Protein AF-A0A0G2B984-F1 (afdb_monomer_lite)

Sequence (777 aa):
MPTKTLLSVFLVFLSLTPSALLAASFNPNFIISDEELQDWQSLGRAEINQFLRAKGSFLSDYITEDTEGNRRRAGEIIYRAARQYAISPKYLLVKLQKEQSLVSDPDPTQRQIDWATGYGVCDSCDTNDPALQKYKGFAHQVDSAAGIMRWYYDNVKKENWIKRPNTEYKIDNTPVVPANFATAFLYTYTPHLHGNQNFWKLWSSWFNQSYPNGTLIKGLETPMVYLVEDGKKRPIASMSVLASRYNPNLIVAVPADHLARYPEGRAINFPNYSVLRAGDTYYLLDDDTLRPFAAAGLVKDFGYHPDEIVIIGTEEVAAYPLGKPVTTDSQYPAGRLIKLAQTGAMYFIKDGIYYPLTDPAIAEVRFPKQKPEPGTAQDLSGLTHGGLMTFPDGTLMGVKLTGKIFAIEAGKRRHITSEEVFTALGYKWNNVVWVSELTADIHLPGEPVYLNKNPEASATPPAAPQSQLPVPDIAKPAAATETPAGSNLLYYTAPASGPAVFPETGKMIATAPSAATSEGPGFQTPIDAFLVASYQNGATAILAGKNIDVPRPLASFTKVMTAERLFAEGINLHEASTFVPEKHTAPYQHLFRITAGEQVKNSDLLYSLLVSSLNTPARMLAQAVSPDESAFVKRMNETARGWGLSKTYFTDTSGYDLGNQSTAREYLTVFVKAFANPEIRRFLATKQYEYEEVTDLDGKPRHSDDNSNRLVLQNNLPYTILASKTGYLYESGYGLAMVIERRTDGRQFIIITLGNPDYASRYSEPEKLANWAAATF

Radius of gyration: 32.24 Å; chains: 1; bounding box: 96×83×93 Å

pLDDT: mean 81.7, std 18.42, range [21.52, 98.75]

Secondary structure (DSSP, 8-state):
----------------------PPPP-TT-SS-HHHHH-TTSS-HHHHHHHHHHTT-GGGT-EEE-TTS-EEEHHHHHHHHHHHHT--HHHHHHHHHHHH-TTT-SS--HHHHHTTT-TT--TT--TT-HHHHTT-SHHHHHHHHHHHHHHHHHHTTT-TTS--TT--EEETTEEE--SSHHHHHHHHH---HHHHHHHHHHHHHHH---PPTT-EEEETT---EEEEETTEEEEB--HHHHHHHS-GGGPEEE-HHHHHTSPB---B-S-TT-EEEETTEEEEEETTEEEEBSSTHHHHHTT--GGGEEE--HHHHHTS-B-PPB-TT-SSTT-EEEEETTT--EEEEETTEEEEESSHHHHHHH-TTPPPEEE-GGGGTTPEE---B-PPTT-EEEETTT--EEEEETTEEEEE--HHHHHHTT--GGG-EEE-HHHHHTSEEEEEE---S-TT--SPPPP------------------------SEEEE---SSS-------SSEEEE-GGG--EESS----S-SEEEEEEEETTEEEEEEEESTTS-EE-GGGHHHHHHHHHHHTT--TTSEEEP-HHHHPPSSSS-----TT-EEEHHHHHHHHHTS--SHHHHHHHHHHSSSHHHHHHHHHHHHHHTT-TT-B-SSSSS-STT-EE-HHHHHHHHHHHHHSHHHHHHHH-SEEEEE-SB-SSS--EEEEE-S-GGGG-S-SSEEEEEEEEEEETTTEEEEEEEEEETTT--EEEEEEEEES-STTTTHHHHHHHHHHHHH-

InterPro domains:
  IPR001967 Peptidase S11, D-alanyl-D-alanine carboxypeptidase A, N-terminal [PF00768] (540-755)
  IPR012338 Beta-lactamase/transpeptidase-like [G3DSA:3.40.710.10] (501-777)
  IPR012338 Beta-lactamase/transpeptidase-like [SSF56601] (525-776)
  IPR018044 Peptidase S11, D-alanyl-D-alanine carboxypeptidase A [PR00725] (555-566)
  IPR018044 Peptidase S11, D-alanyl-D-alanine carboxypeptidase A [PR00725] (605-622)
  IPR018044 Peptidase S11, D-alanyl-D-alanine carboxypeptidase A [PR00725] (632-645)

Structure (mmCIF, N/CA/C/O backbone):
data_AF-A0A0G2B984-F1
#
_entry.id   AF-A0A0G2B984-F1
#
loop_
_atom_site.group_PDB
_atom_site.id
_atom_site.type_symbol
_atom_site.label_atom_id
_atom_site.label_alt_id
_atom_site.label_comp_id
_atom_site.label_asym_id
_atom_site.label_entity_id
_atom_site.label_seq_id
_atom_site.pdbx_PDB_ins_code
_atom_site.Cartn_x
_atom_site.Cartn_y
_atom_site.Cartn_z
_atom_site.occupancy
_atom_site.B_iso_or_equiv
_atom_site.auth_seq_id
_atom_site.auth_comp_id
_atom_site.auth_asym_id
_atom_site.auth_atom_id
_atom_site.pdbx_PDB_model_num
ATOM 1 N N . MET A 1 1 ? 52.129 -58.326 -22.808 1.00 42.00 1 MET A N 1
ATOM 2 C CA . MET A 1 1 ? 51.004 -57.708 -23.541 1.00 42.00 1 MET A CA 1
ATOM 3 C C . MET A 1 1 ? 50.048 -57.137 -22.508 1.00 42.00 1 MET A C 1
ATOM 5 O O . MET A 1 1 ? 49.509 -57.935 -21.750 1.00 42.00 1 MET A O 1
ATOM 9 N N . PRO A 1 2 ? 49.910 -55.810 -22.367 1.00 42.28 2 PRO A N 1
ATOM 10 C CA . PRO A 1 2 ? 49.033 -55.253 -21.354 1.00 42.28 2 PRO A CA 1
ATOM 11 C C . PRO A 1 2 ? 47.577 -55.263 -21.834 1.00 42.28 2 PRO A C 1
ATOM 13 O O . PRO A 1 2 ? 47.256 -54.968 -22.985 1.00 42.28 2 PRO A O 1
ATOM 16 N N . THR A 1 3 ? 46.727 -55.649 -20.897 1.00 33.66 3 THR A N 1
ATOM 17 C CA . THR A 1 3 ? 45.267 -55.676 -20.886 1.00 33.66 3 THR A CA 1
ATOM 18 C C . THR A 1 3 ? 44.658 -54.300 -21.167 1.00 33.66 3 THR A C 1
ATOM 20 O O . THR A 1 3 ? 45.009 -53.318 -20.517 1.00 33.66 3 THR A O 1
ATOM 23 N N . LYS A 1 4 ? 43.716 -54.234 -22.117 1.00 34.47 4 LYS A N 1
ATOM 24 C CA . LYS A 1 4 ? 42.866 -53.061 -22.364 1.00 34.47 4 LYS A CA 1
ATOM 25 C C . LYS A 1 4 ? 41.726 -53.032 -21.343 1.00 34.47 4 LYS A C 1
ATOM 27 O O . LYS A 1 4 ? 40.842 -53.881 -21.381 1.00 34.47 4 LYS A O 1
ATOM 32 N N . THR A 1 5 ? 41.751 -52.048 -20.456 1.00 33.94 5 THR A N 1
ATOM 33 C CA . THR A 1 5 ? 40.670 -51.725 -19.519 1.00 33.94 5 THR A CA 1
ATOM 34 C C . THR A 1 5 ? 39.582 -50.942 -20.262 1.00 33.94 5 THR A C 1
ATOM 36 O O . THR A 1 5 ? 39.851 -49.854 -20.770 1.00 33.94 5 THR A O 1
ATOM 39 N N . LEU A 1 6 ? 38.361 -51.482 -20.352 1.00 32.53 6 LEU A N 1
ATOM 40 C CA . LEU A 1 6 ? 37.171 -50.722 -20.755 1.00 32.53 6 LEU A CA 1
ATOM 41 C C . LEU A 1 6 ? 36.707 -49.878 -19.560 1.00 32.53 6 LEU A C 1
ATOM 43 O O . LEU A 1 6 ? 36.262 -50.425 -18.553 1.00 32.53 6 LEU A O 1
ATOM 47 N N . LEU A 1 7 ? 36.793 -48.553 -19.678 1.00 29.53 7 LEU A N 1
ATOM 48 C CA . LEU A 1 7 ? 36.170 -47.614 -18.748 1.00 29.53 7 LEU A CA 1
ATOM 49 C C . LEU A 1 7 ? 34.787 -47.249 -19.306 1.00 29.53 7 LEU A C 1
ATOM 51 O O . LEU A 1 7 ? 34.683 -46.592 -20.341 1.00 29.53 7 LEU A O 1
ATOM 55 N N . SER A 1 8 ? 33.727 -47.716 -18.649 1.00 30.08 8 SER A N 1
ATOM 56 C CA . SER A 1 8 ? 32.350 -47.322 -18.963 1.00 30.08 8 SER A CA 1
ATOM 57 C C . SER A 1 8 ? 32.076 -45.962 -18.321 1.00 30.08 8 SER A C 1
ATOM 59 O O . SER A 1 8 ? 32.157 -45.821 -17.103 1.00 30.08 8 SER A O 1
ATOM 61 N N . VAL A 1 9 ? 31.803 -44.954 -19.149 1.00 31.14 9 VAL A N 1
ATOM 62 C CA . VAL A 1 9 ? 31.505 -43.579 -18.730 1.00 31.14 9 VAL A CA 1
ATOM 63 C C . VAL A 1 9 ? 30.084 -43.522 -18.167 1.00 31.14 9 VAL A C 1
ATOM 65 O O . VAL A 1 9 ? 29.115 -43.760 -18.883 1.00 31.14 9 VAL A O 1
ATOM 68 N N . PHE A 1 10 ? 29.966 -43.206 -16.877 1.00 28.66 10 PHE A N 1
ATOM 69 C CA . PHE A 1 10 ? 28.702 -42.877 -16.222 1.00 28.66 10 PHE A CA 1
ATOM 70 C C . PHE A 1 10 ? 28.318 -41.440 -16.611 1.00 28.66 10 PHE A C 1
ATOM 72 O O . PHE A 1 10 ? 29.023 -40.492 -16.266 1.00 28.66 10 PHE A O 1
ATOM 79 N N . LEU A 1 11 ? 27.221 -41.272 -17.354 1.00 29.19 11 LEU A N 1
ATOM 80 C CA . LEU A 1 11 ? 26.640 -39.962 -17.649 1.00 29.19 11 LEU A CA 1
ATOM 81 C C . LEU A 1 11 ? 25.931 -39.451 -16.384 1.00 29.19 11 LEU A C 1
ATOM 83 O O . LEU A 1 11 ? 24.860 -39.937 -16.023 1.00 29.19 11 LEU A O 1
ATOM 87 N N . VAL A 1 12 ? 26.531 -38.482 -15.695 1.00 29.97 12 VAL A N 1
ATOM 88 C CA . VAL A 1 12 ? 25.861 -37.732 -14.626 1.00 29.97 12 VAL A CA 1
ATOM 89 C C . VAL A 1 12 ? 25.016 -36.643 -15.284 1.00 29.97 12 VAL A C 1
ATOM 91 O O . VAL A 1 12 ? 25.547 -35.707 -15.878 1.00 29.97 12 VAL A O 1
ATOM 94 N N . PHE A 1 13 ? 23.693 -36.770 -15.183 1.00 29.77 13 PHE A N 1
ATOM 95 C CA . PHE A 1 13 ? 22.764 -35.678 -15.457 1.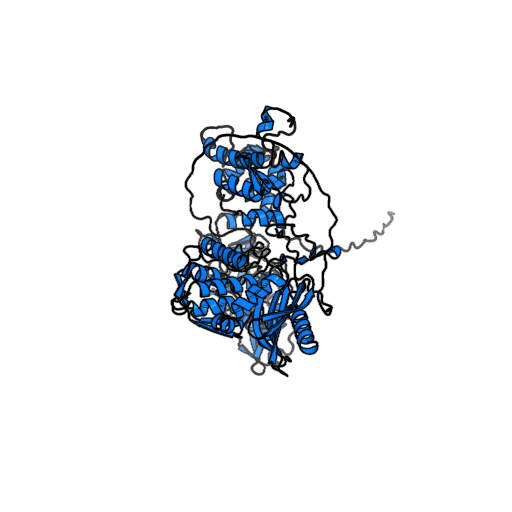00 29.77 13 PHE A CA 1
ATOM 96 C C . PHE A 1 13 ? 22.995 -34.572 -14.418 1.00 29.77 13 PHE A C 1
ATOM 98 O O . PHE A 1 13 ? 22.623 -34.722 -13.255 1.00 29.77 13 PHE A O 1
ATOM 105 N N . LEU A 1 14 ? 23.614 -33.462 -14.830 1.00 29.73 14 LEU A N 1
ATOM 106 C CA . LEU A 1 14 ? 23.603 -32.229 -14.048 1.00 29.73 14 LEU A CA 1
ATOM 107 C C . LEU A 1 14 ? 22.186 -31.647 -14.117 1.00 29.73 14 LEU A C 1
ATOM 109 O O . LEU A 1 14 ? 21.777 -31.073 -15.126 1.00 29.73 14 LEU A O 1
ATOM 113 N N . SER A 1 15 ? 21.422 -31.812 -13.043 1.00 29.84 15 SER A N 1
ATOM 114 C CA . SER A 1 15 ? 20.224 -31.019 -12.798 1.00 29.84 15 SER A CA 1
ATOM 115 C C . SER A 1 15 ? 20.634 -29.550 -12.681 1.00 29.84 15 SER A C 1
ATOM 117 O O . SER A 1 15 ? 21.318 -29.174 -11.728 1.00 29.84 15 SER A O 1
ATOM 119 N N . LEU A 1 16 ? 20.233 -28.729 -13.652 1.00 30.31 16 LEU A N 1
ATOM 120 C CA . LEU A 1 16 ? 20.301 -27.272 -13.566 1.00 30.31 16 LEU A CA 1
ATOM 121 C C . LEU A 1 16 ? 19.455 -26.824 -12.369 1.00 30.31 16 LEU A C 1
ATOM 123 O O . LEU A 1 16 ? 18.226 -26.831 -12.419 1.00 30.31 16 LEU A O 1
ATOM 127 N N . THR A 1 17 ? 20.118 -26.473 -11.272 1.00 30.08 17 THR A N 1
ATOM 128 C CA . THR A 1 17 ? 19.490 -25.748 -10.169 1.00 30.08 17 THR A CA 1
ATOM 129 C C . THR A 1 17 ? 19.088 -24.357 -10.662 1.00 30.08 17 THR A C 1
ATOM 131 O O . THR A 1 17 ? 19.874 -23.741 -11.388 1.00 30.08 17 THR A O 1
ATOM 134 N N . PRO A 1 18 ? 17.920 -23.823 -10.268 1.00 33.41 18 PRO A N 1
ATOM 135 C CA . PRO A 1 18 ? 17.571 -22.445 -10.575 1.00 33.41 18 PRO A CA 1
ATOM 136 C C . PRO A 1 18 ? 18.634 -21.524 -9.973 1.00 33.41 18 PRO A C 1
ATOM 138 O O . PRO A 1 18 ? 18.948 -21.636 -8.787 1.00 33.41 18 PRO A O 1
ATOM 141 N N . SER A 1 19 ? 19.201 -20.640 -10.794 1.00 31.55 19 SER A N 1
ATOM 142 C CA . SER A 1 19 ? 20.124 -19.599 -10.354 1.00 31.55 19 SER A CA 1
ATOM 143 C C . SER A 1 19 ? 19.466 -18.786 -9.241 1.00 31.55 19 SER A C 1
ATOM 145 O O . SER A 1 19 ? 18.490 -18.072 -9.471 1.00 31.55 19 SER A O 1
ATOM 147 N N . ALA A 1 20 ? 19.979 -18.927 -8.021 1.00 32.28 20 ALA A N 1
ATOM 148 C CA . ALA A 1 20 ? 19.634 -18.048 -6.921 1.00 32.28 20 ALA A CA 1
ATOM 149 C C . ALA A 1 20 ? 20.081 -16.624 -7.283 1.00 32.28 20 ALA A C 1
ATOM 151 O O . ALA A 1 20 ? 21.213 -16.433 -7.732 1.00 32.28 20 ALA A O 1
ATOM 152 N N . LEU A 1 21 ? 19.204 -15.635 -7.080 1.00 34.97 21 LEU A N 1
ATOM 153 C CA . LEU A 1 21 ? 19.593 -14.225 -7.041 1.00 34.97 21 LEU A CA 1
ATOM 154 C C . LEU A 1 21 ? 20.820 -14.090 -6.126 1.00 34.97 21 LEU A C 1
ATOM 156 O O . LEU A 1 21 ? 20.745 -14.419 -4.939 1.00 34.97 21 LEU A O 1
ATOM 160 N N . LEU A 1 22 ? 21.954 -13.632 -6.661 1.00 34.59 22 LEU A N 1
ATOM 161 C CA . LEU A 1 22 ? 23.117 -13.307 -5.841 1.00 34.59 22 LEU A CA 1
ATOM 162 C C . LEU A 1 22 ? 22.772 -12.073 -5.002 1.00 34.59 22 LEU A C 1
ATOM 164 O O . LEU A 1 22 ? 22.762 -10.949 -5.497 1.00 34.59 22 LEU A O 1
ATOM 168 N N . ALA A 1 23 ? 22.465 -12.296 -3.725 1.00 40.19 23 ALA A N 1
ATOM 169 C CA . ALA A 1 23 ? 22.398 -11.235 -2.731 1.00 40.19 23 ALA A CA 1
ATOM 170 C C . ALA A 1 23 ? 23.734 -10.468 -2.694 1.00 40.19 23 ALA A C 1
ATOM 172 O O . ALA A 1 23 ? 24.795 -11.061 -2.910 1.00 40.19 23 ALA A O 1
ATOM 173 N N . ALA A 1 24 ? 23.687 -9.163 -2.399 1.00 51.09 24 ALA A N 1
ATOM 174 C CA . ALA A 1 24 ? 24.880 -8.353 -2.136 1.00 51.09 24 ALA A CA 1
ATOM 175 C C . ALA A 1 24 ? 25.836 -9.087 -1.171 1.00 51.09 24 ALA A C 1
ATOM 177 O O . ALA A 1 24 ? 25.380 -9.821 -0.298 1.00 51.09 24 ALA A O 1
ATOM 178 N N . SER A 1 25 ? 27.152 -8.933 -1.320 1.00 63.28 25 SER A N 1
ATOM 179 C CA . SER A 1 25 ? 28.140 -9.554 -0.426 1.00 63.28 25 SER A CA 1
ATOM 180 C C . SER A 1 25 ? 28.455 -8.651 0.776 1.00 63.28 25 SER A C 1
ATOM 182 O O . SER A 1 25 ? 28.405 -7.426 0.681 1.00 63.28 25 SER A O 1
ATOM 184 N N . PHE A 1 26 ? 28.773 -9.249 1.932 1.00 76.81 26 PHE A N 1
ATOM 185 C CA . PHE A 1 26 ? 29.119 -8.508 3.153 1.00 76.81 26 PHE A CA 1
ATOM 186 C C . PHE A 1 26 ? 30.420 -7.715 2.969 1.00 76.81 26 PHE A C 1
ATOM 188 O O . PHE A 1 26 ? 31.465 -8.309 2.701 1.00 76.81 26 PHE A O 1
ATOM 195 N N . ASN A 1 27 ? 30.367 -6.394 3.170 1.00 79.31 27 ASN A N 1
ATOM 196 C CA . ASN A 1 27 ? 31.541 -5.525 3.187 1.00 79.31 27 ASN A CA 1
ATOM 197 C C . ASN A 1 27 ? 31.934 -5.191 4.640 1.00 79.31 27 ASN A C 1
ATOM 199 O O . ASN A 1 27 ? 31.221 -4.439 5.304 1.00 79.31 27 ASN A O 1
ATOM 203 N N . PRO A 1 28 ? 33.076 -5.683 5.153 1.00 82.06 28 PRO A N 1
ATOM 204 C CA . PRO A 1 28 ? 33.468 -5.436 6.538 1.00 82.06 28 PRO A CA 1
ATOM 205 C C . PRO A 1 28 ? 33.886 -3.985 6.813 1.00 82.06 28 PRO A C 1
ATOM 207 O O . PRO A 1 28 ? 33.878 -3.576 7.972 1.00 82.06 28 PRO A O 1
ATOM 210 N N . ASN A 1 29 ? 34.216 -3.209 5.776 1.00 81.50 29 ASN A N 1
ATOM 211 C CA . ASN A 1 29 ? 34.606 -1.801 5.883 1.00 81.50 29 ASN A CA 1
ATOM 212 C C . ASN A 1 29 ? 33.400 -0.844 5.851 1.00 81.50 29 ASN A C 1
ATOM 214 O O . ASN A 1 29 ? 33.547 0.331 6.180 1.00 81.50 29 ASN A O 1
ATOM 218 N N . PHE A 1 30 ? 32.211 -1.325 5.473 1.00 77.94 30 PHE A N 1
ATOM 219 C CA . PHE A 1 30 ? 30.982 -0.531 5.412 1.00 77.94 30 PHE A CA 1
ATOM 220 C C . PHE A 1 30 ? 29.779 -1.400 5.799 1.00 77.94 30 PHE A C 1
ATOM 222 O O . PHE A 1 30 ? 29.270 -2.166 4.982 1.00 77.94 30 PHE A O 1
ATOM 229 N N . ILE A 1 31 ? 29.336 -1.287 7.055 1.00 78.75 31 ILE A N 1
ATOM 230 C CA . ILE A 1 31 ? 28.224 -2.092 7.590 1.00 78.75 31 ILE A CA 1
ATOM 231 C C . ILE A 1 31 ? 26.892 -1.339 7.482 1.00 78.75 31 ILE A C 1
ATOM 233 O O . ILE A 1 31 ? 25.891 -1.914 7.061 1.00 78.75 31 ILE A O 1
ATOM 237 N N . ILE A 1 32 ? 26.892 -0.071 7.889 1.00 75.81 32 ILE A N 1
ATOM 238 C CA . ILE A 1 32 ? 25.744 0.844 7.931 1.00 75.81 32 ILE A CA 1
ATOM 239 C C . ILE A 1 32 ? 26.281 2.281 7.851 1.00 75.81 32 ILE A C 1
ATOM 241 O O . ILE A 1 32 ? 27.431 2.523 8.238 1.00 75.81 32 ILE A O 1
ATOM 245 N N . SER A 1 33 ? 25.491 3.225 7.337 1.00 74.88 33 SER A N 1
ATOM 246 C CA . SER A 1 33 ? 25.873 4.643 7.309 1.00 74.88 33 SER A CA 1
ATOM 247 C C . SER A 1 33 ? 25.618 5.371 8.641 1.00 74.88 33 SER A C 1
ATOM 249 O O . SER A 1 33 ? 24.864 4.902 9.497 1.00 74.88 33 SER A O 1
ATOM 251 N N . ASP A 1 34 ? 26.256 6.533 8.819 1.00 64.62 34 ASP A N 1
ATOM 252 C CA . ASP A 1 34 ? 26.024 7.414 9.973 1.00 64.62 34 ASP A CA 1
ATOM 253 C C . ASP A 1 34 ? 24.600 7.976 9.989 1.00 64.62 34 ASP A C 1
ATOM 255 O O . ASP A 1 34 ? 23.987 8.103 11.050 1.00 64.62 34 ASP A O 1
ATOM 259 N N . GLU A 1 35 ? 24.065 8.269 8.810 1.00 67.12 35 GLU A N 1
ATOM 260 C CA . GLU A 1 35 ? 22.702 8.740 8.596 1.00 67.12 35 GLU A CA 1
ATOM 261 C C . GLU A 1 35 ? 21.707 7.639 8.963 1.00 67.12 35 GLU A C 1
ATOM 263 O O . GLU A 1 35 ? 20.787 7.870 9.737 1.00 67.12 35 GLU A O 1
ATOM 268 N N . GLU A 1 36 ? 21.920 6.409 8.490 1.00 72.25 36 GLU A N 1
ATOM 269 C CA . GLU A 1 36 ? 21.045 5.279 8.797 1.00 72.25 36 GLU A CA 1
ATOM 270 C C . GLU A 1 36 ? 21.021 4.917 10.285 1.00 72.25 36 GLU A C 1
ATOM 272 O O . GLU A 1 36 ? 19.960 4.540 10.795 1.00 72.25 36 GLU A O 1
ATOM 277 N N . LEU A 1 37 ? 22.164 5.020 10.976 1.00 81.44 37 LEU A N 1
ATOM 278 C CA . LEU A 1 37 ? 22.261 4.738 12.408 1.00 81.44 37 LEU A CA 1
ATOM 279 C C . LEU A 1 37 ? 21.642 5.854 13.264 1.00 81.44 37 LEU A C 1
ATOM 281 O O . LEU A 1 37 ? 21.061 5.553 14.306 1.00 81.44 37 LEU A O 1
ATOM 285 N N . GLN A 1 38 ? 21.737 7.117 12.839 1.00 84.75 38 GLN A N 1
ATOM 286 C CA . GLN A 1 38 ? 21.192 8.274 13.566 1.00 84.75 38 GLN A CA 1
ATOM 287 C C . GLN A 1 38 ? 19.769 8.665 13.147 1.00 84.75 38 GLN A C 1
ATOM 289 O O . GLN A 1 38 ? 19.168 9.540 13.771 1.00 84.75 38 GLN A O 1
ATOM 294 N N . ASP A 1 39 ? 19.207 8.018 12.126 1.00 70.69 39 ASP A N 1
ATOM 295 C CA . ASP A 1 39 ? 17.841 8.255 11.662 1.00 70.69 39 ASP A CA 1
ATOM 296 C C . ASP A 1 39 ? 16.807 7.688 12.649 1.00 70.69 39 ASP A C 1
ATOM 298 O O . ASP A 1 39 ? 16.197 6.632 12.448 1.00 70.69 39 ASP A O 1
ATOM 302 N N . TRP A 1 40 ? 16.613 8.411 13.749 1.00 74.50 40 TRP A N 1
ATOM 303 C CA . TRP A 1 40 ? 15.625 8.125 14.786 1.00 74.50 40 TRP A CA 1
ATOM 304 C C . TRP A 1 40 ? 14.178 8.270 14.305 1.00 74.50 40 TRP A C 1
ATOM 306 O O . TRP A 1 40 ? 13.263 7.793 14.977 1.00 74.50 40 TRP A O 1
ATOM 316 N N . GLN A 1 41 ? 13.965 8.899 13.145 1.00 65.88 41 GLN A N 1
ATOM 317 C CA . GLN A 1 41 ? 12.665 9.017 12.484 1.00 65.88 41 GLN A CA 1
ATOM 318 C C . GLN A 1 41 ? 12.378 7.834 11.550 1.00 65.88 41 GLN A C 1
ATOM 320 O O . GLN A 1 41 ? 11.254 7.710 11.076 1.00 65.88 41 GLN A O 1
ATOM 325 N N . SER A 1 42 ? 13.349 6.935 11.338 1.00 60.62 42 SER A N 1
ATOM 326 C CA . SER A 1 42 ? 13.258 5.838 10.365 1.00 60.62 42 SER A CA 1
ATOM 327 C C . SER A 1 42 ? 12.082 4.882 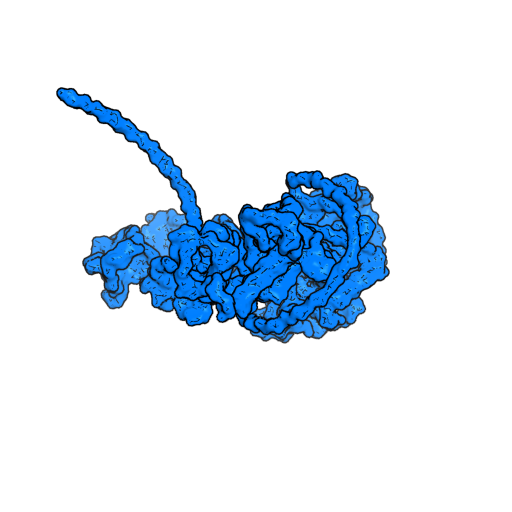10.538 1.00 60.62 42 SER A C 1
ATOM 329 O O . SER A 1 42 ? 11.766 4.172 9.581 1.00 60.62 42 SER A O 1
ATOM 331 N N . LEU A 1 43 ? 11.503 4.809 11.742 1.00 56.56 43 LEU A N 1
ATOM 332 C CA . LEU A 1 43 ? 10.230 4.154 12.028 1.00 56.56 43 LEU A CA 1
ATOM 333 C C . LEU A 1 43 ? 9.485 4.920 13.132 1.00 56.56 43 LEU A C 1
ATOM 335 O O . LEU A 1 43 ? 9.997 5.142 14.233 1.00 56.56 43 LEU A O 1
ATOM 339 N N . GLY A 1 44 ? 8.236 5.265 12.866 1.00 56.38 44 GLY A N 1
ATOM 340 C CA . GLY A 1 44 ? 7.251 5.673 13.846 1.00 56.38 44 GLY A CA 1
ATOM 341 C C . GLY A 1 44 ? 6.777 4.504 14.708 1.00 56.38 44 GLY A C 1
ATOM 342 O O . GLY A 1 44 ? 7.000 3.325 14.431 1.00 56.38 44 GLY A O 1
ATOM 343 N N . ARG A 1 45 ? 6.066 4.835 15.785 1.00 65.56 45 ARG A N 1
ATOM 344 C CA . ARG A 1 45 ? 5.537 3.854 16.743 1.00 65.56 45 ARG A CA 1
ATOM 345 C C . ARG A 1 45 ? 4.697 2.749 16.100 1.00 65.56 45 ARG A C 1
ATOM 347 O O . ARG A 1 45 ? 4.819 1.588 16.487 1.00 65.56 45 ARG A O 1
ATOM 354 N N . ALA A 1 46 ? 3.815 3.124 15.175 1.00 48.41 46 ALA A N 1
ATOM 355 C CA . ALA A 1 46 ? 2.949 2.175 14.483 1.00 48.41 46 ALA A CA 1
ATOM 356 C C . ALA A 1 46 ? 3.779 1.214 13.621 1.00 48.41 46 ALA A C 1
ATOM 358 O O . ALA A 1 46 ? 3.599 0.006 13.713 1.00 48.41 46 ALA A O 1
ATOM 359 N N . GLU A 1 47 ? 4.760 1.742 12.889 1.00 50.75 47 GLU A N 1
ATOM 360 C CA . GLU A 1 47 ? 5.642 0.967 12.011 1.00 50.75 47 GLU A CA 1
ATOM 361 C C . GLU A 1 47 ? 6.539 -0.002 12.800 1.00 50.75 47 GLU A C 1
ATOM 363 O O . GLU A 1 47 ? 6.728 -1.139 12.378 1.00 50.75 47 GLU A O 1
ATOM 368 N N . ILE A 1 48 ? 7.038 0.385 13.983 1.00 62.34 48 ILE A N 1
ATOM 369 C CA . ILE A 1 48 ? 7.793 -0.525 14.867 1.00 62.34 48 ILE A CA 1
ATOM 370 C C . ILE A 1 48 ? 6.912 -1.693 15.319 1.00 62.34 48 ILE A C 1
ATOM 372 O O . ILE A 1 48 ? 7.326 -2.850 15.239 1.00 62.34 48 ILE A O 1
ATOM 376 N N . ASN A 1 49 ? 5.693 -1.408 15.783 1.00 62.03 49 ASN A N 1
ATOM 377 C CA . ASN A 1 49 ? 4.767 -2.459 16.199 1.00 62.03 49 ASN A CA 1
ATOM 378 C C . ASN A 1 49 ? 4.369 -3.352 15.019 1.00 62.03 49 ASN A C 1
ATOM 380 O O . ASN A 1 49 ? 4.358 -4.570 15.169 1.00 62.03 49 ASN A O 1
ATOM 384 N N . GLN A 1 50 ? 4.096 -2.779 13.846 1.00 50.88 50 GLN A N 1
ATOM 385 C CA . GLN A 1 50 ? 3.786 -3.535 12.635 1.00 50.88 50 GLN A CA 1
ATOM 386 C C . GLN A 1 50 ? 4.953 -4.435 12.223 1.00 50.88 50 GLN A C 1
ATOM 388 O O . GLN A 1 50 ? 4.743 -5.596 11.881 1.00 50.88 50 GLN A O 1
ATOM 393 N N . PHE A 1 51 ? 6.187 -3.938 12.311 1.00 65.56 51 PHE A N 1
ATOM 394 C CA . PHE A 1 51 ? 7.381 -4.718 12.019 1.00 65.56 51 PHE A CA 1
ATOM 395 C C . PHE A 1 51 ? 7.522 -5.920 12.964 1.00 65.56 51 PHE A C 1
ATOM 397 O O . PHE A 1 51 ? 7.741 -7.038 12.506 1.00 65.56 51 PHE A O 1
ATOM 404 N N . LEU A 1 52 ? 7.333 -5.718 14.273 1.00 66.44 52 LEU A N 1
ATOM 405 C CA . LEU A 1 52 ? 7.354 -6.798 15.267 1.00 66.44 52 LEU A CA 1
ATOM 406 C C . LEU A 1 52 ? 6.230 -7.820 15.020 1.00 66.44 52 LEU A C 1
ATOM 408 O O . LEU A 1 52 ? 6.484 -9.024 15.037 1.00 66.44 52 LEU A O 1
ATOM 412 N N . ARG A 1 53 ? 5.012 -7.353 14.709 1.00 59.56 53 ARG A N 1
ATOM 413 C CA . ARG A 1 53 ? 3.863 -8.211 14.357 1.00 59.56 53 ARG A CA 1
ATOM 414 C C . ARG A 1 53 ? 4.155 -9.059 13.123 1.00 59.56 53 ARG A C 1
ATOM 416 O O . ARG A 1 53 ? 3.957 -10.269 13.147 1.00 59.56 53 ARG A O 1
ATOM 423 N N . ALA A 1 54 ? 4.677 -8.444 12.063 1.00 53.38 54 ALA A N 1
ATOM 424 C CA . ALA A 1 54 ? 5.002 -9.120 10.808 1.00 53.38 54 ALA A CA 1
ATOM 425 C C . ALA A 1 54 ? 6.081 -10.203 10.973 1.00 53.38 54 ALA A C 1
ATOM 427 O O . ALA A 1 54 ? 6.155 -11.133 10.172 1.00 53.38 54 ALA A O 1
ATOM 428 N N . LYS A 1 55 ? 6.919 -10.094 12.008 1.00 68.62 55 LYS A N 1
ATOM 429 C CA . LYS A 1 55 ? 7.942 -11.087 12.347 1.00 68.62 55 LYS A CA 1
ATOM 430 C C . LYS A 1 55 ? 7.457 -12.160 13.328 1.00 68.62 55 LYS A C 1
ATOM 432 O O . LYS A 1 55 ? 8.237 -13.048 13.650 1.00 68.62 55 LYS A O 1
ATOM 437 N N . GLY A 1 56 ? 6.197 -12.105 13.769 1.00 67.75 56 GLY A N 1
ATOM 438 C CA . GLY A 1 56 ? 5.653 -13.024 14.772 1.00 67.75 56 GLY A CA 1
ATOM 439 C C . GLY A 1 56 ? 6.268 -12.831 16.160 1.00 67.75 56 GLY A C 1
ATOM 440 O O . GLY A 1 56 ? 6.314 -13.774 16.940 1.00 67.75 56 GLY A O 1
ATOM 441 N N . SER A 1 57 ? 6.780 -11.633 16.450 1.00 82.38 57 SER A N 1
ATOM 442 C CA . SER A 1 57 ? 7.462 -11.324 17.705 1.00 82.38 57 SER A CA 1
ATOM 443 C C . SER A 1 57 ? 6.500 -11.289 18.886 1.00 82.38 57 SER A C 1
ATOM 445 O O . SER A 1 57 ? 5.506 -10.567 18.838 1.00 82.38 57 SER A O 1
ATOM 447 N N . PHE A 1 58 ? 6.886 -11.887 20.011 1.00 89.25 58 PHE A N 1
ATOM 448 C CA . PHE A 1 58 ? 6.271 -11.622 21.316 1.00 89.25 58 PHE A CA 1
ATOM 449 C C . PHE A 1 58 ? 6.228 -10.122 21.664 1.00 89.25 58 PHE A C 1
ATOM 451 O O . PHE A 1 58 ? 5.292 -9.632 22.303 1.00 89.25 58 PHE A O 1
ATOM 458 N N . LEU A 1 59 ? 7.224 -9.351 21.210 1.00 87.31 59 LEU A N 1
ATOM 459 C CA . LEU A 1 59 ? 7.324 -7.926 21.510 1.00 87.31 59 LEU A CA 1
ATOM 460 C C . LEU A 1 59 ? 6.206 -7.083 20.875 1.00 87.31 59 LEU A C 1
ATOM 462 O O . LEU A 1 59 ? 6.001 -5.954 21.316 1.00 87.31 59 LEU A O 1
ATOM 466 N N . SER A 1 60 ? 5.461 -7.580 19.878 1.00 70.75 60 SER A N 1
ATOM 467 C CA . SER A 1 60 ? 4.357 -6.811 19.275 1.00 70.75 60 SER A CA 1
ATOM 468 C C . SER A 1 60 ? 3.274 -6.420 20.279 1.00 70.75 60 SER A C 1
ATOM 470 O O . SER A 1 60 ? 2.648 -5.357 20.175 1.00 70.75 60 SER A O 1
ATOM 472 N N . ASP A 1 61 ? 3.050 -7.296 21.255 1.00 77.00 61 ASP A N 1
ATOM 473 C CA . ASP A 1 61 ? 2.006 -7.164 22.264 1.00 77.00 61 ASP A CA 1
ATOM 474 C C . ASP A 1 61 ? 2.552 -7.112 23.690 1.00 77.00 61 ASP A C 1
ATOM 476 O O . ASP A 1 61 ? 1.805 -6.819 24.625 1.00 77.00 61 ASP A O 1
ATOM 480 N N . TYR A 1 62 ? 3.865 -7.289 23.854 1.00 89.50 62 TYR A N 1
ATOM 481 C CA . TYR A 1 62 ? 4.533 -7.160 25.137 1.00 89.50 62 TYR A CA 1
ATOM 482 C C . TYR A 1 62 ? 4.390 -5.746 25.715 1.00 89.50 62 TYR A C 1
ATOM 484 O O . TYR A 1 62 ? 4.752 -4.747 25.084 1.00 89.50 62 TYR A O 1
ATOM 492 N N . ILE A 1 63 ? 3.875 -5.669 26.944 1.00 86.69 63 ILE A N 1
ATOM 493 C CA . ILE A 1 63 ? 3.740 -4.435 27.721 1.00 86.69 63 ILE A CA 1
ATOM 494 C C . ILE A 1 63 ? 4.562 -4.577 28.994 1.00 86.69 63 ILE A C 1
ATOM 496 O O . ILE A 1 63 ? 4.249 -5.408 29.848 1.00 86.69 63 ILE A O 1
ATOM 500 N N . THR A 1 64 ? 5.537 -3.694 29.157 1.00 88.38 64 THR A N 1
ATOM 501 C CA . THR A 1 64 ? 6.428 -3.629 30.318 1.00 88.38 64 THR A CA 1
ATOM 502 C C . THR A 1 64 ? 6.553 -2.190 30.794 1.00 88.38 64 THR A C 1
ATOM 504 O O . THR A 1 64 ? 6.138 -1.260 30.102 1.00 88.38 64 THR A O 1
ATOM 507 N N . GLU A 1 65 ? 7.096 -2.003 31.986 1.00 84.94 65 GLU A N 1
ATOM 508 C CA . GLU A 1 65 ? 7.522 -0.685 32.447 1.00 84.94 65 GLU A CA 1
ATOM 509 C C . GLU A 1 65 ? 8.686 -0.178 31.588 1.00 84.94 65 GLU A C 1
ATOM 511 O O . GLU A 1 65 ? 9.574 -0.953 31.215 1.00 84.94 65 GLU A O 1
ATOM 516 N N . ASP A 1 66 ? 8.636 1.103 31.230 1.00 84.12 66 ASP A N 1
ATOM 517 C CA . ASP A 1 66 ? 9.746 1.827 30.621 1.00 84.12 66 ASP A CA 1
ATOM 518 C C . ASP A 1 66 ? 10.756 2.308 31.685 1.00 84.12 66 ASP A C 1
ATOM 520 O O . ASP A 1 66 ? 10.604 2.041 32.876 1.00 84.12 66 ASP A O 1
ATOM 524 N N . THR A 1 67 ? 11.801 3.029 31.270 1.00 79.56 67 THR A N 1
ATOM 525 C CA . THR A 1 67 ? 12.816 3.583 32.188 1.00 79.56 67 THR A CA 1
ATOM 526 C C . THR A 1 67 ? 12.277 4.678 33.119 1.00 79.56 67 THR A C 1
ATOM 528 O O . THR A 1 67 ? 12.944 5.034 34.089 1.00 79.56 67 THR A O 1
ATOM 531 N N . GLU A 1 68 ? 11.066 5.174 32.856 1.00 77.12 68 GLU A N 1
ATOM 532 C CA . GLU A 1 68 ? 10.317 6.131 33.675 1.00 77.12 68 GLU A CA 1
ATOM 533 C C . GLU A 1 68 ? 9.262 5.427 34.562 1.00 77.12 68 GLU A C 1
ATOM 535 O O . GLU A 1 68 ? 8.515 6.097 35.273 1.00 77.12 68 GLU A O 1
ATOM 540 N N . GLY A 1 69 ? 9.167 4.090 34.523 1.00 75.88 69 GLY A N 1
ATOM 541 C CA . GLY A 1 69 ? 8.182 3.299 35.271 1.00 75.88 69 GLY A CA 1
ATOM 542 C C . GLY A 1 69 ? 6.773 3.265 34.660 1.00 75.88 69 GLY A C 1
ATOM 543 O O . GLY A 1 69 ? 5.849 2.708 35.249 1.00 75.88 69 GLY A O 1
ATOM 544 N N . ASN A 1 70 ? 6.562 3.832 33.470 1.00 72.31 70 ASN A N 1
ATOM 545 C CA . ASN A 1 70 ? 5.271 3.807 32.788 1.00 72.31 70 ASN A CA 1
ATOM 546 C C . ASN A 1 70 ? 5.078 2.485 32.039 1.00 72.31 70 ASN A C 1
ATOM 548 O O . ASN A 1 70 ? 5.925 2.088 31.238 1.00 72.31 70 ASN A O 1
ATOM 552 N N . ARG A 1 71 ? 3.914 1.838 32.190 1.00 80.06 71 ARG A N 1
ATOM 553 C CA . ARG A 1 71 ? 3.570 0.669 31.365 1.00 80.06 71 ARG A CA 1
ATOM 554 C C . ARG A 1 71 ? 3.362 1.079 29.912 1.00 80.06 71 ARG A C 1
ATOM 556 O O . ARG A 1 71 ? 2.400 1.768 29.574 1.00 80.06 71 ARG A O 1
ATOM 563 N N . ARG A 1 72 ? 4.243 0.605 29.038 1.00 81.56 72 ARG A N 1
ATOM 564 C CA . ARG A 1 72 ? 4.227 0.884 27.602 1.00 81.56 72 ARG A CA 1
ATOM 565 C C . ARG A 1 72 ? 4.407 -0.403 26.813 1.00 81.56 72 ARG A C 1
ATOM 567 O O . ARG A 1 72 ? 4.996 -1.373 27.285 1.00 81.56 72 ARG A O 1
ATOM 574 N N . ARG A 1 73 ? 3.895 -0.409 25.583 1.00 82.62 73 ARG A N 1
ATOM 575 C CA . ARG A 1 73 ? 4.209 -1.474 24.623 1.00 82.62 73 ARG A CA 1
ATOM 576 C C . ARG A 1 73 ? 5.693 -1.430 24.277 1.00 82.62 73 ARG A C 1
ATOM 578 O O . ARG A 1 73 ? 6.261 -0.343 24.172 1.00 82.62 73 ARG A O 1
ATOM 585 N N . ALA A 1 74 ? 6.293 -2.585 24.017 1.00 89.44 74 ALA A N 1
ATOM 586 C CA . ALA A 1 74 ? 7.695 -2.684 23.628 1.00 89.44 74 ALA A CA 1
ATOM 587 C C . ALA A 1 74 ? 8.037 -1.786 22.425 1.00 89.44 74 ALA A C 1
ATOM 589 O O . ALA A 1 74 ? 9.060 -1.107 22.445 1.00 89.44 74 ALA A O 1
ATOM 590 N N . GLY A 1 75 ? 7.155 -1.688 21.422 1.00 77.88 75 GLY A N 1
ATOM 591 C CA . GLY A 1 75 ? 7.372 -0.785 20.287 1.00 77.88 75 GLY A CA 1
ATOM 592 C C . GLY A 1 75 ? 7.332 0.707 20.636 1.00 77.88 75 GLY A C 1
ATOM 593 O O . GLY A 1 75 ? 8.066 1.486 20.037 1.00 77.88 75 GLY A O 1
ATOM 594 N N . GLU A 1 76 ? 6.554 1.120 21.643 1.00 82.06 76 GLU A N 1
ATOM 595 C CA . GLU A 1 76 ? 6.603 2.494 22.174 1.00 82.06 76 GLU A CA 1
ATOM 596 C C . GLU A 1 76 ? 7.914 2.734 22.940 1.00 82.06 76 GLU A C 1
ATOM 598 O O . GLU A 1 76 ? 8.490 3.811 22.830 1.00 82.06 76 GLU A O 1
ATOM 603 N N . ILE A 1 77 ? 8.418 1.741 23.676 1.00 89.31 77 ILE A N 1
ATOM 604 C CA . ILE A 1 77 ? 9.707 1.829 24.384 1.00 89.31 77 ILE A CA 1
ATOM 605 C C . ILE A 1 77 ? 10.862 1.980 23.384 1.00 89.31 77 ILE A C 1
ATOM 607 O O . ILE A 1 77 ? 11.686 2.880 23.534 1.00 89.31 77 ILE A O 1
ATOM 611 N N . ILE A 1 78 ? 10.880 1.165 22.322 1.00 93.81 78 ILE A N 1
ATOM 612 C CA . ILE A 1 78 ? 11.847 1.275 21.215 1.00 93.81 78 ILE A CA 1
ATOM 613 C C . ILE A 1 78 ? 11.770 2.661 20.568 1.00 93.81 78 ILE A C 1
ATOM 615 O O . ILE A 1 78 ? 12.795 3.313 20.380 1.00 93.81 78 ILE A O 1
ATOM 619 N N . TYR A 1 79 ? 10.558 3.129 20.264 1.00 85.00 79 TYR A N 1
ATOM 620 C CA . TYR A 1 79 ? 10.319 4.444 19.674 1.00 85.00 79 TYR A CA 1
ATOM 621 C C . TYR A 1 79 ? 10.831 5.594 20.554 1.00 85.00 79 TYR A C 1
ATOM 623 O O . TYR A 1 79 ? 11.495 6.506 20.058 1.00 85.00 79 TYR A O 1
ATOM 631 N N . ARG A 1 80 ? 10.546 5.564 21.861 1.00 86.81 80 ARG A N 1
ATOM 632 C CA . ARG A 1 80 ? 10.983 6.606 22.800 1.00 86.81 80 ARG A CA 1
ATOM 633 C C . ARG A 1 80 ? 12.498 6.622 22.956 1.00 86.81 80 ARG A C 1
ATOM 635 O O . ARG A 1 80 ? 13.085 7.691 22.825 1.00 86.81 80 ARG A O 1
ATOM 642 N N . ALA A 1 81 ? 13.127 5.461 23.148 1.00 87.44 81 ALA A N 1
ATOM 643 C CA . ALA A 1 81 ? 14.582 5.355 23.252 1.00 87.44 81 ALA A CA 1
ATOM 644 C C . ALA A 1 81 ? 15.277 5.867 21.979 1.00 87.44 81 ALA A C 1
ATOM 646 O O . ALA A 1 81 ? 16.213 6.662 22.052 1.00 87.44 81 ALA A O 1
ATOM 647 N N . ALA A 1 82 ? 14.773 5.479 20.803 1.00 90.88 82 ALA A N 1
ATOM 648 C CA . ALA A 1 82 ? 15.263 5.980 19.524 1.00 90.88 82 ALA A CA 1
ATOM 649 C C . ALA A 1 82 ? 15.249 7.516 19.456 1.00 90.88 82 ALA A C 1
ATOM 651 O O . ALA A 1 82 ? 16.262 8.133 19.128 1.00 90.88 82 ALA A O 1
ATOM 652 N N . ARG A 1 83 ? 14.126 8.143 19.828 1.00 87.25 83 ARG A N 1
ATOM 653 C CA . ARG A 1 83 ? 13.980 9.608 19.847 1.00 87.25 83 ARG A CA 1
ATOM 654 C C . ARG A 1 83 ? 14.883 10.283 20.866 1.00 87.25 83 ARG A C 1
ATOM 656 O O . ARG A 1 83 ? 15.567 11.243 20.529 1.00 87.25 83 ARG A O 1
ATOM 663 N N . GLN A 1 84 ? 14.893 9.772 22.092 1.00 83.56 84 GLN A N 1
ATOM 664 C CA . GLN A 1 84 ? 15.656 10.327 23.208 1.00 83.56 84 GLN A CA 1
ATOM 665 C C . GLN A 1 84 ? 17.150 10.400 22.898 1.00 83.56 84 GLN A C 1
ATOM 667 O O . GLN A 1 84 ? 17.803 11.389 23.219 1.00 83.56 84 GLN A O 1
ATOM 672 N N . TYR A 1 85 ? 17.684 9.369 22.246 1.00 88.69 85 TYR A N 1
ATOM 673 C CA . TYR A 1 85 ? 19.103 9.287 21.922 1.00 88.69 85 TYR A CA 1
ATOM 674 C C . TYR A 1 85 ? 19.414 9.638 20.471 1.00 88.69 85 TYR A C 1
ATOM 676 O O . TYR A 1 85 ? 20.566 9.536 20.064 1.00 88.69 85 TYR A O 1
ATOM 684 N N . ALA A 1 86 ? 18.425 10.056 19.680 1.00 87.50 86 ALA A N 1
ATOM 685 C CA . ALA A 1 86 ? 18.578 10.282 18.247 1.00 87.50 86 ALA A CA 1
ATOM 686 C C . ALA A 1 86 ? 19.291 9.101 17.542 1.00 87.50 86 ALA A C 1
ATOM 688 O O . ALA A 1 86 ? 20.248 9.298 16.795 1.00 87.50 86 ALA A O 1
ATOM 689 N N . ILE A 1 87 ? 18.865 7.870 17.840 1.00 92.56 87 ILE A N 1
ATOM 690 C CA . ILE A 1 87 ? 19.351 6.624 17.230 1.00 92.56 87 ILE A CA 1
ATOM 691 C C . ILE A 1 87 ? 18.200 5.915 16.523 1.00 92.56 87 ILE A C 1
ATOM 693 O O . ILE A 1 87 ? 17.054 5.958 16.957 1.00 92.56 87 ILE A O 1
ATOM 697 N N . SER A 1 88 ? 18.515 5.223 15.437 1.00 90.88 88 SER A N 1
ATOM 698 C CA . SER A 1 88 ? 17.558 4.522 14.597 1.00 90.88 88 SER A CA 1
ATOM 699 C C . SER A 1 88 ? 16.798 3.402 15.327 1.00 90.88 88 SER A C 1
ATOM 701 O O . SER A 1 88 ? 17.422 2.469 15.845 1.00 90.88 88 SER A O 1
ATOM 703 N N . PRO A 1 89 ? 15.448 3.399 15.318 1.00 87.62 89 PRO A N 1
ATOM 704 C CA . PRO A 1 89 ? 14.664 2.264 15.806 1.00 87.62 89 PRO A CA 1
ATOM 705 C C . PRO A 1 89 ? 14.935 0.977 15.012 1.00 87.62 89 PRO A C 1
ATOM 707 O O . PRO A 1 89 ? 14.878 -0.112 15.583 1.00 87.62 89 PRO A O 1
ATOM 710 N N . LYS A 1 90 ? 15.312 1.071 13.726 1.00 89.31 90 LYS A N 1
ATOM 711 C CA . LYS A 1 90 ? 15.734 -0.092 12.923 1.00 89.31 90 LYS A CA 1
ATOM 712 C C . LYS A 1 90 ? 16.977 -0.758 13.510 1.00 89.31 90 LYS A C 1
ATOM 714 O O . LYS A 1 90 ? 17.041 -1.984 13.573 1.00 89.31 90 LYS A O 1
ATOM 719 N N . TYR A 1 91 ? 17.936 0.033 13.997 1.00 94.75 91 TYR A N 1
ATOM 720 C CA . TYR A 1 91 ? 19.135 -0.491 14.656 1.00 94.75 91 TYR A CA 1
ATOM 721 C C . TYR A 1 91 ? 18.770 -1.258 15.933 1.00 94.75 91 TYR A C 1
ATOM 723 O O . TYR A 1 91 ? 19.253 -2.373 16.137 1.00 94.75 91 TYR A O 1
ATOM 731 N N . LEU A 1 92 ? 17.862 -0.708 16.749 1.00 96.50 92 LEU A N 1
ATOM 732 C CA . LEU A 1 92 ? 17.380 -1.366 17.967 1.00 96.50 92 LEU A CA 1
ATOM 733 C C . LEU A 1 92 ? 16.681 -2.695 17.657 1.00 96.50 92 LEU A C 1
ATOM 735 O O . LEU A 1 92 ? 16.937 -3.687 18.333 1.00 96.50 92 LEU A O 1
ATOM 739 N N . LEU A 1 93 ? 15.877 -2.754 16.594 1.00 93.69 93 LEU A N 1
ATOM 740 C CA . LEU A 1 93 ? 15.243 -3.994 16.137 1.00 93.69 93 LEU A CA 1
ATOM 741 C C . LEU A 1 93 ? 16.275 -5.042 15.692 1.00 93.69 93 LEU A C 1
ATOM 743 O O . LEU A 1 93 ? 16.197 -6.197 16.114 1.00 93.69 93 LEU A O 1
ATOM 747 N N . VAL A 1 94 ? 17.289 -4.661 14.904 1.00 93.31 94 VAL A N 1
ATOM 748 C CA . VAL A 1 94 ? 18.374 -5.595 14.541 1.00 93.31 94 VAL A CA 1
ATOM 749 C C . VAL A 1 94 ? 19.115 -6.084 15.782 1.00 93.31 94 VAL A C 1
ATOM 751 O O . VAL A 1 94 ? 19.433 -7.268 15.871 1.00 93.31 94 VAL A O 1
ATOM 754 N N . LYS A 1 95 ? 19.370 -5.207 16.757 1.00 91.94 95 LYS A N 1
ATOM 755 C CA . LYS A 1 95 ? 20.016 -5.576 18.021 1.00 91.94 95 LYS A CA 1
ATOM 756 C C . LYS A 1 95 ? 19.189 -6.584 18.813 1.00 91.94 95 LYS A C 1
ATOM 758 O O . LYS A 1 95 ? 19.716 -7.632 19.160 1.00 91.94 95 LYS A O 1
ATOM 763 N N . LEU A 1 96 ? 17.905 -6.320 19.033 1.00 95.62 96 LEU A N 1
ATOM 764 C CA . LEU A 1 96 ? 17.002 -7.231 19.745 1.00 95.62 96 LEU A CA 1
ATOM 765 C C . LEU A 1 96 ? 16.987 -8.638 19.125 1.00 95.62 96 LEU A C 1
ATOM 767 O O . LEU A 1 96 ? 16.981 -9.645 19.834 1.00 95.62 96 LEU A O 1
ATOM 771 N N . GLN A 1 97 ? 17.044 -8.719 17.796 1.00 92.88 97 GLN A N 1
ATOM 772 C CA . GLN A 1 97 ? 17.148 -9.994 17.095 1.00 92.88 97 GLN A CA 1
ATOM 773 C C . GLN A 1 97 ? 18.515 -10.644 17.209 1.00 92.88 97 GLN A C 1
ATOM 775 O O . GLN A 1 97 ? 18.607 -11.833 17.489 1.00 92.88 97 GLN A O 1
ATOM 780 N N . LYS A 1 98 ? 19.574 -9.895 16.915 1.00 87.94 98 LYS A N 1
ATOM 781 C CA . LYS A 1 98 ? 20.930 -10.433 16.875 1.00 87.94 98 LYS A CA 1
ATOM 782 C C . LYS A 1 98 ? 21.325 -11.001 18.238 1.00 87.94 98 LYS A C 1
ATOM 784 O O . LYS A 1 98 ? 22.013 -12.011 18.285 1.00 87.94 98 LYS A O 1
ATOM 789 N N . GLU A 1 99 ? 20.908 -10.336 19.312 1.00 85.75 99 GLU A N 1
ATOM 790 C CA . GLU A 1 99 ? 21.379 -10.629 20.664 1.00 85.75 99 GLU A CA 1
ATOM 791 C C . GLU A 1 99 ? 20.508 -11.673 21.368 1.00 85.75 99 GLU A C 1
ATOM 793 O O . GLU A 1 99 ? 21.042 -12.550 22.036 1.00 85.75 99 GLU A O 1
ATOM 798 N N . GLN A 1 100 ? 19.180 -11.613 21.217 1.00 90.69 100 GLN A N 1
ATOM 799 C CA . GLN A 1 100 ? 18.260 -12.497 21.950 1.00 90.69 100 GLN A CA 1
ATOM 800 C C . GLN A 1 100 ? 17.139 -13.089 21.080 1.00 90.69 100 GLN A C 1
ATOM 802 O O . GLN A 1 100 ? 16.199 -13.679 21.604 1.00 90.69 100 GLN A O 1
ATOM 807 N N . SER A 1 101 ? 17.214 -12.939 19.753 1.00 90.62 101 SER A N 1
ATOM 808 C CA . SER A 1 101 ? 16.197 -13.380 18.780 1.00 90.62 101 SER A CA 1
ATOM 809 C C . SER A 1 101 ? 14.788 -12.811 18.977 1.00 90.62 101 SER A C 1
ATOM 811 O O . SER A 1 101 ? 13.851 -13.230 18.304 1.00 90.62 101 SER A O 1
ATOM 813 N N . LEU A 1 102 ? 14.639 -11.782 19.813 1.00 90.69 102 LEU A N 1
ATOM 814 C CA . LEU A 1 102 ? 13.342 -11.311 20.304 1.00 90.69 102 LEU A CA 1
ATOM 815 C C . LEU A 1 102 ? 12.394 -10.792 19.218 1.00 90.69 102 LEU A C 1
ATOM 817 O O . LEU A 1 102 ? 11.185 -10.783 19.414 1.00 90.69 102 LEU A O 1
ATOM 821 N N . VAL A 1 103 ? 12.912 -10.346 18.073 1.00 87.56 103 VAL A N 1
ATOM 822 C CA . VAL A 1 103 ? 12.076 -9.835 16.975 1.00 87.56 103 VAL A CA 1
ATOM 823 C C . VAL A 1 103 ? 11.360 -10.955 16.220 1.00 87.56 103 VAL A C 1
ATOM 825 O O . VAL A 1 103 ? 10.354 -10.681 15.589 1.00 87.56 103 VAL A O 1
ATOM 828 N N . SER A 1 104 ? 11.824 -12.201 16.276 1.00 81.75 104 SER A N 1
ATOM 829 C CA . SER A 1 104 ? 11.165 -13.341 15.610 1.00 81.75 104 SER A CA 1
ATOM 830 C C . SER A 1 104 ? 10.765 -14.458 16.568 1.00 81.75 104 SER A C 1
ATOM 832 O O . SER A 1 104 ? 10.221 -15.466 16.129 1.00 81.75 104 SER A O 1
ATOM 834 N N . ASP A 1 105 ? 11.032 -14.279 17.860 1.00 85.38 105 ASP A N 1
ATOM 835 C CA . ASP A 1 105 ? 10.678 -15.230 18.902 1.00 85.38 105 ASP A CA 1
ATOM 836 C C . ASP A 1 105 ? 9.253 -14.949 19.421 1.00 85.38 105 ASP A C 1
ATOM 838 O O . ASP A 1 105 ? 9.014 -13.863 19.970 1.00 85.38 105 ASP A O 1
ATOM 842 N N . PRO A 1 106 ? 8.294 -15.874 19.230 1.00 83.06 106 PRO A N 1
ATOM 843 C CA . PRO A 1 106 ? 6.940 -15.734 19.755 1.00 83.06 106 PRO A CA 1
ATOM 844 C C . PRO A 1 106 ? 6.832 -16.056 21.255 1.00 83.06 106 PRO A C 1
ATOM 846 O O . PRO A 1 106 ? 5.841 -15.658 21.862 1.00 83.06 106 PRO A O 1
ATOM 849 N N . ASP A 1 107 ? 7.818 -16.739 21.852 1.00 90.31 107 ASP A N 1
ATOM 850 C CA . ASP A 1 107 ? 7.795 -17.177 23.258 1.00 90.31 107 ASP A CA 1
ATOM 851 C C . ASP A 1 107 ? 9.184 -17.047 23.923 1.00 90.31 107 ASP A C 1
ATOM 853 O O . ASP A 1 107 ? 9.838 -18.039 24.267 1.00 90.31 107 ASP A O 1
ATOM 857 N N . PRO A 1 108 ? 9.690 -15.812 24.089 1.00 90.94 108 PRO A N 1
ATOM 858 C CA . PRO A 1 108 ? 11.008 -15.593 24.646 1.00 90.94 108 PRO A CA 1
ATOM 859 C C . PRO A 1 108 ? 11.033 -15.842 26.152 1.00 90.94 108 PRO A C 1
ATOM 861 O O . PRO A 1 108 ? 10.168 -15.409 26.916 1.00 90.94 108 PRO A O 1
ATOM 864 N N . THR A 1 109 ? 12.118 -16.450 26.618 1.00 92.06 109 THR A N 1
ATOM 865 C CA . THR A 1 109 ? 12.371 -16.611 28.049 1.00 92.06 109 THR A CA 1
ATOM 866 C C . THR A 1 109 ? 12.511 -15.254 28.745 1.00 92.06 109 THR A C 1
ATOM 868 O O . THR A 1 109 ? 13.009 -14.279 28.177 1.00 92.06 109 THR A O 1
ATOM 871 N N . GLN A 1 110 ? 12.189 -15.197 30.041 1.00 90.38 110 GLN A N 1
ATOM 872 C CA . GLN A 1 110 ? 12.396 -13.978 30.833 1.00 90.38 110 GLN A CA 1
ATOM 873 C C . GLN A 1 110 ? 13.854 -13.498 30.789 1.00 90.38 110 GLN A C 1
ATOM 875 O O . GLN A 1 110 ? 14.108 -12.300 30.793 1.00 90.38 110 GLN A O 1
ATOM 880 N N . ARG A 1 111 ? 14.822 -14.419 30.678 1.00 88.88 111 ARG A N 1
ATOM 881 C CA . ARG A 1 111 ? 16.239 -14.070 30.525 1.00 88.88 111 ARG A CA 1
ATOM 882 C C . ARG A 1 111 ? 16.506 -13.308 29.224 1.00 88.88 111 ARG A C 1
ATOM 884 O O . ARG A 1 111 ? 17.263 -12.342 29.261 1.00 88.88 111 ARG A O 1
ATOM 891 N N . GLN A 1 112 ? 15.899 -13.721 28.109 1.00 90.69 112 GLN A N 1
ATOM 892 C CA . GLN A 1 112 ? 16.008 -12.999 26.837 1.00 90.69 112 GLN A CA 1
ATOM 893 C C . GLN A 1 112 ? 15.445 -11.583 26.974 1.00 90.69 112 GLN A C 1
ATOM 895 O O . GLN A 1 112 ? 16.071 -10.635 26.523 1.00 90.69 112 GLN A O 1
ATOM 900 N N . ILE A 1 113 ? 14.309 -11.416 27.653 1.00 92.50 113 ILE A N 1
ATOM 901 C CA . ILE A 1 113 ? 13.688 -10.103 27.895 1.00 92.50 113 ILE A CA 1
ATOM 902 C C . ILE A 1 113 ? 14.556 -9.233 28.821 1.00 92.50 113 ILE A C 1
ATOM 904 O O . ILE A 1 113 ? 14.755 -8.045 28.564 1.00 92.50 113 ILE A O 1
ATOM 908 N N . ASP A 1 114 ? 15.094 -9.823 29.887 1.00 91.88 114 ASP A N 1
ATOM 909 C CA . ASP A 1 114 ? 15.921 -9.145 30.886 1.00 91.88 114 ASP A CA 1
ATOM 910 C C . ASP A 1 114 ? 17.248 -8.635 30.302 1.00 91.88 114 ASP A C 1
ATOM 912 O O . ASP A 1 114 ? 17.774 -7.625 30.766 1.00 91.88 114 ASP A O 1
ATOM 916 N N . TRP A 1 115 ? 17.761 -9.294 29.262 1.00 88.94 115 TRP A N 1
ATOM 917 C CA . TRP A 1 115 ? 19.033 -8.975 28.606 1.00 88.94 115 TRP A CA 1
ATOM 918 C C . TRP A 1 115 ? 18.869 -8.773 27.095 1.00 88.94 115 TRP A C 1
ATOM 920 O O . TRP A 1 115 ? 19.724 -9.163 26.301 1.00 88.94 115 TRP A O 1
ATOM 930 N N . ALA A 1 116 ? 17.755 -8.146 26.710 1.00 91.25 116 ALA A N 1
ATOM 931 C CA . ALA A 1 116 ? 17.238 -8.031 25.348 1.00 91.25 116 ALA A CA 1
ATOM 932 C C . ALA A 1 116 ? 18.238 -7.567 24.277 1.00 91.25 116 ALA A C 1
ATOM 934 O O . ALA A 1 116 ? 18.126 -7.971 23.121 1.00 91.25 116 ALA A O 1
ATOM 935 N N . THR A 1 117 ? 19.213 -6.730 24.634 1.00 87.50 117 THR A N 1
ATOM 936 C CA . THR A 1 117 ? 20.230 -6.209 23.703 1.00 87.50 117 THR A CA 1
ATOM 937 C C . THR A 1 117 ? 21.652 -6.650 24.063 1.00 87.50 117 THR A C 1
ATOM 939 O O . THR A 1 117 ? 22.611 -6.196 23.429 1.00 87.50 117 THR A O 1
ATOM 942 N N . GLY A 1 118 ? 21.789 -7.514 25.077 1.00 80.62 118 GLY A N 1
ATOM 943 C CA . GLY A 1 118 ? 23.063 -7.958 25.643 1.00 80.62 118 GLY A CA 1
ATOM 944 C C . GLY A 1 118 ? 23.856 -6.846 26.337 1.00 80.62 118 GLY A C 1
ATOM 945 O O . GLY A 1 118 ? 25.031 -7.027 26.650 1.00 80.62 118 GLY A O 1
ATOM 946 N N . TYR A 1 119 ? 23.261 -5.671 26.564 1.00 80.19 119 TYR A N 1
ATOM 947 C CA . TYR A 1 119 ? 23.991 -4.525 27.086 1.00 80.19 119 TYR A CA 1
ATOM 948 C C . TYR A 1 119 ? 24.484 -4.781 28.514 1.00 80.19 119 TYR A C 1
ATOM 950 O O . TYR A 1 119 ? 23.701 -5.108 29.408 1.00 80.19 119 TYR A O 1
ATOM 958 N N . GLY A 1 120 ? 25.790 -4.593 28.719 1.00 68.06 120 GLY A N 1
ATOM 959 C CA . GLY A 1 120 ? 26.462 -4.798 30.002 1.00 68.06 120 GLY A CA 1
ATOM 960 C C . GLY A 1 120 ? 26.836 -6.253 30.302 1.00 68.06 120 GLY A C 1
ATOM 961 O O . GLY A 1 120 ? 27.517 -6.487 31.294 1.00 68.06 120 GLY A O 1
ATOM 962 N N . VAL A 1 121 ? 26.454 -7.219 29.461 1.00 70.12 121 VAL A N 1
ATOM 963 C CA . VAL A 1 121 ? 26.752 -8.643 29.672 1.00 70.12 121 VAL A CA 1
ATOM 964 C C . VAL A 1 121 ? 27.870 -9.077 28.728 1.00 70.12 121 VAL A C 1
ATOM 966 O O . VAL A 1 121 ? 27.709 -9.066 27.513 1.00 70.12 121 VAL A O 1
ATOM 969 N N . CYS A 1 122 ? 29.013 -9.455 29.291 1.00 65.00 122 CYS A N 1
ATOM 970 C CA . CYS A 1 122 ? 30.094 -10.124 28.572 1.00 65.00 122 CYS A CA 1
ATOM 971 C C . CYS A 1 122 ? 29.909 -11.651 28.583 1.00 65.00 122 CYS A C 1
ATOM 973 O O . CYS A 1 122 ? 29.194 -12.176 29.436 1.00 65.00 122 CYS A O 1
ATOM 975 N N . ASP A 1 123 ? 30.603 -12.376 27.700 1.00 56.94 123 ASP A N 1
ATOM 976 C CA . ASP A 1 123 ? 30.476 -13.841 27.566 1.00 56.94 123 ASP A CA 1
ATOM 977 C C . ASP A 1 123 ? 30.753 -14.621 28.868 1.00 56.94 123 ASP A C 1
ATOM 979 O O . ASP A 1 123 ? 30.247 -15.726 29.054 1.00 56.94 123 ASP A O 1
ATOM 983 N N . SER A 1 124 ? 31.539 -14.048 29.786 1.00 62.22 124 SER A N 1
ATOM 984 C CA . SER A 1 124 ? 31.885 -14.627 31.092 1.00 62.22 124 SER A CA 1
ATOM 985 C C . SER A 1 124 ? 31.213 -13.937 32.288 1.00 62.22 124 SER A C 1
ATOM 987 O O . SER A 1 124 ? 31.533 -14.254 33.433 1.00 62.22 124 SER A O 1
ATOM 989 N N . CYS A 1 125 ? 30.309 -12.984 32.049 1.00 70.94 125 CYS A N 1
ATOM 990 C CA . CYS A 1 125 ? 29.697 -12.175 33.099 1.00 70.94 125 CYS A CA 1
ATOM 991 C C . CYS A 1 125 ? 28.581 -12.943 33.832 1.00 70.94 125 CYS A C 1
ATOM 993 O O . CYS A 1 125 ? 27.720 -13.562 33.204 1.00 70.94 125 CYS A O 1
ATOM 995 N N . ASP A 1 126 ? 28.552 -12.852 35.168 1.00 74.50 126 ASP A N 1
ATOM 996 C CA . ASP A 1 126 ? 27.431 -13.348 35.973 1.00 74.50 126 ASP A CA 1
ATOM 997 C C . ASP A 1 126 ? 26.287 -12.329 35.947 1.00 74.50 126 ASP A C 1
ATOM 999 O O . ASP A 1 126 ? 26.396 -11.218 36.462 1.00 74.50 126 ASP A O 1
ATOM 1003 N N . THR A 1 127 ? 25.150 -12.720 35.375 1.00 72.56 127 THR A N 1
ATOM 1004 C CA . THR A 1 127 ? 23.947 -11.881 35.298 1.00 72.56 127 THR A CA 1
ATOM 1005 C C . THR A 1 127 ? 23.307 -11.586 36.658 1.00 72.56 127 THR A C 1
ATOM 1007 O O . THR A 1 127 ? 22.314 -10.863 36.694 1.00 72.56 127 THR A O 1
ATOM 1010 N N . ASN A 1 128 ? 23.827 -12.133 37.762 1.00 77.38 128 ASN A N 1
ATOM 1011 C CA . ASN A 1 128 ? 23.436 -11.793 39.133 1.00 77.38 128 ASN A CA 1
ATOM 1012 C C . ASN A 1 128 ? 24.336 -10.728 39.781 1.00 77.38 128 ASN A C 1
ATOM 1014 O O . ASN A 1 128 ? 24.063 -10.321 40.910 1.00 77.38 128 ASN A O 1
ATOM 1018 N N . ASP A 1 129 ? 25.375 -10.249 39.088 1.00 76.62 129 ASP A N 1
ATOM 1019 C CA . ASP A 1 129 ? 26.236 -9.178 39.592 1.00 76.62 129 ASP A CA 1
ATOM 1020 C C . ASP A 1 129 ? 25.390 -7.921 39.907 1.00 76.62 129 ASP A C 1
ATOM 1022 O O . ASP A 1 129 ? 24.666 -7.431 39.022 1.00 76.62 129 ASP A O 1
ATOM 1026 N N . PRO A 1 130 ? 25.458 -7.378 41.142 1.00 77.81 130 PRO A N 1
ATOM 1027 C CA . PRO A 1 130 ? 24.780 -6.140 41.524 1.00 77.81 130 PRO A CA 1
ATOM 1028 C C . PRO A 1 130 ? 25.057 -4.963 40.579 1.00 77.81 130 PRO A C 1
ATOM 1030 O O . PRO A 1 130 ? 24.166 -4.149 40.335 1.00 77.81 130 PRO A O 1
ATOM 1033 N N . ALA A 1 131 ? 26.262 -4.881 40.005 1.00 72.50 131 ALA A N 1
ATOM 1034 C CA . ALA A 1 131 ? 26.658 -3.822 39.080 1.00 72.50 131 ALA A CA 1
ATOM 1035 C C . ALA A 1 131 ? 25.915 -3.887 37.736 1.00 72.50 131 ALA A C 1
ATOM 1037 O O . ALA A 1 131 ? 25.763 -2.857 37.068 1.00 72.50 131 ALA A O 1
ATOM 1038 N N . LEU A 1 132 ? 25.436 -5.074 37.351 1.00 74.44 132 LEU A N 1
ATOM 1039 C CA . LEU A 1 132 ? 24.703 -5.305 36.108 1.00 74.44 132 LEU A CA 1
ATOM 1040 C C . LEU A 1 132 ? 23.188 -5.181 36.286 1.00 74.44 132 LEU A C 1
ATOM 1042 O O . LEU A 1 132 ? 22.499 -4.869 35.317 1.00 74.44 132 LEU A O 1
ATOM 1046 N N . GLN A 1 133 ? 22.661 -5.341 37.508 1.00 83.50 133 GLN A N 1
ATOM 1047 C CA . GLN A 1 133 ? 21.209 -5.339 37.754 1.00 83.50 133 GLN A CA 1
ATOM 1048 C C . GLN A 1 133 ? 20.506 -4.058 37.291 1.00 83.50 133 GLN A C 1
ATOM 1050 O O . GLN A 1 133 ? 19.353 -4.116 36.882 1.00 83.50 133 GLN A O 1
ATOM 1055 N N . LYS A 1 134 ? 21.202 -2.914 37.274 1.00 80.50 134 LYS A N 1
ATOM 1056 C CA . LYS A 1 134 ? 20.663 -1.642 36.754 1.00 80.50 134 LYS A CA 1
ATOM 1057 C C . LYS A 1 134 ? 20.322 -1.657 35.258 1.00 80.50 134 LYS A C 1
ATOM 1059 O O . LYS A 1 134 ? 19.604 -0.778 34.800 1.00 80.50 134 LYS A O 1
ATOM 1064 N N . TYR A 1 135 ? 20.869 -2.605 34.497 1.00 83.12 135 TYR A N 1
ATOM 1065 C CA . TYR A 1 135 ? 20.594 -2.760 33.068 1.00 83.12 135 TYR A CA 1
ATOM 1066 C C . TYR A 1 135 ? 19.582 -3.868 32.785 1.00 83.12 135 TYR A C 1
ATOM 1068 O O . TYR A 1 135 ? 19.213 -4.058 31.629 1.00 83.12 135 TYR A O 1
ATOM 1076 N N . LYS A 1 136 ? 19.156 -4.613 33.806 1.00 87.94 136 LYS A N 1
ATOM 1077 C CA . LYS A 1 136 ? 18.235 -5.732 33.658 1.00 87.94 136 LYS A CA 1
ATOM 1078 C C . LYS A 1 136 ? 16.837 -5.226 33.291 1.00 87.94 136 LYS A C 1
ATOM 1080 O O . LYS A 1 136 ? 16.324 -4.305 33.917 1.00 87.94 136 LYS A O 1
ATOM 1085 N N . GLY A 1 137 ? 16.205 -5.872 32.319 1.00 90.25 137 GLY A N 1
ATOM 1086 C CA . GLY A 1 137 ? 14.848 -5.577 31.864 1.00 90.25 137 GLY A CA 1
ATOM 1087 C C . GLY A 1 137 ? 14.819 -4.939 30.479 1.00 90.25 137 GLY A C 1
ATOM 1088 O O . GLY A 1 137 ? 15.704 -4.170 30.100 1.00 90.25 137 GLY A O 1
ATOM 1089 N N . PHE A 1 138 ? 13.762 -5.241 29.723 1.00 96.12 138 PHE A N 1
ATOM 1090 C CA . PHE A 1 138 ? 13.640 -4.856 28.315 1.00 96.12 138 PHE A CA 1
ATOM 1091 C C . PHE A 1 138 ? 13.852 -3.356 28.078 1.00 96.12 138 PHE A C 1
ATOM 1093 O O . PHE A 1 138 ? 14.627 -2.975 27.203 1.00 96.12 138 PHE A O 1
ATOM 1100 N N . ALA A 1 139 ? 13.208 -2.498 28.874 1.00 92.31 139 ALA A N 1
ATOM 1101 C CA . ALA A 1 139 ? 13.327 -1.054 28.709 1.00 92.31 139 ALA A CA 1
ATOM 1102 C C . ALA A 1 139 ? 14.748 -0.545 28.954 1.00 92.31 139 ALA A C 1
ATOM 1104 O O . ALA A 1 139 ? 15.270 0.193 28.126 1.00 92.31 139 ALA A O 1
ATOM 1105 N N . HIS A 1 140 ? 15.401 -0.996 30.027 1.00 88.81 140 HIS A N 1
ATOM 1106 C CA . HIS A 1 140 ? 16.779 -0.615 30.337 1.00 88.81 140 HIS A CA 1
ATOM 1107 C C . HIS A 1 140 ? 17.768 -1.098 29.272 1.00 88.81 140 HIS A C 1
ATOM 1109 O O . HIS A 1 140 ? 18.706 -0.378 28.931 1.00 88.81 140 HIS A O 1
ATOM 1115 N N . GLN A 1 141 ? 17.544 -2.283 28.703 1.00 94.38 141 GLN A N 1
ATOM 1116 C CA . GLN A 1 141 ? 18.355 -2.829 27.615 1.00 94.38 141 GLN A CA 1
ATOM 1117 C C . GLN A 1 141 ? 18.199 -2.036 26.312 1.00 94.38 141 GLN A C 1
ATOM 1119 O O . GLN A 1 141 ? 19.194 -1.759 25.637 1.00 94.38 141 GLN A O 1
ATOM 1124 N N . VAL A 1 142 ? 16.970 -1.663 25.948 1.00 95.12 142 VAL A N 1
ATOM 1125 C CA . VAL A 1 142 ? 16.682 -0.858 24.751 1.00 95.12 142 VAL A CA 1
ATOM 1126 C C . VAL A 1 142 ? 17.218 0.569 24.907 1.00 95.12 142 VAL A C 1
ATOM 1128 O O . VAL A 1 142 ? 17.903 1.062 24.011 1.00 95.12 142 VAL A O 1
ATOM 1131 N N . ASP A 1 143 ? 16.973 1.194 26.058 1.00 90.00 143 ASP A N 1
ATOM 1132 C CA . ASP A 1 143 ? 17.462 2.528 26.421 1.00 90.00 143 ASP A CA 1
ATOM 1133 C C . ASP A 1 143 ? 18.996 2.585 26.398 1.00 90.00 143 ASP A C 1
ATOM 1135 O O . ASP A 1 143 ? 19.581 3.400 25.685 1.00 90.00 143 ASP A O 1
ATOM 1139 N N . SER A 1 144 ? 19.664 1.627 27.048 1.00 85.69 144 SER A N 1
ATOM 1140 C CA . SER A 1 144 ? 21.130 1.570 27.088 1.00 85.69 144 SER A CA 1
ATOM 1141 C C . SER A 1 144 ? 21.755 1.298 25.716 1.00 85.69 144 SER A C 1
ATOM 1143 O O . SER A 1 144 ? 22.803 1.859 25.393 1.00 85.69 144 SER A O 1
ATOM 1145 N N . ALA A 1 145 ? 21.122 0.463 24.883 1.00 86.69 145 ALA A N 1
ATOM 1146 C CA . ALA A 1 145 ? 21.604 0.174 23.531 1.00 86.69 145 ALA A CA 1
ATOM 1147 C C . ALA A 1 145 ? 21.519 1.387 22.593 1.00 86.69 145 ALA A C 1
ATOM 1149 O O . ALA A 1 145 ? 22.389 1.551 21.735 1.00 86.69 145 ALA A O 1
ATOM 1150 N N . ALA A 1 146 ? 20.501 2.235 22.755 1.00 88.31 146 ALA A N 1
ATOM 1151 C CA . ALA A 1 146 ? 20.417 3.517 22.063 1.00 88.31 146 ALA A CA 1
ATOM 1152 C C . ALA A 1 146 ? 21.422 4.523 22.657 1.00 88.31 146 ALA A C 1
ATOM 1154 O O . ALA A 1 146 ? 22.208 5.140 21.934 1.00 88.31 146 ALA A O 1
ATOM 1155 N N . GLY A 1 147 ? 21.458 4.630 23.986 1.00 83.62 147 GLY A N 1
ATOM 1156 C CA . GLY A 1 147 ? 22.285 5.587 24.711 1.00 83.62 147 GLY A CA 1
ATOM 1157 C C . GLY A 1 147 ? 23.779 5.433 24.466 1.00 83.62 147 GLY A C 1
ATOM 1158 O O . GLY A 1 147 ? 24.462 6.436 24.274 1.00 83.62 147 GLY A O 1
ATOM 1159 N N . ILE A 1 148 ? 24.299 4.206 24.393 1.00 85.06 148 ILE A N 1
ATOM 1160 C CA . ILE A 1 148 ? 25.730 3.982 24.147 1.00 85.06 148 ILE A CA 1
ATOM 1161 C C . ILE A 1 148 ? 26.176 4.450 22.759 1.00 85.06 148 ILE A C 1
ATOM 1163 O O . ILE A 1 148 ? 27.258 5.018 22.627 1.00 85.06 148 ILE A O 1
ATOM 1167 N N . MET A 1 149 ? 25.336 4.274 21.733 1.00 89.25 149 MET A N 1
ATOM 1168 C CA . MET A 1 149 ? 25.656 4.732 20.379 1.00 89.25 149 MET A CA 1
ATOM 1169 C C . MET A 1 149 ? 25.690 6.258 20.319 1.00 89.25 149 MET A C 1
ATOM 1171 O O . MET A 1 149 ? 26.649 6.825 19.795 1.00 89.25 149 MET A O 1
ATOM 1175 N N . ARG A 1 150 ? 24.709 6.933 20.933 1.00 93.69 150 ARG A N 1
ATOM 1176 C CA . ARG A 1 150 ? 24.733 8.397 21.075 1.00 93.69 150 ARG A CA 1
ATOM 1177 C C . ARG A 1 150 ? 25.952 8.863 21.867 1.00 93.69 150 ARG A C 1
ATOM 1179 O O . ARG A 1 150 ? 26.655 9.771 21.434 1.00 93.69 150 ARG A O 1
ATOM 1186 N N . TRP A 1 151 ? 26.267 8.184 22.967 1.00 88.62 151 TRP A N 1
ATOM 1187 C CA . TRP A 1 151 ? 27.435 8.497 23.781 1.00 88.62 151 TRP A CA 1
ATOM 1188 C C . TRP A 1 151 ? 28.744 8.381 22.986 1.00 88.62 151 TRP A C 1
ATOM 1190 O O . TRP A 1 151 ? 29.613 9.236 23.153 1.00 88.62 151 TRP A O 1
ATOM 1200 N N . TYR A 1 152 ? 28.884 7.401 22.082 1.00 87.69 152 TYR A N 1
ATOM 1201 C CA . TYR A 1 152 ? 30.041 7.330 21.183 1.00 87.69 152 TYR A CA 1
ATOM 1202 C C . TYR A 1 152 ? 30.134 8.539 20.254 1.00 87.69 152 TYR A C 1
ATOM 1204 O O . TYR A 1 152 ? 31.207 9.137 20.179 1.00 87.69 152 TYR A O 1
ATOM 1212 N N . TYR A 1 153 ? 29.040 8.952 19.603 1.00 88.06 153 TYR A N 1
ATOM 1213 C CA . TYR A 1 153 ? 29.041 10.172 18.782 1.00 88.06 153 TYR A CA 1
ATOM 1214 C C . TYR A 1 153 ? 29.499 11.397 19.583 1.00 88.06 153 TYR A C 1
ATOM 1216 O O . TYR A 1 153 ? 30.335 12.173 19.114 1.00 88.06 153 TYR A O 1
ATOM 1224 N N . ASP A 1 154 ? 29.015 11.532 20.816 1.00 85.50 154 ASP A N 1
ATOM 1225 C CA . ASP A 1 154 ? 29.276 12.703 21.652 1.00 85.50 154 ASP A CA 1
ATOM 1226 C C . ASP A 1 154 ? 30.690 12.699 22.270 1.00 85.50 154 ASP A C 1
ATOM 1228 O O . ASP A 1 154 ? 31.246 13.760 22.579 1.00 85.50 154 ASP A O 1
ATOM 1232 N N . ASN A 1 155 ? 31.304 11.519 22.436 1.00 81.81 155 ASN A N 1
ATOM 1233 C CA . ASN A 1 155 ? 32.570 11.351 23.162 1.00 81.81 155 ASN A CA 1
ATOM 1234 C C . ASN A 1 155 ? 33.734 10.823 22.317 1.00 81.81 155 ASN A C 1
ATOM 1236 O O . ASN A 1 155 ? 34.866 10.843 22.798 1.00 81.81 155 ASN A O 1
ATOM 1240 N N . VAL A 1 156 ? 33.534 10.464 21.043 1.00 87.25 156 VAL A N 1
ATOM 1241 C CA . VAL A 1 156 ? 34.617 9.994 20.154 1.00 87.25 156 VAL A CA 1
ATOM 1242 C C . VAL A 1 156 ? 35.772 10.989 20.059 1.00 87.25 156 VAL A C 1
ATOM 1244 O O . VAL A 1 156 ? 36.912 10.598 19.860 1.00 87.25 156 VAL A O 1
ATOM 1247 N N . LYS A 1 157 ? 35.546 12.293 20.244 1.00 86.19 157 LYS A N 1
ATOM 1248 C CA . LYS A 1 157 ? 36.637 13.286 20.260 1.00 86.19 157 LYS A CA 1
ATOM 1249 C C . LYS A 1 157 ? 37.459 13.287 21.556 1.00 86.19 157 LYS A C 1
ATOM 1251 O O . LYS A 1 157 ? 38.593 13.746 21.526 1.00 86.19 157 LYS A O 1
ATOM 1256 N N . LYS A 1 158 ? 36.893 12.805 22.663 1.00 85.50 158 LYS A N 1
ATOM 1257 C CA . LYS A 1 158 ? 37.492 12.834 24.008 1.00 85.50 158 LYS A CA 1
ATOM 1258 C C . LYS A 1 158 ? 38.116 11.493 24.396 1.00 85.50 158 LYS A C 1
ATOM 1260 O O . LYS A 1 158 ? 39.103 11.466 25.119 1.00 85.50 158 LYS A O 1
ATOM 1265 N N . GLU A 1 159 ? 37.557 10.399 23.890 1.00 81.12 159 GLU A N 1
ATOM 1266 C CA . GLU A 1 159 ? 37.900 9.037 24.286 1.00 81.12 159 GLU A CA 1
ATOM 1267 C C . GLU A 1 159 ? 38.680 8.324 23.176 1.00 81.12 159 GLU A C 1
ATOM 1269 O O . GLU A 1 159 ? 38.171 8.070 22.084 1.00 81.12 159 GLU A O 1
ATOM 1274 N N . ASN A 1 160 ? 39.940 7.985 23.448 1.00 82.56 160 ASN A N 1
ATOM 1275 C CA . ASN A 1 160 ? 40.855 7.453 22.429 1.00 82.56 160 ASN A CA 1
ATOM 1276 C C . ASN A 1 160 ? 40.625 5.976 22.080 1.00 82.56 160 ASN A C 1
ATOM 1278 O O . ASN A 1 160 ? 41.115 5.510 21.055 1.00 82.56 160 ASN A O 1
ATOM 1282 N N . TRP A 1 161 ? 39.900 5.239 22.920 1.00 81.81 161 TRP A N 1
ATOM 1283 C CA . TRP A 1 161 ? 39.617 3.817 22.717 1.00 81.81 161 TRP A CA 1
ATOM 1284 C C . TRP A 1 161 ? 38.434 3.565 21.765 1.00 81.81 161 TRP A C 1
ATOM 1286 O O . TRP A 1 161 ? 38.276 2.449 21.267 1.00 81.81 161 TRP A O 1
ATOM 1296 N N . ILE A 1 162 ? 37.618 4.590 21.487 1.00 85.56 162 ILE A N 1
ATOM 1297 C CA . ILE A 1 162 ? 36.523 4.517 20.513 1.00 85.56 162 ILE A CA 1
ATOM 1298 C C . ILE A 1 162 ? 37.128 4.477 19.105 1.00 85.56 162 ILE A C 1
ATOM 1300 O O . ILE A 1 162 ? 37.943 5.330 18.741 1.00 85.56 162 ILE A O 1
ATOM 1304 N N . LYS A 1 163 ? 36.734 3.483 18.301 1.00 88.69 163 LYS A N 1
ATOM 1305 C CA . LYS A 1 163 ? 37.244 3.324 16.931 1.00 88.69 163 LYS A CA 1
ATOM 1306 C C . LYS A 1 163 ? 36.733 4.442 16.014 1.00 88.69 163 LYS A C 1
ATOM 1308 O O . LYS A 1 163 ? 35.679 5.028 16.254 1.00 88.69 163 LYS A O 1
ATOM 1313 N N . ARG A 1 164 ? 37.476 4.729 14.943 1.00 93.75 164 ARG A N 1
ATOM 1314 C CA . ARG A 1 164 ? 37.265 5.861 14.027 1.00 93.75 164 ARG A CA 1
ATOM 1315 C C . ARG A 1 164 ? 37.298 5.414 12.564 1.00 93.75 164 ARG A C 1
ATOM 1317 O O . ARG A 1 164 ? 37.927 4.403 12.256 1.00 93.75 164 ARG A O 1
ATOM 1324 N N . PRO A 1 165 ? 36.669 6.163 11.648 1.00 89.06 165 PRO A N 1
ATOM 1325 C CA . PRO A 1 165 ? 36.828 5.906 10.227 1.00 89.06 165 PRO A CA 1
ATOM 1326 C C . PRO A 1 165 ? 38.272 6.127 9.761 1.00 89.06 165 PRO A C 1
ATOM 1328 O O . PRO A 1 165 ? 39.045 6.842 10.404 1.00 89.06 165 PRO A O 1
ATOM 1331 N N . ASN A 1 166 ? 38.626 5.530 8.623 1.00 86.12 166 ASN A N 1
ATOM 1332 C CA . ASN A 1 166 ? 39.930 5.674 7.958 1.00 86.12 166 ASN A CA 1
ATOM 1333 C C . ASN A 1 166 ? 41.139 5.244 8.811 1.00 86.12 166 ASN A C 1
ATOM 1335 O O . ASN A 1 166 ? 42.273 5.613 8.519 1.00 86.12 166 ASN A O 1
ATOM 1339 N N . THR A 1 167 ? 40.904 4.474 9.874 1.00 91.81 167 THR A N 1
ATOM 1340 C CA . THR A 1 167 ? 41.944 3.871 10.716 1.00 91.81 167 THR A CA 1
ATOM 1341 C C . THR A 1 167 ? 41.855 2.359 10.604 1.00 91.81 167 THR A C 1
ATOM 1343 O O . THR A 1 167 ? 40.762 1.802 10.688 1.00 91.81 167 THR A O 1
ATOM 1346 N N . GLU A 1 168 ? 42.989 1.690 10.410 1.00 95.94 168 GLU A N 1
ATOM 1347 C CA . GLU A 1 168 ? 43.022 0.231 10.363 1.00 95.94 168 GLU A CA 1
ATOM 1348 C C . GLU A 1 168 ? 42.923 -0.362 11.774 1.00 95.94 168 GLU A C 1
ATOM 1350 O O . GLU A 1 168 ? 43.660 0.018 12.686 1.00 95.94 168 GLU A O 1
ATOM 1355 N N . TYR A 1 169 ? 42.023 -1.328 11.940 1.00 91.75 169 TYR A N 1
ATOM 1356 C CA . TYR A 1 169 ? 41.885 -2.138 13.143 1.00 91.75 169 TYR A CA 1
ATOM 1357 C C . TYR A 1 169 ? 41.993 -3.617 12.794 1.00 91.75 169 TYR A C 1
ATOM 1359 O O . TYR A 1 169 ? 41.460 -4.078 11.786 1.00 91.75 169 TYR A O 1
ATOM 1367 N N . LYS A 1 170 ? 42.625 -4.388 13.679 1.00 91.94 170 LYS A N 1
ATOM 1368 C CA . LYS A 1 170 ? 42.671 -5.846 13.575 1.00 91.94 170 LYS A CA 1
ATOM 1369 C C . LYS A 1 170 ? 41.448 -6.449 14.274 1.00 91.94 170 LYS A C 1
ATOM 1371 O O . LYS A 1 170 ? 41.390 -6.445 15.501 1.00 91.94 170 LYS A O 1
ATOM 1376 N N . ILE A 1 171 ? 40.490 -6.962 13.502 1.00 88.12 171 ILE A N 1
ATOM 1377 C CA . ILE A 1 171 ? 39.253 -7.600 13.990 1.00 88.12 171 ILE A CA 1
ATOM 1378 C C . ILE A 1 171 ? 39.273 -9.073 13.579 1.00 88.12 171 ILE A C 1
ATOM 1380 O O . ILE A 1 171 ? 39.353 -9.368 12.392 1.00 88.12 171 ILE A O 1
ATOM 1384 N N . ASP A 1 172 ? 39.253 -10.005 14.537 1.00 84.00 172 ASP A N 1
ATOM 1385 C CA . ASP A 1 172 ? 39.381 -11.454 14.281 1.00 84.00 172 ASP A CA 1
ATOM 1386 C C . ASP A 1 172 ? 40.539 -11.799 13.312 1.00 84.00 172 ASP A C 1
ATOM 1388 O O . ASP A 1 172 ? 40.397 -12.571 12.367 1.00 84.00 172 ASP A O 1
ATOM 1392 N N . ASN A 1 173 ? 41.705 -11.174 13.519 1.00 84.94 173 ASN A N 1
ATOM 1393 C CA . ASN A 1 173 ? 42.896 -11.266 12.657 1.00 84.94 173 ASN A CA 1
ATOM 1394 C C . ASN A 1 173 ? 42.755 -10.741 11.215 1.00 84.94 173 ASN A C 1
ATOM 1396 O O . ASN A 1 173 ? 43.703 -10.872 10.443 1.00 84.94 173 ASN A O 1
ATOM 1400 N N . THR A 1 174 ? 41.647 -10.084 10.876 1.00 84.25 174 THR A N 1
ATOM 1401 C CA . THR A 1 174 ? 41.419 -9.440 9.576 1.00 84.25 174 THR A CA 1
ATOM 1402 C C . THR A 1 174 ? 41.613 -7.922 9.699 1.00 84.25 174 THR A C 1
ATOM 1404 O O . THR A 1 174 ? 41.072 -7.327 10.637 1.00 84.25 174 THR A O 1
ATOM 1407 N N . PRO A 1 175 ? 42.383 -7.271 8.804 1.00 91.88 175 PRO A N 1
ATOM 1408 C CA . PRO A 1 175 ? 42.471 -5.814 8.771 1.00 91.88 175 PRO A CA 1
ATOM 1409 C C . PRO A 1 175 ? 41.144 -5.225 8.276 1.00 91.88 175 PRO A C 1
ATOM 1411 O O . PRO A 1 175 ? 40.642 -5.598 7.216 1.00 91.88 175 PRO A O 1
ATOM 1414 N N . VAL A 1 176 ? 40.569 -4.314 9.059 1.00 89.88 176 VAL A N 1
ATOM 1415 C CA . VAL A 1 176 ? 39.329 -3.599 8.740 1.00 89.88 176 VAL A CA 1
ATOM 1416 C C . VAL A 1 176 ? 39.583 -2.104 8.854 1.00 89.88 176 VAL A C 1
ATOM 1418 O O . VAL A 1 176 ? 40.094 -1.636 9.870 1.00 89.88 176 VAL A O 1
ATOM 1421 N N . VAL A 1 177 ? 39.185 -1.352 7.830 1.00 89.94 177 VAL A N 1
ATOM 1422 C CA . VAL A 1 177 ? 39.249 0.112 7.795 1.00 89.94 177 VAL A CA 1
ATOM 1423 C C . VAL A 1 177 ? 37.814 0.634 7.706 1.00 89.94 177 VAL A C 1
ATOM 1425 O O . VAL A 1 177 ? 37.249 0.659 6.612 1.00 89.94 177 VAL A O 1
ATOM 1428 N N . PRO A 1 178 ? 37.176 1.014 8.831 1.00 87.06 178 PRO A N 1
ATOM 1429 C CA . PRO A 1 178 ? 35.810 1.520 8.807 1.00 87.06 178 PRO A CA 1
ATOM 1430 C C . PRO A 1 178 ? 35.696 2.761 7.918 1.00 87.06 178 PRO A C 1
ATOM 1432 O O . PRO A 1 178 ? 36.490 3.693 8.035 1.00 87.06 178 PRO A O 1
ATOM 1435 N N . ALA A 1 179 ? 34.694 2.792 7.045 1.00 73.62 179 ALA A N 1
ATOM 1436 C CA . ALA A 1 179 ? 34.469 3.905 6.126 1.00 73.62 179 ALA A CA 1
ATOM 1437 C C . ALA A 1 179 ? 33.772 5.111 6.786 1.00 73.62 179 ALA A C 1
ATOM 1439 O O . ALA A 1 179 ? 33.876 6.229 6.291 1.00 73.62 179 ALA A O 1
ATOM 1440 N N . ASN A 1 180 ? 33.053 4.896 7.892 1.00 75.06 180 ASN A N 1
ATOM 1441 C CA . ASN A 1 180 ? 32.260 5.912 8.591 1.00 75.06 180 ASN A CA 1
ATOM 1442 C C . ASN A 1 180 ? 32.226 5.653 10.115 1.00 75.06 180 ASN A C 1
ATOM 1444 O O . ASN A 1 180 ? 32.745 4.628 10.582 1.00 75.06 180 ASN A O 1
ATOM 1448 N N . PHE A 1 181 ? 31.664 6.579 10.906 1.00 86.69 181 PHE A N 1
ATOM 1449 C CA . PHE A 1 181 ? 31.653 6.446 12.369 1.00 86.69 181 PHE A CA 1
ATOM 1450 C C . PHE A 1 181 ? 30.732 5.318 12.836 1.00 86.69 181 PHE A C 1
ATOM 1452 O O . PHE A 1 181 ? 31.138 4.542 13.693 1.00 86.69 181 PHE A O 1
ATOM 1459 N N . ALA A 1 182 ? 29.557 5.148 12.236 1.00 83.50 182 ALA A N 1
ATOM 1460 C CA . ALA A 1 182 ? 28.614 4.088 12.579 1.00 83.50 182 ALA A CA 1
ATOM 1461 C C . ALA A 1 182 ? 29.241 2.692 12.466 1.00 83.50 182 ALA A C 1
ATOM 1463 O O . ALA A 1 182 ? 29.182 1.896 13.404 1.00 83.50 182 ALA A O 1
ATOM 1464 N N . THR A 1 183 ? 29.930 2.414 11.358 1.00 84.00 183 THR A N 1
ATOM 1465 C CA . THR A 1 183 ? 30.682 1.169 11.158 1.00 84.00 183 THR A CA 1
ATOM 1466 C C . THR A 1 183 ? 31.783 1.025 12.214 1.00 84.00 183 THR A C 1
ATOM 1468 O O . THR A 1 183 ? 31.946 -0.048 12.795 1.00 84.00 183 THR A O 1
ATOM 1471 N N . ALA A 1 184 ? 32.511 2.100 12.533 1.00 88.25 184 ALA A N 1
ATOM 1472 C CA . ALA A 1 184 ? 33.536 2.071 13.575 1.00 88.25 184 ALA A CA 1
ATOM 1473 C C . ALA A 1 184 ? 32.949 1.813 14.980 1.00 88.25 184 ALA A C 1
ATOM 1475 O O . ALA A 1 184 ? 33.528 1.074 15.780 1.00 88.25 184 ALA A O 1
ATOM 1476 N N . PHE A 1 185 ? 31.777 2.367 15.285 1.00 92.31 185 PHE A N 1
ATOM 1477 C CA . PHE A 1 185 ? 31.082 2.200 16.560 1.00 92.31 185 PHE A CA 1
ATOM 1478 C C . PHE A 1 185 ? 30.525 0.794 16.733 1.00 92.31 185 PHE A C 1
ATOM 1480 O O . PHE A 1 185 ? 30.645 0.229 17.819 1.00 92.31 185 PHE A O 1
ATOM 1487 N N . LEU A 1 186 ? 30.036 0.166 15.661 1.00 87.81 186 LEU A N 1
ATOM 1488 C CA . LEU A 1 186 ? 29.662 -1.246 15.692 1.00 87.81 186 LEU A CA 1
ATOM 1489 C C . LEU A 1 186 ? 30.855 -2.152 16.041 1.00 87.81 186 LEU A C 1
ATOM 1491 O O . LEU A 1 186 ? 30.700 -3.055 16.858 1.00 87.81 186 LEU A O 1
ATOM 1495 N N . TYR A 1 187 ? 32.061 -1.868 15.534 1.00 87.56 187 TYR A N 1
ATOM 1496 C CA . TYR A 1 187 ? 33.288 -2.571 15.950 1.00 87.56 187 TYR A CA 1
ATOM 1497 C C . TYR A 1 187 ? 33.841 -2.129 17.311 1.00 87.56 187 TYR A C 1
ATOM 1499 O O . TYR A 1 187 ? 34.676 -2.819 17.905 1.00 87.56 187 TYR A O 1
ATOM 1507 N N . THR A 1 188 ? 33.439 -0.962 17.810 1.00 83.00 188 THR A N 1
ATOM 1508 C CA . THR A 1 188 ? 33.734 -0.538 19.187 1.00 83.00 188 THR A CA 1
ATOM 1509 C C . THR A 1 188 ? 32.890 -1.345 20.164 1.00 83.00 188 THR A C 1
ATOM 1511 O O . THR A 1 188 ? 33.419 -1.845 21.150 1.00 83.00 188 THR A O 1
ATOM 1514 N N . TYR A 1 189 ? 31.613 -1.538 19.837 1.00 79.12 189 TYR A N 1
ATOM 1515 C CA . TYR A 1 189 ? 30.651 -2.264 20.653 1.00 79.12 189 TYR A CA 1
ATOM 1516 C C . TYR A 1 189 ? 30.798 -3.793 20.539 1.00 79.12 189 TYR A C 1
ATOM 1518 O O . TYR A 1 189 ? 30.805 -4.498 21.541 1.00 79.12 189 TYR A O 1
ATOM 1526 N N . THR A 1 190 ? 30.922 -4.328 19.321 1.00 79.50 190 THR A N 1
ATOM 1527 C CA . THR A 1 190 ? 31.123 -5.756 19.032 1.00 79.50 190 THR A CA 1
ATOM 1528 C C . THR A 1 190 ? 32.424 -5.926 18.238 1.00 79.50 190 THR A C 1
ATOM 1530 O O . THR A 1 190 ? 32.405 -5.809 17.010 1.00 79.50 190 THR A O 1
ATOM 1533 N N . PRO A 1 191 ? 33.565 -6.225 18.882 1.00 82.38 191 PRO A N 1
ATOM 1534 C CA . PRO A 1 191 ? 34.862 -6.336 18.211 1.00 82.38 191 PRO A CA 1
ATOM 1535 C C . PRO A 1 191 ? 35.054 -7.679 17.471 1.00 82.38 191 PRO A C 1
ATOM 1537 O O . PRO A 1 191 ? 36.136 -8.253 17.513 1.00 82.38 191 PRO A O 1
ATOM 1540 N N . HIS A 1 192 ? 34.019 -8.163 16.771 1.00 81.62 192 HIS A N 1
ATOM 1541 C CA . HIS A 1 192 ? 34.021 -9.429 16.027 1.00 81.62 192 HIS A CA 1
ATOM 1542 C C . HIS A 1 192 ? 33.420 -9.266 14.630 1.00 81.62 192 HIS A C 1
ATOM 1544 O O . HIS A 1 192 ? 32.363 -8.653 14.457 1.00 81.62 192 HIS A O 1
ATOM 1550 N N . LEU A 1 193 ? 34.057 -9.869 13.630 1.00 79.31 193 LEU A N 1
ATOM 1551 C CA . LEU A 1 193 ? 33.631 -9.852 12.235 1.00 79.31 193 LEU A CA 1
ATOM 1552 C C . LEU A 1 193 ? 32.313 -10.607 12.062 1.00 79.31 193 LEU A C 1
ATOM 1554 O O . LEU A 1 193 ? 31.385 -10.102 11.436 1.00 79.31 193 LEU A O 1
ATOM 1558 N N . HIS A 1 194 ? 32.198 -11.786 12.682 1.00 78.94 194 HIS A N 1
ATOM 1559 C CA . HIS A 1 194 ? 30.999 -12.619 12.583 1.00 78.94 194 HIS A CA 1
ATOM 1560 C C . HIS A 1 194 ? 29.754 -11.918 13.152 1.00 78.94 194 HIS A C 1
ATOM 1562 O O . HIS A 1 194 ? 28.699 -11.895 12.516 1.00 78.94 194 HIS A O 1
ATOM 1568 N N . GLY A 1 195 ? 29.879 -11.274 14.318 1.00 77.62 195 GLY A N 1
ATOM 1569 C CA . GLY A 1 195 ? 28.775 -10.530 14.930 1.00 77.62 195 GLY A CA 1
ATOM 1570 C C . GLY A 1 195 ? 28.298 -9.359 14.062 1.00 77.62 195 GLY A C 1
ATOM 1571 O O . GLY A 1 195 ? 27.095 -9.112 13.957 1.00 77.62 195 GLY A O 1
ATOM 1572 N N . ASN A 1 196 ? 29.225 -8.672 13.398 1.00 86.19 196 ASN A N 1
ATOM 1573 C CA . ASN A 1 196 ? 28.915 -7.581 12.475 1.00 86.19 196 ASN A CA 1
ATOM 1574 C C . ASN A 1 196 ? 28.355 -8.071 11.134 1.00 86.19 196 ASN A C 1
ATOM 1576 O O . ASN A 1 196 ? 27.449 -7.450 10.582 1.00 86.19 196 ASN A O 1
ATOM 1580 N N . GLN A 1 197 ? 28.802 -9.229 10.651 1.00 82.75 197 GLN A N 1
ATOM 1581 C CA . GLN A 1 197 ? 28.209 -9.891 9.494 1.00 82.75 197 GLN A CA 1
ATOM 1582 C C . GLN A 1 197 ? 26.754 -10.298 9.763 1.00 82.75 197 GLN A C 1
ATOM 1584 O O . GLN A 1 197 ? 25.902 -10.129 8.892 1.00 82.75 197 GLN A O 1
ATOM 1589 N N . ASN A 1 198 ? 26.446 -10.798 10.964 1.00 78.94 198 ASN A N 1
ATOM 1590 C CA . ASN A 1 198 ? 25.074 -11.128 11.357 1.00 78.94 198 ASN A CA 1
ATOM 1591 C C . ASN A 1 198 ? 24.199 -9.874 11.460 1.00 78.94 198 ASN A C 1
ATOM 1593 O O . ASN A 1 198 ? 23.079 -9.882 10.951 1.00 78.94 198 ASN A O 1
ATOM 1597 N N . PHE A 1 199 ? 24.723 -8.780 12.031 1.00 87.88 199 PHE A N 1
ATOM 1598 C CA . PHE A 1 199 ? 24.042 -7.482 12.011 1.00 87.88 199 PHE A CA 1
ATOM 1599 C C . PHE A 1 199 ? 23.722 -7.051 10.574 1.00 87.88 199 PHE A C 1
ATOM 1601 O O . PHE A 1 199 ? 22.568 -6.778 10.257 1.00 87.88 199 PHE A O 1
ATOM 1608 N N . TRP A 1 200 ? 24.724 -7.048 9.691 1.00 83.88 200 TRP A N 1
ATOM 1609 C CA . TRP A 1 200 ? 24.562 -6.635 8.299 1.00 83.88 200 TRP A CA 1
ATOM 1610 C C . TRP A 1 200 ? 23.567 -7.517 7.538 1.00 83.88 200 TRP A C 1
ATOM 1612 O O . TRP A 1 200 ? 22.762 -6.991 6.775 1.00 83.88 200 TRP A O 1
ATOM 1622 N N . LYS A 1 201 ? 23.571 -8.840 7.756 1.00 75.88 201 LYS A N 1
ATOM 1623 C CA . LYS A 1 201 ? 22.599 -9.760 7.141 1.00 75.88 201 LYS A CA 1
ATOM 1624 C C . LYS A 1 201 ? 21.175 -9.435 7.578 1.00 75.88 201 LYS A C 1
ATOM 1626 O O . LYS A 1 201 ? 20.295 -9.338 6.728 1.00 75.88 201 LYS A O 1
ATOM 1631 N N . LEU A 1 202 ? 20.957 -9.246 8.880 1.00 79.31 202 LEU A N 1
ATOM 1632 C CA . LEU A 1 202 ? 19.648 -8.894 9.431 1.00 79.31 202 LEU A CA 1
ATOM 1633 C C . LEU A 1 202 ? 19.182 -7.539 8.896 1.00 79.31 202 LEU A C 1
ATOM 1635 O O . LEU A 1 202 ? 18.110 -7.467 8.298 1.00 79.31 202 LEU A O 1
ATOM 1639 N N . TRP A 1 203 ? 20.025 -6.508 9.011 1.00 80.69 203 TRP A N 1
ATOM 1640 C CA . TRP A 1 203 ? 19.767 -5.172 8.473 1.00 80.69 203 TRP A CA 1
ATOM 1641 C C . TRP A 1 203 ? 19.426 -5.221 6.983 1.00 80.69 203 TRP A C 1
ATOM 1643 O O . TRP A 1 203 ? 18.386 -4.719 6.565 1.00 80.69 203 TRP A O 1
ATOM 1653 N N . SER A 1 204 ? 20.253 -5.902 6.190 1.00 69.69 204 SER A N 1
ATOM 1654 C CA . SER A 1 204 ? 20.061 -6.025 4.747 1.00 69.69 204 SER A CA 1
ATOM 1655 C C . SER A 1 204 ? 18.786 -6.779 4.396 1.00 69.69 204 SER A C 1
ATOM 1657 O O . SER A 1 204 ? 18.071 -6.377 3.486 1.00 69.69 204 SER A O 1
ATOM 1659 N N . SER A 1 205 ? 18.465 -7.848 5.127 1.00 66.38 205 SER A N 1
ATOM 1660 C CA . SER A 1 205 ? 17.252 -8.631 4.882 1.00 66.38 205 SER A CA 1
ATOM 1661 C C . SER A 1 205 ? 15.968 -7.887 5.250 1.00 66.38 205 SER A C 1
ATOM 1663 O O . SER A 1 205 ? 14.906 -8.207 4.726 1.00 66.38 205 SER A O 1
ATOM 1665 N N . TRP A 1 206 ? 16.042 -6.932 6.179 1.00 69.56 206 TRP A N 1
ATOM 1666 C CA . TRP A 1 206 ? 14.864 -6.265 6.732 1.00 69.56 206 TRP A CA 1
ATOM 1667 C C . TRP A 1 206 ? 14.646 -4.864 6.186 1.00 69.56 206 TRP A C 1
ATOM 1669 O O . TRP A 1 206 ? 13.506 -4.419 6.116 1.00 69.56 206 TRP A O 1
ATOM 1679 N N . PHE A 1 207 ? 15.719 -4.161 5.834 1.00 69.25 207 PHE A N 1
ATOM 1680 C CA . PHE A 1 207 ? 15.678 -2.717 5.636 1.00 69.25 207 PHE A CA 1
ATOM 1681 C C . PHE A 1 207 ? 16.384 -2.233 4.365 1.00 69.25 207 PHE A C 1
ATOM 1683 O O . PHE A 1 207 ? 16.349 -1.032 4.103 1.00 69.25 207 PHE A O 1
ATOM 1690 N N . ASN A 1 208 ? 16.988 -3.107 3.547 1.00 66.00 208 ASN A N 1
ATOM 1691 C CA . ASN A 1 208 ? 17.500 -2.673 2.242 1.00 66.00 208 ASN A CA 1
ATOM 1692 C C . ASN A 1 208 ? 16.361 -2.502 1.231 1.00 66.00 208 ASN A C 1
ATOM 1694 O O . ASN A 1 208 ? 15.573 -3.422 1.002 1.00 66.00 208 ASN A O 1
ATOM 1698 N N . GLN A 1 209 ? 16.326 -1.343 0.572 1.00 59.97 209 GLN A N 1
ATOM 1699 C CA . GLN A 1 209 ? 15.510 -1.112 -0.617 1.00 59.97 209 GLN A CA 1
ATOM 1700 C C . GLN A 1 209 ? 16.247 -1.653 -1.848 1.00 59.97 209 GLN A C 1
ATOM 1702 O O . GLN A 1 209 ? 17.337 -1.184 -2.179 1.00 59.97 209 GLN A O 1
ATOM 1707 N N . SER A 1 210 ? 15.652 -2.631 -2.532 1.00 64.88 210 SER A N 1
ATOM 1708 C CA . SER A 1 210 ? 16.132 -3.121 -3.827 1.00 64.88 210 SER A CA 1
ATOM 1709 C C . SER A 1 210 ? 15.180 -2.648 -4.921 1.00 64.88 210 SER A C 1
ATOM 1711 O O . SER A 1 210 ? 13.960 -2.726 -4.759 1.00 64.88 210 SER A O 1
ATOM 1713 N N . TYR A 1 211 ? 15.739 -2.107 -5.998 1.00 79.38 211 TYR A N 1
ATOM 1714 C CA . TYR A 1 211 ? 14.988 -1.772 -7.200 1.00 79.38 211 TYR A CA 1
ATOM 1715 C C . TYR A 1 211 ? 14.890 -3.015 -8.099 1.00 79.38 211 TYR A C 1
ATOM 1717 O O . TYR A 1 211 ? 15.903 -3.700 -8.251 1.00 79.38 211 TYR A O 1
ATOM 1725 N N . PRO A 1 212 ? 13.719 -3.307 -8.698 1.00 82.19 212 PRO A N 1
ATOM 1726 C CA . PRO A 1 212 ? 13.585 -4.345 -9.720 1.00 82.19 212 PRO A CA 1
ATOM 1727 C C . PRO A 1 212 ? 14.578 -4.152 -10.871 1.00 82.19 212 PRO A C 1
ATOM 1729 O O . PRO A 1 212 ? 14.878 -3.005 -11.239 1.00 82.19 212 PRO A O 1
ATOM 1732 N N . ASN A 1 213 ? 15.034 -5.254 -11.477 1.00 87.44 213 ASN A N 1
ATOM 1733 C CA . ASN A 1 213 ? 15.821 -5.202 -12.710 1.00 87.44 213 ASN A CA 1
ATOM 1734 C C . ASN A 1 213 ? 15.123 -4.339 -13.776 1.00 87.44 213 ASN A C 1
ATOM 1736 O O . ASN A 1 213 ? 13.896 -4.321 -13.893 1.00 87.44 213 ASN A O 1
ATOM 1740 N N . GLY A 1 214 ? 15.921 -3.601 -14.545 1.00 89.06 214 GLY A N 1
ATOM 1741 C CA . GLY A 1 214 ? 15.431 -2.651 -15.542 1.00 89.06 214 GLY A CA 1
ATOM 1742 C C . GLY A 1 214 ? 15.167 -1.244 -14.994 1.00 89.06 214 GLY A C 1
ATOM 1743 O O . GLY A 1 214 ? 14.926 -0.323 -15.773 1.00 89.06 214 GLY A O 1
ATOM 1744 N N . THR A 1 215 ? 15.243 -1.030 -13.674 1.00 92.44 215 THR A N 1
ATOM 1745 C CA . THR A 1 215 ? 15.076 0.314 -13.102 1.00 92.44 215 THR A CA 1
ATOM 1746 C C . THR A 1 215 ? 16.277 1.202 -13.434 1.00 92.44 215 THR A C 1
ATOM 1748 O O . THR A 1 215 ? 17.426 0.839 -13.183 1.00 92.44 215 THR A O 1
ATOM 1751 N N . LEU A 1 216 ? 16.011 2.406 -13.943 1.00 94.69 216 LEU A N 1
ATOM 1752 C CA . LEU A 1 216 ? 17.020 3.445 -14.138 1.00 94.69 216 LEU A CA 1
ATOM 1753 C C . LEU A 1 216 ? 17.141 4.300 -12.877 1.00 94.69 216 LEU A C 1
ATOM 1755 O O . LEU A 1 216 ? 16.163 4.920 -12.466 1.00 94.69 216 LEU A O 1
ATOM 1759 N N . ILE A 1 217 ? 18.336 4.387 -12.297 1.00 93.56 217 ILE A N 1
ATOM 1760 C CA . ILE A 1 217 ? 18.602 5.189 -11.097 1.00 93.56 217 ILE A CA 1
ATOM 1761 C C . ILE A 1 217 ? 19.714 6.214 -11.333 1.00 93.56 217 ILE A C 1
ATOM 1763 O O . ILE A 1 217 ? 20.657 5.966 -12.084 1.00 93.56 217 ILE A O 1
ATOM 1767 N N . LYS A 1 218 ? 19.633 7.368 -10.672 1.00 93.81 218 LYS A N 1
ATOM 1768 C CA . LYS A 1 218 ? 20.695 8.387 -10.626 1.00 93.81 218 LYS A CA 1
ATOM 1769 C C . LYS A 1 218 ? 20.869 8.921 -9.210 1.00 93.81 218 LYS A C 1
ATOM 1771 O O . LYS A 1 218 ? 19.922 8.892 -8.430 1.00 93.81 218 LYS A O 1
ATOM 1776 N N . GLY A 1 219 ? 22.046 9.448 -8.891 1.00 86.19 219 GLY A N 1
ATOM 1777 C CA . GLY A 1 219 ? 22.274 10.093 -7.598 1.00 86.19 219 GLY A CA 1
ATOM 1778 C C . GLY A 1 219 ? 21.563 11.442 -7.537 1.00 86.19 219 GLY A C 1
ATOM 1779 O O . GLY A 1 219 ? 21.404 12.092 -8.568 1.00 86.19 219 GLY A O 1
ATOM 1780 N N . LEU A 1 220 ? 21.167 11.888 -6.343 1.00 80.50 220 LEU A N 1
ATOM 1781 C CA . LEU A 1 220 ? 20.620 13.243 -6.155 1.00 80.50 220 LEU A CA 1
ATOM 1782 C C . LEU A 1 220 ? 21.602 14.331 -6.627 1.00 80.50 220 LEU A C 1
ATOM 1784 O O . LEU A 1 220 ? 21.197 15.274 -7.297 1.00 80.50 220 LEU A O 1
ATOM 1788 N N . GLU A 1 221 ? 22.896 14.124 -6.370 1.00 80.19 221 GLU A N 1
ATOM 1789 C CA . GLU A 1 221 ? 23.972 15.081 -6.667 1.00 80.19 221 GLU A CA 1
ATOM 1790 C C . GLU A 1 221 ? 24.818 14.700 -7.895 1.00 80.19 221 GLU A C 1
ATOM 1792 O O . GLU A 1 221 ? 25.826 15.344 -8.183 1.00 80.19 221 GLU A O 1
ATOM 1797 N N . THR A 1 222 ? 24.470 13.622 -8.613 1.00 82.00 222 THR A N 1
ATOM 1798 C CA . THR A 1 222 ? 25.283 13.130 -9.737 1.00 82.00 222 THR A CA 1
ATOM 1799 C C . THR A 1 222 ? 24.475 13.033 -11.032 1.00 82.00 222 THR A C 1
ATOM 1801 O O . THR A 1 222 ? 23.349 12.535 -11.038 1.00 82.00 222 THR A O 1
ATOM 1804 N N . PRO A 1 223 ? 25.038 13.473 -12.175 1.00 84.69 223 PRO A N 1
ATOM 1805 C CA . PRO A 1 223 ? 24.351 13.385 -13.464 1.00 84.69 223 PRO A CA 1
ATOM 1806 C C . PRO A 1 223 ? 24.404 11.975 -14.070 1.00 84.69 223 PRO A C 1
ATOM 1808 O O . PRO A 1 223 ? 23.763 11.717 -15.088 1.00 84.69 223 PRO A O 1
ATOM 1811 N N . MET A 1 224 ? 25.190 11.070 -13.481 1.00 91.81 224 MET A N 1
ATOM 1812 C CA . MET A 1 224 ? 25.417 9.730 -14.003 1.00 91.81 224 MET A CA 1
ATOM 1813 C C . MET A 1 224 ? 24.198 8.837 -13.755 1.00 91.81 224 MET A C 1
ATOM 1815 O O . MET A 1 224 ? 23.736 8.702 -12.621 1.00 91.81 224 MET A O 1
ATOM 1819 N N . VAL A 1 225 ? 23.694 8.226 -14.827 1.00 96.38 225 VAL A N 1
ATOM 1820 C CA . VAL A 1 225 ? 22.550 7.307 -14.792 1.00 96.38 225 VAL A CA 1
ATOM 1821 C C . VAL A 1 225 ? 23.062 5.873 -14.822 1.00 96.38 225 VAL A C 1
ATOM 1823 O O . VAL A 1 225 ? 23.993 5.549 -15.560 1.00 96.38 225 VAL A O 1
ATOM 1826 N N . TYR A 1 226 ? 22.426 5.012 -14.039 1.00 96.00 226 TYR A N 1
ATOM 1827 C CA . TYR A 1 226 ? 22.732 3.596 -13.951 1.00 96.00 226 TYR A CA 1
ATOM 1828 C C . TYR A 1 226 ? 21.486 2.765 -14.247 1.00 96.00 226 TYR A C 1
ATOM 1830 O O . TYR A 1 226 ? 20.383 3.129 -13.844 1.00 96.00 226 TYR A O 1
ATOM 1838 N N . LEU A 1 227 ? 21.674 1.626 -14.904 1.00 95.25 227 LEU A N 1
ATOM 1839 C CA . LEU A 1 227 ? 20.677 0.562 -14.976 1.00 95.25 227 LEU A CA 1
ATOM 1840 C C . LEU A 1 227 ? 20.881 -0.395 -13.799 1.00 95.25 227 LEU A C 1
ATOM 1842 O O . LEU A 1 227 ? 22.001 -0.863 -13.584 1.00 95.25 227 LEU A O 1
ATOM 1846 N N . VAL A 1 228 ? 19.820 -0.698 -13.057 1.00 92.12 228 VAL A N 1
ATOM 1847 C CA . VAL A 1 228 ? 19.819 -1.784 -12.072 1.00 92.12 228 VAL A CA 1
ATOM 1848 C C . VAL A 1 228 ? 19.556 -3.094 -12.795 1.00 92.12 228 VAL A C 1
ATOM 1850 O O . VAL A 1 228 ? 18.520 -3.253 -13.438 1.00 92.12 228 VAL A O 1
ATOM 1853 N N . GLU A 1 229 ? 20.496 -4.024 -12.695 1.00 88.25 229 GLU A N 1
ATOM 1854 C CA . GLU A 1 229 ? 20.390 -5.337 -13.320 1.00 88.25 229 GLU A CA 1
ATOM 1855 C C . GLU A 1 229 ? 21.226 -6.357 -12.545 1.00 88.25 229 GLU A C 1
ATOM 1857 O O . GLU A 1 229 ? 22.400 -6.120 -12.247 1.00 88.25 229 GLU A O 1
ATOM 1862 N N . ASP A 1 230 ? 20.604 -7.477 -12.182 1.00 81.38 230 ASP A N 1
ATOM 1863 C CA . ASP A 1 230 ? 21.212 -8.603 -11.468 1.00 81.38 230 ASP A CA 1
ATOM 1864 C C . ASP A 1 230 ? 21.963 -8.178 -10.197 1.00 81.38 230 ASP A C 1
ATOM 1866 O O . ASP A 1 230 ? 23.079 -8.620 -9.907 1.00 81.38 230 ASP A O 1
ATOM 1870 N N . GLY A 1 231 ? 21.350 -7.262 -9.438 1.00 75.50 231 GLY A N 1
ATOM 1871 C CA . GLY A 1 231 ? 21.902 -6.729 -8.191 1.00 75.50 231 GLY A CA 1
ATOM 1872 C C . GLY A 1 231 ? 23.108 -5.800 -8.372 1.00 75.50 231 GLY A C 1
ATOM 1873 O O . GLY A 1 231 ? 23.726 -5.411 -7.381 1.00 75.50 231 GLY A O 1
ATOM 1874 N N . LYS A 1 232 ? 23.444 -5.418 -9.607 1.00 86.38 232 LYS A N 1
ATOM 1875 C CA . LYS A 1 232 ? 24.516 -4.471 -9.938 1.00 86.38 232 LYS A CA 1
ATOM 1876 C C . LYS A 1 232 ? 23.940 -3.178 -10.500 1.00 86.38 232 LYS A C 1
ATOM 1878 O O . LYS A 1 232 ? 22.840 -3.155 -11.046 1.00 86.38 232 LYS A O 1
ATOM 1883 N N . LYS A 1 233 ? 24.722 -2.101 -10.413 1.00 92.44 233 LYS A N 1
ATOM 1884 C CA . LYS A 1 233 ? 24.458 -0.854 -11.139 1.00 92.44 233 LYS A CA 1
ATOM 1885 C C . LYS A 1 233 ? 25.370 -0.799 -12.357 1.00 92.44 233 LYS A C 1
ATOM 1887 O O . LYS A 1 233 ? 26.591 -0.851 -12.232 1.00 92.44 233 LYS A O 1
ATOM 1892 N N . ARG A 1 234 ? 24.797 -0.720 -13.550 1.00 95.06 234 ARG A N 1
ATOM 1893 C CA . ARG A 1 234 ? 25.542 -0.616 -14.807 1.00 95.06 234 ARG A CA 1
ATOM 1894 C C . ARG A 1 234 ? 25.567 0.845 -15.249 1.00 95.06 234 ARG A C 1
ATOM 1896 O O . ARG A 1 234 ? 24.500 1.381 -15.549 1.00 95.06 234 ARG A O 1
ATOM 1903 N N . PRO A 1 235 ? 26.731 1.513 -15.268 1.00 96.56 235 PRO A N 1
ATOM 1904 C CA . PRO A 1 235 ? 26.808 2.913 -15.667 1.00 96.56 235 PRO A CA 1
ATOM 1905 C C . PRO A 1 235 ? 26.445 3.090 -17.144 1.00 96.56 235 PRO A C 1
ATOM 1907 O O . PRO A 1 235 ? 26.918 2.336 -17.993 1.00 96.56 235 PRO A O 1
ATOM 1910 N N . ILE A 1 236 ? 25.627 4.094 -17.457 1.00 96.56 236 ILE A N 1
ATOM 1911 C CA . ILE A 1 236 ? 25.255 4.446 -18.832 1.00 96.56 236 ILE A CA 1
ATOM 1912 C C . ILE A 1 236 ? 26.121 5.621 -19.283 1.00 96.56 236 ILE A C 1
ATOM 1914 O O . ILE A 1 236 ? 26.089 6.690 -18.675 1.00 96.56 236 ILE A O 1
ATOM 1918 N N . ALA A 1 237 ? 26.898 5.421 -20.351 1.00 94.00 237 ALA A N 1
ATOM 1919 C CA . ALA A 1 237 ? 27.970 6.339 -20.736 1.00 94.00 237 ALA A CA 1
ATOM 1920 C C . ALA A 1 237 ? 27.484 7.735 -21.159 1.00 94.00 237 ALA A C 1
ATOM 1922 O O . ALA A 1 237 ? 28.207 8.717 -20.993 1.00 94.00 237 ALA A O 1
ATOM 1923 N N . SER A 1 238 ? 26.275 7.846 -21.720 1.00 92.62 238 SER A N 1
ATOM 1924 C CA . SER A 1 238 ? 25.728 9.128 -22.167 1.00 92.62 238 SER A CA 1
ATOM 1925 C C . SER A 1 238 ? 24.204 9.115 -22.318 1.00 92.62 238 SER A C 1
ATOM 1927 O O . SER A 1 238 ? 23.558 8.065 -22.376 1.00 92.62 238 SER A O 1
ATOM 1929 N N . MET A 1 239 ? 23.619 10.307 -22.465 1.00 89.38 239 MET A N 1
ATOM 1930 C CA . MET A 1 239 ? 22.190 10.472 -22.747 1.00 89.38 239 MET A CA 1
ATOM 1931 C C . MET A 1 239 ? 21.784 9.901 -24.118 1.00 89.38 239 MET A C 1
ATOM 1933 O O . MET A 1 239 ? 20.662 9.423 -24.266 1.00 89.38 239 MET A O 1
ATOM 1937 N N . SER A 1 240 ? 22.677 9.908 -25.118 1.00 88.69 240 SER A N 1
ATOM 1938 C CA . SER A 1 240 ? 22.388 9.309 -26.430 1.00 88.69 240 SER A CA 1
ATOM 1939 C C . SER A 1 240 ? 22.306 7.785 -26.346 1.00 88.69 240 SER A C 1
ATOM 1941 O O . SER A 1 240 ? 21.404 7.190 -26.938 1.00 88.69 240 SER A O 1
ATOM 1943 N N . VAL A 1 241 ? 23.185 7.165 -25.551 1.00 92.62 241 VAL A N 1
ATOM 1944 C CA . VAL A 1 241 ? 23.119 5.732 -25.243 1.00 92.62 241 VAL A CA 1
ATOM 1945 C C . VAL A 1 241 ? 21.826 5.422 -24.496 1.00 92.62 241 VAL A C 1
ATOM 1947 O O . VAL A 1 241 ? 21.081 4.543 -24.932 1.00 92.62 241 VAL A O 1
ATOM 1950 N N . LEU A 1 242 ? 21.506 6.190 -23.447 1.00 91.81 242 LEU A N 1
ATOM 1951 C CA . LEU A 1 242 ? 20.265 6.030 -22.688 1.00 91.81 242 LEU A CA 1
ATOM 1952 C C . LEU A 1 242 ? 19.038 6.083 -23.605 1.00 91.81 242 LEU A C 1
ATOM 1954 O O . LEU A 1 242 ? 18.289 5.117 -23.672 1.00 91.81 242 LEU A O 1
ATOM 1958 N N . ALA A 1 243 ? 18.867 7.171 -24.359 1.00 88.88 243 ALA A N 1
ATOM 1959 C CA . ALA A 1 243 ? 17.695 7.404 -25.203 1.00 88.88 243 ALA A CA 1
ATOM 1960 C C . ALA A 1 243 ? 17.599 6.463 -26.418 1.00 88.88 243 ALA A C 1
ATOM 1962 O O . ALA A 1 243 ? 16.608 6.492 -27.148 1.00 88.88 243 ALA A O 1
ATOM 1963 N N . SER A 1 244 ? 18.639 5.680 -26.714 1.00 86.69 244 SER A N 1
ATOM 1964 C CA . SER A 1 244 ? 18.582 4.629 -27.739 1.00 86.69 244 SER A CA 1
ATOM 1965 C C . SER A 1 244 ? 18.031 3.301 -27.217 1.00 86.69 244 SER A C 1
ATOM 1967 O O . SER A 1 244 ? 17.542 2.512 -28.018 1.00 86.69 244 SER A O 1
ATOM 1969 N N . ARG A 1 245 ? 18.111 3.068 -25.902 1.00 87.00 245 ARG A N 1
ATOM 1970 C CA . ARG A 1 245 ? 17.809 1.783 -25.250 1.00 87.00 245 ARG A CA 1
ATOM 1971 C C . ARG A 1 245 ? 16.620 1.861 -24.297 1.00 87.00 245 ARG A C 1
ATOM 1973 O O . ARG A 1 245 ? 15.879 0.898 -24.164 1.00 87.00 245 ARG A O 1
ATOM 1980 N N . TYR A 1 246 ? 16.435 3.004 -23.645 1.00 89.00 246 TYR A N 1
ATOM 1981 C CA . TYR A 1 246 ? 15.475 3.190 -22.565 1.00 89.00 246 TYR A CA 1
ATOM 1982 C C . TYR A 1 246 ? 14.770 4.543 -22.671 1.00 89.00 246 TYR A C 1
ATOM 1984 O O . TYR A 1 246 ? 15.237 5.462 -23.346 1.00 89.00 246 TYR A O 1
ATOM 1992 N N . ASN A 1 247 ? 13.656 4.686 -21.953 1.00 87.56 247 ASN A N 1
ATOM 1993 C CA . ASN A 1 247 ? 12.949 5.955 -21.820 1.00 87.56 247 ASN A CA 1
ATOM 1994 C C . ASN A 1 247 ? 13.553 6.788 -20.665 1.00 87.56 247 ASN A C 1
ATOM 1996 O O . ASN A 1 247 ? 13.408 6.392 -19.505 1.00 87.56 247 ASN A O 1
ATOM 2000 N N . PRO A 1 248 ? 14.174 7.957 -20.930 1.00 90.50 248 PRO A N 1
ATOM 2001 C CA . PRO A 1 248 ? 14.779 8.787 -19.883 1.00 90.50 248 PRO A CA 1
ATOM 2002 C C . PRO A 1 248 ? 13.792 9.286 -18.818 1.00 90.50 248 PRO A C 1
ATOM 2004 O O . PRO A 1 248 ? 14.199 9.592 -17.699 1.00 90.50 248 PRO A O 1
ATOM 2007 N N . ASN A 1 249 ? 12.490 9.337 -19.114 1.00 89.44 249 ASN A N 1
ATOM 2008 C CA . ASN A 1 249 ? 11.480 9.757 -18.139 1.00 89.44 249 ASN A CA 1
ATOM 2009 C C . ASN A 1 249 ? 11.322 8.764 -16.977 1.00 89.44 249 ASN A C 1
ATOM 2011 O O . ASN A 1 249 ? 10.793 9.143 -15.929 1.00 89.44 249 ASN A O 1
ATOM 2015 N N . LEU A 1 250 ? 11.804 7.524 -17.142 1.00 90.25 250 LEU A N 1
ATOM 2016 C CA . LEU A 1 250 ? 11.788 6.469 -16.125 1.00 90.25 250 LEU A CA 1
ATOM 2017 C C . LEU A 1 250 ? 12.906 6.602 -15.081 1.00 90.25 250 LEU A C 1
ATOM 2019 O O . LEU A 1 250 ? 12.934 5.812 -14.142 1.00 90.25 250 LEU A O 1
ATOM 2023 N N . ILE A 1 251 ? 13.824 7.567 -15.220 1.00 93.56 251 ILE A N 1
ATOM 2024 C CA . ILE A 1 251 ? 14.911 7.744 -14.251 1.00 93.56 251 ILE A CA 1
ATOM 2025 C C . ILE A 1 251 ? 14.350 8.104 -12.869 1.00 93.56 251 ILE A C 1
ATOM 2027 O O . ILE A 1 251 ? 13.683 9.129 -12.693 1.00 93.56 251 ILE A O 1
ATOM 2031 N N . VAL A 1 252 ? 14.735 7.299 -11.884 1.00 91.25 252 VAL A N 1
ATOM 2032 C CA . VAL A 1 252 ? 14.512 7.509 -10.456 1.00 91.25 252 VAL A CA 1
ATOM 2033 C C . VAL A 1 252 ? 15.735 8.193 -9.844 1.00 91.25 252 VAL A C 1
ATOM 2035 O O . VAL A 1 252 ? 16.871 7.766 -10.048 1.00 91.25 252 VAL A O 1
ATOM 2038 N N . ALA A 1 253 ? 15.524 9.263 -9.080 1.00 88.44 253 ALA A N 1
ATOM 2039 C CA . ALA A 1 253 ? 16.592 9.891 -8.307 1.00 88.44 253 ALA A CA 1
ATOM 2040 C C . ALA A 1 253 ? 16.683 9.232 -6.925 1.00 88.44 253 ALA A C 1
ATOM 2042 O O . ALA A 1 253 ? 15.668 9.089 -6.249 1.00 88.44 253 ALA A O 1
ATOM 2043 N N . VAL A 1 254 ? 17.883 8.821 -6.516 1.00 81.12 254 VAL A N 1
ATOM 2044 C CA . VAL A 1 254 ? 18.114 8.095 -5.263 1.00 81.12 254 VAL A CA 1
ATOM 2045 C C . VAL A 1 254 ? 19.272 8.709 -4.467 1.00 81.12 254 VAL A C 1
ATOM 2047 O O . VAL A 1 254 ? 20.209 9.254 -5.064 1.00 81.12 254 VAL A O 1
ATOM 2050 N N . PRO A 1 255 ? 19.252 8.613 -3.127 1.00 75.50 255 PRO A N 1
ATOM 2051 C CA . PRO A 1 255 ? 20.379 8.999 -2.281 1.00 75.50 255 PRO A CA 1
ATOM 2052 C C . PRO A 1 255 ? 21.698 8.299 -2.657 1.00 75.50 255 PRO A C 1
ATOM 2054 O O . PRO A 1 255 ? 21.714 7.193 -3.207 1.00 75.50 255 PRO A O 1
ATOM 2057 N N . ALA A 1 256 ? 22.832 8.937 -2.355 1.00 71.50 256 ALA A N 1
ATOM 2058 C CA . ALA A 1 256 ? 24.153 8.420 -2.724 1.00 71.50 256 ALA A CA 1
ATOM 2059 C C . ALA A 1 256 ? 24.478 7.066 -2.063 1.00 71.50 256 ALA A C 1
ATOM 2061 O O . ALA A 1 256 ? 25.117 6.211 -2.679 1.00 71.50 256 ALA A O 1
ATOM 2062 N N . ASP A 1 257 ? 23.997 6.833 -0.843 1.00 63.94 257 ASP A N 1
ATOM 2063 C CA . ASP A 1 257 ? 24.169 5.570 -0.127 1.00 63.94 257 ASP A CA 1
ATOM 2064 C C . ASP A 1 257 ? 23.348 4.434 -0.763 1.00 63.94 257 ASP A C 1
ATOM 2066 O O . ASP A 1 257 ? 23.817 3.299 -0.810 1.00 63.94 257 ASP A O 1
ATOM 2070 N N . HIS A 1 258 ? 22.175 4.722 -1.344 1.00 71.44 258 HIS A N 1
ATOM 2071 C CA . HIS A 1 258 ? 21.413 3.737 -2.120 1.00 71.44 258 HIS A CA 1
ATOM 2072 C C . HIS A 1 258 ? 22.205 3.278 -3.352 1.00 71.44 258 HIS A C 1
ATOM 2074 O O . HIS A 1 258 ? 22.256 2.082 -3.634 1.00 71.44 258 HIS A O 1
ATOM 2080 N N . LEU A 1 259 ? 22.882 4.197 -4.055 1.00 75.38 259 LEU A N 1
ATOM 2081 C CA . LEU A 1 259 ? 23.773 3.836 -5.164 1.00 75.38 259 LEU A CA 1
ATOM 2082 C C . LEU A 1 259 ? 24.989 3.029 -4.706 1.00 75.38 259 LEU A C 1
ATOM 2084 O O . LEU A 1 259 ? 25.465 2.174 -5.452 1.00 75.38 259 LEU A O 1
ATOM 2088 N N . ALA A 1 260 ? 25.538 3.316 -3.526 1.00 75.56 260 ALA A N 1
ATOM 2089 C CA . ALA A 1 260 ? 26.734 2.646 -3.018 1.00 75.56 260 ALA A CA 1
ATOM 2090 C C . ALA A 1 260 ? 26.499 1.158 -2.690 1.00 75.56 260 ALA A C 1
ATOM 2092 O O . ALA A 1 260 ? 27.450 0.380 -2.685 1.00 75.56 260 ALA A O 1
ATOM 2093 N N . ARG A 1 261 ? 25.240 0.748 -2.471 1.00 70.75 261 ARG A N 1
ATOM 2094 C CA . ARG A 1 261 ? 24.851 -0.646 -2.180 1.00 70.75 261 ARG A CA 1
ATOM 2095 C C . ARG A 1 261 ? 24.977 -1.584 -3.378 1.00 70.75 261 ARG A C 1
ATOM 2097 O O . ARG A 1 261 ? 25.116 -2.788 -3.180 1.00 70.75 261 ARG A O 1
ATOM 2104 N N . TYR A 1 262 ? 24.913 -1.052 -4.597 1.00 76.00 262 TYR A N 1
ATOM 2105 C CA . TYR A 1 262 ? 25.045 -1.842 -5.816 1.00 76.00 262 TYR A CA 1
ATOM 2106 C C . TYR A 1 262 ? 26.515 -1.883 -6.244 1.00 76.00 262 TYR A C 1
ATOM 2108 O O . TYR A 1 262 ? 27.081 -0.827 -6.557 1.00 76.00 262 TYR A O 1
ATOM 2116 N N . PRO A 1 263 ? 27.138 -3.075 -6.315 1.00 83.12 263 PRO A N 1
ATOM 2117 C CA . PRO A 1 263 ? 28.412 -3.231 -6.997 1.00 83.12 263 PRO A CA 1
ATOM 2118 C C . PRO A 1 263 ? 28.306 -2.727 -8.437 1.00 83.12 263 PRO A C 1
ATOM 2120 O O . PRO A 1 263 ? 27.256 -2.854 -9.078 1.00 83.12 263 PRO A O 1
ATOM 2123 N N . GLU A 1 264 ? 29.393 -2.169 -8.959 1.00 86.00 264 GLU A N 1
ATOM 2124 C CA . GLU A 1 264 ? 29.420 -1.757 -10.358 1.00 86.00 264 GLU A CA 1
ATOM 2125 C C . GLU A 1 264 ? 29.395 -2.976 -11.286 1.00 86.00 264 GLU A C 1
ATOM 2127 O O . GLU A 1 264 ? 30.138 -3.948 -11.124 1.00 86.00 264 GLU A O 1
ATOM 2132 N N . GLY A 1 265 ? 28.482 -2.931 -12.251 1.00 88.69 265 GLY A N 1
ATOM 2133 C CA . GLY A 1 265 ? 28.408 -3.848 -13.376 1.00 88.69 265 GLY A CA 1
ATOM 2134 C C . GLY A 1 265 ? 29.064 -3.260 -14.623 1.00 88.69 265 GLY A C 1
ATOM 2135 O O . GLY A 1 265 ? 29.539 -2.126 -14.635 1.00 88.69 265 GLY A O 1
ATOM 2136 N N . ARG A 1 266 ? 29.061 -4.036 -15.710 1.00 89.75 266 ARG A N 1
ATOM 2137 C CA . ARG A 1 266 ? 29.609 -3.609 -17.002 1.00 89.75 266 ARG A CA 1
ATOM 2138 C C . ARG A 1 266 ? 28.874 -2.370 -17.525 1.00 89.75 266 ARG A C 1
ATOM 2140 O O . ARG A 1 266 ? 27.645 -2.382 -17.619 1.00 89.75 266 ARG A O 1
ATOM 2147 N N . ALA A 1 267 ? 29.633 -1.350 -17.916 1.00 93.12 267 ALA A N 1
ATOM 2148 C CA . ALA A 1 267 ? 29.105 -0.122 -18.499 1.00 93.12 267 ALA A CA 1
ATOM 2149 C C . ALA A 1 267 ? 28.323 -0.368 -19.802 1.00 93.12 267 ALA A C 1
ATOM 2151 O O . ALA A 1 267 ? 28.620 -1.288 -20.567 1.00 93.12 267 ALA A O 1
ATOM 2152 N N . ILE A 1 268 ? 27.324 0.474 -20.056 1.00 94.25 268 ILE A N 1
ATOM 2153 C CA . ILE A 1 268 ? 26.562 0.528 -21.305 1.00 94.25 268 ILE A CA 1
ATOM 2154 C C . ILE A 1 268 ? 27.124 1.697 -22.117 1.00 94.25 268 ILE A C 1
ATOM 2156 O O . ILE A 1 268 ? 26.795 2.857 -21.858 1.00 94.25 268 ILE A O 1
ATOM 2160 N N . ASN A 1 269 ? 28.000 1.380 -23.074 1.00 92.44 269 ASN A N 1
ATOM 2161 C CA . ASN A 1 269 ? 28.830 2.377 -23.762 1.00 92.44 269 ASN A CA 1
ATOM 2162 C C . ASN A 1 269 ? 28.286 2.829 -25.119 1.00 92.44 269 ASN A C 1
ATOM 2164 O O . ASN A 1 269 ? 28.590 3.936 -25.556 1.00 92.44 269 ASN A O 1
ATOM 2168 N N . PHE A 1 270 ? 27.482 1.999 -25.784 1.00 92.88 270 PHE A N 1
ATOM 2169 C CA . PHE A 1 270 ? 27.102 2.220 -27.179 1.00 92.88 270 PHE A CA 1
ATOM 2170 C C . PHE A 1 270 ? 25.581 2.223 -27.364 1.00 92.88 270 PHE A C 1
ATOM 2172 O O . PHE A 1 270 ? 24.883 1.435 -26.708 1.00 92.88 270 PHE A O 1
ATOM 2179 N N . PRO A 1 271 ? 25.044 3.075 -28.255 1.00 91.75 271 PRO A N 1
ATOM 2180 C CA . PRO A 1 271 ? 23.636 3.032 -28.620 1.00 91.75 271 PRO A CA 1
ATOM 2181 C C . PRO A 1 271 ? 23.205 1.657 -29.150 1.00 91.75 271 PRO A C 1
ATOM 2183 O O . PRO A 1 271 ? 24.010 0.942 -29.740 1.00 91.75 271 PRO A O 1
ATOM 2186 N N . ASN A 1 272 ? 21.947 1.262 -28.941 1.00 89.94 272 ASN A N 1
ATOM 2187 C CA . ASN A 1 272 ? 21.449 0.027 -29.559 1.00 89.94 272 ASN A CA 1
ATOM 2188 C C . ASN A 1 272 ? 21.471 0.150 -31.098 1.00 89.94 272 ASN A C 1
ATOM 2190 O O . ASN A 1 272 ? 21.248 1.240 -31.626 1.00 89.94 272 ASN A O 1
ATOM 2194 N N . TYR A 1 273 ? 21.742 -0.951 -31.803 1.00 88.88 273 TYR A N 1
ATOM 2195 C CA . TYR A 1 273 ? 21.890 -1.029 -33.264 1.00 88.88 273 TYR A CA 1
ATOM 2196 C C . TYR A 1 273 ? 23.070 -0.262 -33.874 1.00 88.88 273 TYR A C 1
ATOM 2198 O O . TYR A 1 273 ? 23.124 -0.091 -35.091 1.00 88.88 273 TYR A O 1
ATOM 2206 N N . SER A 1 274 ? 24.055 0.150 -33.071 1.00 91.69 274 SER A N 1
ATOM 2207 C CA . SER A 1 274 ? 25.327 0.654 -33.600 1.00 91.69 274 SER A CA 1
ATOM 2208 C C . SER A 1 274 ? 26.096 -0.430 -34.359 1.00 91.69 274 SER A C 1
ATOM 2210 O O . SER A 1 274 ? 26.164 -1.582 -33.922 1.00 91.69 274 SER A O 1
ATOM 2212 N N . VAL A 1 275 ? 26.734 -0.044 -35.466 1.00 94.44 275 VAL A N 1
ATOM 2213 C CA . VAL A 1 275 ? 27.708 -0.894 -36.157 1.00 94.44 275 VAL A CA 1
ATOM 2214 C C . VAL A 1 275 ? 29.081 -0.641 -35.554 1.00 94.44 275 VAL A C 1
ATOM 2216 O O . VAL A 1 275 ? 29.604 0.470 -35.613 1.00 94.44 275 VAL A O 1
ATOM 2219 N N . LEU A 1 276 ? 29.661 -1.676 -34.958 1.00 95.38 276 LEU A N 1
ATOM 2220 C CA . LEU A 1 276 ? 30.973 -1.626 -34.327 1.00 95.38 276 LEU A CA 1
ATOM 2221 C C . LEU A 1 276 ? 32.000 -2.346 -35.203 1.00 95.38 276 LEU A C 1
ATOM 2223 O O . LEU A 1 276 ? 31.678 -3.342 -35.849 1.00 95.38 276 LEU A O 1
ATOM 2227 N N . ARG A 1 277 ? 33.250 -1.888 -35.210 1.00 96.00 277 ARG A N 1
ATOM 2228 C CA . ARG A 1 277 ? 34.346 -2.531 -35.946 1.00 96.00 277 ARG A CA 1
ATOM 2229 C C . ARG A 1 277 ? 35.512 -2.836 -35.015 1.00 96.00 277 ARG A C 1
ATOM 2231 O O . ARG A 1 277 ? 36.042 -1.923 -34.391 1.00 96.00 277 ARG A O 1
ATOM 2238 N N . ALA A 1 278 ? 35.952 -4.094 -34.998 1.00 95.00 278 ALA A N 1
ATOM 2239 C CA . ALA A 1 278 ? 37.182 -4.524 -34.332 1.00 95.00 278 ALA A CA 1
ATOM 2240 C C . ALA A 1 278 ? 38.070 -5.270 -35.337 1.00 95.00 278 ALA A C 1
ATOM 2242 O O . ALA A 1 278 ? 37.698 -6.334 -35.841 1.00 95.00 278 ALA A O 1
ATOM 2243 N N . GLY A 1 279 ? 39.232 -4.696 -35.659 1.00 90.88 279 GLY A N 1
ATOM 2244 C CA . GLY A 1 279 ? 40.075 -5.182 -36.755 1.00 90.88 279 GLY A CA 1
ATOM 2245 C C . GLY A 1 279 ? 39.318 -5.171 -38.091 1.00 90.88 279 GLY A C 1
ATOM 2246 O O . GLY A 1 279 ? 38.797 -4.134 -38.512 1.00 90.88 279 GLY A O 1
ATOM 2247 N N . ASP A 1 280 ? 39.221 -6.334 -38.734 1.00 89.88 280 ASP A N 1
ATOM 2248 C CA . ASP A 1 280 ? 38.527 -6.506 -40.020 1.00 89.88 280 ASP A CA 1
ATOM 2249 C C . ASP A 1 280 ? 37.076 -6.990 -39.884 1.00 89.88 280 ASP A C 1
ATOM 2251 O O . ASP A 1 280 ? 36.365 -7.113 -40.880 1.00 89.88 280 ASP A O 1
ATOM 2255 N N . THR A 1 281 ? 36.616 -7.259 -38.658 1.00 93.06 281 THR A N 1
ATOM 2256 C CA . THR A 1 281 ? 35.254 -7.746 -38.414 1.00 93.06 281 THR A CA 1
ATOM 2257 C C . THR A 1 281 ? 34.338 -6.604 -37.995 1.00 93.06 281 THR A C 1
ATOM 2259 O O . THR A 1 281 ? 34.675 -5.796 -37.125 1.00 93.06 281 THR A O 1
ATOM 2262 N N . TYR A 1 282 ? 33.156 -6.571 -38.603 1.00 95.56 282 TYR A N 1
ATOM 2263 C CA . TYR A 1 282 ? 32.073 -5.662 -38.251 1.00 95.56 282 TYR A CA 1
ATOM 2264 C C . TYR A 1 282 ? 31.031 -6.406 -37.422 1.00 95.56 282 TYR A C 1
ATOM 2266 O O . TYR A 1 282 ? 30.769 -7.585 -37.663 1.00 95.56 282 TYR A O 1
ATOM 2274 N N . TYR A 1 283 ? 30.405 -5.710 -36.483 1.00 95.38 283 TYR A N 1
ATOM 2275 C CA . TYR A 1 283 ? 29.385 -6.242 -35.592 1.00 95.38 283 TYR A CA 1
ATOM 2276 C C . TYR A 1 283 ? 28.182 -5.308 -35.573 1.00 95.38 283 TYR A C 1
ATOM 2278 O O . TYR A 1 283 ? 28.345 -4.097 -35.468 1.00 95.38 283 TYR A O 1
ATOM 2286 N N . LEU A 1 284 ? 26.976 -5.861 -35.632 1.00 93.75 284 LEU A N 1
ATOM 2287 C CA . LEU A 1 284 ? 25.759 -5.147 -35.266 1.00 93.75 284 LEU A CA 1
ATOM 2288 C C . LEU A 1 284 ? 25.528 -5.349 -33.768 1.00 93.75 284 LEU A C 1
ATOM 2290 O O . LEU A 1 284 ? 25.404 -6.489 -33.313 1.00 93.75 284 LEU A O 1
ATOM 2294 N N . LEU A 1 285 ? 25.482 -4.260 -33.004 1.00 92.62 285 LEU A N 1
ATOM 2295 C CA . LEU A 1 285 ? 25.113 -4.313 -31.596 1.00 92.62 285 LEU A CA 1
ATOM 2296 C C . LEU A 1 285 ? 23.597 -4.466 -31.463 1.00 92.62 285 LEU A C 1
ATOM 2298 O O . LEU A 1 285 ? 22.844 -3.631 -31.944 1.00 92.62 285 LEU A O 1
ATOM 2302 N N . ASP A 1 286 ? 23.158 -5.524 -30.799 1.00 89.75 286 ASP A N 1
ATOM 2303 C CA . ASP A 1 286 ? 21.755 -5.836 -30.539 1.00 89.75 286 ASP A CA 1
ATOM 2304 C C . ASP A 1 286 ? 21.587 -6.001 -29.027 1.00 89.75 286 ASP A C 1
ATOM 2306 O O . ASP A 1 286 ? 21.911 -7.035 -28.439 1.00 89.75 286 ASP A O 1
ATOM 2310 N N . ASP A 1 287 ? 21.203 -4.899 -28.393 1.00 88.19 287 ASP A N 1
ATOM 2311 C CA . ASP A 1 287 ? 21.272 -4.639 -26.961 1.00 88.19 287 ASP A CA 1
ATOM 2312 C C . ASP A 1 287 ? 22.644 -4.965 -26.362 1.00 88.19 287 ASP A C 1
ATOM 2314 O O . ASP A 1 287 ? 23.581 -4.176 -26.502 1.00 88.19 287 ASP A O 1
ATOM 2318 N N . ASP A 1 288 ? 22.763 -6.075 -25.641 1.00 89.69 288 ASP A N 1
ATOM 2319 C CA . ASP A 1 288 ? 24.004 -6.518 -25.008 1.00 89.69 288 ASP A CA 1
ATOM 2320 C C . ASP A 1 288 ? 24.717 -7.620 -25.800 1.00 89.69 288 ASP A C 1
ATOM 2322 O O . ASP A 1 288 ? 25.681 -8.191 -25.299 1.00 89.69 288 ASP A O 1
ATOM 2326 N N . THR A 1 289 ? 24.293 -7.890 -27.037 1.00 92.50 289 THR A N 1
ATOM 2327 C CA . THR A 1 289 ? 24.843 -8.941 -27.902 1.00 92.50 289 THR A CA 1
ATOM 2328 C C . THR A 1 289 ? 25.522 -8.350 -29.134 1.00 92.50 289 THR A C 1
ATOM 2330 O O . THR A 1 289 ? 24.954 -7.500 -29.815 1.00 92.50 289 THR A O 1
ATOM 2333 N N . LEU A 1 290 ? 26.720 -8.830 -29.477 1.00 94.88 290 LEU A N 1
ATOM 2334 C CA . LEU A 1 290 ? 27.383 -8.483 -30.737 1.00 94.88 290 LEU A CA 1
ATOM 2335 C C . LEU A 1 290 ? 27.094 -9.533 -31.805 1.00 94.88 290 LEU A C 1
ATOM 2337 O O . LEU A 1 290 ? 27.448 -10.701 -31.659 1.00 94.88 290 LEU A O 1
ATOM 2341 N N . ARG A 1 291 ? 26.477 -9.118 -32.910 1.00 94.44 291 ARG A N 1
ATOM 2342 C CA . ARG A 1 291 ? 26.207 -9.980 -34.064 1.00 94.44 291 ARG A CA 1
ATOM 2343 C C . ARG A 1 291 ? 27.251 -9.728 -35.152 1.00 94.44 291 ARG A C 1
ATOM 2345 O O . ARG A 1 291 ? 27.202 -8.668 -35.771 1.00 94.44 291 ARG A O 1
ATOM 2352 N N . PRO A 1 292 ? 28.192 -10.650 -35.411 1.00 95.06 292 PRO A N 1
ATOM 2353 C CA . PRO A 1 292 ? 29.202 -10.434 -36.442 1.00 95.06 292 PRO A CA 1
ATOM 2354 C C . PRO A 1 292 ? 28.558 -10.416 -37.833 1.00 95.06 292 PRO A C 1
ATOM 2356 O O . PRO A 1 292 ? 27.720 -11.260 -38.144 1.00 95.06 292 PRO A O 1
ATOM 2359 N N . PHE A 1 293 ? 28.956 -9.490 -38.696 1.00 94.56 293 PHE A N 1
ATOM 2360 C CA . PHE A 1 293 ? 28.611 -9.560 -40.113 1.00 94.56 293 PHE A CA 1
ATOM 2361 C C . PHE A 1 293 ? 29.445 -10.659 -40.777 1.00 94.56 293 PHE A C 1
ATOM 2363 O O . PHE A 1 293 ? 30.667 -10.682 -40.642 1.00 94.56 293 PHE A O 1
ATOM 2370 N N . ALA A 1 294 ? 28.795 -11.558 -41.521 1.00 93.38 294 ALA A N 1
ATOM 2371 C CA . ALA A 1 294 ? 29.473 -12.665 -42.200 1.00 93.38 294 ALA A CA 1
ATOM 2372 C C . ALA A 1 294 ? 30.462 -12.193 -43.283 1.00 93.38 294 ALA A C 1
ATOM 2374 O O . ALA A 1 294 ? 31.422 -12.893 -43.595 1.00 93.38 294 ALA A O 1
ATOM 2375 N N . ALA A 1 295 ? 30.238 -11.000 -43.843 1.00 91.62 295 ALA A N 1
ATOM 2376 C CA . ALA A 1 295 ? 31.153 -10.328 -44.755 1.00 91.62 295 ALA A CA 1
ATOM 2377 C C . ALA A 1 295 ? 31.064 -8.806 -44.573 1.00 91.62 295 ALA A C 1
ATOM 2379 O O . ALA A 1 295 ? 29.974 -8.267 -44.388 1.00 91.62 295 ALA A O 1
ATOM 2380 N N . ALA A 1 296 ? 32.193 -8.100 -44.689 1.00 88.19 296 ALA A N 1
ATOM 2381 C CA . ALA A 1 296 ? 32.251 -6.641 -44.539 1.00 88.19 296 ALA A CA 1
ATOM 2382 C C . ALA A 1 296 ? 31.348 -5.888 -45.536 1.00 88.19 296 ALA A C 1
ATOM 2384 O O . ALA A 1 296 ? 30.783 -4.852 -45.192 1.00 88.19 296 ALA A O 1
ATOM 2385 N N . GLY A 1 297 ? 31.167 -6.428 -46.750 1.00 88.12 297 GLY A N 1
ATOM 2386 C CA . GLY A 1 297 ? 30.277 -5.852 -47.767 1.00 88.12 297 GLY A CA 1
ATOM 2387 C C . GLY A 1 297 ? 28.825 -5.719 -47.300 1.00 88.12 297 GLY A C 1
ATOM 2388 O O . GLY A 1 297 ? 28.173 -4.732 -47.630 1.00 88.12 297 GLY A O 1
ATOM 2389 N N . LEU A 1 298 ? 28.371 -6.622 -46.421 1.00 90.00 298 LEU A N 1
ATOM 2390 C CA . LEU A 1 298 ? 27.002 -6.614 -45.906 1.00 90.00 298 LEU A CA 1
ATOM 2391 C C . LEU A 1 298 ? 26.675 -5.345 -45.116 1.00 90.00 298 LEU A C 1
ATOM 2393 O O . LEU A 1 298 ? 25.531 -4.914 -45.120 1.00 90.00 298 LEU A O 1
ATOM 2397 N N . VAL A 1 299 ? 27.659 -4.709 -44.475 1.00 89.38 299 VAL A N 1
ATOM 2398 C CA . VAL A 1 299 ? 27.438 -3.437 -43.767 1.00 89.38 299 VAL A CA 1
ATOM 2399 C C . VAL A 1 299 ? 26.895 -2.381 -44.732 1.00 89.38 299 VAL A C 1
ATOM 2401 O O . VAL A 1 299 ? 25.924 -1.693 -44.430 1.00 89.38 299 VAL A O 1
ATOM 2404 N N . LYS A 1 300 ? 27.470 -2.308 -45.936 1.00 87.75 300 LYS A N 1
ATOM 2405 C CA . LYS A 1 300 ? 26.996 -1.407 -46.984 1.00 87.75 300 LYS A CA 1
ATOM 2406 C C . LYS A 1 300 ? 25.676 -1.887 -47.587 1.00 87.75 300 LYS A C 1
ATOM 2408 O O . LYS A 1 300 ? 24.802 -1.062 -47.834 1.00 87.75 300 LYS A O 1
ATOM 2413 N N . ASP A 1 301 ? 25.522 -3.192 -47.809 1.00 86.69 301 ASP A N 1
ATOM 2414 C CA . ASP A 1 301 ? 24.309 -3.757 -48.417 1.00 86.69 301 ASP A CA 1
ATOM 2415 C C . ASP A 1 301 ? 23.064 -3.545 -47.537 1.00 86.69 301 ASP A C 1
ATOM 2417 O O . ASP A 1 301 ? 21.974 -3.308 -48.054 1.00 86.69 301 ASP A O 1
ATOM 2421 N N . PHE A 1 302 ? 23.230 -3.545 -46.209 1.00 83.56 302 PHE A N 1
ATOM 2422 C CA . PHE A 1 302 ? 22.183 -3.198 -45.240 1.00 83.56 302 PHE A CA 1
ATOM 2423 C C . PHE A 1 302 ? 22.009 -1.683 -45.021 1.00 83.56 302 PHE A C 1
ATOM 2425 O O . PHE A 1 302 ? 21.180 -1.276 -44.210 1.00 83.56 302 PHE A O 1
ATOM 2432 N N . GLY A 1 303 ? 22.737 -0.845 -45.766 1.00 85.19 303 GLY A N 1
ATOM 2433 C CA . GLY A 1 303 ? 22.524 0.602 -45.826 1.00 85.19 303 GLY A CA 1
ATOM 2434 C C . GLY A 1 303 ? 23.228 1.426 -44.748 1.00 85.19 303 GLY A C 1
ATOM 2435 O O . GLY A 1 303 ? 22.930 2.613 -44.634 1.00 85.19 303 GLY A O 1
ATOM 2436 N N . TYR A 1 304 ? 24.155 0.847 -43.980 1.00 86.44 304 TYR A N 1
ATOM 2437 C CA . TYR A 1 304 ? 24.906 1.591 -42.967 1.00 86.44 304 TYR A CA 1
ATOM 2438 C C . TYR A 1 304 ? 25.956 2.504 -43.606 1.00 86.44 304 TYR A C 1
ATOM 2440 O O . TYR A 1 304 ? 26.704 2.092 -44.503 1.00 86.44 304 TYR A O 1
ATOM 2448 N N . HIS A 1 305 ? 26.038 3.745 -43.128 1.00 87.25 305 HIS A N 1
ATOM 2449 C CA . HIS A 1 305 ? 27.006 4.711 -43.637 1.00 87.25 305 HIS A CA 1
ATOM 2450 C C . HIS A 1 305 ? 28.382 4.512 -42.968 1.00 87.25 305 HIS A C 1
ATOM 2452 O O . HIS A 1 305 ? 28.438 4.255 -41.766 1.00 87.25 305 HIS A O 1
ATOM 2458 N N . PRO A 1 306 ? 29.516 4.664 -43.684 1.00 84.69 306 PRO A N 1
ATOM 2459 C CA . PRO A 1 306 ? 30.850 4.515 -43.091 1.00 84.69 306 PRO A CA 1
ATOM 2460 C C . PRO A 1 306 ? 31.104 5.382 -41.849 1.00 84.69 306 PRO A C 1
ATOM 2462 O O . PRO A 1 306 ? 31.788 4.935 -40.932 1.00 84.69 306 PRO A O 1
ATOM 2465 N N . ASP A 1 307 ? 30.518 6.581 -41.798 1.00 86.50 307 ASP A N 1
ATOM 2466 C CA . ASP A 1 307 ? 30.654 7.509 -40.663 1.00 86.50 307 ASP A CA 1
ATOM 2467 C C . ASP A 1 307 ? 29.869 7.071 -39.410 1.00 86.50 307 ASP A C 1
ATOM 2469 O O . ASP A 1 307 ? 30.090 7.602 -38.324 1.00 86.50 307 ASP A O 1
ATOM 2473 N N . GLU A 1 308 ? 28.957 6.102 -39.535 1.00 85.06 308 GLU A N 1
ATOM 2474 C CA . GLU A 1 308 ? 28.188 5.540 -38.413 1.00 85.06 308 GLU A CA 1
ATOM 2475 C C . GLU A 1 308 ? 28.945 4.408 -37.697 1.00 85.06 308 GLU A C 1
ATOM 2477 O O . GLU A 1 308 ? 28.490 3.900 -36.669 1.00 85.06 308 GLU A O 1
ATOM 2482 N N . ILE A 1 309 ? 30.095 3.996 -38.242 1.00 92.94 309 ILE A N 1
ATOM 2483 C CA . ILE A 1 309 ? 30.865 2.851 -37.764 1.00 92.94 309 ILE A CA 1
ATOM 2484 C C . ILE A 1 309 ? 31.748 3.276 -36.594 1.00 92.94 309 ILE A C 1
ATOM 2486 O O . ILE A 1 309 ? 32.671 4.078 -36.734 1.00 92.94 309 ILE A O 1
ATOM 2490 N N . VAL A 1 310 ? 31.511 2.668 -35.435 1.00 93.81 310 VAL A N 1
ATOM 2491 C CA . VAL A 1 310 ? 32.283 2.926 -34.219 1.00 93.81 310 VAL A CA 1
ATOM 2492 C C . VAL A 1 310 ? 33.423 1.915 -34.113 1.00 93.81 310 VAL A C 1
ATOM 2494 O O . VAL A 1 310 ? 33.201 0.706 -34.087 1.00 93.81 310 VAL A O 1
ATOM 2497 N N . ILE A 1 311 ? 34.662 2.395 -34.051 1.00 94.12 311 ILE A N 1
ATOM 2498 C CA . ILE A 1 311 ? 35.842 1.535 -33.897 1.00 94.12 311 ILE A CA 1
ATOM 2499 C C . ILE A 1 311 ? 36.006 1.174 -32.418 1.00 94.12 311 ILE A C 1
ATOM 2501 O O . ILE A 1 311 ? 36.041 2.067 -31.574 1.00 94.12 311 ILE A O 1
ATOM 2505 N N . ILE A 1 312 ? 36.127 -0.120 -32.122 1.00 93.19 312 ILE A N 1
ATOM 2506 C CA . ILE A 1 312 ? 36.278 -0.664 -30.765 1.00 93.19 312 ILE A CA 1
ATOM 2507 C C . ILE A 1 312 ? 37.474 -1.623 -30.678 1.00 93.19 312 ILE A C 1
ATOM 2509 O O . ILE A 1 312 ? 37.914 -2.194 -31.683 1.00 93.19 312 ILE A O 1
ATOM 2513 N N . GLY A 1 313 ? 38.004 -1.817 -29.471 1.00 91.31 313 GLY A N 1
ATOM 2514 C CA . GLY A 1 313 ? 39.101 -2.755 -29.216 1.00 91.31 313 GLY A CA 1
ATOM 2515 C C . GLY A 1 313 ? 38.652 -4.223 -29.200 1.00 91.31 313 GLY A C 1
ATOM 2516 O O . GLY A 1 313 ? 37.502 -4.539 -28.902 1.00 91.31 313 GLY A O 1
ATOM 2517 N N . THR A 1 314 ? 39.570 -5.163 -29.452 1.00 84.69 314 THR A N 1
ATOM 2518 C CA . THR A 1 314 ? 39.279 -6.611 -29.358 1.00 84.69 314 THR A CA 1
ATOM 2519 C C . THR A 1 314 ? 38.931 -7.059 -27.936 1.00 84.69 314 THR A C 1
ATOM 2521 O O . THR A 1 314 ? 38.156 -7.995 -27.757 1.00 84.69 314 THR A O 1
ATOM 2524 N N . GLU A 1 315 ? 39.464 -6.377 -26.922 1.00 84.75 315 GLU A N 1
ATOM 2525 C CA . GLU A 1 315 ? 39.120 -6.606 -25.512 1.00 84.75 315 GLU A CA 1
ATOM 2526 C C . GLU A 1 315 ? 37.684 -6.168 -25.194 1.00 84.75 315 GLU A C 1
ATOM 2528 O O . GLU A 1 315 ? 36.987 -6.836 -24.432 1.00 84.75 315 GLU A O 1
ATOM 2533 N N . GLU A 1 316 ? 37.200 -5.097 -25.835 1.00 85.44 316 GLU A N 1
ATOM 2534 C CA . GLU A 1 316 ? 35.807 -4.667 -25.699 1.00 85.44 316 GLU A CA 1
ATOM 2535 C C . GLU A 1 316 ? 34.859 -5.678 -26.337 1.00 85.44 316 GLU A C 1
ATOM 2537 O O . GLU A 1 316 ? 33.830 -5.973 -25.743 1.00 85.44 316 GLU A O 1
ATOM 2542 N N . VAL A 1 317 ? 35.218 -6.280 -27.481 1.00 87.75 317 VAL A N 1
ATOM 2543 C CA . VAL A 1 317 ? 34.430 -7.367 -28.094 1.00 87.75 317 VAL A CA 1
ATOM 2544 C C . VAL A 1 317 ? 34.292 -8.552 -27.142 1.00 87.75 317 VAL A C 1
ATOM 2546 O O . VAL A 1 317 ? 33.187 -9.060 -26.965 1.00 87.75 317 VAL A O 1
ATOM 2549 N N . ALA A 1 318 ? 35.386 -8.966 -26.492 1.00 86.62 318 ALA A N 1
ATOM 2550 C CA . ALA A 1 318 ? 35.389 -10.090 -25.551 1.00 86.62 318 ALA A CA 1
ATOM 2551 C C . ALA A 1 318 ? 34.480 -9.861 -24.332 1.00 86.62 318 ALA A C 1
ATOM 2553 O O . ALA A 1 318 ? 34.052 -10.821 -23.690 1.00 86.62 318 ALA A O 1
ATOM 2554 N N . ALA A 1 319 ? 34.158 -8.603 -24.020 1.00 85.12 319 ALA A N 1
ATOM 2555 C CA . ALA A 1 319 ? 33.232 -8.278 -22.952 1.00 85.12 319 ALA A CA 1
ATOM 2556 C C . ALA A 1 319 ? 31.768 -8.570 -23.317 1.00 85.12 319 ALA A C 1
ATOM 2558 O O . ALA A 1 319 ? 30.958 -8.626 -22.392 1.00 85.12 319 ALA A O 1
ATOM 2559 N N . TYR A 1 320 ? 31.403 -8.722 -24.603 1.00 90.75 320 TYR A N 1
ATOM 2560 C CA . TYR A 1 320 ? 30.029 -8.973 -25.065 1.00 90.75 320 TYR A CA 1
ATOM 2561 C C . TYR A 1 320 ? 29.797 -10.432 -25.488 1.00 90.75 320 TYR A C 1
ATOM 2563 O O . TYR A 1 320 ? 30.645 -11.026 -26.155 1.00 90.75 320 TYR A O 1
ATOM 2571 N N . PRO A 1 321 ? 28.622 -11.014 -25.180 1.00 92.69 321 PRO A N 1
ATOM 2572 C CA . PRO A 1 321 ? 28.195 -12.259 -25.803 1.00 92.69 321 PRO A CA 1
ATOM 2573 C C . PRO A 1 321 ? 28.039 -12.093 -27.322 1.00 92.69 321 PRO A C 1
ATOM 2575 O O . PRO A 1 321 ? 27.547 -11.070 -27.809 1.00 92.69 321 PRO A O 1
ATOM 2578 N N . LEU A 1 322 ? 28.433 -13.126 -28.073 1.00 93.31 322 LEU A N 1
ATOM 2579 C CA . LEU A 1 322 ? 28.258 -13.178 -29.524 1.00 93.31 322 LEU A CA 1
ATOM 2580 C C . LEU A 1 322 ? 26.893 -13.768 -29.892 1.00 93.31 322 LEU A C 1
ATOM 2582 O O . LEU A 1 322 ? 26.507 -14.835 -29.415 1.00 93.31 322 LEU A O 1
ATOM 2586 N N . GLY A 1 323 ? 26.179 -13.069 -30.769 1.00 90.06 323 GLY A N 1
ATOM 2587 C CA . GLY A 1 323 ? 24.889 -13.476 -31.317 1.00 90.06 323 GLY A CA 1
ATOM 2588 C C . GLY A 1 323 ? 25.006 -14.146 -32.682 1.00 90.06 323 GLY A C 1
ATOM 2589 O O . GLY A 1 323 ? 26.095 -14.350 -33.219 1.00 90.06 323 GLY A O 1
ATOM 2590 N N . LYS A 1 324 ? 23.851 -14.461 -33.282 1.00 90.31 324 LYS A N 1
ATOM 2591 C CA . LYS A 1 324 ? 23.798 -15.026 -34.637 1.00 90.31 324 LYS A CA 1
ATOM 2592 C C . LYS A 1 324 ? 24.393 -14.042 -35.656 1.00 90.31 324 LYS A C 1
ATOM 2594 O O . LYS A 1 324 ? 24.000 -12.868 -35.629 1.00 90.31 324 LYS A O 1
ATOM 2599 N N . PRO A 1 325 ? 25.273 -14.505 -36.566 1.00 92.12 325 PRO A N 1
ATOM 2600 C CA . PRO A 1 325 ? 25.832 -13.647 -37.598 1.00 92.12 325 PRO A CA 1
ATOM 2601 C C . PRO A 1 325 ? 24.756 -12.974 -38.453 1.00 92.12 325 PRO A C 1
ATOM 2603 O O . PRO A 1 325 ? 23.695 -13.551 -38.701 1.00 92.12 325 PRO A O 1
ATOM 2606 N N . VAL A 1 326 ? 25.039 -11.760 -38.917 1.00 91.25 326 VAL A N 1
ATOM 2607 C CA . VAL A 1 326 ? 24.244 -11.085 -39.947 1.00 91.25 326 VAL A CA 1
ATOM 2608 C C . VAL A 1 326 ? 24.718 -11.592 -41.306 1.00 91.25 326 VAL A C 1
ATOM 2610 O O . VAL A 1 326 ? 25.901 -11.487 -41.638 1.00 91.25 326 VAL A O 1
ATOM 2613 N N . THR A 1 327 ? 23.803 -12.177 -42.074 1.00 90.12 327 THR A N 1
ATOM 2614 C CA . THR A 1 327 ? 24.067 -12.817 -43.374 1.00 90.12 327 THR A CA 1
ATOM 2615 C C . THR A 1 327 ? 23.219 -12.172 -44.471 1.00 90.12 327 THR A C 1
ATOM 2617 O O . THR A 1 327 ? 22.360 -11.345 -44.173 1.00 90.12 327 THR A O 1
ATOM 2620 N N . THR A 1 328 ? 23.415 -12.565 -45.732 1.00 84.25 328 THR A N 1
ATOM 2621 C CA . THR A 1 328 ? 22.551 -12.144 -46.853 1.00 84.25 328 THR A CA 1
ATOM 2622 C C . THR A 1 328 ? 21.079 -12.514 -46.652 1.00 84.25 328 THR A C 1
ATOM 2624 O O . THR A 1 328 ? 20.208 -11.819 -47.162 1.00 84.25 328 THR A O 1
ATOM 2627 N N . ASP A 1 329 ? 20.799 -13.570 -45.882 1.00 82.69 329 ASP A N 1
ATOM 2628 C CA . ASP A 1 329 ? 19.441 -14.072 -45.639 1.00 82.69 329 ASP A CA 1
ATOM 2629 C C . ASP A 1 329 ? 18.791 -13.448 -44.391 1.00 82.69 329 ASP A C 1
ATOM 2631 O O . ASP A 1 329 ? 17.624 -13.709 -44.091 1.00 82.69 329 ASP A O 1
ATOM 2635 N N . SER A 1 330 ? 19.531 -12.625 -43.639 1.00 82.44 330 SER A N 1
ATOM 2636 C CA . SER A 1 330 ? 19.021 -11.946 -42.447 1.00 82.44 330 SER A CA 1
ATOM 2637 C C . SER A 1 330 ? 17.978 -10.897 -42.838 1.00 82.44 330 SER A C 1
ATOM 2639 O O . SER A 1 330 ? 18.304 -9.763 -43.181 1.00 82.44 330 SER A O 1
ATOM 2641 N N . GLN A 1 331 ? 16.700 -11.273 -42.778 1.00 77.75 331 GLN A N 1
ATOM 2642 C CA . GLN A 1 331 ? 15.587 -10.362 -43.040 1.00 77.75 331 GLN A CA 1
ATOM 2643 C C . GLN A 1 331 ? 15.369 -9.420 -41.855 1.00 77.75 331 GLN A C 1
ATOM 2645 O O . GLN A 1 331 ? 15.059 -9.872 -40.754 1.00 77.75 331 GLN A O 1
ATOM 2650 N N . TYR A 1 332 ? 15.488 -8.111 -42.094 1.00 81.31 332 TYR A N 1
ATOM 2651 C CA . TYR A 1 332 ? 15.319 -7.063 -41.078 1.00 81.31 332 TYR A CA 1
ATOM 2652 C C . TYR A 1 332 ? 16.185 -7.324 -39.828 1.00 81.31 332 TYR A C 1
ATOM 2654 O O . TYR A 1 332 ? 15.650 -7.612 -38.757 1.00 81.31 332 TYR A O 1
ATOM 2662 N N . PRO A 1 333 ? 17.524 -7.234 -39.920 1.00 80.06 333 PRO A N 1
ATOM 2663 C CA . PRO A 1 333 ? 18.415 -7.570 -38.803 1.00 80.06 333 PRO A CA 1
ATOM 2664 C C . PRO A 1 333 ? 18.219 -6.669 -37.565 1.00 80.06 333 PRO A C 1
ATOM 2666 O O . PRO A 1 333 ? 18.448 -7.113 -36.441 1.00 80.06 333 PRO A O 1
ATOM 2669 N N . ALA A 1 334 ? 17.727 -5.437 -37.752 1.00 79.88 334 ALA A N 1
ATOM 2670 C CA . ALA A 1 334 ? 17.300 -4.523 -36.680 1.00 79.88 334 ALA A CA 1
ATOM 2671 C C . ALA A 1 334 ? 15.800 -4.647 -36.311 1.00 79.88 334 ALA A C 1
ATOM 2673 O O . ALA A 1 334 ? 15.306 -3.961 -35.418 1.00 79.88 334 ALA A O 1
ATOM 2674 N N . GLY A 1 335 ? 15.077 -5.539 -36.989 1.00 88.75 335 GLY A N 1
ATOM 2675 C CA . GLY A 1 335 ? 13.644 -5.756 -36.853 1.00 88.75 335 GLY A CA 1
ATOM 2676 C C . GLY A 1 335 ? 12.770 -4.748 -37.603 1.00 88.75 335 GLY A C 1
ATOM 2677 O O . GLY A 1 335 ? 13.208 -3.662 -37.977 1.00 88.75 335 GLY A O 1
ATOM 2678 N N . ARG A 1 336 ? 11.515 -5.136 -37.831 1.00 90.50 336 ARG A N 1
ATOM 2679 C CA . ARG A 1 336 ? 10.477 -4.355 -38.510 1.00 90.50 336 ARG A CA 1
ATOM 2680 C C . ARG A 1 336 ? 9.155 -4.510 -37.766 1.00 90.50 336 ARG A C 1
ATOM 2682 O O . ARG A 1 336 ? 8.708 -5.631 -37.528 1.00 90.50 336 ARG A O 1
ATOM 2689 N N . LEU A 1 337 ? 8.510 -3.400 -37.423 1.00 94.56 337 LEU A N 1
ATOM 2690 C CA . LEU A 1 337 ? 7.200 -3.390 -36.775 1.00 94.56 337 LEU A CA 1
ATOM 2691 C C . LEU A 1 337 ? 6.098 -3.161 -37.815 1.00 94.56 337 LEU A C 1
ATOM 2693 O O . LEU A 1 337 ? 6.088 -2.127 -38.480 1.00 94.56 337 LEU A O 1
ATOM 2697 N N . ILE A 1 338 ? 5.147 -4.089 -37.928 1.00 95.44 338 ILE A N 1
ATOM 2698 C CA . ILE A 1 338 ? 4.013 -3.973 -38.853 1.00 95.44 338 ILE A CA 1
ATOM 2699 C C . ILE A 1 338 ? 2.672 -3.955 -38.115 1.00 95.44 338 ILE A C 1
ATOM 2701 O O . ILE A 1 338 ? 2.513 -4.561 -37.052 1.00 95.44 338 ILE A O 1
ATOM 2705 N N . LYS A 1 339 ? 1.681 -3.291 -38.710 1.00 95.88 339 LYS A N 1
ATOM 2706 C CA . LYS A 1 339 ? 0.277 -3.297 -38.297 1.00 95.88 339 LYS A CA 1
ATOM 2707 C C . LYS A 1 339 ? -0.590 -3.745 -39.466 1.00 95.88 339 LYS A C 1
ATOM 2709 O O . LYS A 1 339 ? -0.612 -3.099 -40.513 1.00 95.88 339 LYS A O 1
ATOM 2714 N N . LEU A 1 340 ? -1.322 -4.840 -39.289 1.00 92.38 340 LEU A N 1
ATOM 2715 C CA . LEU A 1 340 ? -2.194 -5.365 -40.333 1.00 92.38 340 LEU A CA 1
ATOM 2716 C C . LEU A 1 340 ? -3.368 -4.417 -40.565 1.00 92.38 340 LEU A C 1
ATOM 2718 O O . LEU A 1 340 ? -4.153 -4.163 -39.654 1.00 92.38 340 LEU A O 1
ATOM 2722 N N . ALA A 1 341 ? -3.517 -3.923 -41.794 1.00 86.19 341 ALA A N 1
ATOM 2723 C CA . ALA A 1 341 ? -4.535 -2.919 -42.115 1.00 86.19 341 ALA A CA 1
ATOM 2724 C C . ALA A 1 341 ? -5.977 -3.410 -41.869 1.00 86.19 341 ALA A C 1
ATOM 2726 O O . ALA A 1 341 ? -6.850 -2.620 -41.529 1.00 86.19 341 ALA A O 1
ATOM 2727 N N . GLN A 1 342 ? -6.217 -4.715 -42.024 1.00 81.00 342 GLN A N 1
ATOM 2728 C CA . GLN A 1 342 ? -7.551 -5.320 -41.943 1.00 81.00 342 GLN A CA 1
ATOM 2729 C C . GLN A 1 342 ? -8.009 -5.588 -40.504 1.00 81.00 342 GLN A C 1
ATOM 2731 O O . GLN A 1 342 ? -9.189 -5.449 -40.203 1.00 81.00 342 GLN A O 1
ATOM 2736 N N . THR A 1 343 ? -7.092 -5.991 -39.621 1.00 86.69 343 THR A N 1
ATOM 2737 C CA . THR A 1 343 ? -7.418 -6.428 -38.250 1.00 86.69 343 THR A CA 1
ATOM 2738 C C . THR A 1 343 ? -6.899 -5.475 -37.179 1.00 86.69 343 THR A C 1
ATOM 2740 O O . THR A 1 343 ? -7.308 -5.562 -36.027 1.00 86.69 343 THR A O 1
ATOM 2743 N N . GLY A 1 344 ? -5.965 -4.587 -37.528 1.00 87.69 344 GLY A N 1
ATOM 2744 C CA . GLY A 1 344 ? -5.244 -3.743 -36.581 1.00 87.69 344 GLY A CA 1
ATOM 2745 C C . GLY A 1 344 ? -4.206 -4.488 -35.734 1.00 87.69 344 GLY A C 1
ATOM 2746 O O . GLY A 1 344 ? -3.530 -3.835 -34.940 1.00 87.69 344 GLY A O 1
ATOM 2747 N N . ALA A 1 345 ? -4.055 -5.807 -35.909 1.00 89.25 345 ALA A N 1
ATOM 2748 C CA . ALA A 1 345 ? -3.089 -6.623 -35.179 1.00 89.25 345 ALA A CA 1
ATOM 2749 C C . ALA A 1 345 ? -1.652 -6.199 -35.503 1.00 89.25 345 ALA A C 1
ATOM 2751 O O . ALA A 1 345 ? -1.331 -5.890 -36.654 1.00 89.25 345 ALA A O 1
ATOM 2752 N N . MET A 1 346 ? -0.792 -6.191 -34.487 1.00 95.00 346 MET A N 1
ATOM 2753 C CA . MET A 1 346 ? 0.595 -5.753 -34.611 1.00 95.00 346 MET A CA 1
ATOM 2754 C C . MET A 1 346 ? 1.566 -6.917 -34.449 1.00 95.00 346 MET A C 1
ATOM 2756 O O . MET A 1 346 ? 1.364 -7.798 -33.614 1.00 95.00 346 MET A O 1
ATOM 2760 N N . TYR A 1 347 ? 2.635 -6.887 -35.241 1.00 95.31 347 TYR A N 1
ATOM 2761 C CA . TYR A 1 347 ? 3.677 -7.907 -35.244 1.00 95.31 347 TYR A CA 1
ATOM 2762 C C . TYR A 1 347 ? 5.046 -7.250 -35.350 1.00 95.31 347 TYR A C 1
ATOM 2764 O O . TYR A 1 347 ? 5.234 -6.314 -36.126 1.00 95.31 347 TYR A O 1
ATOM 2772 N N . PHE A 1 348 ? 6.009 -7.767 -34.598 1.00 95.25 348 PHE A N 1
ATOM 2773 C CA . PHE A 1 348 ? 7.419 -7.452 -34.784 1.00 95.25 348 PHE A CA 1
ATOM 2774 C C . PHE A 1 348 ? 8.083 -8.591 -35.554 1.00 95.25 348 PHE A C 1
ATOM 2776 O O . PHE A 1 348 ? 7.952 -9.746 -35.160 1.00 95.25 348 PHE A O 1
ATOM 2783 N N . ILE A 1 349 ? 8.769 -8.287 -36.651 1.00 93.88 349 ILE A N 1
ATOM 2784 C CA . ILE A 1 349 ? 9.437 -9.260 -37.517 1.00 93.88 349 ILE A CA 1
ATOM 2785 C C . ILE A 1 349 ? 10.940 -9.036 -37.432 1.00 93.88 349 ILE A C 1
ATOM 2787 O O . ILE A 1 349 ? 11.401 -7.916 -37.628 1.00 93.88 349 ILE A O 1
ATOM 2791 N N . LYS A 1 350 ? 11.711 -10.089 -37.171 1.00 89.69 350 LYS A N 1
ATOM 2792 C CA . LYS A 1 350 ? 13.172 -10.033 -37.110 1.00 89.69 350 LYS A CA 1
ATOM 2793 C C . LYS A 1 350 ? 13.778 -11.381 -37.476 1.00 89.69 350 LYS A C 1
ATOM 2795 O O . LYS A 1 350 ? 13.372 -12.406 -36.938 1.00 89.69 350 LYS A O 1
ATOM 2800 N N . ASP A 1 351 ? 14.748 -11.368 -38.387 1.00 86.69 351 ASP A N 1
ATOM 2801 C CA . ASP A 1 351 ? 15.508 -12.542 -38.833 1.00 86.69 351 ASP A CA 1
ATOM 2802 C C . ASP A 1 351 ? 14.614 -13.732 -39.238 1.00 86.69 351 ASP A C 1
ATOM 2804 O O . ASP A 1 351 ? 14.846 -14.877 -38.850 1.00 86.69 351 ASP A O 1
ATOM 2808 N N . GLY A 1 352 ? 13.552 -13.456 -40.000 1.00 86.81 352 GLY A N 1
ATOM 2809 C CA . GLY A 1 352 ? 12.620 -14.483 -40.477 1.00 86.81 352 GLY A CA 1
ATOM 2810 C C . GLY A 1 352 ? 11.637 -15.012 -39.417 1.00 86.81 352 GLY A C 1
ATOM 2811 O O . GLY A 1 352 ? 10.909 -15.974 -39.673 1.00 86.81 352 GLY A O 1
ATOM 2812 N N . ILE A 1 353 ? 11.607 -14.406 -38.227 1.00 90.25 353 ILE A N 1
ATOM 2813 C CA . ILE A 1 353 ? 10.714 -14.754 -37.118 1.00 90.25 353 ILE A CA 1
ATOM 2814 C C . ILE A 1 353 ? 9.752 -13.593 -36.872 1.00 90.25 353 ILE A C 1
ATOM 2816 O O . ILE A 1 353 ? 10.175 -12.440 -36.852 1.00 90.25 353 ILE A O 1
ATOM 2820 N N . TYR A 1 354 ? 8.470 -13.879 -36.651 1.00 94.00 354 TYR A N 1
ATOM 2821 C CA . TYR A 1 354 ? 7.493 -12.869 -36.249 1.00 94.00 354 TYR A CA 1
ATOM 2822 C C . TYR A 1 354 ? 6.978 -13.103 -34.830 1.00 94.00 354 TYR A C 1
ATOM 2824 O O . TYR A 1 354 ? 6.759 -14.235 -34.402 1.00 94.00 354 TYR A O 1
ATOM 2832 N N . TYR A 1 355 ? 6.732 -12.010 -34.118 1.00 94.50 355 TYR A N 1
ATOM 2833 C CA . TYR A 1 355 ? 6.252 -11.983 -32.745 1.00 94.50 355 TYR A CA 1
ATOM 2834 C C . TYR A 1 355 ? 4.947 -11.190 -32.703 1.00 94.50 355 TYR A C 1
ATOM 2836 O O . TYR A 1 355 ? 4.969 -9.990 -32.996 1.00 94.50 355 TYR A O 1
ATOM 2844 N N . PRO A 1 356 ? 3.803 -11.812 -32.376 1.00 93.38 356 PRO A N 1
ATOM 2845 C CA . PRO A 1 356 ? 2.557 -11.084 -32.185 1.00 93.38 356 PRO A CA 1
ATOM 2846 C C . PRO A 1 356 ? 2.617 -10.200 -30.938 1.00 93.38 356 PRO A C 1
ATOM 2848 O O . PRO A 1 356 ? 3.149 -10.607 -29.902 1.00 93.38 356 PRO A O 1
ATOM 2851 N N . LEU A 1 357 ? 2.034 -9.006 -31.027 1.00 93.38 357 LEU A N 1
ATOM 2852 C CA . LEU A 1 357 ? 1.842 -8.100 -29.897 1.00 93.38 357 LEU A CA 1
ATOM 2853 C C . LEU A 1 357 ? 0.373 -8.137 -29.480 1.00 93.38 357 LEU A C 1
ATOM 2855 O O . LEU A 1 357 ? -0.517 -7.906 -30.298 1.00 93.38 357 LEU A O 1
ATOM 2859 N N . THR A 1 358 ? 0.118 -8.398 -28.201 1.00 87.12 358 THR A N 1
ATOM 2860 C CA . THR A 1 358 ? -1.246 -8.416 -27.647 1.00 87.12 358 THR A CA 1
ATOM 2861 C C . THR A 1 358 ? -1.806 -7.018 -27.399 1.00 87.12 358 THR A C 1
ATOM 2863 O O . THR A 1 358 ? -3.015 -6.862 -27.255 1.00 87.12 358 THR A O 1
ATOM 2866 N N . ASP A 1 359 ? -0.938 -6.007 -27.344 1.00 90.69 359 ASP A N 1
ATOM 2867 C CA . ASP A 1 359 ? -1.290 -4.625 -27.039 1.00 90.69 359 ASP A CA 1
ATOM 2868 C C . ASP A 1 359 ? -0.327 -3.665 -27.763 1.00 90.69 359 ASP A C 1
ATOM 2870 O O . ASP A 1 359 ? 0.890 -3.888 -27.716 1.00 90.69 359 ASP A O 1
ATOM 2874 N N . PRO A 1 360 ? -0.820 -2.601 -28.427 1.00 91.06 360 PRO A N 1
ATOM 2875 C CA . PRO A 1 360 ? 0.032 -1.588 -29.050 1.00 91.06 360 PRO A CA 1
ATOM 2876 C C . PRO A 1 360 ? 1.045 -0.958 -28.088 1.00 91.06 360 PRO A C 1
ATOM 2878 O O . PRO A 1 360 ? 2.152 -0.626 -28.509 1.00 91.06 360 PRO A O 1
ATOM 2881 N N . ALA A 1 361 ? 0.720 -0.864 -26.795 1.00 91.56 361 ALA A N 1
ATOM 2882 C CA . ALA A 1 361 ? 1.616 -0.292 -25.797 1.00 91.56 361 ALA A CA 1
ATOM 2883 C C . ALA A 1 361 ? 2.947 -1.060 -25.675 1.00 91.56 361 ALA A C 1
ATOM 2885 O O . ALA A 1 361 ? 3.980 -0.474 -25.356 1.00 91.56 361 ALA A O 1
ATOM 2886 N N . ILE A 1 362 ? 2.965 -2.364 -25.985 1.00 92.88 362 ILE A N 1
ATOM 2887 C CA . ILE A 1 362 ? 4.198 -3.168 -25.992 1.00 92.88 362 ILE A CA 1
ATOM 2888 C C . ILE A 1 362 ? 5.175 -2.642 -27.050 1.00 92.88 362 ILE A C 1
ATOM 2890 O O . ILE A 1 362 ? 6.378 -2.557 -26.790 1.00 92.88 362 ILE A O 1
ATOM 2894 N N . ALA A 1 363 ? 4.668 -2.250 -28.223 1.00 91.31 363 ALA A N 1
ATOM 2895 C CA . ALA A 1 363 ? 5.492 -1.641 -29.260 1.00 91.31 363 ALA A CA 1
ATOM 2896 C C . ALA A 1 363 ? 6.010 -0.265 -28.840 1.00 91.31 363 ALA A C 1
ATOM 2898 O O . ALA A 1 363 ? 7.180 0.025 -29.061 1.00 91.31 363 ALA A O 1
ATOM 2899 N N . GLU A 1 364 ? 5.164 0.562 -28.225 1.00 89.00 364 GLU A N 1
ATOM 2900 C CA . GLU A 1 364 ? 5.541 1.908 -27.778 1.00 89.00 364 GLU A CA 1
ATOM 2901 C C . GLU A 1 364 ? 6.670 1.870 -26.741 1.00 89.00 364 GLU A C 1
ATOM 2903 O O . GLU A 1 364 ? 7.589 2.686 -26.794 1.00 89.00 364 GLU A O 1
ATOM 2908 N N . VAL A 1 365 ? 6.635 0.889 -25.832 1.00 89.75 365 VAL A N 1
ATOM 2909 C CA . VAL A 1 365 ? 7.664 0.713 -24.801 1.00 89.75 365 VAL A CA 1
ATOM 2910 C C . VAL A 1 365 ? 8.951 0.114 -25.371 1.00 89.75 365 VAL A C 1
ATOM 2912 O O . VAL A 1 365 ? 10.033 0.614 -25.071 1.00 89.75 365 VAL A O 1
ATOM 2915 N N . ARG A 1 366 ? 8.870 -0.953 -26.182 1.00 88.12 366 ARG A N 1
ATOM 2916 C CA . ARG A 1 366 ? 10.070 -1.635 -26.712 1.00 88.12 366 ARG A CA 1
ATOM 2917 C C . ARG A 1 366 ? 10.738 -0.904 -27.863 1.00 88.12 366 ARG A C 1
ATOM 2919 O O . ARG A 1 366 ? 11.955 -0.965 -28.003 1.00 88.12 366 ARG A O 1
ATOM 2926 N N . PHE A 1 367 ? 9.946 -0.262 -28.712 1.00 86.56 367 PHE A N 1
ATOM 2927 C CA . PHE A 1 367 ? 10.401 0.303 -29.977 1.00 86.56 367 PHE A CA 1
ATOM 2928 C C . PHE A 1 367 ? 9.961 1.769 -30.119 1.00 86.56 367 PHE A C 1
ATOM 2930 O O . PHE A 1 367 ? 9.385 2.134 -31.142 1.00 86.56 367 PHE A O 1
ATOM 2937 N N . PRO A 1 368 ? 10.271 2.655 -29.151 1.00 80.56 368 PRO A N 1
ATOM 2938 C CA . PRO A 1 368 ? 9.746 4.027 -29.114 1.00 80.56 368 PRO A CA 1
ATOM 2939 C C . PRO A 1 368 ? 10.124 4.878 -30.338 1.00 80.56 368 PRO A C 1
ATOM 2941 O O . PRO A 1 368 ? 9.508 5.909 -30.599 1.00 80.56 368 PRO A O 1
ATOM 2944 N N . LYS A 1 369 ? 11.149 4.466 -31.096 1.00 78.69 369 LYS A N 1
ATOM 2945 C CA . LYS A 1 369 ? 11.607 5.138 -32.323 1.00 78.69 369 LYS A CA 1
ATOM 2946 C C . LYS A 1 369 ? 11.107 4.485 -33.614 1.00 78.69 369 LYS A C 1
ATOM 2948 O O . LYS A 1 369 ? 11.255 5.093 -34.671 1.00 78.69 369 LYS A O 1
ATOM 2953 N N . GLN A 1 370 ? 10.535 3.281 -33.557 1.00 85.38 370 GLN A N 1
ATOM 2954 C CA . GLN A 1 370 ? 9.984 2.611 -34.735 1.00 85.38 370 GLN A CA 1
ATOM 2955 C C . GLN A 1 370 ? 8.489 2.897 -34.835 1.00 85.38 370 GLN A C 1
ATOM 2957 O O . GLN A 1 370 ? 7.729 2.683 -33.893 1.00 85.38 370 GLN A O 1
ATOM 2962 N N . LYS A 1 371 ? 8.050 3.369 -36.001 1.00 87.00 371 LYS A N 1
ATOM 2963 C CA . LYS A 1 371 ? 6.624 3.525 -36.286 1.00 87.00 371 LYS A CA 1
ATOM 2964 C C . LYS A 1 371 ? 6.098 2.239 -36.925 1.00 87.00 371 LYS A C 1
ATOM 2966 O O . LYS A 1 371 ? 6.786 1.701 -37.788 1.00 87.00 371 LYS A O 1
ATOM 2971 N N . PRO A 1 372 ? 4.896 1.764 -36.554 1.00 92.06 372 PRO A N 1
ATOM 2972 C CA . PRO A 1 372 ? 4.302 0.607 -37.208 1.00 92.06 372 PRO A CA 1
ATOM 2973 C C . PRO A 1 372 ? 4.038 0.903 -38.685 1.00 92.06 372 PRO A C 1
ATOM 2975 O O . PRO A 1 372 ? 3.333 1.860 -39.016 1.00 92.06 372 PRO A O 1
ATOM 2978 N N . GLU A 1 373 ? 4.568 0.067 -39.566 1.00 93.75 373 GLU A N 1
ATOM 2979 C CA . GLU A 1 373 ? 4.295 0.132 -40.998 1.00 93.75 373 GLU A CA 1
ATOM 2980 C C . GLU A 1 373 ? 2.988 -0.604 -41.338 1.00 93.75 373 GLU A C 1
ATOM 2982 O O . GLU A 1 373 ? 2.678 -1.625 -40.715 1.00 93.75 373 GLU A O 1
ATOM 2987 N N . PRO A 1 374 ? 2.206 -0.153 -42.333 1.00 92.38 374 PRO A N 1
ATOM 2988 C CA . PRO A 1 374 ? 1.086 -0.936 -42.845 1.00 92.38 374 PRO A CA 1
ATOM 2989 C C . PRO A 1 374 ? 1.573 -2.285 -43.395 1.00 92.38 374 PRO A C 1
ATOM 2991 O O . PRO A 1 374 ? 2.472 -2.325 -44.231 1.00 92.38 374 PRO A O 1
ATOM 2994 N N . GLY A 1 375 ? 0.967 -3.380 -42.939 1.00 90.44 375 GLY A N 1
ATOM 2995 C CA . GLY A 1 375 ? 1.304 -4.739 -43.369 1.00 90.44 375 GLY A CA 1
ATOM 2996 C C . GLY A 1 375 ? 0.086 -5.572 -43.759 1.00 90.44 375 GLY A C 1
ATOM 2997 O O . GLY A 1 375 ? -1.070 -5.193 -43.538 1.00 90.44 375 GLY A O 1
ATOM 2998 N N . THR A 1 376 ? 0.356 -6.743 -44.326 1.00 91.81 376 THR A N 1
ATOM 2999 C CA . THR A 1 376 ? -0.625 -7.746 -44.749 1.00 91.81 376 THR A CA 1
ATOM 3000 C C . THR A 1 376 ? -0.270 -9.125 -44.191 1.00 91.81 376 THR A C 1
ATOM 3002 O O . THR A 1 376 ? 0.846 -9.359 -43.738 1.00 91.81 376 THR A O 1
ATOM 3005 N N . ALA A 1 377 ? -1.203 -10.078 -44.247 1.00 88.19 377 ALA A N 1
ATOM 3006 C CA . ALA A 1 377 ? -0.909 -11.461 -43.862 1.00 88.19 377 ALA A CA 1
ATOM 3007 C C . ALA A 1 377 ? 0.205 -12.097 -44.722 1.00 88.19 377 ALA A C 1
ATOM 3009 O O . ALA A 1 377 ? 0.868 -13.027 -44.272 1.00 88.19 377 ALA A O 1
ATOM 3010 N N . GLN A 1 378 ? 0.444 -11.578 -45.933 1.00 89.19 378 GLN A N 1
ATOM 3011 C CA . GLN A 1 378 ? 1.517 -12.049 -46.805 1.00 89.19 378 GLN A CA 1
ATOM 3012 C C . GLN A 1 378 ? 2.906 -11.720 -46.242 1.00 89.19 378 GLN A C 1
ATOM 3014 O O . GLN A 1 378 ? 3.820 -12.517 -46.430 1.00 89.19 378 GLN A O 1
ATOM 3019 N N . ASP A 1 379 ? 3.054 -10.613 -45.503 1.00 89.56 379 ASP A N 1
ATOM 3020 C CA . ASP A 1 379 ? 4.306 -10.256 -44.819 1.00 89.56 379 ASP A CA 1
ATOM 3021 C C . ASP A 1 379 ? 4.699 -11.284 -43.744 1.00 89.56 379 ASP A C 1
ATOM 3023 O O . ASP A 1 379 ? 5.862 -11.363 -43.364 1.00 89.56 379 ASP A O 1
ATOM 3027 N N . LEU A 1 380 ? 3.740 -12.078 -43.253 1.00 90.56 380 LEU A N 1
ATOM 3028 C CA . LEU A 1 380 ? 3.964 -13.145 -42.271 1.00 90.56 380 LEU A CA 1
ATOM 3029 C C . LEU A 1 380 ? 4.162 -14.523 -42.926 1.00 90.56 380 LEU A C 1
ATOM 3031 O O . LEU A 1 380 ? 4.489 -15.497 -42.247 1.00 90.56 380 LEU A O 1
ATOM 3035 N N . SER A 1 381 ? 3.942 -14.629 -44.238 1.00 89.81 381 SER A N 1
ATOM 3036 C CA . SER A 1 381 ? 3.969 -15.899 -44.961 1.00 89.81 381 SER A CA 1
ATOM 3037 C C . SER A 1 381 ? 5.396 -16.431 -45.083 1.00 89.81 381 SER A C 1
ATOM 3039 O O . SER A 1 381 ? 6.303 -15.719 -45.504 1.00 89.81 381 SER A O 1
ATOM 3041 N N . GLY A 1 382 ? 5.606 -17.694 -44.704 1.00 86.50 382 GLY A N 1
ATOM 3042 C CA . GLY A 1 382 ? 6.933 -18.321 -44.690 1.00 86.50 382 GLY A CA 1
ATOM 3043 C C . GLY A 1 382 ? 7.818 -17.934 -43.498 1.00 86.50 382 GLY A C 1
ATOM 3044 O O . GLY A 1 382 ? 8.924 -18.456 -43.386 1.00 86.50 382 GLY A O 1
ATOM 3045 N N . LEU A 1 383 ? 7.338 -17.073 -42.592 1.00 90.88 383 LEU A N 1
ATOM 3046 C CA . LEU A 1 383 ? 8.049 -16.704 -41.370 1.00 90.88 383 LEU A CA 1
ATOM 3047 C C . LEU A 1 383 ? 7.743 -17.669 -40.218 1.00 90.88 383 LEU A C 1
ATOM 3049 O O . LEU A 1 383 ? 6.648 -18.225 -40.108 1.00 90.88 383 LEU A O 1
ATOM 3053 N N . THR A 1 384 ? 8.705 -17.836 -39.312 1.00 92.88 384 THR A N 1
ATOM 3054 C CA . THR A 1 384 ? 8.537 -18.677 -38.117 1.00 92.88 384 THR A CA 1
ATOM 3055 C C . THR A 1 384 ? 7.852 -17.890 -36.996 1.00 92.88 384 THR A C 1
ATOM 3057 O O . THR A 1 384 ? 8.190 -16.737 -36.750 1.00 92.88 384 THR A O 1
ATOM 3060 N N . HIS A 1 385 ? 6.903 -18.498 -36.280 1.00 88.69 385 HIS A N 1
ATOM 3061 C CA . HIS A 1 385 ? 6.243 -17.856 -35.138 1.00 88.69 385 HIS A CA 1
ATOM 3062 C C . HIS A 1 385 ? 7.151 -17.879 -33.892 1.00 88.69 385 HIS A C 1
ATOM 3064 O O . HIS A 1 385 ? 7.486 -18.948 -33.385 1.00 88.69 385 HIS A O 1
ATOM 3070 N N . GLY A 1 386 ? 7.519 -16.705 -33.374 1.00 85.81 386 GLY A N 1
ATOM 3071 C CA . GLY A 1 386 ? 8.483 -16.513 -32.282 1.00 85.81 386 GLY A CA 1
ATOM 3072 C C . GLY A 1 386 ? 7.908 -16.487 -30.863 1.00 85.81 386 GLY A C 1
ATOM 3073 O O . GLY A 1 386 ? 8.667 -16.365 -29.905 1.00 85.81 386 GLY A O 1
ATOM 3074 N N . GLY A 1 387 ? 6.587 -16.606 -30.709 1.00 86.44 387 GLY A N 1
ATOM 3075 C CA . GLY A 1 387 ? 5.904 -16.411 -29.424 1.00 86.44 387 GLY A CA 1
ATOM 3076 C C . GLY A 1 387 ? 5.437 -14.966 -29.234 1.00 86.44 387 GLY A C 1
ATOM 3077 O O . GLY A 1 387 ? 5.709 -14.108 -30.072 1.00 86.44 387 GLY A O 1
ATOM 3078 N N . LEU A 1 388 ? 4.694 -14.703 -28.155 1.00 87.12 388 LEU A N 1
ATOM 3079 C CA . LEU A 1 388 ? 4.180 -13.362 -27.866 1.00 87.12 388 LEU A CA 1
ATOM 3080 C C . LEU A 1 388 ? 5.312 -12.420 -27.453 1.00 87.12 388 LEU A C 1
ATOM 3082 O O . LEU A 1 388 ? 6.155 -12.771 -26.628 1.00 87.12 388 LEU A O 1
ATOM 3086 N N . MET A 1 389 ? 5.288 -11.202 -27.988 1.00 91.75 389 MET A N 1
ATOM 3087 C CA . MET A 1 389 ? 6.123 -10.119 -27.486 1.00 91.75 389 MET A CA 1
ATOM 3088 C C . MET A 1 389 ? 5.535 -9.609 -26.166 1.00 91.75 389 MET A C 1
ATOM 3090 O O . MET A 1 389 ? 4.349 -9.300 -26.101 1.00 91.75 389 MET A O 1
ATOM 3094 N N . THR A 1 390 ? 6.356 -9.506 -25.124 1.00 91.88 390 THR A N 1
ATOM 3095 C CA . THR A 1 390 ? 5.955 -9.061 -23.774 1.00 91.88 390 THR A CA 1
ATOM 3096 C C . THR A 1 390 ? 6.563 -7.700 -23.443 1.00 91.88 390 THR A C 1
ATOM 3098 O O . THR A 1 390 ? 7.407 -7.232 -24.195 1.00 91.88 390 THR A O 1
ATOM 3101 N N . PHE A 1 391 ? 6.220 -7.035 -22.340 1.00 94.00 391 PHE A N 1
ATOM 3102 C CA . PHE A 1 391 ? 6.954 -5.830 -21.917 1.00 94.00 391 PHE A CA 1
ATOM 3103 C C . PHE A 1 391 ? 8.408 -6.138 -21.497 1.00 94.00 391 PHE A C 1
ATOM 3105 O O . PHE A 1 391 ? 8.677 -7.244 -21.020 1.00 94.00 391 PHE A O 1
ATOM 3112 N N . PRO A 1 392 ? 9.363 -5.207 -21.693 1.00 92.12 392 PRO A N 1
ATOM 3113 C CA . PRO A 1 392 ? 10.725 -5.350 -21.183 1.00 92.12 392 PRO A CA 1
ATOM 3114 C C . PRO A 1 392 ? 10.784 -5.118 -19.666 1.00 92.12 392 PRO A C 1
ATOM 3116 O O . PRO A 1 392 ? 9.901 -4.474 -19.089 1.00 92.12 392 PRO A O 1
ATOM 3119 N N . ASP A 1 393 ? 11.848 -5.611 -19.036 1.00 90.81 393 ASP A N 1
ATOM 3120 C CA . ASP A 1 393 ? 12.130 -5.359 -17.622 1.00 90.81 393 ASP A CA 1
ATOM 3121 C C . ASP A 1 393 ? 12.252 -3.851 -17.339 1.00 90.81 393 ASP A C 1
ATOM 3123 O O . ASP A 1 393 ? 12.682 -3.072 -18.192 1.00 90.81 393 ASP A O 1
ATOM 3127 N N . GLY A 1 394 ? 11.821 -3.427 -16.150 1.00 90.12 394 GLY A N 1
ATOM 3128 C CA . GLY A 1 394 ? 11.727 -2.017 -15.759 1.00 90.12 394 GLY A CA 1
ATOM 3129 C C . GLY A 1 394 ? 10.441 -1.313 -16.209 1.00 90.12 394 GLY A C 1
ATOM 3130 O O . GLY A 1 394 ? 10.207 -0.165 -15.830 1.00 90.12 394 GLY A O 1
ATOM 3131 N N . THR A 1 395 ? 9.571 -1.979 -16.979 1.00 94.69 395 THR A N 1
ATOM 3132 C CA . THR A 1 395 ? 8.262 -1.416 -17.347 1.00 94.69 395 THR A CA 1
ATOM 3133 C C . THR A 1 395 ? 7.350 -1.320 -16.125 1.00 94.69 395 THR A C 1
ATOM 3135 O O . THR A 1 395 ? 7.144 -2.307 -15.420 1.00 94.69 395 THR A O 1
ATOM 3138 N N . LEU A 1 396 ? 6.747 -0.148 -15.914 1.00 95.00 396 LEU A N 1
ATOM 3139 C CA . LEU A 1 396 ? 5.676 0.056 -14.938 1.00 95.00 396 LEU A CA 1
ATOM 3140 C C . LEU A 1 396 ? 4.329 -0.159 -15.632 1.00 95.00 396 LEU A C 1
ATOM 3142 O O . LEU A 1 396 ? 3.916 0.648 -16.460 1.00 95.00 396 LEU A O 1
ATOM 3146 N N . MET A 1 397 ? 3.650 -1.256 -15.316 1.00 94.75 397 MET A N 1
ATOM 3147 C CA . MET A 1 397 ? 2.408 -1.684 -15.960 1.00 94.75 397 MET A CA 1
ATOM 3148 C C . MET A 1 397 ? 1.228 -1.565 -14.991 1.00 94.75 397 MET A C 1
ATOM 3150 O O . MET A 1 397 ? 1.266 -2.124 -13.899 1.00 94.75 397 MET A O 1
ATOM 3154 N N . GLY A 1 398 ? 0.157 -0.885 -15.397 1.00 90.00 398 GLY A N 1
ATOM 3155 C CA . GLY A 1 398 ? -1.094 -0.776 -14.644 1.00 90.00 398 GLY A CA 1
ATOM 3156 C C . GLY A 1 398 ? -2.224 -1.586 -15.278 1.00 90.00 398 GLY A C 1
ATOM 3157 O O . GLY A 1 398 ? -2.344 -1.634 -16.501 1.00 90.00 398 GLY A O 1
ATOM 3158 N N . VAL A 1 399 ? -3.089 -2.202 -14.471 1.00 81.38 399 VAL A N 1
ATOM 3159 C CA . VAL A 1 399 ? -4.245 -2.976 -14.962 1.00 81.38 399 VAL A CA 1
ATOM 3160 C C . VAL A 1 399 ? -5.531 -2.173 -14.793 1.00 81.38 399 VAL A C 1
ATOM 3162 O O . VAL A 1 399 ? -5.986 -1.958 -13.671 1.00 81.38 399 VAL A O 1
ATOM 3165 N N . LYS A 1 400 ? -6.158 -1.774 -15.909 1.00 75.75 400 LYS A N 1
ATOM 3166 C CA . LYS A 1 400 ? -7.289 -0.818 -15.931 1.00 75.75 400 LYS A CA 1
ATOM 3167 C C . LYS A 1 400 ? -8.462 -1.193 -15.016 1.00 75.75 400 LYS A C 1
ATOM 3169 O O . LYS A 1 400 ? -9.035 -0.320 -14.382 1.00 75.75 400 LYS A O 1
ATOM 3174 N N . LEU A 1 401 ? -8.818 -2.478 -14.936 1.00 56.12 401 LEU A N 1
ATOM 3175 C CA . LEU A 1 401 ? -9.980 -2.938 -14.158 1.00 56.12 401 LEU A CA 1
ATOM 3176 C C . LEU A 1 401 ? -9.723 -3.039 -12.652 1.00 56.12 401 LEU A C 1
ATOM 3178 O O . LEU A 1 401 ? -10.663 -2.978 -11.862 1.00 56.12 401 LEU A O 1
ATOM 3182 N N . THR A 1 402 ? -8.470 -3.258 -12.255 1.00 54.97 402 THR A N 1
ATOM 3183 C CA . THR A 1 402 ? -8.115 -3.514 -10.851 1.00 54.97 402 THR A CA 1
ATOM 3184 C C . THR A 1 402 ? -7.373 -2.351 -10.209 1.00 54.97 402 THR A C 1
ATOM 3186 O O . THR A 1 402 ? -7.238 -2.337 -8.989 1.00 54.97 402 THR A O 1
ATOM 3189 N N . GLY A 1 403 ? -6.858 -1.409 -11.006 1.00 67.94 403 GLY A N 1
ATOM 3190 C CA . GLY A 1 403 ? -5.988 -0.329 -10.541 1.00 67.94 403 GLY A CA 1
ATOM 3191 C C . GLY A 1 403 ? -4.606 -0.802 -10.076 1.00 67.94 403 GLY A C 1
ATOM 3192 O O . GLY A 1 403 ? -3.790 0.020 -9.671 1.00 67.94 403 GLY A O 1
ATOM 3193 N N . LYS A 1 404 ? -4.321 -2.112 -10.120 1.00 69.12 404 LYS A N 1
ATOM 3194 C CA . LYS A 1 404 ? -3.056 -2.676 -9.640 1.00 69.12 404 LYS A CA 1
ATOM 3195 C C . LYS A 1 404 ? -1.904 -2.278 -10.549 1.00 69.12 404 LYS A C 1
ATOM 3197 O O . LYS A 1 404 ? -2.029 -2.361 -11.773 1.00 69.12 404 LYS A O 1
ATOM 3202 N N . ILE A 1 405 ? -0.778 -1.935 -9.932 1.00 83.50 405 ILE A N 1
ATOM 3203 C CA . ILE A 1 405 ? 0.464 -1.576 -10.614 1.00 83.50 405 ILE A CA 1
ATOM 3204 C C . ILE A 1 405 ? 1.499 -2.675 -10.410 1.00 83.50 405 ILE A C 1
ATOM 3206 O O . ILE A 1 405 ? 1.623 -3.250 -9.330 1.00 83.50 405 ILE A O 1
ATOM 3210 N N . PHE A 1 406 ? 2.256 -2.963 -11.457 1.00 84.75 406 PHE A N 1
ATOM 3211 C CA . PHE A 1 406 ? 3.294 -3.974 -11.478 1.00 84.75 406 PHE A CA 1
ATOM 3212 C C . PHE A 1 406 ? 4.576 -3.389 -12.067 1.00 84.75 406 PHE A C 1
ATOM 3214 O O . PHE A 1 406 ? 4.522 -2.639 -13.038 1.00 84.75 406 PHE A O 1
ATOM 3221 N N . ALA A 1 407 ? 5.724 -3.773 -11.519 1.00 90.62 407 ALA A N 1
ATOM 3222 C CA . ALA A 1 407 ? 6.999 -3.664 -12.215 1.00 90.62 407 ALA A CA 1
ATOM 3223 C C . ALA A 1 407 ? 7.248 -4.968 -12.982 1.00 90.62 407 ALA A C 1
ATOM 3225 O O . ALA A 1 407 ? 7.024 -6.057 -12.442 1.00 90.62 407 ALA A O 1
ATOM 3226 N N . ILE A 1 408 ? 7.684 -4.876 -14.234 1.00 93.06 408 ILE A N 1
ATOM 3227 C CA . ILE A 1 408 ? 8.108 -6.046 -15.003 1.00 93.06 408 ILE A CA 1
ATOM 3228 C C . ILE A 1 408 ? 9.567 -6.354 -14.674 1.00 93.06 408 ILE A C 1
ATOM 3230 O O . ILE A 1 408 ? 10.417 -5.473 -14.761 1.00 93.06 408 ILE A O 1
ATOM 3234 N N . GLU A 1 409 ? 9.848 -7.594 -14.282 1.00 85.00 409 GLU A N 1
ATOM 3235 C CA . GLU A 1 409 ? 11.194 -8.060 -13.942 1.00 85.00 409 GLU A CA 1
ATOM 3236 C C . GLU A 1 409 ? 11.349 -9.544 -14.278 1.00 85.00 409 GLU A C 1
ATOM 3238 O O . GLU A 1 409 ? 10.517 -10.370 -13.888 1.00 85.00 409 GLU A O 1
ATOM 3243 N N . ALA A 1 410 ? 12.421 -9.888 -14.994 1.00 80.75 410 ALA A N 1
ATOM 3244 C CA . ALA A 1 410 ? 12.679 -11.211 -15.544 1.00 80.75 410 ALA A CA 1
ATOM 3245 C C . ALA A 1 410 ? 11.449 -11.789 -16.273 1.00 80.75 410 ALA A C 1
ATOM 3247 O O . ALA A 1 410 ? 11.098 -12.963 -16.113 1.00 80.75 410 ALA A O 1
ATOM 3248 N N . GLY A 1 411 ? 10.734 -10.938 -17.020 1.00 79.31 411 GLY A N 1
ATOM 3249 C CA . GLY A 1 411 ? 9.494 -11.291 -17.721 1.00 79.31 411 GLY A CA 1
ATOM 3250 C C . GLY A 1 411 ? 8.265 -11.535 -16.830 1.00 79.31 411 GLY A C 1
ATOM 3251 O O . GLY A 1 411 ? 7.186 -11.819 -17.359 1.00 79.31 411 GLY A O 1
ATOM 3252 N N . LYS A 1 412 ? 8.378 -11.400 -15.504 1.00 78.81 412 LYS A N 1
ATOM 3253 C CA . LYS A 1 412 ? 7.275 -11.545 -14.543 1.00 78.81 412 LYS A CA 1
ATOM 3254 C C . LYS A 1 412 ? 6.665 -10.195 -14.176 1.00 78.81 412 LYS A C 1
ATOM 3256 O O . LYS A 1 412 ? 7.359 -9.186 -14.151 1.00 78.81 412 LYS A O 1
ATOM 3261 N N . ARG A 1 413 ? 5.381 -10.184 -13.807 1.00 82.38 413 ARG A N 1
ATOM 3262 C CA . ARG A 1 413 ? 4.708 -9.018 -13.214 1.00 82.38 413 ARG A CA 1
ATOM 3263 C C . ARG A 1 413 ? 4.849 -9.052 -11.694 1.00 82.38 413 ARG A C 1
ATOM 3265 O O . ARG A 1 413 ? 4.248 -9.890 -11.021 1.00 82.38 413 ARG A O 1
ATOM 3272 N N . ARG A 1 414 ? 5.647 -8.147 -11.135 1.00 76.25 414 ARG A N 1
ATOM 3273 C CA . ARG A 1 414 ? 5.827 -7.995 -9.688 1.00 76.25 414 ARG A CA 1
ATOM 3274 C C . ARG A 1 414 ? 4.906 -6.906 -9.173 1.00 76.25 414 ARG A C 1
ATOM 3276 O O . ARG A 1 414 ? 5.059 -5.744 -9.533 1.00 76.25 414 ARG A O 1
ATOM 3283 N N . HIS A 1 415 ? 3.918 -7.282 -8.368 1.00 73.94 415 HIS A N 1
ATOM 3284 C CA . HIS A 1 415 ? 2.916 -6.340 -7.870 1.00 73.94 415 HIS A CA 1
ATOM 3285 C C . HIS A 1 415 ? 3.562 -5.306 -6.948 1.00 73.94 415 HIS A C 1
ATOM 3287 O O . HIS A 1 415 ? 4.152 -5.682 -5.941 1.00 73.94 415 HIS A O 1
ATOM 3293 N N . ILE A 1 416 ? 3.431 -4.021 -7.266 1.00 68.44 416 ILE A N 1
ATOM 3294 C CA . ILE A 1 416 ? 3.841 -2.937 -6.375 1.00 68.44 416 ILE A CA 1
ATOM 3295 C C . ILE A 1 416 ? 2.758 -2.813 -5.308 1.00 68.44 416 ILE A C 1
ATOM 3297 O O . ILE A 1 416 ? 1.612 -2.493 -5.616 1.00 68.44 416 ILE A O 1
ATOM 3301 N N . THR A 1 417 ? 3.089 -3.151 -4.061 1.00 51.28 417 THR A N 1
ATOM 3302 C CA . THR A 1 417 ? 2.059 -3.482 -3.065 1.00 51.28 417 THR A CA 1
ATOM 3303 C C . THR A 1 417 ? 1.262 -2.291 -2.552 1.00 51.28 417 THR A C 1
ATOM 3305 O O . THR A 1 417 ? 0.219 -2.504 -1.933 1.00 51.28 417 THR A O 1
ATOM 3308 N N . SER A 1 418 ? 1.734 -1.066 -2.796 1.00 48.66 418 SER A N 1
ATOM 3309 C CA . SER A 1 418 ? 1.029 0.175 -2.481 1.00 48.66 418 SER A CA 1
ATOM 3310 C C . SER A 1 418 ? 1.541 1.353 -3.316 1.00 48.66 418 SER A C 1
ATOM 3312 O O . SER A 1 418 ? 2.651 1.328 -3.845 1.00 48.66 418 SER A O 1
ATOM 3314 N N . GLU A 1 419 ? 0.747 2.422 -3.391 1.00 52.84 419 GLU A N 1
ATOM 3315 C CA . GLU A 1 419 ? 1.205 3.719 -3.909 1.00 52.84 419 GLU A CA 1
ATOM 3316 C C . GLU A 1 419 ? 2.385 4.274 -3.103 1.00 52.84 419 GLU A C 1
ATOM 3318 O O . GLU A 1 419 ? 3.283 4.880 -3.668 1.00 52.84 419 GLU A O 1
ATOM 3323 N N . GLU A 1 420 ? 2.435 4.015 -1.799 1.00 46.12 420 GLU A N 1
ATOM 3324 C CA . GLU A 1 420 ? 3.573 4.399 -0.964 1.00 46.12 420 GLU A CA 1
ATOM 3325 C C . GLU A 1 420 ? 4.866 3.731 -1.450 1.00 46.12 420 GLU A C 1
ATOM 3327 O O . GLU A 1 420 ? 5.874 4.404 -1.632 1.00 46.12 420 GLU A O 1
ATOM 3332 N N . VAL A 1 421 ? 4.817 2.428 -1.762 1.00 52.16 421 VAL A N 1
ATOM 3333 C CA . VAL A 1 421 ? 5.942 1.712 -2.383 1.00 52.16 421 VAL A CA 1
ATOM 3334 C C . VAL A 1 421 ? 6.296 2.349 -3.719 1.00 52.16 421 VAL A C 1
ATOM 3336 O O . VAL A 1 421 ? 7.464 2.588 -3.997 1.00 52.16 421 VAL A O 1
ATOM 3339 N N . PHE A 1 422 ? 5.291 2.632 -4.546 1.00 69.94 422 PHE A N 1
ATOM 3340 C CA . PHE A 1 422 ? 5.478 3.226 -5.863 1.00 69.94 422 PHE A CA 1
ATOM 3341 C C . PHE A 1 422 ? 6.194 4.586 -5.784 1.00 69.94 422 PHE A C 1
ATOM 3343 O O . PHE A 1 422 ? 7.228 4.788 -6.420 1.00 69.94 422 PHE A O 1
ATOM 3350 N N . THR A 1 423 ? 5.682 5.493 -4.957 1.00 65.25 423 THR A N 1
ATOM 3351 C CA . THR A 1 423 ? 6.196 6.854 -4.785 1.00 65.25 423 THR A CA 1
ATOM 3352 C C . THR A 1 423 ? 7.549 6.866 -4.083 1.00 65.25 423 THR A C 1
ATOM 3354 O O . THR A 1 423 ? 8.437 7.612 -4.483 1.00 65.25 423 THR A O 1
ATOM 3357 N N . ALA A 1 424 ? 7.757 6.018 -3.078 1.00 56.06 424 ALA A N 1
ATOM 3358 C CA . ALA A 1 424 ? 9.031 5.938 -2.369 1.00 56.06 424 ALA A CA 1
ATOM 3359 C C . ALA A 1 424 ? 10.146 5.278 -3.193 1.00 56.06 424 ALA A C 1
ATOM 3361 O O . ALA A 1 424 ? 11.320 5.592 -3.011 1.00 56.06 424 ALA A O 1
ATOM 3362 N N . LEU A 1 425 ? 9.792 4.417 -4.152 1.00 71.75 425 LEU A N 1
ATOM 3363 C CA . LEU A 1 425 ? 10.693 3.991 -5.226 1.00 71.75 425 LEU A CA 1
ATOM 3364 C C . LEU A 1 425 ? 10.948 5.113 -6.250 1.00 71.75 425 LEU A C 1
ATOM 3366 O O . LEU A 1 425 ? 11.597 4.879 -7.263 1.00 71.75 425 LEU A O 1
ATOM 3370 N N . GLY A 1 426 ? 10.415 6.319 -6.041 1.00 79.12 426 GLY A N 1
ATOM 3371 C CA . GLY A 1 426 ? 10.531 7.461 -6.944 1.00 79.12 426 GLY A CA 1
ATOM 3372 C C . GLY A 1 426 ? 9.917 7.223 -8.325 1.00 79.12 426 GLY A C 1
ATOM 3373 O O . GLY A 1 426 ? 10.255 7.934 -9.280 1.00 79.12 426 GLY A O 1
ATOM 3374 N N . TYR A 1 427 ? 9.027 6.233 -8.453 1.00 87.69 427 TYR A N 1
ATOM 3375 C CA . TYR A 1 427 ? 8.265 6.017 -9.672 1.00 87.69 427 TYR A CA 1
ATOM 3376 C C . TYR A 1 427 ? 7.218 7.115 -9.854 1.00 87.69 427 TYR A C 1
ATOM 3378 O O . TYR A 1 427 ? 6.750 7.745 -8.909 1.00 87.69 427 TYR A O 1
ATOM 3386 N N . LYS A 1 428 ? 6.860 7.371 -11.114 1.00 87.19 428 LYS A N 1
ATOM 3387 C CA . LYS A 1 428 ? 5.958 8.463 -11.492 1.00 87.19 428 LYS A CA 1
ATOM 3388 C C . LYS A 1 428 ? 4.729 7.897 -12.170 1.00 87.19 428 LYS A C 1
ATOM 3390 O O . LYS A 1 428 ? 4.852 7.129 -13.119 1.00 87.19 428 LYS A O 1
ATOM 3395 N N . TRP A 1 429 ? 3.550 8.333 -11.746 1.00 84.12 429 TRP A N 1
ATOM 3396 C CA . TRP A 1 429 ? 2.277 7.843 -12.277 1.00 84.12 429 TRP A CA 1
ATOM 3397 C C . TRP A 1 429 ? 2.137 8.025 -13.794 1.00 84.12 429 TRP A C 1
ATOM 3399 O O . TRP A 1 429 ? 1.615 7.147 -14.473 1.00 84.12 429 TRP A O 1
ATOM 3409 N N . ASN A 1 430 ? 2.691 9.107 -14.349 1.00 89.25 430 ASN A N 1
ATOM 3410 C CA . ASN A 1 430 ? 2.690 9.362 -15.795 1.00 89.25 430 ASN A CA 1
ATOM 3411 C C . ASN A 1 430 ? 3.536 8.356 -16.602 1.00 89.25 430 ASN A C 1
ATOM 3413 O O . ASN A 1 430 ? 3.433 8.318 -17.823 1.00 89.25 430 ASN A O 1
ATOM 3417 N N . ASN A 1 431 ? 4.368 7.556 -15.934 1.00 90.44 431 ASN A N 1
ATOM 3418 C CA . ASN A 1 431 ? 5.177 6.511 -16.554 1.00 90.44 431 ASN A CA 1
ATOM 3419 C C . ASN A 1 431 ? 4.492 5.133 -16.529 1.00 90.44 431 ASN A C 1
ATOM 3421 O O . ASN A 1 431 ? 5.061 4.169 -17.038 1.00 90.44 431 ASN A O 1
ATOM 3425 N N . VAL A 1 432 ? 3.305 5.021 -15.920 1.00 93.81 432 VAL A N 1
ATOM 3426 C CA . VAL A 1 432 ? 2.547 3.769 -15.861 1.00 93.81 432 VAL A CA 1
ATOM 3427 C C . VAL A 1 432 ? 1.841 3.525 -17.190 1.00 93.81 432 VAL A C 1
ATOM 3429 O O . VAL A 1 432 ? 1.035 4.332 -17.652 1.00 93.81 432 VAL A O 1
ATOM 3432 N N . VAL A 1 433 ? 2.095 2.358 -17.770 1.00 94.38 433 VAL A N 1
ATOM 3433 C CA . VAL A 1 433 ? 1.457 1.886 -18.995 1.00 94.38 433 VAL A CA 1
ATOM 3434 C C . VAL A 1 433 ? 0.206 1.093 -18.633 1.00 94.38 433 VAL A C 1
ATOM 3436 O O . VAL A 1 433 ? 0.286 -0.015 -18.102 1.00 94.38 433 VAL A O 1
ATOM 3439 N N . TRP A 1 434 ? -0.967 1.666 -18.897 1.00 90.94 434 TRP A N 1
ATOM 3440 C CA . TRP A 1 434 ? -2.251 1.067 -18.532 1.00 90.94 434 TRP A CA 1
ATOM 3441 C C . TRP A 1 434 ? -2.771 0.108 -19.600 1.00 90.94 434 TRP A C 1
ATOM 3443 O O . TRP A 1 434 ? -3.109 0.522 -20.711 1.00 90.94 434 TRP A O 1
ATOM 3453 N N . VAL A 1 435 ? -2.940 -1.159 -19.230 1.00 87.88 435 VAL A N 1
ATOM 3454 C CA . VAL A 1 435 ? -3.324 -2.246 -20.138 1.00 87.88 435 VAL A CA 1
ATOM 3455 C C . VAL A 1 435 ? -4.552 -3.022 -19.653 1.00 87.88 435 VAL A C 1
ATOM 3457 O O . VAL A 1 435 ? -5.055 -2.829 -18.540 1.00 87.88 435 VAL A O 1
ATOM 3460 N N . SER A 1 436 ? -5.075 -3.884 -20.528 1.00 80.75 436 SER A N 1
ATOM 3461 C CA . SER A 1 436 ? -6.131 -4.844 -20.186 1.00 80.75 436 SER A CA 1
ATOM 3462 C C . SER A 1 436 ? -5.602 -5.979 -19.294 1.00 80.75 436 SER A C 1
ATOM 3464 O O . SER A 1 436 ? -4.399 -6.229 -19.244 1.00 80.75 436 SER A O 1
ATOM 3466 N N . GLU A 1 437 ? -6.494 -6.700 -18.611 1.00 74.94 437 GLU A N 1
ATOM 3467 C CA . GLU A 1 437 ? -6.114 -7.879 -17.816 1.00 74.94 437 GLU A CA 1
ATOM 3468 C C . GLU A 1 437 ? -5.505 -8.988 -18.691 1.00 74.94 437 GLU A C 1
ATOM 3470 O O . GLU A 1 437 ? -4.465 -9.537 -18.340 1.00 74.94 437 GLU A O 1
ATOM 3475 N N . LEU A 1 438 ? -6.054 -9.203 -19.895 1.00 74.06 438 LEU A N 1
ATOM 3476 C CA . LEU A 1 438 ? -5.514 -10.143 -20.883 1.00 74.06 438 LEU A CA 1
ATOM 3477 C C . LEU A 1 438 ? -4.065 -9.811 -21.268 1.00 74.06 438 LEU A C 1
ATOM 3479 O O . LEU A 1 438 ? -3.221 -10.701 -21.335 1.00 74.06 438 LEU A O 1
ATOM 3483 N N . THR A 1 439 ? -3.767 -8.529 -21.499 1.00 81.81 439 THR A N 1
ATOM 3484 C CA . THR A 1 439 ? -2.398 -8.069 -21.771 1.00 81.81 439 THR A CA 1
ATOM 3485 C C . THR A 1 439 ? -1.502 -8.302 -20.558 1.00 81.81 439 THR A C 1
ATOM 3487 O O . THR A 1 439 ? -0.361 -8.715 -20.710 1.00 81.81 439 THR A O 1
ATOM 3490 N N . ALA A 1 440 ? -1.998 -8.056 -19.346 1.00 76.75 440 ALA A N 1
ATOM 3491 C CA . ALA A 1 440 ? -1.211 -8.250 -18.136 1.00 76.75 440 ALA A CA 1
ATOM 3492 C C . ALA A 1 440 ? -0.922 -9.731 -17.846 1.00 76.75 440 ALA A C 1
ATOM 3494 O O . ALA A 1 440 ? 0.094 -10.030 -17.221 1.00 76.75 440 ALA A O 1
ATOM 3495 N N . ASP A 1 441 ? -1.798 -10.650 -18.253 1.00 79.56 441 ASP A N 1
ATOM 3496 C CA . ASP A 1 441 ? -1.684 -12.092 -17.995 1.00 79.56 441 ASP A CA 1
ATOM 3497 C C . ASP A 1 441 ? -0.634 -12.800 -18.864 1.00 79.56 441 ASP A C 1
ATOM 3499 O O . ASP A 1 441 ? -0.232 -13.917 -18.539 1.00 79.56 441 ASP A O 1
ATOM 3503 N N . ILE A 1 442 ? -0.107 -12.145 -19.908 1.00 82.38 442 ILE A N 1
ATOM 3504 C CA . ILE A 1 442 ? 1.047 -12.668 -20.664 1.00 82.38 442 ILE A CA 1
ATOM 3505 C C . ILE A 1 442 ? 2.320 -12.723 -19.801 1.00 82.38 442 ILE A C 1
ATOM 3507 O O . ILE A 1 442 ? 3.269 -13.431 -20.135 1.00 82.38 442 ILE A O 1
ATOM 3511 N N . HIS A 1 443 ? 2.343 -11.969 -18.697 1.00 79.88 443 HIS A N 1
ATOM 3512 C CA . HIS A 1 443 ? 3.410 -11.964 -17.708 1.00 79.88 443 HIS A CA 1
ATOM 3513 C C . HIS A 1 443 ? 3.038 -12.843 -16.515 1.00 79.88 443 HIS A C 1
ATOM 3515 O O . HIS A 1 443 ? 2.053 -12.590 -15.816 1.00 79.88 443 HIS A O 1
ATOM 3521 N N . LEU A 1 444 ? 3.874 -13.840 -16.219 1.00 69.12 444 LEU A N 1
ATOM 3522 C CA . LEU A 1 444 ? 3.693 -14.672 -15.029 1.00 69.12 444 LEU A CA 1
ATOM 3523 C C . LEU A 1 444 ? 3.777 -13.812 -13.753 1.00 69.12 444 LEU A C 1
ATOM 3525 O O . LEU A 1 444 ? 4.611 -12.908 -13.690 1.00 69.12 444 LEU A O 1
ATOM 3529 N N . PRO A 1 445 ? 2.963 -14.071 -12.716 1.00 50.56 445 PRO A N 1
ATOM 3530 C CA . PRO A 1 445 ? 3.117 -13.406 -11.426 1.00 50.56 445 PRO A CA 1
ATOM 3531 C C . PRO A 1 445 ? 4.519 -13.625 -10.840 1.00 50.56 445 PRO A C 1
ATOM 3533 O O . PRO A 1 445 ? 5.039 -14.742 -10.837 1.00 50.56 445 PRO A O 1
ATOM 3536 N N . GLY A 1 446 ? 5.131 -12.551 -10.350 1.00 48.75 446 GLY A N 1
ATOM 3537 C CA . GLY A 1 446 ? 6.358 -12.584 -9.560 1.00 48.75 446 GLY A CA 1
ATOM 3538 C C . GLY A 1 446 ? 6.107 -12.150 -8.119 1.00 48.75 446 GLY A C 1
ATOM 3539 O O . GLY A 1 446 ? 5.015 -11.689 -7.781 1.00 48.75 446 GLY A O 1
ATOM 3540 N N . GLU A 1 447 ? 7.138 -12.272 -7.283 1.00 49.53 447 GLU A N 1
ATOM 3541 C CA . GLU A 1 447 ? 7.090 -11.792 -5.900 1.00 49.53 447 GLU A CA 1
ATOM 3542 C C . GLU A 1 447 ? 6.696 -10.308 -5.858 1.00 49.53 447 GLU A C 1
ATOM 3544 O O . GLU A 1 447 ? 7.192 -9.531 -6.678 1.00 49.53 447 GLU A O 1
ATOM 3549 N N . PRO A 1 448 ? 5.832 -9.864 -4.938 1.00 46.25 448 PRO A N 1
ATOM 3550 C CA . PRO A 1 448 ? 5.491 -8.452 -4.842 1.00 46.25 448 PRO A CA 1
ATOM 3551 C C . PRO A 1 448 ? 6.705 -7.574 -4.491 1.00 46.25 448 PRO A C 1
ATOM 3553 O O . PRO A 1 448 ? 7.733 -8.046 -3.994 1.00 46.25 448 PRO A O 1
ATOM 3556 N N . VAL A 1 449 ? 6.595 -6.282 -4.788 1.00 52.59 449 VAL A N 1
ATOM 3557 C CA . VAL A 1 449 ? 7.560 -5.246 -4.416 1.00 52.59 449 VAL A CA 1
ATOM 3558 C C . VAL A 1 449 ? 7.014 -4.518 -3.198 1.00 52.59 449 VAL A C 1
ATOM 3560 O O . VAL A 1 449 ? 5.916 -3.968 -3.259 1.00 52.59 449 VAL A O 1
ATOM 3563 N N . TYR A 1 450 ? 7.793 -4.516 -2.120 1.00 45.28 450 TYR A N 1
ATOM 3564 C CA . TYR A 1 450 ? 7.462 -3.886 -0.844 1.00 45.28 450 TYR A CA 1
ATOM 3565 C C . TYR A 1 450 ? 8.349 -2.663 -0.589 1.00 45.28 450 TYR A C 1
ATOM 3567 O O . TYR A 1 450 ? 9.402 -2.487 -1.212 1.00 45.28 450 TYR A O 1
ATOM 3575 N N . LEU A 1 451 ? 7.914 -1.828 0.352 1.00 46.47 451 LEU A N 1
ATOM 3576 C CA . LEU A 1 451 ? 8.629 -0.644 0.783 1.00 46.47 451 LEU A CA 1
ATOM 3577 C C . LEU A 1 451 ? 9.542 -1.029 1.933 1.00 46.47 451 LEU A C 1
ATOM 3579 O O . LEU A 1 451 ? 9.062 -1.531 2.946 1.00 46.47 451 LEU A O 1
ATOM 3583 N N . ASN A 1 452 ? 10.832 -0.730 1.803 1.00 50.47 452 ASN A N 1
ATOM 3584 C CA . ASN A 1 452 ? 11.796 -0.953 2.870 1.00 50.47 452 ASN A CA 1
ATOM 3585 C C . ASN A 1 452 ? 12.394 0.350 3.455 1.00 50.47 452 ASN A C 1
ATOM 3587 O O . ASN A 1 452 ? 13.300 0.234 4.278 1.00 50.47 452 ASN A O 1
ATOM 3591 N N . LYS A 1 453 ? 11.895 1.574 3.159 1.00 40.66 453 LYS A N 1
ATOM 3592 C CA . LYS A 1 453 ? 12.018 2.781 4.037 1.00 40.66 453 LYS A CA 1
ATOM 3593 C C . LYS A 1 453 ? 11.203 4.016 3.580 1.00 40.66 453 LYS A C 1
ATOM 3595 O O . LYS A 1 453 ? 10.943 4.170 2.396 1.00 40.66 453 LYS A O 1
ATOM 3600 N N . ASN A 1 454 ? 10.900 4.890 4.549 1.00 34.69 454 ASN A N 1
ATOM 3601 C CA . ASN A 1 454 ? 10.125 6.141 4.495 1.00 34.69 454 ASN A CA 1
ATOM 3602 C C . ASN A 1 454 ? 10.922 7.338 3.868 1.00 34.69 454 ASN A C 1
ATOM 3604 O O . ASN A 1 454 ? 12.097 7.485 4.220 1.00 34.69 454 ASN A O 1
ATOM 3608 N N . PRO A 1 455 ? 10.358 8.190 2.976 1.00 30.77 455 PRO A N 1
ATOM 3609 C CA . PRO A 1 455 ? 11.100 9.151 2.128 1.00 30.77 455 PRO A CA 1
ATOM 3610 C C . PRO A 1 455 ? 11.461 10.540 2.709 1.00 30.77 455 PRO A C 1
ATOM 3612 O O . PRO A 1 455 ? 11.855 11.405 1.933 1.00 30.77 455 PRO A O 1
ATOM 3615 N N . GLU A 1 456 ? 11.364 10.804 4.018 1.00 30.66 456 GLU A N 1
ATOM 3616 C CA . GLU A 1 456 ? 11.470 12.190 4.548 1.00 30.66 456 GLU A CA 1
ATOM 3617 C C . GLU A 1 456 ? 12.692 12.529 5.429 1.00 30.66 456 GLU A C 1
ATOM 3619 O O . GLU A 1 456 ? 12.769 13.621 5.991 1.00 30.66 456 GLU A O 1
ATOM 3624 N N . ALA A 1 457 ? 13.715 11.678 5.528 1.00 32.09 457 ALA A N 1
ATOM 3625 C CA . ALA A 1 457 ? 14.918 12.004 6.310 1.00 32.09 457 ALA A CA 1
ATOM 3626 C C . ALA A 1 457 ? 15.918 12.891 5.533 1.00 32.09 457 ALA A C 1
ATOM 3628 O O . ALA A 1 457 ? 17.059 12.507 5.282 1.00 32.09 457 ALA A O 1
ATOM 3629 N N . SER A 1 458 ? 15.498 14.101 5.161 1.00 29.48 458 SER A N 1
ATOM 3630 C CA . SER A 1 458 ? 16.384 15.175 4.695 1.00 29.48 458 SER A CA 1
ATOM 3631 C C . SER A 1 458 ? 16.052 16.500 5.388 1.00 29.48 458 SER A C 1
ATOM 3633 O O . SER A 1 458 ? 15.764 17.501 4.740 1.00 29.48 458 SER A O 1
ATOM 3635 N N . ALA A 1 459 ? 16.080 16.515 6.722 1.00 29.83 459 ALA A N 1
ATOM 3636 C CA . ALA A 1 459 ? 16.195 17.743 7.507 1.00 29.83 459 ALA A CA 1
ATOM 3637 C C . ALA A 1 459 ? 16.864 17.447 8.859 1.00 29.83 459 ALA A C 1
ATOM 3639 O O . ALA A 1 459 ? 16.426 16.587 9.617 1.00 29.83 459 ALA A O 1
ATOM 3640 N N . THR A 1 460 ? 17.953 18.155 9.154 1.00 31.75 460 THR A N 1
ATOM 3641 C CA . THR A 1 460 ? 18.762 18.026 10.375 1.00 31.75 460 THR A CA 1
ATOM 3642 C C . THR A 1 460 ? 17.948 18.380 11.635 1.00 31.75 460 THR A C 1
ATOM 3644 O O . THR A 1 460 ? 17.448 19.505 11.701 1.00 31.75 460 THR A O 1
ATOM 3647 N N . PRO A 1 461 ? 17.832 17.512 12.666 1.00 30.47 461 PRO A N 1
ATOM 3648 C CA . PRO A 1 461 ? 17.074 17.856 13.877 1.00 30.47 461 PRO A CA 1
ATOM 3649 C C . PRO A 1 461 ? 17.944 18.415 15.029 1.00 30.47 461 PRO A C 1
ATOM 3651 O O . PRO A 1 461 ? 19.072 17.953 15.221 1.00 30.47 461 PRO A O 1
ATOM 3654 N N . PRO A 1 462 ? 17.425 19.367 15.835 1.00 30.42 462 PRO A N 1
ATOM 3655 C CA . PRO A 1 462 ? 18.108 19.948 16.995 1.00 30.42 462 PRO A CA 1
ATOM 3656 C C . PRO A 1 462 ? 17.936 19.116 18.286 1.00 30.42 462 PRO A C 1
ATOM 3658 O O . PRO A 1 462 ? 17.015 18.311 18.408 1.00 30.42 462 PRO A O 1
ATOM 3661 N N . ALA A 1 463 ? 18.824 19.333 19.265 1.00 33.59 463 ALA A N 1
ATOM 3662 C CA . ALA A 1 463 ? 18.901 18.590 20.532 1.00 33.59 463 ALA A CA 1
ATOM 3663 C C . ALA A 1 463 ? 17.869 19.036 21.594 1.00 33.59 463 ALA A C 1
ATOM 3665 O O . ALA A 1 463 ? 17.548 20.221 21.690 1.00 33.59 463 ALA A O 1
ATOM 3666 N N . ALA A 1 464 ? 17.409 18.103 22.442 1.00 26.72 464 ALA A N 1
ATOM 3667 C CA . ALA A 1 464 ? 16.443 18.344 23.525 1.00 26.72 464 ALA A CA 1
ATOM 3668 C C . ALA A 1 464 ? 16.738 17.490 24.793 1.00 26.72 464 ALA A C 1
ATOM 3670 O O . ALA A 1 464 ? 17.444 16.487 24.685 1.00 26.72 464 ALA A O 1
ATOM 3671 N N . PRO A 1 465 ? 16.258 17.897 25.994 1.00 30.59 465 PRO A N 1
ATOM 3672 C CA . PRO A 1 465 ? 16.970 17.746 27.273 1.00 30.59 465 PRO A CA 1
ATOM 3673 C C . PRO A 1 465 ? 16.492 16.616 28.211 1.00 30.59 465 PRO A C 1
ATOM 3675 O O . PRO A 1 465 ? 15.403 16.073 28.064 1.00 30.59 465 PRO A O 1
ATOM 3678 N N . GLN A 1 466 ? 17.333 16.323 29.218 1.00 32.78 466 GLN A N 1
ATOM 3679 C CA . GLN A 1 466 ? 17.229 15.254 30.229 1.00 32.78 466 GLN A CA 1
ATOM 3680 C C . GLN A 1 466 ? 16.618 15.719 31.569 1.00 32.78 466 GLN A C 1
ATOM 3682 O O . GLN A 1 466 ? 16.963 16.802 32.046 1.00 32.78 466 GLN A O 1
ATOM 3687 N N . SER A 1 467 ? 15.853 14.857 32.257 1.00 27.66 467 SER A N 1
ATOM 3688 C CA . SER A 1 467 ? 15.698 14.898 33.728 1.00 27.66 467 SER A CA 1
ATOM 3689 C C . SER A 1 467 ? 15.225 13.561 34.340 1.00 27.66 467 SER A C 1
ATOM 3691 O O . SER A 1 467 ? 14.545 12.771 33.695 1.00 27.66 467 SER A O 1
ATOM 3693 N N . GLN A 1 468 ? 15.655 13.313 35.588 1.00 30.98 468 GLN A N 1
ATOM 3694 C CA . GLN A 1 468 ? 15.512 12.090 36.408 1.00 30.98 468 GLN A CA 1
ATOM 3695 C C . GLN A 1 468 ? 14.442 12.228 37.520 1.00 30.98 468 GLN A C 1
ATOM 3697 O O . GLN A 1 468 ? 14.130 13.359 37.890 1.00 30.98 468 GLN A O 1
ATOM 3702 N N . LEU A 1 469 ? 14.061 11.082 38.137 1.00 26.25 469 LEU A N 1
ATOM 3703 C CA . LEU A 1 469 ? 13.622 10.802 39.544 1.00 26.25 469 LEU A CA 1
ATOM 3704 C C . LEU A 1 469 ? 12.293 9.962 39.634 1.00 26.25 469 LEU A C 1
ATOM 3706 O O . LEU A 1 469 ? 11.633 9.823 38.613 1.00 26.25 469 LEU A O 1
ATOM 3710 N N . PRO A 1 470 ? 11.920 9.309 40.772 1.00 26.42 470 PRO A N 1
ATOM 3711 C CA . PRO A 1 470 ? 12.072 7.858 41.020 1.00 26.42 470 PRO A CA 1
ATOM 3712 C C . PRO A 1 470 ? 10.771 7.100 41.467 1.00 26.42 470 PRO A C 1
ATOM 3714 O O . PRO A 1 470 ? 9.731 7.702 41.712 1.00 26.42 470 PRO A O 1
ATOM 3717 N N . VAL A 1 471 ? 10.893 5.765 41.594 1.00 29.08 471 VAL A N 1
ATOM 3718 C CA . VAL A 1 471 ? 9.953 4.637 41.942 1.00 29.08 471 VAL A CA 1
ATOM 3719 C C . VAL A 1 471 ? 9.651 4.597 43.482 1.00 29.08 471 VAL A C 1
ATOM 3721 O O . VAL A 1 471 ? 10.467 5.226 44.165 1.00 29.08 471 VAL A O 1
ATOM 3724 N N . PRO A 1 472 ? 8.636 3.918 44.128 1.00 37.50 472 PRO A N 1
ATOM 3725 C CA . PRO A 1 472 ? 7.977 2.604 43.848 1.00 37.50 472 PRO A CA 1
ATOM 3726 C C . PRO A 1 472 ? 6.446 2.504 44.211 1.00 37.50 472 PRO A C 1
ATOM 3728 O O . PRO A 1 472 ? 5.845 3.523 44.529 1.00 37.50 472 PRO A O 1
ATOM 3731 N N . ASP A 1 473 ? 5.678 1.393 44.154 1.00 24.09 473 ASP A N 1
ATOM 3732 C CA . ASP A 1 473 ? 5.921 -0.018 44.526 1.00 24.09 473 ASP A CA 1
ATOM 3733 C C . ASP A 1 473 ? 4.743 -0.978 44.124 1.00 24.09 473 ASP A C 1
ATOM 3735 O O . ASP A 1 473 ? 3.628 -0.538 43.843 1.00 24.09 473 ASP A O 1
ATOM 3739 N N . ILE A 1 474 ? 5.010 -2.288 44.262 1.00 23.66 474 ILE A N 1
ATOM 3740 C CA . ILE A 1 474 ? 4.174 -3.490 44.534 1.00 23.66 474 ILE A CA 1
ATOM 3741 C C . ILE A 1 474 ? 3.447 -4.346 43.444 1.00 23.66 474 ILE A C 1
ATOM 3743 O O . ILE A 1 474 ? 2.451 -3.965 42.842 1.00 23.66 474 ILE A O 1
ATOM 3747 N N . ALA A 1 475 ? 3.879 -5.626 43.432 1.00 21.56 475 ALA A N 1
ATOM 3748 C CA . ALA A 1 475 ? 3.163 -6.930 43.426 1.00 21.56 475 ALA A CA 1
ATOM 3749 C C . ALA A 1 475 ? 2.452 -7.555 42.188 1.00 21.56 475 ALA A C 1
ATOM 3751 O O . ALA A 1 475 ? 1.472 -7.071 41.636 1.00 21.56 475 ALA A O 1
ATOM 3752 N N . LYS A 1 476 ? 2.933 -8.783 41.910 1.00 23.27 476 LYS A N 1
ATOM 3753 C CA . LYS A 1 476 ? 2.483 -9.939 41.085 1.00 23.27 476 LYS A CA 1
ATOM 3754 C C . LYS A 1 476 ? 1.174 -10.615 41.587 1.00 23.27 476 LYS A C 1
ATOM 3756 O O . LYS A 1 476 ? 0.787 -10.330 42.717 1.00 23.27 476 LYS A O 1
ATOM 3761 N N . PRO A 1 477 ? 0.672 -11.725 40.975 1.00 35.25 477 PRO A N 1
ATOM 3762 C CA . PRO A 1 477 ? 0.675 -12.216 39.572 1.00 35.25 477 PRO A CA 1
ATOM 3763 C C . PRO A 1 477 ? -0.693 -12.852 39.152 1.00 35.25 477 PRO A C 1
ATOM 3765 O O . PRO A 1 477 ? -1.588 -12.971 39.979 1.00 35.25 477 PRO A O 1
ATOM 3768 N N . ALA A 1 478 ? -0.831 -13.372 37.918 1.00 21.86 478 ALA A N 1
ATOM 3769 C CA . ALA A 1 478 ? -1.178 -14.789 37.629 1.00 21.86 478 ALA A CA 1
ATOM 3770 C C . ALA A 1 478 ? -1.574 -15.031 36.154 1.00 21.86 478 ALA A C 1
ATOM 3772 O O . ALA A 1 478 ? -2.106 -14.156 35.480 1.00 21.86 478 ALA A O 1
ATOM 3773 N N . ALA A 1 479 ? -1.256 -16.238 35.681 1.00 25.77 479 ALA A N 1
ATOM 3774 C CA . ALA A 1 479 ? -1.159 -16.677 34.290 1.00 25.77 479 ALA A CA 1
ATOM 3775 C C . ALA A 1 479 ? -2.436 -17.331 33.725 1.00 25.77 479 ALA A C 1
ATOM 3777 O O . ALA A 1 479 ? -3.254 -17.844 34.485 1.00 25.77 479 ALA A O 1
ATOM 3778 N N . ALA A 1 480 ? -2.532 -17.417 32.391 1.00 22.41 480 ALA A N 1
ATOM 3779 C CA . ALA A 1 480 ? -3.360 -18.402 31.690 1.00 22.41 480 ALA A CA 1
ATOM 3780 C C . ALA A 1 480 ? -2.763 -18.781 30.317 1.00 22.41 480 ALA A C 1
ATOM 3782 O O . ALA A 1 480 ? -2.106 -17.977 29.666 1.00 22.41 480 ALA A O 1
ATOM 3783 N N . THR A 1 481 ? -2.992 -20.042 29.956 1.00 21.52 481 THR A N 1
ATOM 3784 C CA . THR A 1 481 ? -2.357 -20.919 28.954 1.00 21.52 481 THR A CA 1
ATOM 3785 C C . THR A 1 481 ? -2.978 -20.898 27.546 1.00 21.52 481 THR A C 1
ATOM 3787 O O . THR A 1 481 ? -4.160 -20.606 27.389 1.00 21.52 481 THR A O 1
ATOM 3790 N N . GLU A 1 482 ? -2.181 -21.297 26.545 1.00 26.05 482 GLU A N 1
ATOM 3791 C CA . GLU A 1 482 ? -2.458 -21.308 25.094 1.00 26.05 482 GLU A CA 1
ATOM 3792 C C . GLU A 1 482 ? -3.199 -22.549 24.531 1.00 26.05 482 GLU A C 1
ATOM 3794 O O . GLU A 1 482 ? -3.253 -23.609 25.152 1.00 26.05 482 GLU A O 1
ATOM 3799 N N . THR A 1 483 ? -3.710 -22.426 23.291 1.00 24.91 483 THR A N 1
ATOM 3800 C CA . THR A 1 483 ? -4.074 -23.516 22.343 1.00 24.91 483 THR A CA 1
ATOM 3801 C C . THR A 1 483 ? -3.869 -23.055 20.866 1.00 24.91 483 THR A C 1
ATOM 3803 O O . THR A 1 483 ? -3.788 -21.849 20.633 1.00 24.91 483 THR A O 1
ATOM 3806 N N . PRO A 1 484 ? -3.738 -23.960 19.857 1.00 32.53 484 PRO A N 1
ATOM 3807 C CA . PRO A 1 484 ? -2.774 -23.846 18.744 1.00 32.53 484 PRO A CA 1
ATOM 3808 C C . PRO A 1 484 ? -3.351 -23.460 17.357 1.00 32.53 484 PRO A C 1
ATOM 3810 O O . PRO A 1 484 ? -4.558 -23.443 17.128 1.00 32.53 484 PRO A O 1
ATOM 3813 N N . ALA A 1 485 ? -2.437 -23.179 16.414 1.00 32.56 485 ALA A N 1
ATOM 3814 C CA . ALA A 1 485 ? -2.633 -22.619 15.070 1.00 32.56 485 ALA A CA 1
ATOM 3815 C C . ALA A 1 485 ? -3.373 -23.505 14.037 1.00 32.56 485 ALA A C 1
ATOM 3817 O O . ALA A 1 485 ? -3.126 -24.704 13.936 1.00 32.56 485 ALA A O 1
ATOM 3818 N N . GLY A 1 486 ? -4.198 -22.869 13.185 1.00 34.53 486 GLY A N 1
ATOM 3819 C CA . GLY A 1 486 ? -4.782 -23.500 11.987 1.00 34.53 486 GLY A CA 1
ATOM 3820 C C . GLY A 1 486 ? -5.808 -22.693 11.166 1.00 34.53 486 GLY A C 1
ATOM 3821 O O . GLY A 1 486 ? -6.192 -23.145 10.093 1.00 34.53 486 GLY A O 1
ATOM 3822 N N . SER A 1 487 ? -6.256 -21.507 11.599 1.00 46.56 487 SER A N 1
ATOM 3823 C CA . SER A 1 487 ? -7.245 -20.699 10.859 1.00 46.56 487 SER A CA 1
ATOM 3824 C C . SER A 1 487 ? -6.735 -19.299 10.480 1.00 46.56 487 SER A C 1
ATOM 3826 O O . SER A 1 487 ? -6.015 -18.666 11.257 1.00 46.56 487 SER A O 1
ATOM 3828 N N . ASN A 1 488 ? -7.191 -18.782 9.323 1.00 55.38 488 ASN A N 1
ATOM 3829 C CA . ASN A 1 488 ? -7.202 -17.340 8.976 1.00 55.38 488 ASN A CA 1
ATOM 3830 C C . ASN A 1 488 ? -8.157 -16.533 9.874 1.00 55.38 488 ASN A C 1
ATOM 3832 O O . ASN A 1 488 ? -8.316 -15.327 9.707 1.00 55.38 488 ASN A O 1
ATOM 3836 N N . LEU A 1 489 ? -8.817 -17.225 10.798 1.00 63.31 489 LEU A N 1
ATOM 3837 C CA . LEU A 1 489 ? -9.664 -16.674 11.831 1.00 63.31 489 LEU A CA 1
ATOM 3838 C C . LEU A 1 489 ? -8.860 -16.569 13.118 1.00 63.31 489 LEU A C 1
ATOM 3840 O O . LEU A 1 489 ? -8.172 -17.522 13.499 1.00 63.31 489 LEU A O 1
ATOM 3844 N N . LEU A 1 490 ? -8.989 -15.440 13.794 1.00 70.50 490 LEU A N 1
ATOM 3845 C CA . LEU A 1 490 ? -8.618 -15.300 15.186 1.00 70.50 490 LEU A CA 1
ATOM 3846 C C . LEU A 1 490 ? -9.900 -15.354 16.015 1.00 70.50 490 LEU A C 1
ATOM 3848 O O . LEU A 1 490 ? -10.693 -14.411 16.007 1.00 70.50 490 LEU A O 1
ATOM 3852 N N . TYR A 1 491 ? -10.109 -16.469 16.714 1.00 76.38 491 TYR A N 1
ATOM 3853 C CA . TYR A 1 491 ? -11.220 -16.582 17.650 1.00 76.38 491 TYR A CA 1
ATOM 3854 C C . TYR A 1 491 ? -10.929 -15.727 18.877 1.00 76.38 491 TYR A C 1
ATOM 3856 O O . TYR A 1 491 ? -9.962 -15.959 19.599 1.00 76.38 491 TYR A O 1
ATOM 3864 N N . TYR A 1 492 ? -11.760 -14.712 19.080 1.00 69.00 492 TYR A N 1
ATOM 3865 C CA . TYR A 1 492 ? -11.559 -13.692 20.098 1.00 69.00 492 TYR A CA 1
ATOM 3866 C C . TYR A 1 492 ? -12.690 -13.728 21.126 1.00 69.00 492 TYR A C 1
ATOM 3868 O O . TYR A 1 492 ? -13.862 -13.853 20.768 1.00 69.00 492 TYR A O 1
ATOM 3876 N N . THR A 1 493 ? -12.338 -13.593 22.407 1.00 67.44 493 THR A N 1
ATOM 3877 C CA . THR A 1 493 ? -13.311 -13.414 23.493 1.00 67.44 493 THR A CA 1
ATOM 3878 C C . THR A 1 493 ? -13.243 -11.968 23.961 1.00 67.44 493 THR A C 1
ATOM 3880 O O . THR A 1 493 ? -12.223 -11.534 24.493 1.00 67.44 493 THR A O 1
ATOM 3883 N N . ALA A 1 494 ? -14.319 -11.214 23.737 1.00 64.50 494 ALA A N 1
ATOM 3884 C CA . ALA A 1 494 ? -14.395 -9.817 24.145 1.00 64.50 494 ALA A CA 1
ATOM 3885 C C . ALA A 1 494 ? -14.365 -9.671 25.679 1.00 64.50 494 ALA A C 1
ATOM 3887 O O . ALA A 1 494 ? -14.893 -10.538 26.384 1.00 64.50 494 ALA A O 1
ATOM 3888 N N . PRO A 1 495 ? -13.776 -8.584 26.210 1.00 68.56 495 PRO A N 1
ATOM 3889 C CA . PRO A 1 495 ? -13.786 -8.317 27.639 1.00 68.56 495 PRO A CA 1
ATOM 3890 C C . PRO A 1 495 ? -15.218 -8.095 28.143 1.00 68.56 495 PRO A C 1
ATOM 3892 O O . PRO A 1 495 ? -16.091 -7.621 27.416 1.00 68.56 495 PRO A O 1
ATOM 3895 N N . ALA A 1 496 ? -15.454 -8.412 29.419 1.00 63.66 496 ALA A N 1
ATOM 3896 C CA . ALA A 1 496 ? -16.756 -8.212 30.057 1.00 63.66 496 ALA A CA 1
ATOM 3897 C C . ALA A 1 496 ? -17.135 -6.723 30.196 1.00 63.66 496 ALA A C 1
ATOM 3899 O O . ALA A 1 496 ? -18.316 -6.396 30.307 1.00 63.66 496 ALA A O 1
ATOM 3900 N N . SER A 1 497 ? -16.147 -5.824 30.195 1.00 65.38 497 SER A N 1
ATOM 3901 C CA . SER A 1 497 ? -16.336 -4.377 30.269 1.00 65.38 497 SER A CA 1
ATOM 3902 C C . SER A 1 497 ? -15.248 -3.625 29.496 1.00 65.38 497 SER A C 1
ATOM 3904 O O . SER A 1 497 ? -14.110 -4.082 29.391 1.00 65.38 497 SER A O 1
ATOM 3906 N N . GLY A 1 498 ? -15.609 -2.448 28.975 1.00 75.38 498 GLY A N 1
ATOM 3907 C CA . GLY A 1 498 ? -14.715 -1.592 28.194 1.00 75.38 498 GLY A CA 1
ATOM 3908 C C . GLY A 1 498 ? -14.599 -1.979 26.711 1.00 75.38 498 GLY A C 1
ATOM 3909 O O . GLY A 1 498 ? -15.197 -2.963 26.271 1.00 75.38 498 GLY A O 1
ATOM 3910 N N . PRO A 1 499 ? -13.848 -1.184 25.926 1.00 80.19 499 PRO A N 1
ATOM 3911 C CA . PRO A 1 499 ? -13.607 -1.458 24.514 1.00 80.19 499 PRO A CA 1
ATOM 3912 C C . PRO A 1 499 ? -12.877 -2.790 24.325 1.00 80.19 499 PRO A C 1
ATOM 3914 O O . PRO A 1 499 ? -11.903 -3.070 25.028 1.00 80.19 499 PRO A O 1
ATOM 3917 N N . ALA A 1 500 ? -13.305 -3.590 23.342 1.00 82.94 500 ALA A N 1
ATOM 3918 C CA . ALA A 1 500 ? -12.505 -4.729 22.920 1.00 82.94 500 ALA A CA 1
ATOM 3919 C C . ALA A 1 500 ? -11.193 -4.241 22.287 1.00 82.94 500 ALA A C 1
ATOM 3921 O O . ALA A 1 500 ? -11.106 -3.154 21.710 1.00 82.94 500 ALA A O 1
ATOM 3922 N N . VAL A 1 501 ? -10.155 -5.052 22.467 1.00 77.88 501 VAL A N 1
ATOM 3923 C CA . VAL A 1 501 ? -8.806 -4.813 21.956 1.00 77.88 501 VAL A CA 1
ATOM 3924 C C . VAL A 1 501 ? -8.519 -5.919 20.959 1.00 77.88 501 VAL A C 1
ATOM 3926 O O . VAL A 1 501 ? -8.303 -7.067 21.352 1.00 77.88 501 VAL A O 1
ATOM 3929 N N . PHE A 1 502 ? -8.544 -5.573 19.676 1.00 68.62 502 PHE A N 1
ATOM 3930 C CA . PHE A 1 502 ? -8.254 -6.513 18.602 1.00 68.62 502 PHE A CA 1
ATOM 3931 C C . PHE A 1 502 ? -6.765 -6.462 18.259 1.00 68.62 502 PHE A C 1
ATOM 3933 O O . PHE A 1 502 ? -6.226 -5.372 18.052 1.00 68.62 502 PHE A O 1
ATOM 3940 N N . PRO A 1 503 ? -6.075 -7.608 18.200 1.00 49.94 503 PRO A N 1
ATOM 3941 C CA . PRO A 1 503 ? -4.704 -7.634 17.732 1.00 49.94 503 PRO A CA 1
ATOM 3942 C C . PRO A 1 503 ? -4.689 -7.588 16.196 1.00 49.94 503 PRO A C 1
ATOM 3944 O O . PRO A 1 503 ? -5.367 -8.372 15.529 1.00 49.94 503 PRO A O 1
ATOM 3947 N N . GLU A 1 504 ? -3.882 -6.689 15.636 1.00 53.06 504 GLU A N 1
ATOM 3948 C CA . GLU A 1 504 ? -3.548 -6.665 14.208 1.00 53.06 504 GLU A CA 1
ATOM 3949 C C . GLU A 1 504 ? -2.720 -7.914 13.889 1.00 53.06 504 GLU A C 1
ATOM 3951 O O . GLU A 1 504 ? -1.513 -7.961 14.136 1.00 53.06 504 GLU A O 1
ATOM 3956 N N . THR A 1 505 ? -3.386 -8.978 13.455 1.00 49.12 505 THR A N 1
ATOM 3957 C CA . THR A 1 505 ? -2.774 -10.287 13.168 1.00 49.12 505 THR A CA 1
ATOM 3958 C C . THR A 1 505 ? -2.857 -10.640 11.686 1.00 49.12 505 THR A C 1
ATOM 3960 O O . THR A 1 505 ? -2.374 -11.698 11.287 1.00 49.12 505 THR A O 1
ATOM 3963 N N . GLY A 1 506 ? -3.511 -9.800 10.870 1.00 49.72 506 GLY A N 1
ATOM 3964 C CA . GLY A 1 506 ? -3.875 -10.118 9.490 1.00 49.72 506 GLY A CA 1
ATOM 3965 C C . GLY A 1 506 ? -4.925 -11.229 9.373 1.00 49.72 506 GLY A C 1
ATOM 3966 O O . GLY A 1 506 ? -5.220 -11.682 8.268 1.00 49.72 506 GLY A O 1
ATOM 3967 N N . LYS A 1 507 ? -5.483 -11.688 10.501 1.00 55.19 507 LYS A N 1
ATOM 3968 C CA . LYS A 1 507 ? -6.524 -12.714 10.576 1.00 55.19 507 LYS A CA 1
ATOM 3969 C C . LYS A 1 507 ? -7.855 -12.071 10.915 1.00 55.19 507 LYS A C 1
ATOM 3971 O O . LYS A 1 507 ? -7.924 -11.202 11.780 1.00 55.19 507 LYS A O 1
ATOM 3976 N N . MET A 1 508 ? -8.919 -12.551 10.286 1.00 78.75 508 MET A N 1
ATOM 3977 C CA . MET A 1 508 ? -10.266 -12.065 10.551 1.00 78.75 508 MET A CA 1
ATOM 3978 C C . MET A 1 508 ? -10.674 -12.407 11.985 1.00 78.75 508 MET A C 1
ATOM 3980 O O . MET A 1 508 ? -10.601 -13.566 12.398 1.00 78.75 508 MET A O 1
ATOM 3984 N N . ILE A 1 509 ? -11.138 -11.415 12.738 1.00 82.12 509 ILE A N 1
ATOM 3985 C CA . ILE A 1 509 ? -11.718 -11.619 14.061 1.00 82.12 509 ILE A CA 1
ATOM 3986 C C . ILE A 1 509 ? -13.014 -12.406 13.893 1.00 82.12 509 ILE A C 1
ATOM 3988 O O . ILE A 1 509 ? -13.933 -11.962 13.198 1.00 82.12 509 ILE A O 1
ATOM 3992 N N . ALA A 1 510 ? -13.085 -13.565 14.544 1.00 85.75 510 ALA A N 1
ATOM 3993 C CA . ALA A 1 510 ? -14.245 -14.442 14.508 1.00 85.75 510 ALA A CA 1
ATOM 3994 C C . ALA A 1 510 ? -14.792 -14.738 15.908 1.00 85.75 510 ALA A C 1
ATOM 3996 O O . ALA A 1 510 ? -14.056 -14.785 16.897 1.00 85.75 510 ALA A O 1
ATOM 3997 N N . THR A 1 511 ? -16.098 -14.973 15.994 1.00 88.06 511 THR A N 1
ATOM 3998 C CA . THR A 1 511 ? -16.757 -15.456 17.203 1.00 88.06 511 THR A CA 1
ATOM 3999 C C . THR A 1 511 ? -16.352 -16.903 17.437 1.00 88.06 511 THR A C 1
ATOM 4001 O O . THR A 1 511 ? -16.480 -17.746 16.550 1.00 88.06 511 THR A O 1
ATOM 4004 N N . ALA A 1 512 ? -15.857 -17.204 18.638 1.00 81.69 512 ALA A N 1
ATOM 4005 C CA . ALA A 1 512 ? -15.570 -18.579 19.026 1.00 81.69 512 ALA A CA 1
ATOM 4006 C C . ALA A 1 512 ? -16.839 -19.446 18.883 1.00 81.69 512 ALA A C 1
ATOM 4008 O O . ALA A 1 512 ? -17.906 -19.004 19.314 1.00 81.69 512 ALA A O 1
ATOM 4009 N N . PRO A 1 513 ? -16.759 -20.682 18.352 1.00 79.56 513 PRO A N 1
ATOM 4010 C CA . PRO A 1 513 ? -17.935 -21.540 18.189 1.00 79.56 513 PRO A CA 1
ATOM 4011 C C . PRO A 1 513 ? -18.731 -21.755 19.485 1.00 79.56 513 PRO A C 1
ATOM 4013 O O . PRO A 1 513 ? -19.954 -21.830 19.453 1.00 79.56 513 PRO A O 1
ATOM 4016 N N . SER A 1 514 ? -18.051 -21.789 20.636 1.00 78.88 514 SER A N 1
ATOM 4017 C CA . SER A 1 514 ? -18.667 -21.908 21.965 1.00 78.88 514 SER A CA 1
ATOM 4018 C C . SER A 1 514 ? -19.439 -20.665 22.421 1.00 78.88 514 SER A C 1
ATOM 4020 O O . SER A 1 514 ? -20.230 -20.755 23.354 1.00 78.88 514 SER A O 1
ATOM 4022 N N . ALA A 1 515 ? -19.199 -19.511 21.797 1.00 81.38 515 ALA A N 1
ATOM 4023 C CA . ALA A 1 515 ? -19.845 -18.234 22.089 1.00 81.38 515 ALA A CA 1
ATOM 4024 C C . ALA A 1 515 ? -20.839 -17.813 20.991 1.00 81.38 515 ALA A C 1
ATOM 4026 O O . ALA A 1 515 ? -21.345 -16.691 21.022 1.00 81.38 515 ALA A O 1
ATOM 4027 N N . ALA A 1 516 ? -21.095 -18.683 20.007 1.00 86.50 516 ALA A N 1
ATOM 4028 C CA . ALA A 1 516 ? -21.969 -18.368 18.891 1.00 86.50 516 ALA A CA 1
ATOM 4029 C C . ALA A 1 516 ? -23.431 -18.230 19.345 1.00 86.50 516 ALA A C 1
ATOM 4031 O O . ALA A 1 516 ? -23.957 -19.077 20.068 1.00 86.50 516 ALA A O 1
ATOM 4032 N N . THR A 1 517 ? -24.101 -17.174 18.889 1.00 92.62 517 THR A N 1
ATOM 4033 C CA . THR A 1 517 ? -25.511 -16.894 19.186 1.00 92.62 517 THR A CA 1
ATOM 4034 C C . THR A 1 517 ? -26.306 -16.658 17.911 1.00 92.62 517 THR A C 1
ATOM 4036 O O . THR A 1 517 ? -25.768 -16.254 16.877 1.00 92.62 517 THR A O 1
ATOM 4039 N N . SER A 1 518 ? -27.613 -16.892 17.982 1.00 94.44 518 SER A N 1
ATOM 4040 C CA . SER A 1 518 ? -28.540 -16.637 16.881 1.00 94.44 518 SER A CA 1
ATOM 4041 C C . SER A 1 518 ? -29.891 -16.163 17.403 1.00 94.44 518 SER A C 1
ATOM 4043 O O . SER A 1 518 ? -30.325 -16.604 18.466 1.00 94.44 518 SER A O 1
ATOM 4045 N N . GLU A 1 519 ? -30.561 -15.315 16.633 1.00 94.06 519 GLU A N 1
ATOM 4046 C CA . GLU A 1 519 ? -31.923 -14.840 16.882 1.00 94.06 519 GLU A CA 1
ATOM 4047 C C . GLU A 1 519 ? -32.781 -15.082 15.639 1.00 94.06 519 GLU A C 1
ATOM 4049 O O . GLU A 1 519 ? -32.306 -14.906 14.517 1.00 94.06 519 GLU A O 1
ATOM 4054 N N . GLY A 1 520 ? -34.046 -15.463 15.836 1.00 93.25 520 GLY A N 1
ATOM 4055 C CA . GLY A 1 520 ? -34.994 -15.693 14.746 1.00 93.25 520 GLY A CA 1
ATOM 4056 C C . GLY A 1 520 ? -34.643 -16.881 13.833 1.00 93.25 520 GLY A C 1
ATOM 4057 O O . GLY A 1 520 ? -33.887 -17.775 14.223 1.00 93.25 520 GLY A O 1
ATOM 4058 N N . PRO A 1 521 ? -35.228 -16.934 12.622 1.00 89.94 521 PRO A N 1
ATOM 4059 C CA . PRO A 1 521 ? -34.916 -17.956 11.628 1.00 89.94 521 PRO A CA 1
ATOM 4060 C C . PRO A 1 521 ? -33.430 -17.943 11.233 1.00 89.94 521 PRO A C 1
ATOM 4062 O O . PRO A 1 521 ? -32.872 -16.896 10.909 1.00 89.94 521 PRO A O 1
ATOM 4065 N N . GLY A 1 522 ? -32.788 -19.113 11.237 1.00 83.50 522 GLY A N 1
ATOM 4066 C CA . GLY A 1 522 ? -31.379 -19.246 10.864 1.00 83.50 522 GLY A CA 1
ATOM 4067 C C . GLY A 1 522 ? -31.138 -19.122 9.355 1.00 83.50 522 GLY A C 1
ATOM 4068 O O . GLY A 1 522 ? -31.944 -19.581 8.548 1.00 83.50 522 GLY A O 1
ATOM 4069 N N . PHE A 1 523 ? -29.984 -18.567 8.982 1.00 90.69 523 PHE A N 1
ATOM 4070 C CA . PHE A 1 523 ? -29.488 -18.507 7.606 1.00 90.69 523 PHE A CA 1
ATOM 4071 C C . PHE A 1 523 ? -28.066 -19.078 7.550 1.00 90.69 523 PHE A C 1
ATOM 4073 O O . PHE A 1 523 ? -27.193 -18.670 8.321 1.00 90.69 523 PHE A O 1
ATOM 4080 N N . GLN A 1 524 ? -27.838 -20.051 6.666 1.00 89.50 524 GLN A N 1
ATOM 4081 C CA . GLN A 1 524 ? -26.540 -20.712 6.527 1.00 89.50 524 GLN A CA 1
ATOM 4082 C C . GLN A 1 524 ? -25.611 -19.860 5.665 1.00 89.50 524 GLN A C 1
ATOM 4084 O O . GLN A 1 524 ? -25.869 -19.658 4.483 1.00 89.50 524 GLN A O 1
ATOM 4089 N N . THR A 1 525 ? -24.529 -19.364 6.263 1.00 90.12 525 THR A N 1
ATOM 4090 C CA . THR A 1 525 ? -23.554 -18.503 5.587 1.00 90.12 525 THR A CA 1
ATOM 4091 C C . THR A 1 525 ? -22.200 -18.529 6.304 1.00 90.12 525 THR A C 1
ATOM 4093 O O . THR A 1 525 ? -22.171 -18.636 7.540 1.00 90.12 525 THR A O 1
ATOM 4096 N N . PRO A 1 526 ? -21.076 -18.397 5.571 1.00 83.75 526 PRO A N 1
ATOM 4097 C CA . PRO A 1 526 ? -19.754 -18.215 6.164 1.00 83.75 526 PRO A CA 1
ATOM 4098 C C . PRO A 1 526 ? -19.554 -16.833 6.809 1.00 83.75 526 PRO A C 1
ATOM 4100 O O . PRO A 1 526 ? -18.563 -16.650 7.508 1.00 83.75 526 PRO A O 1
ATOM 4103 N N . ILE A 1 527 ? -20.463 -15.867 6.610 1.00 92.00 527 ILE A N 1
ATOM 4104 C CA . ILE A 1 527 ? -20.407 -14.556 7.279 1.00 92.00 527 ILE A CA 1
ATOM 4105 C C . ILE A 1 527 ? -20.500 -14.753 8.786 1.00 92.00 527 ILE A C 1
ATOM 4107 O O . ILE A 1 527 ? -21.452 -15.366 9.265 1.00 92.00 527 ILE A O 1
ATOM 4111 N N . ASP A 1 528 ? -19.551 -14.218 9.546 1.00 92.19 528 ASP A N 1
ATOM 4112 C CA . ASP A 1 528 ? -19.445 -14.525 10.968 1.00 92.19 528 ASP A CA 1
ATOM 4113 C C . ASP A 1 528 ? -20.485 -13.810 11.847 1.00 92.19 528 ASP A C 1
ATOM 4115 O O . ASP A 1 528 ? -20.967 -14.398 12.812 1.00 92.19 528 ASP A O 1
ATOM 4119 N N . ALA A 1 529 ? -20.913 -12.594 11.499 1.00 95.44 529 ALA A N 1
ATOM 4120 C CA . ALA A 1 529 ? -22.072 -11.956 12.121 1.00 95.44 529 ALA A CA 1
ATOM 4121 C C . ALA A 1 529 ? -22.983 -11.299 11.086 1.00 95.44 529 ALA A C 1
ATOM 4123 O O . ALA A 1 529 ? -22.525 -10.614 10.172 1.00 95.44 529 ALA A O 1
ATOM 4124 N N . PHE A 1 530 ? -24.291 -11.461 11.258 1.00 97.69 530 PHE A N 1
ATOM 4125 C CA . PHE A 1 530 ? -25.269 -10.753 10.443 1.00 97.69 530 PHE A CA 1
ATOM 4126 C C . PHE A 1 530 ? -26.502 -10.375 11.250 1.00 97.69 530 PHE A C 1
ATOM 4128 O O . PHE A 1 530 ? -26.842 -11.048 12.220 1.00 97.69 530 PHE A O 1
ATOM 4135 N N . LEU A 1 531 ? -27.195 -9.329 10.817 1.00 98.38 531 LEU A N 1
ATOM 4136 C CA . LEU A 1 531 ? -28.455 -8.873 11.381 1.00 98.38 531 LEU A CA 1
ATOM 4137 C C . LEU A 1 531 ? -29.416 -8.507 10.249 1.00 98.38 531 LEU A C 1
ATOM 4139 O O . LEU A 1 531 ? -29.042 -7.805 9.308 1.00 98.38 531 LEU A O 1
ATOM 4143 N N . VAL A 1 532 ? -30.657 -8.970 10.374 1.00 98.62 532 VAL A N 1
ATOM 4144 C CA . VAL A 1 532 ? -31.800 -8.586 9.546 1.00 98.62 532 VAL A CA 1
ATOM 4145 C C . VAL A 1 532 ? -32.844 -7.948 10.453 1.00 98.62 532 VAL A C 1
ATOM 4147 O O . VAL A 1 532 ? -33.298 -8.572 11.412 1.00 98.62 532 VAL A O 1
ATOM 4150 N N . ALA A 1 533 ? -33.251 -6.721 10.147 1.00 98.56 533 ALA A N 1
ATOM 4151 C CA . ALA A 1 533 ? -34.325 -6.030 10.856 1.00 98.56 533 ALA A CA 1
ATOM 4152 C C . ALA A 1 533 ? -35.373 -5.486 9.883 1.00 98.56 533 ALA A C 1
ATOM 4154 O O . ALA A 1 533 ? -35.025 -5.052 8.788 1.00 98.56 533 ALA A O 1
ATOM 4155 N N . SER A 1 534 ? -36.646 -5.455 10.279 1.00 97.94 534 SER A N 1
ATOM 4156 C CA . SER A 1 534 ? -37.643 -4.628 9.592 1.00 97.94 534 SER A CA 1
ATOM 4157 C C . SER A 1 534 ? -37.406 -3.162 9.923 1.00 97.94 534 SER A C 1
ATOM 4159 O O . SER A 1 534 ? -37.045 -2.846 11.058 1.00 97.94 534 SER A O 1
ATOM 4161 N N . TYR A 1 535 ? -37.689 -2.274 8.977 1.00 96.94 535 TYR A N 1
ATOM 4162 C CA . TYR A 1 535 ? -37.696 -0.833 9.195 1.00 96.94 535 TYR A CA 1
ATOM 4163 C C . TYR A 1 535 ? -39.047 -0.242 8.786 1.00 96.94 535 TYR A C 1
ATOM 4165 O O . TYR A 1 535 ? -39.507 -0.439 7.663 1.00 96.94 535 TYR A O 1
ATOM 4173 N N . GLN A 1 536 ? -39.692 0.477 9.704 1.00 93.31 536 GLN A N 1
ATOM 4174 C CA . GLN A 1 536 ? -40.968 1.145 9.453 1.00 93.31 536 GLN A CA 1
ATOM 4175 C C . GLN A 1 536 ? -41.039 2.446 10.252 1.00 93.31 536 GLN A C 1
ATOM 4177 O O . GLN A 1 536 ? -40.970 2.430 11.478 1.00 93.31 536 GLN A O 1
ATOM 4182 N N . ASN A 1 537 ? -41.195 3.581 9.563 1.00 85.31 537 ASN A N 1
ATOM 4183 C CA . ASN A 1 537 ? -41.364 4.908 10.174 1.00 85.31 537 ASN A CA 1
ATOM 4184 C C . ASN A 1 537 ? -40.306 5.249 11.245 1.00 85.31 537 ASN A C 1
ATOM 4186 O O . ASN A 1 537 ? -40.630 5.785 12.302 1.00 85.31 537 ASN A O 1
ATOM 4190 N N . GLY A 1 538 ? -39.037 4.915 10.991 1.00 80.94 538 GLY A N 1
ATOM 4191 C CA . GLY A 1 538 ? -37.940 5.170 11.931 1.00 80.94 538 GLY A CA 1
ATOM 4192 C C . GLY A 1 538 ? -37.782 4.130 13.045 1.00 80.94 538 GLY A C 1
ATOM 4193 O O . GLY A 1 538 ? -36.773 4.164 13.745 1.00 80.94 538 GLY A O 1
ATOM 4194 N N . ALA A 1 539 ? -38.724 3.196 13.193 1.00 90.12 539 ALA A N 1
ATOM 4195 C CA . ALA A 1 539 ? -38.630 2.086 14.133 1.00 90.12 539 ALA A CA 1
ATOM 4196 C C . ALA A 1 539 ? -38.022 0.844 13.471 1.00 90.12 539 ALA A C 1
ATOM 4198 O O . ALA A 1 539 ? -38.249 0.577 12.287 1.00 90.12 539 ALA A O 1
ATOM 4199 N N . THR A 1 540 ? -37.275 0.066 14.256 1.00 96.25 540 THR A N 1
ATOM 4200 C CA . THR A 1 540 ? -36.706 -1.216 13.836 1.00 96.25 540 THR A CA 1
ATOM 4201 C C . THR A 1 540 ? -37.145 -2.358 14.740 1.00 96.25 540 THR A C 1
ATOM 4203 O O . THR A 1 540 ? -37.321 -2.184 15.944 1.00 96.25 540 THR A O 1
ATOM 4206 N N . ALA A 1 541 ? -37.293 -3.545 14.153 1.00 96.81 541 ALA A N 1
ATOM 4207 C CA . ALA A 1 541 ? -37.453 -4.794 14.890 1.00 96.81 541 ALA A CA 1
ATOM 4208 C C . ALA A 1 541 ? -36.521 -5.844 14.283 1.00 96.81 541 ALA A C 1
ATOM 4210 O O . ALA A 1 541 ? -36.538 -6.055 13.071 1.00 96.81 541 ALA A O 1
ATOM 4211 N N . ILE A 1 542 ? -35.680 -6.467 15.109 1.00 98.06 542 ILE A N 1
ATOM 4212 C CA . ILE A 1 542 ? -34.743 -7.506 14.664 1.00 98.06 542 ILE A CA 1
ATOM 4213 C C . ILE A 1 542 ? -35.547 -8.771 14.360 1.00 98.06 542 ILE A C 1
ATOM 4215 O O . ILE A 1 542 ? -36.296 -9.253 15.205 1.00 98.06 542 ILE A O 1
ATOM 4219 N N . LEU A 1 543 ? -35.413 -9.272 13.134 1.00 98.12 543 LEU A N 1
ATOM 4220 C CA . LEU A 1 543 ? -36.147 -10.428 12.615 1.00 98.12 543 LEU A CA 1
ATOM 4221 C C . LEU A 1 543 ? -35.292 -11.694 12.635 1.00 98.12 543 LEU A C 1
ATOM 4223 O O . LEU A 1 543 ? -35.802 -12.780 12.903 1.00 98.12 543 LEU A O 1
ATOM 4227 N N . ALA A 1 544 ? -33.999 -11.549 12.336 1.00 98.19 544 ALA A N 1
ATOM 4228 C CA . ALA A 1 544 ? -33.027 -12.629 12.374 1.00 98.19 544 ALA A CA 1
ATOM 4229 C C . ALA A 1 544 ? -31.614 -12.093 12.623 1.00 98.19 544 ALA A C 1
ATOM 4231 O O . ALA A 1 544 ? -31.293 -10.959 12.259 1.00 98.19 544 ALA A O 1
ATOM 4232 N N . GLY A 1 545 ? -30.737 -12.920 13.181 1.00 97.38 545 GLY A N 1
ATOM 4233 C CA . GLY A 1 545 ? -29.335 -12.560 13.327 1.00 97.38 545 GLY A CA 1
ATOM 4234 C C . GLY A 1 545 ? -28.438 -13.698 13.789 1.00 97.38 545 GLY A C 1
ATOM 4235 O O . GLY A 1 545 ? -28.899 -14.683 14.361 1.00 97.38 545 GLY A O 1
ATOM 4236 N N . LYS A 1 546 ? -27.136 -13.528 13.563 1.00 96.56 546 LYS A N 1
ATOM 4237 C CA . LYS A 1 546 ? -26.054 -14.374 14.075 1.00 96.56 546 LYS A CA 1
ATOM 4238 C C . LYS A 1 546 ? -24.986 -13.490 14.711 1.00 96.56 546 LYS A C 1
ATOM 4240 O O . LYS A 1 546 ? -24.558 -12.522 14.085 1.00 96.56 546 LYS A O 1
ATOM 4245 N N . ASN A 1 547 ? -24.554 -13.827 15.928 1.00 94.81 547 ASN A N 1
ATOM 4246 C CA . ASN A 1 547 ? -23.462 -13.162 16.654 1.00 94.81 547 ASN A CA 1
ATOM 4247 C C . ASN A 1 547 ? -23.617 -11.631 16.758 1.00 94.81 547 ASN A C 1
ATOM 4249 O O . ASN A 1 547 ? -22.637 -10.886 16.693 1.00 94.81 547 ASN A O 1
ATOM 4253 N N . ILE A 1 548 ? -24.853 -11.144 16.903 1.00 96.38 548 ILE A N 1
ATOM 4254 C CA . ILE A 1 548 ? -25.173 -9.718 16.729 1.00 96.38 548 ILE A CA 1
ATOM 4255 C C . ILE A 1 548 ? -24.683 -8.806 17.856 1.00 96.38 548 ILE A C 1
ATOM 4257 O O . ILE A 1 548 ? -24.612 -7.596 17.656 1.00 96.38 548 ILE A O 1
ATOM 4261 N N . ASP A 1 549 ? -24.302 -9.376 19.000 1.00 94.06 549 ASP A N 1
ATOM 4262 C CA . ASP A 1 549 ? -23.793 -8.667 20.183 1.00 94.06 549 ASP A CA 1
ATOM 4263 C C . ASP A 1 549 ? -22.278 -8.795 20.383 1.00 94.06 549 ASP A C 1
ATOM 4265 O O . ASP A 1 549 ? -21.754 -8.358 21.417 1.00 94.06 549 ASP A O 1
ATOM 4269 N N . VAL A 1 550 ? -21.583 -9.399 19.415 1.00 91.50 550 VAL A N 1
ATOM 4270 C CA . VAL A 1 550 ? -20.133 -9.606 19.453 1.00 91.50 550 VAL A CA 1
ATOM 4271 C C . VAL A 1 550 ? -19.427 -8.387 18.849 1.00 91.50 550 VAL A C 1
ATOM 4273 O O . VAL A 1 550 ? -19.683 -8.073 17.682 1.00 91.50 550 VAL A O 1
ATOM 4276 N N . PRO A 1 551 ? -18.555 -7.692 19.608 1.00 92.69 551 PRO A N 1
ATOM 4277 C CA . PRO A 1 551 ? -17.793 -6.558 19.094 1.00 92.69 551 PRO A CA 1
ATOM 4278 C C . PRO A 1 551 ? -16.846 -6.956 17.964 1.00 92.69 551 PRO A C 1
ATOM 4280 O O . PRO A 1 551 ? -16.201 -8.005 18.027 1.00 92.69 551 PRO A O 1
ATOM 4283 N N . ARG A 1 552 ? -16.736 -6.094 16.952 1.00 91.44 552 ARG A N 1
ATOM 4284 C CA . ARG A 1 552 ? -15.821 -6.242 15.813 1.00 91.44 552 ARG A CA 1
ATOM 4285 C C . ARG A 1 552 ? -15.275 -4.892 15.368 1.00 91.44 552 ARG A C 1
ATOM 4287 O O . ARG A 1 552 ? -15.988 -3.896 15.526 1.00 91.44 552 ARG A O 1
ATOM 4294 N N . PRO A 1 553 ? -14.093 -4.866 14.727 1.00 92.69 553 PRO A N 1
ATOM 4295 C CA . PRO A 1 553 ? -13.646 -3.681 14.016 1.00 92.69 553 PRO A CA 1
ATOM 4296 C C . PRO A 1 553 ? -14.671 -3.286 12.944 1.00 92.69 553 PRO A C 1
ATOM 4298 O O . PRO A 1 553 ? -15.164 -4.133 12.196 1.00 92.69 553 PRO A O 1
ATOM 4301 N N . LEU A 1 554 ? -14.998 -2.000 12.872 1.00 94.69 554 LEU A N 1
ATOM 4302 C CA . LEU A 1 554 ? -15.997 -1.453 11.955 1.00 94.69 554 LEU A CA 1
ATOM 4303 C C . LEU A 1 554 ? -15.454 -1.245 10.541 1.00 94.69 554 LEU A C 1
ATOM 4305 O O . LEU A 1 554 ? -16.226 -1.213 9.578 1.00 94.69 554 LEU A O 1
ATOM 4309 N N . ALA A 1 555 ? -14.141 -1.071 10.397 1.00 92.06 555 ALA A N 1
ATOM 4310 C CA . ALA A 1 555 ? -13.572 -0.547 9.165 1.00 92.06 555 ALA A CA 1
ATOM 4311 C C . ALA A 1 555 ? -14.330 0.734 8.725 1.00 92.06 555 ALA A C 1
ATOM 4313 O O . ALA A 1 555 ? -14.839 1.506 9.539 1.00 92.06 555 ALA A O 1
ATOM 4314 N N . SER A 1 556 ? -14.524 0.926 7.419 1.00 95.06 556 SER A N 1
ATOM 4315 C CA . SER A 1 556 ? -15.217 2.099 6.860 1.00 95.06 556 SER A CA 1
ATOM 4316 C C . SER A 1 556 ? -16.686 2.295 7.272 1.00 95.06 556 SER A C 1
ATOM 4318 O O . SER A 1 556 ? -17.276 3.311 6.900 1.00 95.06 556 SER A O 1
ATOM 4320 N N . PHE A 1 557 ? -17.293 1.397 8.050 1.00 97.81 557 PHE A N 1
ATOM 4321 C CA . PHE A 1 557 ? -18.599 1.653 8.666 1.00 97.81 557 PHE A CA 1
ATOM 4322 C C . PHE A 1 557 ? -18.575 2.866 9.606 1.00 97.81 557 PHE A C 1
ATOM 4324 O O . PHE A 1 557 ? -19.596 3.546 9.740 1.00 97.81 557 PHE A O 1
ATOM 4331 N N . THR A 1 558 ? -17.410 3.188 10.179 1.00 98.38 558 THR A N 1
ATOM 4332 C CA . THR A 1 558 ? -17.164 4.395 10.984 1.00 98.38 558 THR A CA 1
ATOM 4333 C C . THR A 1 558 ? -17.594 5.679 10.283 1.00 98.38 558 THR A C 1
ATOM 4335 O O . THR A 1 558 ? -18.168 6.564 10.915 1.00 98.38 558 THR A O 1
ATOM 4338 N N . LYS A 1 559 ? -17.420 5.755 8.959 1.00 98.19 559 LYS A N 1
ATOM 4339 C CA . LYS A 1 559 ? -17.741 6.946 8.159 1.00 98.19 559 LYS A CA 1
ATOM 4340 C C . LYS A 1 559 ? -19.218 7.343 8.218 1.00 98.19 559 LYS A C 1
ATOM 4342 O O . LYS A 1 559 ? -19.547 8.499 7.979 1.00 98.19 559 LYS A O 1
ATOM 4347 N N . VAL A 1 560 ? -20.105 6.407 8.561 1.00 98.75 560 VAL A N 1
ATOM 4348 C CA . VAL A 1 560 ? -21.532 6.691 8.765 1.00 98.75 560 VAL A CA 1
ATOM 4349 C C . VAL A 1 560 ? -21.754 7.516 10.035 1.00 98.75 560 VAL A C 1
ATOM 4351 O O . VAL A 1 560 ? -22.511 8.481 9.995 1.00 98.75 560 VAL A O 1
ATOM 4354 N N . MET A 1 561 ? -21.057 7.192 11.132 1.00 98.62 561 MET A N 1
ATOM 4355 C CA . MET A 1 561 ? -21.065 8.028 12.341 1.00 98.62 561 MET A CA 1
ATOM 4356 C C . MET A 1 561 ? -20.388 9.374 12.076 1.00 98.62 561 MET A C 1
ATOM 4358 O O . MET A 1 561 ? -20.880 10.404 12.519 1.00 98.62 561 MET A O 1
ATOM 4362 N N . THR A 1 562 ? -19.292 9.386 11.314 1.00 98.62 562 THR A N 1
ATOM 4363 C CA . THR A 1 562 ? -18.630 10.634 10.909 1.00 98.62 562 THR A CA 1
ATOM 4364 C C . THR A 1 562 ? -19.597 11.545 10.162 1.00 98.62 562 THR A C 1
ATOM 4366 O O . THR A 1 562 ? -19.748 12.702 10.536 1.00 98.62 562 THR A O 1
ATOM 4369 N N . ALA A 1 563 ? -20.317 11.022 9.166 1.00 98.62 563 ALA A N 1
ATOM 4370 C CA . ALA A 1 563 ? -21.334 11.782 8.449 1.00 98.62 563 ALA A CA 1
ATOM 4371 C C . ALA A 1 563 ? -22.448 12.277 9.379 1.00 98.62 563 ALA A C 1
ATOM 4373 O O . ALA A 1 563 ? -22.791 13.455 9.329 1.00 98.62 563 ALA A O 1
ATOM 4374 N N . GLU A 1 564 ? -22.982 11.425 10.259 1.00 98.25 564 GLU A N 1
ATOM 4375 C CA . GLU A 1 564 ? -23.996 11.852 11.231 1.00 98.25 564 GLU A CA 1
ATOM 4376 C C . GLU A 1 564 ? -23.511 13.032 12.075 1.00 98.25 564 GLU A C 1
ATOM 4378 O O . GLU A 1 564 ? -24.196 14.055 12.153 1.00 98.25 564 GLU A O 1
ATOM 4383 N N . ARG A 1 565 ? -22.288 12.936 12.602 1.00 98.19 565 ARG A N 1
ATOM 4384 C CA . ARG A 1 565 ? -21.707 13.963 13.458 1.00 98.19 565 ARG A CA 1
ATOM 4385 C C . ARG A 1 565 ? -21.431 15.263 12.701 1.00 98.19 565 ARG A C 1
ATOM 4387 O O . ARG A 1 565 ? -21.715 16.330 13.238 1.00 98.19 565 ARG A O 1
ATOM 4394 N N . LEU A 1 566 ? -20.965 15.194 11.451 1.00 98.50 566 LEU A N 1
ATOM 4395 C CA . LEU A 1 566 ? -20.787 16.367 10.580 1.00 98.50 566 LEU A CA 1
ATOM 4396 C C . LEU A 1 566 ? -22.105 17.128 10.383 1.00 98.50 566 LEU A C 1
ATOM 4398 O O . LEU A 1 566 ? -22.149 18.350 10.521 1.00 98.50 566 LEU A O 1
ATOM 4402 N N . PHE A 1 567 ? -23.195 16.410 10.103 1.00 98.25 567 PHE A N 1
ATOM 4403 C CA . PHE A 1 567 ? -24.515 17.021 9.941 1.00 98.25 567 PHE A CA 1
ATOM 4404 C C . PHE A 1 567 ? -25.065 17.578 11.255 1.00 98.25 567 PHE A C 1
ATOM 4406 O O . PHE A 1 567 ? -25.635 18.667 11.261 1.00 98.25 567 PHE A O 1
ATOM 4413 N N . ALA A 1 568 ? -24.856 16.881 12.373 1.00 96.38 568 ALA A N 1
ATOM 4414 C CA . ALA A 1 568 ? -25.232 17.369 13.696 1.00 96.38 568 ALA A CA 1
ATOM 4415 C C . ALA A 1 568 ? -24.439 18.621 14.131 1.00 96.38 568 ALA A C 1
ATOM 4417 O O . ALA A 1 568 ? -24.876 19.332 15.035 1.00 96.38 568 ALA A O 1
ATOM 4418 N N . GLU A 1 569 ? -23.290 18.894 13.505 1.00 95.88 569 GLU A N 1
ATOM 4419 C CA . GLU A 1 569 ? -22.462 20.095 13.713 1.00 95.88 569 GLU A CA 1
ATOM 4420 C C . GLU A 1 569 ? -22.707 21.195 12.676 1.00 95.88 569 GLU A C 1
ATOM 4422 O O . GLU A 1 569 ? -22.087 22.251 12.752 1.00 95.88 569 GLU A O 1
ATOM 4427 N N . GLY A 1 570 ? -23.640 20.989 11.741 1.00 96.44 570 GLY A N 1
ATOM 4428 C CA . GLY A 1 570 ? -24.015 22.005 10.762 1.00 96.44 570 GLY A CA 1
ATOM 4429 C C . GLY A 1 570 ? -22.981 22.214 9.656 1.00 96.44 570 GLY A C 1
ATOM 4430 O O . GLY A 1 570 ? -22.811 23.347 9.212 1.00 96.44 570 GLY A O 1
ATOM 4431 N N . ILE A 1 571 ? -22.303 21.146 9.206 1.00 97.94 571 ILE A N 1
ATOM 4432 C CA . ILE A 1 571 ? -21.373 21.196 8.065 1.00 97.94 571 ILE A CA 1
ATOM 4433 C C . ILE A 1 571 ? -21.968 21.990 6.888 1.00 97.94 571 ILE A C 1
ATOM 4435 O O . ILE A 1 571 ? -23.047 21.677 6.377 1.00 97.94 571 ILE A O 1
ATOM 4439 N N . ASN A 1 572 ? -21.253 23.021 6.431 1.00 97.62 572 ASN A N 1
ATOM 4440 C CA . ASN A 1 572 ? -21.675 23.810 5.280 1.00 97.62 572 ASN A CA 1
ATOM 4441 C C . ASN A 1 572 ? -21.277 23.095 3.985 1.00 97.62 572 ASN A C 1
ATOM 4443 O O . ASN A 1 572 ? -20.103 23.052 3.623 1.00 97.62 572 ASN A O 1
ATOM 4447 N N . LEU A 1 573 ? -22.259 22.556 3.262 1.00 97.44 573 LEU A N 1
ATOM 4448 C CA . LEU A 1 573 ? -22.033 21.815 2.017 1.00 97.44 573 LEU A CA 1
ATOM 4449 C C . LEU A 1 573 ? -21.511 22.683 0.865 1.00 97.44 573 LEU A C 1
ATOM 4451 O O . LEU A 1 573 ? -21.014 22.1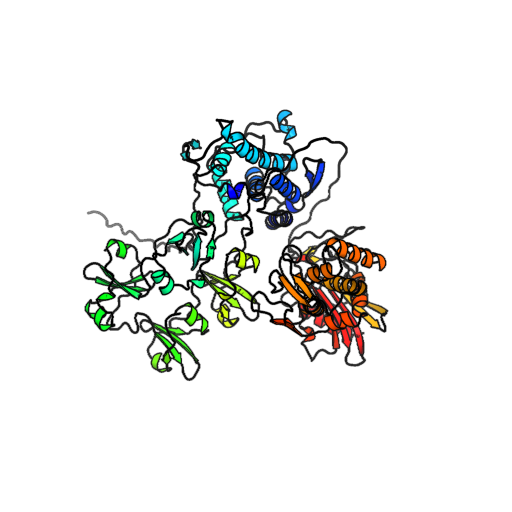36 -0.115 1.00 97.44 573 LEU A O 1
ATOM 4455 N N . HIS A 1 574 ? -21.655 24.008 0.951 1.00 96.62 574 HIS A N 1
ATOM 4456 C CA . HIS A 1 574 ? -21.245 24.937 -0.102 1.00 96.62 574 HIS A CA 1
ATOM 4457 C C . HIS A 1 574 ? -19.816 25.455 0.055 1.00 96.62 574 HIS A C 1
ATOM 4459 O O . HIS A 1 574 ? -19.258 25.964 -0.913 1.00 96.62 574 HIS A O 1
ATOM 4465 N N . GLU A 1 575 ? -19.234 25.317 1.243 1.00 97.50 575 GLU A N 1
ATOM 4466 C CA . GLU A 1 575 ? -17.841 25.674 1.493 1.00 97.50 575 GLU A CA 1
ATOM 4467 C C . GLU A 1 575 ? -16.880 24.624 0.939 1.00 97.50 575 GLU A C 1
ATOM 4469 O O . GLU A 1 575 ? -17.261 23.481 0.668 1.00 97.50 575 GLU A O 1
ATOM 4474 N N . ALA A 1 576 ? -15.625 25.032 0.771 1.00 97.50 576 ALA A N 1
ATOM 4475 C CA . ALA A 1 576 ? -14.548 24.166 0.331 1.00 97.50 576 ALA A CA 1
ATOM 4476 C C . ALA A 1 576 ? -13.549 23.942 1.467 1.00 97.50 576 ALA A C 1
ATOM 4478 O O . ALA A 1 576 ? -13.180 24.878 2.175 1.00 97.50 576 ALA A O 1
ATOM 4479 N N . SER A 1 577 ? -13.102 22.698 1.615 1.00 97.44 577 SER A N 1
ATOM 4480 C CA . SER A 1 577 ? -12.042 22.326 2.548 1.00 97.44 577 SER A CA 1
ATOM 4481 C C . SER A 1 577 ? -10.716 22.204 1.809 1.00 97.44 577 SER A C 1
ATOM 4483 O O . SER A 1 577 ? -10.640 21.561 0.761 1.00 97.44 577 SER A O 1
ATOM 4485 N N . THR A 1 578 ? -9.667 22.793 2.378 1.00 96.69 578 THR A N 1
ATOM 4486 C CA . THR A 1 578 ? -8.303 22.719 1.844 1.00 96.69 578 THR A CA 1
ATOM 4487 C C . THR A 1 578 ? -7.625 21.422 2.278 1.00 96.69 578 THR A C 1
ATOM 4489 O O . THR A 1 578 ? -7.657 21.054 3.456 1.00 96.69 578 THR A O 1
ATOM 4492 N N . PHE A 1 579 ? -6.966 20.731 1.353 1.00 94.25 579 PHE A N 1
ATOM 4493 C CA . PHE A 1 579 ? -6.149 19.574 1.692 1.00 94.25 579 PHE A CA 1
ATOM 4494 C C . PHE A 1 579 ? -4.807 19.998 2.302 1.00 94.25 579 PHE A C 1
ATOM 4496 O O . PHE A 1 579 ? -4.051 20.774 1.722 1.00 94.25 579 PHE A O 1
ATOM 4503 N N . VAL A 1 580 ? -4.519 19.466 3.492 1.00 92.06 580 VAL A N 1
ATOM 4504 C CA . VAL A 1 580 ? -3.304 19.707 4.273 1.00 92.06 580 VAL A CA 1
ATOM 4505 C C . VAL A 1 580 ? -2.736 18.327 4.611 1.00 92.06 580 VAL A C 1
ATOM 4507 O O . VAL A 1 580 ? -3.294 17.655 5.490 1.00 92.06 580 VAL A O 1
ATOM 4510 N N . PRO A 1 581 ? -1.700 17.855 3.897 1.00 83.19 581 PRO A N 1
ATOM 4511 C CA . PRO A 1 581 ? -1.224 16.478 3.998 1.00 83.19 581 PRO A CA 1
ATOM 4512 C C . PRO A 1 581 ? -0.920 16.035 5.429 1.00 83.19 581 PRO A C 1
ATOM 4514 O O . PRO A 1 581 ? -1.346 14.955 5.834 1.00 83.19 581 PRO A O 1
ATOM 4517 N N . GLU A 1 582 ? -0.289 16.886 6.234 1.00 80.19 582 GLU A N 1
ATOM 4518 C CA . GLU A 1 582 ? 0.141 16.571 7.603 1.00 80.19 582 GLU A CA 1
ATOM 4519 C C . GLU A 1 582 ? -1.038 16.326 8.557 1.00 80.19 582 GLU A C 1
ATOM 4521 O O . GLU A 1 582 ? -0.864 15.762 9.637 1.00 80.19 582 GLU A O 1
ATOM 4526 N N . LYS A 1 583 ? -2.245 16.764 8.177 1.00 82.12 583 LYS A N 1
ATOM 4527 C CA . LYS A 1 583 ? -3.466 16.654 8.987 1.00 82.12 583 LYS A CA 1
ATOM 4528 C C . LYS A 1 583 ? -4.493 15.693 8.403 1.00 82.12 583 LYS A C 1
ATOM 4530 O O . LYS A 1 583 ? -5.293 15.129 9.145 1.00 82.12 583 LYS A O 1
ATOM 4535 N N . HIS A 1 584 ? -4.534 15.568 7.080 1.00 88.62 584 HIS A N 1
ATOM 4536 C CA . HIS A 1 584 ? -5.620 14.886 6.376 1.00 88.62 584 HIS A CA 1
ATOM 4537 C C . HIS A 1 584 ? -5.205 13.542 5.783 1.00 88.62 584 HIS A C 1
ATOM 4539 O O . HIS A 1 584 ? -6.079 12.718 5.504 1.00 88.62 584 HIS A O 1
ATOM 4545 N N . THR A 1 585 ? -3.903 13.291 5.617 1.00 74.19 585 THR A N 1
ATOM 4546 C CA . THR A 1 585 ? -3.420 12.034 5.038 1.00 74.19 585 THR A CA 1
ATOM 4547 C C . THR A 1 585 ? -3.781 10.863 5.941 1.00 74.19 585 THR A C 1
ATOM 4549 O O . THR A 1 585 ? -3.436 10.816 7.120 1.00 74.19 585 THR A O 1
ATOM 4552 N N . ALA A 1 586 ? -4.505 9.905 5.370 1.00 57.47 586 ALA A N 1
ATOM 4553 C CA . ALA A 1 586 ? -4.746 8.621 5.999 1.00 57.47 586 ALA A CA 1
ATOM 4554 C C . ALA A 1 586 ? -3.570 7.675 5.712 1.00 57.47 586 ALA A C 1
ATOM 4556 O O . ALA A 1 586 ? -3.119 7.631 4.565 1.00 57.47 586 ALA A O 1
ATOM 4557 N N . PRO A 1 587 ? -3.123 6.860 6.682 1.00 49.12 587 PRO A N 1
ATOM 4558 C CA . PRO A 1 587 ? -2.314 5.693 6.361 1.00 49.12 587 PRO A CA 1
ATOM 4559 C C . PRO A 1 587 ? -3.142 4.765 5.446 1.00 49.12 587 PRO A C 1
ATOM 4561 O O . PRO A 1 587 ? -4.336 4.598 5.670 1.00 49.12 587 PRO A O 1
ATOM 4564 N N . TYR A 1 588 ? -2.509 4.269 4.382 1.00 41.28 588 TYR A N 1
ATOM 4565 C CA . TYR A 1 588 ? -2.960 3.390 3.284 1.00 41.28 588 TYR A CA 1
ATOM 4566 C C . TYR A 1 588 ? -4.433 2.868 3.189 1.00 41.28 588 TYR A C 1
ATOM 4568 O O . TYR A 1 588 ? -5.047 2.428 4.155 1.00 41.28 588 TYR A O 1
ATOM 4576 N N . GLN A 1 589 ? -4.908 2.741 1.932 1.00 37.47 589 GLN A N 1
ATOM 4577 C CA . GLN A 1 589 ? -6.226 2.316 1.386 1.00 37.47 589 GLN A CA 1
ATOM 4578 C C . GLN A 1 589 ? -7.199 3.457 1.032 1.00 37.47 589 GLN A C 1
ATOM 4580 O O . GLN A 1 589 ? -7.410 4.381 1.811 1.00 37.47 589 GLN A O 1
ATOM 4585 N N . HIS A 1 590 ? -7.822 3.353 -0.154 1.00 46.22 590 HIS A N 1
ATOM 4586 C CA . HIS A 1 590 ? -8.782 4.323 -0.706 1.00 46.22 590 HIS A CA 1
ATOM 4587 C C . HIS A 1 590 ? -8.221 5.756 -0.784 1.00 46.22 590 HIS A C 1
ATOM 4589 O O . HIS A 1 590 ? -8.759 6.691 -0.181 1.00 46.22 590 HIS A O 1
ATOM 4595 N N . LEU A 1 591 ? -7.097 5.892 -1.500 1.00 54.78 591 LEU A N 1
ATOM 4596 C CA . LEU A 1 591 ? -6.366 7.146 -1.646 1.00 54.78 591 LEU A CA 1
ATOM 4597 C C . LEU A 1 591 ? -7.169 8.143 -2.475 1.00 54.78 591 LEU A C 1
ATOM 4599 O O . LEU A 1 591 ? -7.714 7.826 -3.531 1.00 54.78 591 LEU A O 1
ATOM 4603 N N . PHE A 1 592 ? -7.256 9.346 -1.930 1.00 70.94 592 PHE A N 1
ATOM 4604 C CA . PHE A 1 592 ? -7.923 10.470 -2.549 1.00 70.94 592 PHE A CA 1
ATOM 4605 C C . PHE A 1 592 ? -6.914 11.211 -3.417 1.00 70.94 592 PHE A C 1
ATOM 4607 O O . PHE A 1 592 ? -5.863 11.602 -2.914 1.00 70.94 592 PHE A O 1
ATOM 4614 N N . ARG A 1 593 ? -7.206 11.361 -4.712 1.00 82.75 593 ARG A N 1
ATOM 4615 C CA . ARG A 1 593 ? -6.300 11.997 -5.674 1.00 82.75 593 ARG A CA 1
ATOM 4616 C C . ARG A 1 593 ? -6.313 13.516 -5.490 1.00 82.75 593 ARG A C 1
ATOM 4618 O O . ARG A 1 593 ? -7.007 14.200 -6.220 1.00 82.75 593 ARG A O 1
ATOM 4625 N N . ILE A 1 594 ? -5.581 14.021 -4.508 1.00 84.94 594 ILE A N 1
ATOM 4626 C CA . ILE A 1 594 ? -5.564 15.445 -4.166 1.00 84.94 594 ILE A CA 1
ATOM 4627 C C . ILE A 1 594 ? -4.145 15.897 -3.803 1.00 84.94 594 ILE A C 1
ATOM 4629 O O . ILE A 1 594 ? -3.387 15.152 -3.175 1.00 84.94 594 ILE A O 1
ATOM 4633 N N . THR A 1 595 ? -3.789 17.117 -4.186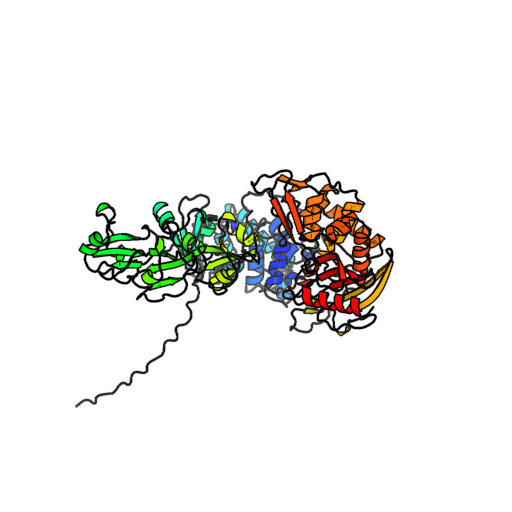 1.00 85.75 595 THR A N 1
ATOM 4634 C CA . THR A 1 595 ? -2.493 17.760 -3.954 1.00 85.75 595 THR A CA 1
ATOM 4635 C C . THR A 1 595 ? -2.590 18.796 -2.837 1.00 85.75 595 THR A C 1
ATOM 4637 O O . THR A 1 595 ? -3.630 19.411 -2.598 1.00 85.75 595 THR A O 1
ATOM 4640 N N . ALA A 1 596 ? -1.500 18.974 -2.085 1.00 89.38 596 ALA A N 1
ATOM 4641 C CA . ALA A 1 596 ? -1.446 19.911 -0.965 1.00 89.38 596 ALA A CA 1
ATOM 4642 C C . ALA A 1 596 ? -1.887 21.323 -1.389 1.00 89.38 596 ALA A C 1
ATOM 4644 O O . ALA A 1 596 ? -1.351 21.885 -2.342 1.00 89.38 596 ALA A O 1
ATOM 4645 N N . GLY A 1 597 ? -2.837 21.903 -0.655 1.00 90.75 597 GLY A N 1
ATOM 4646 C CA . GLY A 1 597 ? -3.393 23.226 -0.943 1.00 90.75 597 GLY A CA 1
ATOM 4647 C C . GLY A 1 597 ? -4.615 23.236 -1.867 1.00 90.75 597 GLY A C 1
ATOM 4648 O O . GLY A 1 597 ? -5.293 24.262 -1.920 1.00 90.75 597 GLY A O 1
ATOM 4649 N N . GLU A 1 598 ? -4.949 22.129 -2.535 1.00 94.81 598 GLU A N 1
ATOM 4650 C CA . GLU A 1 598 ? -6.177 22.032 -3.331 1.00 94.81 598 GLU A CA 1
ATOM 4651 C C . GLU A 1 598 ? -7.417 22.099 -2.446 1.00 94.81 598 GLU A C 1
ATOM 4653 O O . GLU A 1 598 ? -7.407 21.731 -1.264 1.00 94.81 598 GLU A O 1
ATOM 4658 N N . GLN A 1 599 ? -8.503 22.594 -3.030 1.00 97.31 599 GLN A N 1
ATOM 4659 C CA . GLN A 1 599 ? -9.762 22.796 -2.330 1.00 97.31 599 GLN A CA 1
ATOM 4660 C C . GLN A 1 599 ? -10.859 21.980 -2.982 1.00 97.31 599 GLN A C 1
ATOM 4662 O O . GLN A 1 599 ? -11.075 22.068 -4.188 1.00 97.31 599 GLN A O 1
ATOM 4667 N N . VAL A 1 600 ? -11.606 21.240 -2.168 1.00 97.06 600 VAL A N 1
ATOM 4668 C CA . VAL A 1 600 ? -12.763 20.467 -2.625 1.00 97.06 600 VAL A CA 1
ATOM 4669 C C . VAL A 1 600 ? -13.976 20.873 -1.814 1.00 97.06 600 VAL A C 1
ATOM 4671 O O . VAL A 1 600 ? -13.899 21.057 -0.597 1.00 97.06 600 VAL A O 1
ATOM 4674 N N . LYS A 1 601 ? -15.109 21.022 -2.494 1.00 98.06 601 LYS A N 1
ATOM 4675 C CA . LYS A 1 601 ? -16.372 21.370 -1.859 1.00 98.06 601 LYS A CA 1
ATOM 4676 C C . LYS A 1 601 ? -16.792 20.282 -0.867 1.00 98.06 601 LYS A C 1
ATOM 4678 O O . LYS A 1 601 ? -16.676 19.090 -1.145 1.00 98.06 601 LYS A O 1
ATOM 4683 N N . ASN A 1 602 ? -17.336 20.674 0.281 1.00 98.25 602 ASN A N 1
ATOM 4684 C CA . ASN A 1 602 ? -17.728 19.737 1.336 1.00 98.25 602 ASN A CA 1
ATOM 4685 C C . ASN A 1 602 ? -18.803 18.737 0.878 1.00 98.25 602 ASN A C 1
ATOM 4687 O O . ASN A 1 602 ? -18.797 17.590 1.324 1.00 98.25 602 ASN A O 1
ATOM 4691 N N . SER A 1 603 ? -19.699 19.129 -0.041 1.00 97.69 603 SER A N 1
ATOM 4692 C CA . SER A 1 603 ? -20.632 18.188 -0.677 1.00 97.69 603 SER A CA 1
ATOM 4693 C C . SER A 1 603 ? -19.918 17.055 -1.406 1.00 97.69 603 SER A C 1
ATOM 4695 O O . SER A 1 603 ? -20.359 15.910 -1.343 1.00 97.69 603 SER A O 1
ATOM 4697 N N . ASP A 1 604 ? -18.814 17.369 -2.067 1.00 97.25 604 ASP A N 1
ATOM 4698 C CA . ASP A 1 604 ? -18.126 16.466 -2.983 1.00 97.25 604 ASP A CA 1
ATOM 4699 C C . ASP A 1 604 ? -17.236 15.520 -2.169 1.00 97.25 604 ASP A C 1
ATOM 4701 O O . ASP A 1 604 ? -17.268 14.305 -2.357 1.00 97.25 604 ASP A O 1
ATOM 4705 N N . LEU A 1 605 ? -16.598 16.053 -1.120 1.00 96.94 605 LEU A N 1
ATOM 4706 C CA . LEU A 1 605 ? -15.929 15.259 -0.089 1.00 96.94 605 LEU A CA 1
ATOM 4707 C C . LEU A 1 605 ? -16.876 14.259 0.591 1.00 96.94 605 LEU A C 1
ATOM 4709 O O . LEU A 1 605 ? -16.466 13.134 0.877 1.00 96.94 605 LEU A O 1
ATOM 4713 N N . LEU A 1 606 ? -18.139 14.626 0.843 1.00 97.94 606 LEU A N 1
ATOM 4714 C CA . LEU A 1 606 ? -19.136 13.710 1.413 1.00 97.94 606 LEU A CA 1
ATOM 4715 C C . LEU A 1 606 ? -19.527 12.591 0.441 1.00 97.94 606 LEU A C 1
ATOM 4717 O O . LEU A 1 606 ? -19.732 11.456 0.881 1.00 97.94 606 LEU A O 1
ATOM 4721 N N . TYR A 1 607 ? -19.587 12.870 -0.864 1.00 96.00 607 TYR A N 1
ATOM 4722 C CA . TYR A 1 607 ? -19.745 11.819 -1.866 1.00 96.00 607 TYR A CA 1
ATOM 4723 C C . TYR A 1 607 ? -18.538 10.882 -1.867 1.00 96.00 607 TYR A C 1
ATOM 4725 O O . TYR A 1 607 ? -18.722 9.682 -1.695 1.00 96.00 607 TYR A O 1
ATOM 4733 N N . SER A 1 608 ? -17.309 11.391 -1.946 1.00 92.38 608 SER A N 1
ATOM 4734 C CA . SER A 1 608 ? -16.104 10.551 -1.890 1.00 92.38 608 SER A CA 1
ATOM 4735 C C . SER A 1 608 ? -16.006 9.735 -0.589 1.00 92.38 608 SER A C 1
ATOM 4737 O O . SER A 1 608 ? -15.611 8.565 -0.609 1.00 92.38 608 SER A O 1
ATOM 4739 N N . LEU A 1 609 ? -16.434 10.303 0.546 1.00 95.31 609 LEU A N 1
ATOM 4740 C CA . LEU A 1 609 ? -16.492 9.628 1.846 1.00 95.31 609 LEU A CA 1
ATOM 4741 C C . LEU A 1 609 ? -17.485 8.454 1.862 1.00 95.31 609 LEU A C 1
ATOM 4743 O O . LEU A 1 609 ? -17.179 7.392 2.407 1.00 95.31 609 LEU A O 1
ATOM 4747 N N . LEU A 1 610 ? -18.693 8.638 1.324 1.00 96.38 610 LEU A N 1
ATOM 4748 C CA . LEU A 1 610 ? -19.795 7.681 1.495 1.00 96.38 610 LEU A CA 1
ATOM 4749 C C . LEU A 1 610 ? -20.007 6.754 0.289 1.00 96.38 610 LEU A C 1
ATOM 4751 O O . LEU A 1 610 ? -20.418 5.612 0.494 1.00 96.38 610 LEU A O 1
ATOM 4755 N N . VAL A 1 611 ? -19.672 7.206 -0.923 1.00 90.62 611 VAL A N 1
ATOM 4756 C CA . VAL A 1 611 ? -19.777 6.458 -2.189 1.00 90.62 611 VAL A CA 1
ATOM 4757 C C . VAL A 1 611 ? -18.522 5.610 -2.410 1.00 90.62 611 VAL A C 1
ATOM 4759 O O . VAL A 1 611 ? -18.607 4.385 -2.345 1.00 90.62 611 VAL A O 1
ATOM 4762 N N . SER A 1 612 ? -17.351 6.234 -2.566 1.00 82.88 612 SER A N 1
ATOM 4763 C CA . SER A 1 612 ? -16.078 5.524 -2.805 1.00 82.88 612 SER A CA 1
ATOM 4764 C C . SER A 1 612 ? -15.348 5.094 -1.539 1.00 82.88 612 SER A C 1
ATOM 4766 O O . SER A 1 612 ? -14.373 4.341 -1.596 1.00 82.88 612 SER A O 1
ATOM 4768 N N . SER A 1 613 ? -15.842 5.512 -0.371 1.00 89.94 613 SER A N 1
ATOM 4769 C CA . SER A 1 613 ? -15.281 5.139 0.926 1.00 89.94 613 SER A CA 1
ATOM 4770 C C . SER A 1 613 ? -13.861 5.658 1.179 1.00 89.94 613 SER A C 1
ATOM 4772 O O . SER A 1 613 ? -13.111 5.026 1.931 1.00 89.94 613 SER A O 1
ATOM 4774 N N . LEU A 1 614 ? -13.498 6.804 0.597 1.00 86.50 614 LEU A N 1
ATOM 4775 C CA . LEU A 1 614 ? -12.162 7.385 0.737 1.00 86.50 614 LEU A CA 1
ATOM 4776 C C . LEU A 1 614 ? -11.899 7.878 2.167 1.00 86.50 614 LEU A C 1
ATOM 4778 O O . LEU A 1 614 ? -12.796 8.384 2.845 1.00 86.50 614 LEU A O 1
ATOM 4782 N N . ASN A 1 615 ? -10.663 7.712 2.643 1.00 87.25 615 ASN A N 1
ATOM 4783 C CA . ASN A 1 615 ? -10.296 8.016 4.031 1.00 87.25 615 ASN A CA 1
ATOM 4784 C C . ASN A 1 615 ? -9.964 9.500 4.245 1.00 87.25 615 ASN A C 1
ATOM 4786 O O . ASN A 1 615 ? -10.401 10.084 5.234 1.00 87.25 615 ASN A O 1
ATOM 4790 N N . THR A 1 616 ? -9.220 10.112 3.319 1.00 90.25 616 THR A N 1
ATOM 4791 C CA . THR A 1 616 ? -8.784 11.518 3.398 1.00 90.25 616 THR A CA 1
ATOM 4792 C C . THR A 1 616 ? -9.948 12.508 3.561 1.00 90.25 616 THR A C 1
ATOM 4794 O O . THR A 1 616 ? -9.865 13.357 4.455 1.00 90.25 616 THR A O 1
ATOM 4797 N N . PRO A 1 617 ? -11.074 12.382 2.819 1.00 94.25 617 PRO A N 1
ATOM 4798 C CA . PRO A 1 617 ? -12.227 13.260 3.013 1.00 94.25 617 PRO A CA 1
ATOM 4799 C C . PRO A 1 617 ? -12.784 13.262 4.440 1.00 94.25 617 PRO A C 1
ATOM 4801 O O . PRO A 1 617 ? -13.285 14.290 4.884 1.00 94.25 617 PRO A O 1
ATOM 4804 N N . ALA A 1 618 ? -12.661 12.159 5.192 1.00 94.62 618 ALA A N 1
ATOM 4805 C CA . ALA A 1 618 ? -13.148 12.086 6.572 1.00 94.62 618 ALA A CA 1
ATOM 4806 C C . ALA A 1 618 ? -12.451 13.117 7.471 1.00 94.62 618 ALA A C 1
ATOM 4808 O O . ALA A 1 618 ? -13.113 13.835 8.219 1.00 94.62 618 ALA A O 1
ATOM 4809 N N . ARG A 1 619 ? -11.123 13.231 7.343 1.00 93.88 619 ARG A N 1
ATOM 4810 C CA . ARG A 1 619 ? -10.300 14.156 8.132 1.00 93.88 619 ARG A CA 1
ATOM 4811 C C . ARG A 1 619 ? -10.458 15.601 7.677 1.00 93.88 619 ARG A C 1
ATOM 4813 O O . ARG A 1 619 ? -10.541 16.484 8.525 1.00 93.88 619 ARG A O 1
ATOM 4820 N N . MET A 1 620 ? -10.557 15.828 6.364 1.00 96.00 620 MET A N 1
ATOM 4821 C CA . MET A 1 620 ? -10.839 17.157 5.803 1.00 96.00 620 MET A CA 1
ATOM 4822 C C . MET A 1 620 ? -12.172 17.700 6.326 1.00 96.00 620 MET A C 1
ATOM 4824 O O . MET A 1 620 ? -12.231 18.802 6.863 1.00 96.00 620 MET A O 1
ATOM 4828 N N . LEU A 1 621 ? -13.231 16.891 6.238 1.00 97.75 621 LEU A N 1
ATOM 4829 C CA . LEU A 1 621 ? -14.560 17.269 6.712 1.00 97.75 621 LEU A CA 1
ATOM 4830 C C . LEU A 1 621 ? -14.600 17.438 8.234 1.00 97.75 621 LEU A C 1
ATOM 4832 O O . LEU A 1 621 ? -15.220 18.378 8.722 1.00 97.75 621 LEU A O 1
ATOM 4836 N N . ALA A 1 622 ? -13.930 16.566 8.994 1.00 96.44 622 ALA A N 1
ATOM 4837 C CA . ALA A 1 622 ? -13.853 16.709 10.446 1.00 96.44 622 ALA A CA 1
ATOM 4838 C C . ALA A 1 622 ? -13.165 18.022 10.848 1.00 96.44 622 ALA A C 1
ATOM 4840 O O . ALA A 1 622 ? -13.644 18.701 11.754 1.00 96.44 622 ALA A O 1
ATOM 4841 N N . GLN A 1 623 ? -12.093 18.420 10.154 1.00 94.94 623 GLN A N 1
ATOM 4842 C CA . GLN A 1 623 ? -11.430 19.707 10.383 1.00 94.94 623 GLN A CA 1
ATOM 4843 C C . GLN A 1 623 ? -12.306 20.909 10.001 1.00 94.94 623 GLN A C 1
ATOM 4845 O O . GLN A 1 623 ? -12.189 21.963 10.619 1.00 94.94 623 GLN A O 1
ATOM 4850 N N . ALA A 1 624 ? -13.214 20.764 9.032 1.00 95.81 624 ALA A N 1
ATOM 4851 C CA . ALA A 1 624 ? -14.125 21.843 8.647 1.00 95.81 624 ALA A CA 1
ATOM 4852 C C . ALA A 1 624 ? -15.079 22.268 9.782 1.00 95.81 624 ALA A C 1
ATOM 4854 O O . ALA A 1 624 ? -15.576 23.390 9.777 1.00 95.81 624 ALA A O 1
ATOM 4855 N N . VAL A 1 625 ? -15.327 21.393 10.765 1.00 96.38 625 VAL A N 1
ATOM 4856 C CA . VAL A 1 625 ? -16.234 21.657 11.902 1.00 96.38 625 VAL A CA 1
ATOM 4857 C C . VAL A 1 625 ? -15.562 21.517 13.273 1.00 96.38 625 VAL A C 1
ATOM 4859 O O . VAL A 1 625 ? -16.184 21.756 14.307 1.00 96.38 625 VAL A O 1
ATOM 4862 N N . SER A 1 626 ? -14.286 21.129 13.315 1.00 94.31 626 SER A N 1
ATOM 4863 C CA . SER A 1 626 ? -13.554 20.817 14.545 1.00 94.31 626 SER A CA 1
ATOM 4864 C C . SER A 1 626 ? -12.119 21.338 14.482 1.00 94.31 626 SER A C 1
ATOM 4866 O O . SER A 1 626 ? -11.493 21.251 13.430 1.00 94.31 626 SER A O 1
ATOM 4868 N N . PRO A 1 627 ? -11.535 21.802 15.604 1.00 88.19 627 PRO A N 1
ATOM 4869 C CA . PRO A 1 627 ? -10.135 22.236 15.628 1.00 88.19 627 PRO A CA 1
ATOM 4870 C C . PRO A 1 627 ? -9.145 21.119 15.253 1.00 88.19 627 PRO A C 1
ATOM 4872 O O . PRO A 1 627 ? -8.113 21.388 14.639 1.00 88.19 627 PRO A O 1
ATOM 4875 N N . ASP A 1 628 ? -9.462 19.870 15.605 1.00 88.81 628 ASP A N 1
ATOM 4876 C CA . ASP A 1 628 ? -8.681 18.682 15.268 1.00 88.81 628 ASP A CA 1
ATOM 4877 C C . ASP A 1 628 ? -9.554 17.407 15.237 1.00 88.81 628 ASP A C 1
ATOM 4879 O O . ASP A 1 628 ? -10.719 17.407 15.667 1.00 88.81 628 ASP A O 1
ATOM 4883 N N . GLU A 1 629 ? -8.978 16.319 14.705 1.00 92.50 629 GLU A N 1
ATOM 4884 C CA . GLU A 1 629 ? -9.631 15.008 14.580 1.00 92.50 629 GLU A CA 1
ATOM 4885 C C . GLU A 1 629 ? -9.963 14.397 15.952 1.00 92.50 629 GLU A C 1
ATOM 4887 O O . GLU A 1 629 ? -11.041 13.834 16.129 1.00 92.50 629 GLU A O 1
ATOM 4892 N N . SER A 1 630 ? -9.090 14.553 16.951 1.00 92.25 630 SER A N 1
ATOM 4893 C CA . SER A 1 630 ? -9.280 13.976 18.290 1.00 92.25 630 SER A CA 1
ATOM 4894 C C . SER A 1 630 ? -10.516 14.553 18.986 1.00 92.25 630 SER A C 1
ATOM 4896 O O . SER A 1 630 ? -11.344 13.818 19.535 1.00 92.25 630 SER A O 1
ATOM 4898 N N . ALA A 1 631 ? -10.708 15.870 18.898 1.00 95.50 631 ALA A N 1
ATOM 4899 C CA . ALA A 1 631 ? -11.884 16.554 19.411 1.00 95.50 631 ALA A CA 1
ATOM 4900 C C . ALA A 1 631 ? -13.170 16.086 18.711 1.00 95.50 631 ALA A C 1
ATOM 4902 O O . ALA A 1 631 ? -14.206 15.953 19.369 1.00 95.50 631 ALA A O 1
ATOM 4903 N N . PHE A 1 632 ? -13.110 15.805 17.407 1.00 98.00 632 PHE A N 1
ATOM 4904 C CA . PHE A 1 632 ? -14.240 15.269 16.649 1.00 98.00 632 PHE A CA 1
ATOM 4905 C C . PHE A 1 632 ? -14.563 13.822 17.065 1.00 98.00 632 PHE A C 1
ATOM 4907 O O . PHE A 1 632 ? -15.706 13.510 17.402 1.00 98.00 632 PHE A O 1
ATOM 4914 N N . VAL A 1 633 ? -13.549 12.956 17.166 1.00 97.88 633 VAL A N 1
ATOM 4915 C CA . VAL A 1 633 ? -13.679 11.560 17.629 1.00 97.88 633 VAL A CA 1
ATOM 4916 C C . VAL A 1 633 ? -14.231 11.486 19.056 1.00 97.88 633 VAL A C 1
ATOM 4918 O O . VAL A 1 633 ? -15.071 10.636 19.366 1.00 97.88 633 VAL A O 1
ATOM 4921 N N . LYS A 1 634 ? -13.839 12.410 19.941 1.00 97.38 634 LYS A N 1
ATOM 4922 C CA . LYS A 1 634 ? -14.430 12.523 21.284 1.00 97.38 634 LYS A CA 1
ATOM 4923 C C . LYS A 1 634 ? -15.947 12.722 21.214 1.00 97.38 634 LYS A C 1
ATOM 4925 O O . LYS A 1 634 ? -16.672 12.050 21.949 1.00 97.38 634 LYS A O 1
ATOM 4930 N N . ARG A 1 635 ? -16.434 13.571 20.304 1.00 98.25 635 ARG A N 1
ATOM 4931 C CA . ARG A 1 635 ? -17.872 13.824 20.104 1.00 98.25 635 ARG A CA 1
ATOM 4932 C C . ARG A 1 635 ? -18.595 12.657 19.431 1.00 98.25 635 ARG A C 1
ATOM 4934 O O . ARG A 1 635 ? -19.737 12.377 19.793 1.00 98.25 635 ARG A O 1
ATOM 4941 N N . MET A 1 636 ? -17.937 11.914 18.538 1.00 98.56 636 MET A N 1
ATOM 4942 C CA . MET A 1 636 ? -18.469 10.639 18.022 1.00 98.56 636 MET A CA 1
ATOM 4943 C C . MET A 1 636 ? -18.726 9.648 19.172 1.00 98.56 636 MET A C 1
ATOM 4945 O O . MET A 1 636 ? -19.802 9.060 19.267 1.00 98.56 636 MET A O 1
ATOM 4949 N N . ASN A 1 637 ? -17.780 9.522 20.107 1.00 98.25 637 ASN A N 1
ATOM 4950 C CA . ASN A 1 637 ? -17.922 8.658 21.285 1.00 98.25 637 ASN A CA 1
ATOM 4951 C C . ASN A 1 637 ? -18.929 9.190 22.323 1.00 98.25 637 ASN A C 1
ATOM 4953 O O . ASN A 1 637 ? -19.569 8.410 23.027 1.00 98.25 637 ASN A O 1
ATOM 4957 N N . GLU A 1 638 ? -19.075 10.508 22.471 1.00 98.12 638 GLU A N 1
ATOM 4958 C CA . GLU A 1 638 ? -20.151 11.112 23.277 1.00 98.12 638 GLU A CA 1
ATOM 4959 C C . GLU A 1 638 ? -21.526 10.814 22.682 1.00 98.12 638 GLU A C 1
ATOM 4961 O O . GLU A 1 638 ? -22.438 10.446 23.420 1.00 98.12 638 GLU A O 1
ATOM 4966 N N . THR A 1 639 ? -21.647 10.888 21.356 1.00 98.19 639 THR A N 1
ATOM 4967 C CA . THR A 1 639 ? -22.872 10.557 20.619 1.00 98.19 639 THR A CA 1
ATOM 4968 C C . THR A 1 639 ? -23.232 9.082 20.801 1.00 98.19 639 THR A C 1
ATOM 4970 O O . THR A 1 639 ? -24.349 8.772 21.215 1.00 98.19 639 THR A O 1
ATOM 4973 N N . ALA A 1 640 ? -22.270 8.170 20.609 1.00 97.81 640 ALA A N 1
ATOM 4974 C CA . ALA A 1 640 ? -22.468 6.737 20.834 1.00 97.81 640 ALA A CA 1
ATOM 4975 C C . ALA A 1 640 ? -22.948 6.435 22.266 1.00 97.81 640 ALA A C 1
ATOM 4977 O O . ALA A 1 640 ? -23.950 5.743 22.455 1.00 97.81 640 ALA A O 1
ATOM 4978 N N . ARG A 1 641 ? -22.303 7.025 23.283 1.00 96.69 641 ARG A N 1
ATOM 4979 C CA . ARG A 1 641 ? -22.724 6.888 24.688 1.00 96.69 641 ARG A CA 1
ATOM 4980 C C . ARG A 1 641 ? -24.108 7.480 24.949 1.00 96.69 641 ARG A C 1
ATOM 4982 O O . ARG A 1 641 ? -24.898 6.861 25.654 1.00 96.69 641 ARG A O 1
ATOM 4989 N N . GLY A 1 642 ? -24.417 8.639 24.368 1.00 97.81 642 GLY A N 1
ATOM 4990 C CA . GLY A 1 642 ? -25.729 9.283 24.473 1.00 97.81 642 GLY A CA 1
ATOM 4991 C C . GLY A 1 642 ? -26.863 8.452 23.865 1.00 97.81 642 GLY A C 1
ATOM 4992 O O . GLY A 1 642 ? -28.004 8.554 24.306 1.00 97.81 642 GLY A O 1
ATOM 4993 N N . TRP A 1 643 ? -26.553 7.590 22.896 1.00 97.81 643 TRP A N 1
ATOM 4994 C CA . TRP A 1 643 ? -27.488 6.616 22.325 1.00 97.81 643 TRP A CA 1
ATOM 4995 C C . TRP A 1 643 ? -27.493 5.261 23.050 1.00 97.81 643 TRP A C 1
ATOM 4997 O O . TRP A 1 643 ? -28.183 4.343 22.614 1.00 97.81 643 TRP A O 1
ATOM 5007 N N . GLY A 1 644 ? -26.742 5.121 24.148 1.00 97.31 644 GLY A N 1
ATOM 5008 C CA . GLY A 1 644 ? -26.654 3.881 24.921 1.00 97.31 644 GLY A CA 1
ATOM 5009 C C . GLY A 1 644 ? -25.812 2.782 24.264 1.00 97.31 644 GLY A C 1
ATOM 5010 O O . GLY A 1 644 ? -25.948 1.618 24.634 1.00 97.31 644 GLY A O 1
ATOM 5011 N N . LEU A 1 645 ? -24.946 3.123 23.303 1.00 97.31 645 LEU A N 1
ATOM 5012 C CA . LEU A 1 645 ? -24.108 2.169 22.569 1.00 97.31 645 LEU A CA 1
ATOM 5013 C C . LEU A 1 645 ? -22.840 1.832 23.365 1.00 97.31 645 LEU A C 1
ATOM 5015 O O . LEU A 1 645 ? -21.751 2.345 23.113 1.00 97.31 645 LEU A O 1
ATOM 5019 N N . SER A 1 646 ? -23.013 1.002 24.389 1.00 93.94 646 SER A N 1
ATOM 5020 C CA . SER A 1 646 ? -21.975 0.635 25.358 1.00 93.94 646 SER A CA 1
ATOM 5021 C C . SER A 1 646 ? -20.788 -0.144 24.782 1.00 93.94 646 SER A C 1
ATOM 5023 O O . SER A 1 646 ? -19.737 -0.181 25.414 1.00 93.94 646 SER A O 1
ATOM 5025 N N . LYS A 1 647 ? -20.943 -0.769 23.610 1.00 94.44 647 LYS A N 1
ATOM 5026 C CA . LYS A 1 647 ? -19.920 -1.572 22.923 1.00 94.44 647 LYS A CA 1
ATOM 5027 C C . LYS A 1 647 ? -19.404 -0.898 21.646 1.00 94.44 647 LYS A C 1
ATOM 5029 O O . LYS A 1 647 ? -18.686 -1.534 20.872 1.00 94.44 647 LYS A O 1
ATOM 5034 N N . THR A 1 648 ? -19.753 0.369 21.423 1.00 96.94 648 THR A N 1
ATOM 5035 C CA . THR A 1 648 ? -19.361 1.141 20.244 1.00 96.94 648 THR A CA 1
ATOM 5036 C C . THR A 1 648 ? -18.336 2.195 20.621 1.00 96.94 648 THR A C 1
ATOM 5038 O O . THR A 1 648 ? -18.598 3.059 21.456 1.00 96.94 648 THR A O 1
ATOM 5041 N N . TYR A 1 649 ? -17.174 2.133 19.977 1.00 96.12 649 TYR A N 1
ATOM 5042 C CA . TYR A 1 649 ? -16.056 3.033 20.233 1.00 96.12 649 TYR A CA 1
ATOM 5043 C C . TYR A 1 649 ? -15.423 3.459 18.915 1.00 96.12 649 TYR A C 1
ATOM 5045 O O . TYR A 1 649 ? -15.327 2.660 17.988 1.00 96.12 649 TYR A O 1
ATOM 5053 N N . PHE A 1 650 ? -14.978 4.709 18.844 1.00 97.12 650 PHE A N 1
ATOM 5054 C CA . PHE A 1 650 ? -14.289 5.274 17.688 1.00 97.12 650 PHE A CA 1
ATOM 5055 C C . PHE A 1 650 ? -12.913 5.790 18.096 1.00 97.12 650 PHE A C 1
ATOM 5057 O O . PHE A 1 650 ? -12.777 6.435 19.139 1.00 97.12 650 PHE A O 1
ATOM 5064 N N . THR A 1 651 ? -11.908 5.522 17.270 1.00 93.38 651 THR A N 1
ATOM 5065 C CA . THR A 1 651 ? -10.518 5.966 17.456 1.00 93.38 651 THR A CA 1
ATOM 5066 C C . THR A 1 651 ? -10.050 6.896 16.337 1.00 93.38 651 THR A C 1
ATOM 5068 O O . THR A 1 651 ? -9.145 7.693 16.566 1.00 93.38 651 THR A O 1
ATOM 5071 N N . ASP A 1 652 ? -10.708 6.875 15.173 1.00 92.75 652 ASP A N 1
ATOM 5072 C CA . ASP A 1 652 ? -10.490 7.824 14.076 1.00 92.75 652 ASP A CA 1
ATOM 5073 C C . ASP A 1 652 ? -11.785 8.073 13.276 1.00 92.75 652 ASP A C 1
ATOM 5075 O O . ASP A 1 652 ? -12.816 7.448 13.520 1.00 92.75 652 ASP A O 1
ATOM 5079 N N . THR A 1 653 ? -11.757 9.005 12.322 1.00 95.69 653 THR A N 1
ATOM 5080 C CA . THR A 1 653 ? -12.943 9.417 11.536 1.00 95.69 653 THR A CA 1
ATOM 5081 C C . THR A 1 653 ? -13.246 8.540 10.318 1.00 95.69 653 THR A C 1
ATOM 5083 O O . THR A 1 653 ? -14.320 8.624 9.718 1.00 95.69 653 THR A O 1
ATOM 5086 N N . SER A 1 654 ? -12.306 7.694 9.919 1.00 90.69 654 SER A N 1
ATOM 5087 C CA . SER A 1 654 ? -12.349 6.892 8.697 1.00 90.69 654 SER A CA 1
ATOM 5088 C C . SER A 1 654 ? -12.622 5.410 8.959 1.00 90.69 654 SER A C 1
ATOM 5090 O O . SER A 1 654 ? -13.143 4.728 8.071 1.00 90.69 654 SER A O 1
ATOM 5092 N N . GLY A 1 655 ? -12.325 4.929 10.166 1.00 87.69 655 GLY A N 1
ATOM 5093 C CA . GLY A 1 655 ? -12.383 3.520 10.528 1.00 87.69 655 GLY A CA 1
ATOM 5094 C C . GLY A 1 655 ? -11.155 2.731 10.089 1.00 87.69 655 GLY A C 1
ATOM 5095 O O . GLY A 1 655 ? -11.287 1.558 9.762 1.00 87.69 655 GLY A O 1
ATOM 5096 N N . TYR A 1 656 ? -9.994 3.379 10.005 1.00 83.31 656 TYR A N 1
ATOM 5097 C CA . TYR A 1 656 ? -8.737 2.711 9.667 1.00 83.31 656 TYR A CA 1
ATOM 5098 C C . TYR A 1 656 ? -8.192 1.917 10.862 1.00 83.31 656 TYR A C 1
ATOM 5100 O O . TYR A 1 656 ? -7.753 0.781 10.714 1.00 83.31 656 TYR A O 1
ATOM 5108 N N . ASP A 1 657 ? -8.257 2.505 12.053 1.00 81.38 657 ASP A N 1
ATOM 5109 C CA . ASP A 1 657 ? -7.785 1.923 13.303 1.00 81.38 657 ASP A CA 1
ATOM 5110 C C . ASP A 1 657 ? -8.756 0.833 13.801 1.00 81.38 657 ASP A C 1
ATOM 5112 O O . ASP A 1 657 ? -9.980 1.027 13.810 1.00 81.38 657 ASP A O 1
ATOM 5116 N N . LEU A 1 658 ? -8.221 -0.318 14.232 1.00 80.44 658 LEU A N 1
ATOM 5117 C CA . LEU A 1 658 ? -9.020 -1.453 14.723 1.00 80.44 658 LEU A CA 1
ATOM 5118 C C . LEU A 1 658 ? -9.839 -1.139 15.979 1.00 80.44 658 LEU A C 1
ATOM 5120 O O . LEU A 1 658 ? -10.802 -1.846 16.273 1.00 80.44 658 LEU A O 1
ATOM 5124 N N . GLY A 1 659 ? -9.471 -0.098 16.723 1.00 87.38 659 GLY A N 1
ATOM 5125 C CA . GLY A 1 659 ? -10.212 0.399 17.873 1.00 87.38 659 GLY A CA 1
ATOM 5126 C C . GLY A 1 659 ? -11.566 1.007 17.509 1.00 87.38 659 GLY A C 1
ATOM 5127 O O . GLY A 1 659 ? -12.423 1.117 18.389 1.00 87.38 659 GLY A O 1
ATOM 5128 N N . ASN A 1 660 ? -11.802 1.338 16.232 1.00 93.94 660 ASN A N 1
ATOM 5129 C CA . ASN A 1 660 ? -13.143 1.636 15.749 1.00 93.94 660 ASN A CA 1
ATOM 5130 C C . ASN A 1 660 ? -13.958 0.352 15.712 1.00 93.94 660 ASN A C 1
ATOM 5132 O O . ASN A 1 660 ? -13.737 -0.505 14.859 1.00 93.94 660 ASN A O 1
ATOM 5136 N N . GLN A 1 661 ? -14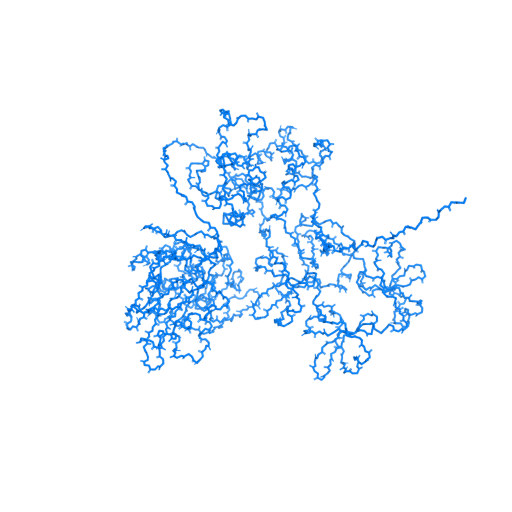.924 0.226 16.607 1.00 95.44 661 GLN A N 1
ATOM 5137 C CA . GLN A 1 661 ? -15.618 -1.028 16.835 1.00 95.44 661 GLN A CA 1
ATOM 5138 C C . GLN A 1 661 ? -17.075 -0.831 17.212 1.00 95.44 661 GLN A C 1
ATOM 5140 O O . GLN A 1 661 ? -17.465 0.209 17.739 1.00 95.44 661 GLN A O 1
ATOM 5145 N N . SER A 1 662 ? -17.876 -1.855 16.945 1.00 97.12 662 SER A N 1
ATOM 5146 C CA . SER A 1 662 ? -19.270 -1.951 17.370 1.00 97.12 662 SER A CA 1
ATOM 5147 C C . SER A 1 662 ? -19.730 -3.406 17.283 1.00 97.12 662 SER A C 1
ATOM 5149 O O . SER A 1 662 ? -18.972 -4.297 16.899 1.00 97.12 662 SER A O 1
ATOM 5151 N N . THR A 1 663 ? -20.992 -3.646 17.613 1.00 96.38 663 THR A N 1
ATOM 5152 C CA . THR A 1 663 ? -21.698 -4.901 17.344 1.00 96.38 663 THR A CA 1
ATOM 5153 C C . THR A 1 663 ? -22.682 -4.692 16.192 1.00 96.38 663 THR A C 1
ATOM 5155 O O . THR A 1 663 ? -23.039 -3.556 15.881 1.00 96.38 663 THR A O 1
ATOM 5158 N N . ALA A 1 664 ? -23.181 -5.760 15.561 1.00 97.62 664 ALA A N 1
ATOM 5159 C CA . ALA A 1 664 ? -24.220 -5.599 14.537 1.00 97.62 664 ALA A CA 1
ATOM 5160 C C . ALA A 1 664 ? -25.488 -4.932 15.114 1.00 97.62 664 ALA A C 1
ATOM 5162 O O . ALA A 1 664 ? -26.114 -4.115 14.438 1.00 97.62 664 ALA A O 1
ATOM 5163 N N . ARG A 1 665 ? -25.834 -5.237 16.376 1.00 98.00 665 ARG A N 1
ATOM 5164 C CA . ARG A 1 665 ? -26.980 -4.645 17.080 1.00 98.00 665 ARG A CA 1
ATOM 5165 C C . ARG A 1 665 ? -26.796 -3.155 17.357 1.00 98.00 665 ARG A C 1
ATOM 5167 O O . ARG A 1 665 ? -27.718 -2.385 17.128 1.00 98.00 665 ARG A O 1
ATOM 5174 N N . GLU A 1 666 ? -25.637 -2.733 17.851 1.00 98.19 666 GLU A N 1
ATOM 5175 C CA . GLU A 1 666 ? -25.403 -1.313 18.137 1.00 98.19 666 GLU A CA 1
ATOM 5176 C C . GLU A 1 666 ? -25.181 -0.506 16.851 1.00 98.19 666 GLU A C 1
ATOM 5178 O O . GLU A 1 666 ? -25.687 0.612 16.725 1.00 98.19 666 GLU A O 1
ATOM 5183 N N . TYR A 1 667 ? -24.523 -1.098 15.849 1.00 98.56 667 TYR A N 1
ATOM 5184 C CA . TYR A 1 667 ? -24.349 -0.468 14.545 1.00 98.56 667 TYR A CA 1
ATOM 5185 C C . TYR A 1 667 ? -25.678 -0.262 13.804 1.00 98.56 667 TYR A C 1
ATOM 5187 O O . TYR A 1 667 ? -25.813 0.718 13.073 1.00 98.56 667 TYR A O 1
ATOM 5195 N N . LEU A 1 668 ? -26.693 -1.110 14.034 1.00 98.50 668 LEU A N 1
ATOM 5196 C CA . LEU A 1 668 ? -28.058 -0.879 13.542 1.00 98.50 668 LEU A CA 1
ATOM 5197 C C . LEU A 1 668 ? -28.569 0.509 13.945 1.00 98.50 668 LEU A C 1
ATOM 5199 O O . LEU A 1 668 ? -29.116 1.222 13.107 1.00 98.50 668 LEU A O 1
ATOM 5203 N N . THR A 1 669 ? -28.348 0.924 15.195 1.00 98.31 669 THR A N 1
ATOM 5204 C CA . THR A 1 669 ? -28.747 2.253 15.676 1.00 98.31 669 THR A CA 1
ATOM 5205 C C . THR A 1 669 ? -28.012 3.359 14.924 1.00 98.31 669 THR A C 1
ATOM 5207 O O . THR A 1 669 ? -28.654 4.303 14.463 1.00 98.31 669 THR A O 1
ATOM 5210 N N . VAL A 1 670 ? -26.691 3.231 14.747 1.00 98.31 670 VAL A N 1
ATOM 5211 C CA . VAL A 1 670 ? -25.875 4.209 14.001 1.00 98.31 670 VAL A CA 1
ATOM 5212 C C . VAL A 1 670 ? -26.374 4.346 12.565 1.00 98.31 670 VAL A C 1
ATOM 5214 O O . VAL A 1 670 ? -26.631 5.453 12.091 1.00 98.31 670 VAL A O 1
ATOM 5217 N N . PHE A 1 671 ? -26.567 3.217 11.886 1.00 98.19 671 PHE A N 1
ATOM 5218 C CA . PHE A 1 671 ? -26.975 3.185 10.489 1.00 98.19 671 PHE A CA 1
ATOM 5219 C C . PHE A 1 671 ? -28.393 3.743 10.289 1.00 98.19 671 PHE A C 1
ATOM 5221 O O . PHE A 1 671 ? -28.617 4.526 9.369 1.00 98.19 671 PHE A O 1
ATOM 5228 N N . VAL A 1 672 ? -29.335 3.429 11.185 1.00 97.06 672 VAL A N 1
ATOM 5229 C CA . VAL A 1 672 ? -30.714 3.952 11.150 1.00 97.06 672 VAL A CA 1
ATOM 5230 C C . VAL A 1 672 ? -30.772 5.451 11.422 1.00 97.06 672 VAL A C 1
ATOM 5232 O O . VAL A 1 672 ? -31.490 6.167 10.725 1.00 97.06 672 VAL A O 1
ATOM 5235 N N . LYS A 1 673 ? -30.028 5.940 12.422 1.00 96.25 673 LYS A N 1
ATOM 5236 C CA . LYS A 1 673 ? -29.965 7.373 12.752 1.00 96.25 673 LYS A CA 1
ATOM 5237 C C . LYS A 1 673 ? -29.420 8.179 11.577 1.00 96.25 673 LYS A C 1
ATOM 5239 O O . LYS A 1 673 ? -30.021 9.182 11.203 1.00 96.25 673 LYS A O 1
ATOM 5244 N N . ALA A 1 674 ? -28.348 7.695 10.953 1.00 96.88 674 ALA A N 1
ATOM 5245 C CA . ALA A 1 674 ? -27.792 8.293 9.748 1.00 96.88 674 ALA A CA 1
ATOM 5246 C C . ALA A 1 674 ? -28.782 8.243 8.570 1.00 96.88 674 ALA A C 1
ATOM 5248 O O . ALA A 1 674 ? -29.011 9.255 7.916 1.00 96.88 674 ALA A O 1
ATOM 5249 N N . PHE A 1 675 ? -29.432 7.099 8.333 1.00 96.44 675 PHE A N 1
ATOM 5250 C CA . PHE A 1 675 ? -30.422 6.937 7.262 1.00 96.44 675 PHE A CA 1
ATOM 5251 C C . PHE A 1 675 ? -31.663 7.831 7.424 1.00 96.44 675 PHE A C 1
ATOM 5253 O O . PHE A 1 675 ? -32.266 8.236 6.429 1.00 96.44 675 PHE A O 1
ATOM 5260 N N . ALA A 1 676 ? -32.048 8.167 8.658 1.00 95.25 676 ALA A N 1
ATOM 5261 C CA . ALA A 1 676 ? -33.169 9.065 8.928 1.00 95.25 676 ALA A CA 1
ATOM 5262 C C . ALA A 1 676 ? -32.903 10.515 8.480 1.00 95.25 676 ALA A C 1
ATOM 5264 O O . ALA A 1 676 ? -33.856 11.264 8.263 1.00 95.25 676 ALA A O 1
ATOM 5265 N N . ASN A 1 677 ? -31.637 10.915 8.315 1.00 96.25 677 ASN A N 1
ATOM 5266 C CA . ASN A 1 677 ? -31.277 12.210 7.747 1.00 96.25 677 ASN A CA 1
ATOM 5267 C C . ASN A 1 677 ? -31.380 12.153 6.203 1.00 96.25 677 ASN A C 1
ATOM 5269 O O . ASN A 1 677 ? -30.637 11.391 5.575 1.00 96.25 677 ASN A O 1
ATOM 5273 N N . PRO A 1 678 ? -32.253 12.963 5.564 1.00 96.06 678 PRO A N 1
ATOM 5274 C CA . PRO A 1 678 ? -32.452 12.926 4.115 1.00 96.06 678 PRO A CA 1
ATOM 5275 C C . PRO A 1 678 ? -31.184 13.175 3.292 1.00 96.06 678 PRO A C 1
ATOM 5277 O O . PRO A 1 678 ? -31.030 12.555 2.239 1.00 96.06 678 PRO A O 1
ATOM 5280 N N . GLU A 1 679 ? -30.276 14.030 3.771 1.00 96.44 679 GLU A N 1
ATOM 5281 C CA . GLU A 1 679 ? -29.018 14.330 3.083 1.00 96.44 679 GLU A CA 1
ATOM 5282 C C . GLU A 1 679 ? -28.051 13.151 3.162 1.00 96.44 679 GLU A C 1
ATOM 5284 O O . GLU A 1 679 ? -27.543 12.699 2.138 1.00 96.44 679 GLU A O 1
ATOM 5289 N N . ILE A 1 680 ? -27.851 12.574 4.351 1.00 97.81 680 ILE A N 1
ATOM 5290 C CA . ILE A 1 680 ? -26.978 11.401 4.510 1.00 97.81 680 ILE A CA 1
ATOM 5291 C C . ILE A 1 680 ? -27.511 10.223 3.691 1.00 97.81 680 ILE A C 1
ATOM 5293 O O . ILE A 1 680 ? -26.748 9.556 2.989 1.00 97.81 680 ILE A O 1
ATOM 5297 N N . ARG A 1 681 ? -28.831 10.003 3.712 1.00 97.00 681 ARG A N 1
ATOM 5298 C CA . ARG A 1 681 ? -29.491 9.001 2.871 1.00 97.00 681 ARG A CA 1
ATOM 5299 C C . ARG A 1 681 ? -29.198 9.220 1.388 1.00 97.00 681 ARG A C 1
ATOM 5301 O O . ARG A 1 681 ? -28.887 8.255 0.699 1.00 97.00 681 ARG A O 1
ATOM 5308 N N . ARG A 1 682 ? -29.262 10.464 0.899 1.00 96.75 682 ARG A N 1
ATOM 5309 C CA . ARG A 1 682 ? -28.950 10.806 -0.498 1.00 96.75 682 ARG A CA 1
ATOM 5310 C C . ARG A 1 682 ? -27.523 10.393 -0.870 1.00 96.75 682 ARG A C 1
ATOM 5312 O O . ARG A 1 682 ? -27.336 9.745 -1.898 1.00 96.75 682 ARG A O 1
ATOM 5319 N N . PHE A 1 683 ? -26.536 10.693 -0.026 1.00 97.44 683 PHE A N 1
ATOM 5320 C CA . PHE A 1 683 ? -25.150 10.272 -0.260 1.00 97.44 683 PHE A CA 1
ATOM 5321 C C . PHE A 1 683 ? -24.997 8.742 -0.252 1.00 97.44 683 PHE A C 1
ATOM 5323 O O . PHE A 1 683 ? -24.445 8.181 -1.195 1.00 97.44 683 PHE A O 1
ATOM 5330 N N . LEU A 1 684 ? -25.551 8.049 0.749 1.00 97.00 684 LEU A N 1
ATOM 5331 C CA . LEU A 1 684 ? -25.476 6.582 0.865 1.00 97.00 684 LEU A CA 1
ATOM 5332 C C . LEU A 1 684 ? -26.206 5.824 -0.264 1.00 97.00 684 LEU A C 1
ATOM 5334 O O . LEU A 1 684 ? -25.916 4.648 -0.495 1.00 97.00 684 LEU A O 1
ATOM 5338 N N . ALA A 1 685 ? -27.171 6.463 -0.932 1.00 95.38 685 ALA A N 1
ATOM 5339 C CA . ALA A 1 685 ? -27.936 5.903 -2.049 1.00 95.38 685 ALA A CA 1
ATOM 5340 C C . ALA A 1 685 ? -27.269 6.107 -3.421 1.00 95.38 685 ALA A C 1
ATOM 5342 O O . ALA A 1 685 ? -27.692 5.515 -4.416 1.00 95.38 685 ALA A O 1
ATOM 5343 N N . THR A 1 686 ? -26.269 6.986 -3.501 1.00 94.81 686 THR A N 1
ATOM 5344 C CA . THR A 1 686 ? -25.706 7.430 -4.778 1.00 94.81 686 THR A CA 1
ATOM 5345 C C . THR A 1 686 ? -24.904 6.315 -5.436 1.00 94.81 686 THR A C 1
ATOM 5347 O O . THR A 1 686 ? -24.045 5.706 -4.806 1.00 94.81 686 THR A O 1
ATOM 5350 N N . LYS A 1 687 ? -25.194 6.033 -6.711 1.00 90.19 687 LYS A N 1
ATOM 5351 C CA . LYS A 1 687 ? -24.562 4.936 -7.463 1.00 90.19 687 LYS A CA 1
ATOM 5352 C C . LYS A 1 687 ? -23.185 5.302 -8.003 1.00 90.19 687 LYS A C 1
ATOM 5354 O O . LYS A 1 687 ? -22.282 4.476 -7.963 1.00 90.19 687 LYS A O 1
ATOM 5359 N N . GLN A 1 688 ? -23.077 6.511 -8.536 1.00 87.50 688 GLN A N 1
ATOM 5360 C CA . GLN A 1 688 ? -21.886 7.077 -9.154 1.00 87.50 688 GLN A CA 1
ATOM 5361 C C . GLN A 1 688 ? -21.924 8.585 -8.940 1.00 87.50 688 GLN A C 1
ATOM 5363 O O . GLN A 1 688 ? -23.014 9.162 -8.841 1.00 87.50 688 GLN A O 1
ATOM 5368 N N . TYR A 1 689 ? -20.762 9.213 -8.873 1.00 88.69 689 TYR A N 1
ATOM 5369 C CA . TYR A 1 689 ? -20.652 10.650 -8.693 1.00 88.69 689 TYR A CA 1
ATOM 5370 C C . TYR A 1 689 ? -19.412 11.200 -9.395 1.00 88.69 689 TYR A C 1
ATOM 5372 O O . TYR A 1 689 ? -18.377 10.541 -9.437 1.00 88.69 689 TYR A O 1
ATOM 5380 N N . GLU A 1 690 ? -19.521 12.414 -9.929 1.00 89.31 690 GLU A N 1
ATOM 5381 C CA . GLU A 1 690 ? -18.416 13.138 -10.553 1.00 89.31 690 GLU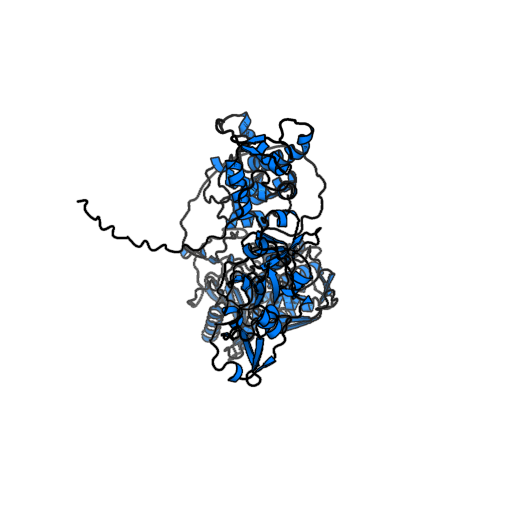 A CA 1
ATOM 5382 C C . GLU A 1 690 ? -18.426 14.592 -10.096 1.00 89.31 690 GLU A C 1
ATOM 5384 O O . GLU A 1 690 ? -19.497 15.175 -9.896 1.00 89.31 690 GLU A O 1
ATOM 5389 N N . TYR A 1 691 ? -17.240 15.178 -9.962 1.00 90.50 691 TYR A N 1
ATOM 5390 C CA . TYR A 1 691 ? -17.078 16.579 -9.590 1.00 90.50 691 TYR A CA 1
ATOM 5391 C C . TYR A 1 691 ? -15.728 17.137 -10.045 1.00 90.50 691 TYR A C 1
ATOM 5393 O O . TYR A 1 691 ? -14.851 16.397 -10.497 1.00 90.50 691 TYR A O 1
ATOM 5401 N N . GLU A 1 692 ? -15.578 18.452 -9.919 1.00 90.38 692 GLU A N 1
ATOM 5402 C CA . GLU A 1 692 ? -14.321 19.162 -10.138 1.00 90.38 692 GLU A CA 1
ATOM 5403 C C . GLU A 1 692 ? -13.879 19.852 -8.845 1.00 90.38 692 GLU A C 1
ATOM 5405 O O . GLU A 1 692 ? -14.705 20.346 -8.075 1.00 90.38 692 GLU A O 1
ATOM 5410 N N . GLU A 1 693 ? -12.574 19.864 -8.596 1.00 90.94 693 GLU A N 1
ATOM 5411 C CA . GLU A 1 693 ? -11.960 20.634 -7.517 1.00 90.94 693 GLU A CA 1
ATOM 5412 C C . GLU A 1 693 ? -12.291 22.128 -7.644 1.00 90.94 693 GLU A C 1
ATOM 5414 O O . GLU A 1 693 ? -12.401 22.682 -8.736 1.00 90.94 693 GLU A O 1
ATOM 5419 N N . VAL A 1 694 ? -12.425 22.804 -6.503 1.00 94.94 694 VAL A N 1
ATOM 5420 C CA . VAL A 1 694 ? -12.615 24.261 -6.450 1.00 94.94 694 VAL A CA 1
ATOM 5421 C C . VAL A 1 694 ? -11.311 24.983 -6.786 1.00 94.94 694 VAL A C 1
ATOM 5423 O O . VAL A 1 694 ? -11.329 26.006 -7.468 1.00 94.94 694 VAL A O 1
ATOM 5426 N N . THR A 1 695 ? -10.189 24.448 -6.304 1.00 94.56 695 THR A N 1
ATOM 5427 C CA . THR A 1 695 ? -8.840 24.920 -6.626 1.00 94.56 695 THR A CA 1
ATOM 5428 C C . THR A 1 695 ? -8.020 23.724 -7.081 1.00 94.56 695 THR A C 1
ATOM 5430 O O . THR A 1 695 ? -7.797 22.832 -6.268 1.00 94.56 695 THR A O 1
ATOM 5433 N N . ASP A 1 696 ? -7.577 23.758 -8.337 1.00 92.38 696 ASP A N 1
ATOM 5434 C CA . ASP A 1 696 ? -6.714 22.768 -8.992 1.00 92.38 696 ASP A CA 1
ATOM 5435 C C . ASP A 1 696 ? -5.279 23.303 -9.063 1.00 92.38 696 ASP A C 1
ATOM 5437 O O . ASP A 1 696 ? -5.049 24.421 -9.543 1.00 92.38 696 ASP A O 1
ATOM 5441 N N . LEU A 1 697 ? -4.322 22.526 -8.554 1.00 86.00 697 LEU A N 1
ATOM 5442 C CA . LEU A 1 697 ? -2.901 22.880 -8.536 1.00 86.00 697 LEU A CA 1
ATOM 5443 C C . LEU A 1 697 ? -2.040 21.897 -9.338 1.00 86.00 697 LEU A C 1
ATOM 5445 O O . LEU A 1 697 ? -0.868 22.195 -9.592 1.00 86.00 697 LEU A O 1
ATOM 5449 N N . ASP A 1 698 ? -2.591 20.756 -9.753 1.00 84.31 698 ASP A N 1
ATOM 5450 C CA . ASP A 1 698 ? -1.873 19.687 -10.450 1.00 84.31 698 ASP A CA 1
ATOM 5451 C C . ASP A 1 698 ? -2.292 19.501 -11.925 1.00 84.31 698 ASP A C 1
ATOM 5453 O O . ASP A 1 698 ? -1.682 18.711 -12.659 1.00 84.31 698 ASP A O 1
ATOM 5457 N N . GLY A 1 699 ? -3.282 20.273 -12.384 1.00 84.50 699 GLY A N 1
ATOM 5458 C CA . GLY A 1 699 ? -3.833 20.241 -13.736 1.00 84.50 699 GLY A CA 1
ATOM 5459 C C . GLY A 1 699 ? -4.807 19.085 -13.968 1.00 84.50 699 GLY A C 1
ATOM 5460 O O . GLY A 1 699 ? -5.039 18.704 -15.123 1.00 84.50 699 GLY A O 1
ATOM 5461 N N . LYS A 1 700 ? -5.334 18.472 -12.903 1.00 82.44 700 LYS A N 1
ATOM 5462 C CA . LYS A 1 700 ? -6.259 17.335 -12.949 1.00 82.44 700 LYS A CA 1
ATOM 5463 C C . LYS A 1 700 ? -7.460 17.617 -12.033 1.00 82.44 700 LYS A C 1
ATOM 5465 O O . LYS A 1 700 ? -7.696 16.882 -11.082 1.00 82.44 700 LYS A O 1
ATOM 5470 N N . PRO A 1 701 ? -8.345 18.560 -12.377 1.00 85.06 701 PRO A N 1
ATOM 5471 C CA . PRO A 1 701 ? -9.418 18.982 -11.473 1.00 85.06 701 PRO A CA 1
ATOM 5472 C C . PRO A 1 701 ? -10.519 17.927 -11.284 1.00 85.06 701 PRO A C 1
ATOM 5474 O O . PRO A 1 701 ? -11.278 17.983 -10.322 1.00 85.06 701 PRO A O 1
ATOM 5477 N N . ARG A 1 702 ? -10.673 16.975 -12.217 1.00 86.62 702 ARG A N 1
ATOM 5478 C CA . ARG A 1 702 ? -11.868 16.119 -12.319 1.00 86.62 702 ARG A CA 1
ATOM 5479 C C . ARG A 1 702 ? -11.759 14.797 -11.564 1.00 86.62 702 ARG A C 1
ATOM 5481 O O . ARG A 1 702 ? -10.843 14.007 -11.791 1.00 86.62 702 ARG A O 1
ATOM 5488 N N . HIS A 1 703 ? -12.782 14.483 -10.783 1.00 84.06 703 HIS A N 1
ATOM 5489 C CA . HIS A 1 703 ? -12.950 13.227 -10.052 1.00 84.06 703 HIS A CA 1
ATOM 5490 C C . HIS A 1 703 ? -14.187 12.470 -10.527 1.00 84.06 703 HIS A C 1
ATOM 5492 O O . HIS A 1 703 ? -15.181 13.075 -10.931 1.00 84.06 703 HIS A O 1
ATOM 5498 N N . SER A 1 704 ? -14.118 11.141 -10.492 1.00 83.31 704 SER A N 1
ATOM 5499 C CA . SER A 1 704 ? -15.220 10.246 -10.848 1.00 83.31 704 SER A CA 1
ATOM 5500 C C . SER A 1 704 ? -15.112 8.977 -10.011 1.00 83.31 704 SER A C 1
ATOM 5502 O O . SER A 1 704 ? -14.033 8.394 -9.905 1.00 83.31 704 SER A O 1
ATOM 5504 N N . ASP A 1 705 ? -16.221 8.599 -9.385 1.00 75.62 705 ASP A N 1
ATOM 5505 C CA . ASP A 1 705 ? -16.271 7.633 -8.297 1.00 75.62 705 ASP A CA 1
ATOM 5506 C C . ASP A 1 705 ? -17.528 6.749 -8.403 1.00 75.62 705 ASP A C 1
ATOM 5508 O O . ASP A 1 705 ? -18.649 7.242 -8.562 1.00 75.62 705 ASP A O 1
ATOM 5512 N N . ASP A 1 706 ? -17.344 5.434 -8.261 1.00 81.75 706 ASP A N 1
ATOM 5513 C CA . ASP A 1 706 ? -18.417 4.436 -8.194 1.00 81.75 706 ASP A CA 1
ATOM 5514 C C . ASP A 1 706 ? -18.718 4.049 -6.742 1.00 81.75 706 ASP A C 1
ATOM 5516 O O . ASP A 1 706 ? -17.824 3.963 -5.898 1.00 81.75 706 ASP A O 1
ATOM 5520 N N . ASN A 1 707 ? -19.973 3.703 -6.449 1.00 87.12 707 ASN A N 1
ATOM 5521 C CA . ASN A 1 707 ? -20.330 3.179 -5.135 1.00 87.12 707 ASN A CA 1
ATOM 5522 C C . ASN A 1 707 ? -19.559 1.886 -4.828 1.00 87.12 707 ASN A C 1
ATOM 5524 O O . ASN A 1 707 ? -19.586 0.912 -5.588 1.00 87.12 707 ASN A O 1
ATOM 5528 N N . SER A 1 708 ? -18.919 1.845 -3.659 1.00 86.19 708 SER A N 1
ATOM 5529 C CA . SER A 1 708 ? -18.138 0.699 -3.198 1.00 86.19 708 SER A CA 1
ATOM 5530 C C . SER A 1 708 ? -18.977 -0.582 -3.037 1.00 86.19 708 SER A C 1
ATOM 5532 O O . SER A 1 708 ? -18.434 -1.698 -3.041 1.00 86.19 708 SER A O 1
ATOM 5534 N N . ASN A 1 709 ? -20.304 -0.456 -2.936 1.00 91.62 709 ASN A N 1
ATOM 5535 C CA . ASN A 1 709 ? -21.262 -1.549 -3.036 1.00 91.62 709 ASN A CA 1
ATOM 5536 C C . ASN A 1 709 ? -21.762 -1.742 -4.478 1.00 91.62 709 ASN A C 1
ATOM 5538 O O . ASN A 1 709 ? -22.710 -1.095 -4.911 1.00 91.62 709 ASN A O 1
ATOM 5542 N N . ARG A 1 710 ? -21.221 -2.732 -5.195 1.00 86.31 710 ARG A N 1
ATOM 5543 C CA . ARG A 1 710 ? -21.621 -3.018 -6.586 1.00 86.31 710 ARG A CA 1
ATOM 5544 C C . ARG A 1 710 ? -23.068 -3.494 -6.746 1.00 86.31 710 ARG A C 1
ATOM 5546 O O . ARG A 1 710 ? -23.602 -3.409 -7.849 1.00 86.31 710 ARG A O 1
ATOM 5553 N N . LEU A 1 711 ? -23.727 -3.955 -5.678 1.00 90.75 711 LEU A N 1
ATOM 5554 C CA . LEU A 1 711 ? -25.128 -4.382 -5.751 1.00 90.75 711 LEU A CA 1
ATOM 5555 C C . LEU A 1 711 ? -26.068 -3.222 -6.114 1.00 90.75 711 LEU A C 1
ATOM 5557 O O . LEU A 1 711 ? -27.103 -3.455 -6.728 1.00 90.75 711 LEU A O 1
ATOM 5561 N N . VAL A 1 712 ? -25.701 -1.966 -5.820 1.00 90.44 712 VAL A N 1
ATOM 5562 C CA . VAL A 1 712 ? -26.531 -0.798 -6.188 1.00 90.44 712 VAL A CA 1
ATOM 5563 C C . VAL A 1 712 ? -26.625 -0.587 -7.704 1.00 90.44 712 VAL A C 1
ATOM 5565 O O . VAL A 1 712 ? -27.543 0.082 -8.191 1.00 90.44 712 VAL A O 1
ATOM 5568 N N . LEU A 1 713 ? -25.683 -1.155 -8.461 1.00 83.81 713 LEU A N 1
ATOM 5569 C CA . LEU A 1 713 ? -25.639 -1.085 -9.921 1.00 83.81 713 LEU A CA 1
ATOM 5570 C C . LEU A 1 713 ? -26.514 -2.164 -10.582 1.00 83.81 713 LEU A C 1
ATOM 5572 O O . LEU A 1 713 ? -26.812 -2.062 -11.770 1.00 83.81 713 LEU A O 1
ATOM 5576 N N . GLN A 1 714 ? -26.962 -3.174 -9.830 1.00 87.19 714 GLN A N 1
ATOM 5577 C CA . GLN A 1 714 ? -27.834 -4.225 -10.345 1.00 87.19 714 GLN A CA 1
ATOM 5578 C C . GLN A 1 714 ? -29.294 -3.755 -10.393 1.00 87.19 714 GLN A C 1
ATOM 5580 O O . GLN A 1 714 ? -29.821 -3.188 -9.436 1.00 87.19 714 GLN A O 1
ATOM 5585 N N . ASN A 1 715 ? -29.976 -4.018 -11.510 1.00 84.25 715 ASN A N 1
ATOM 5586 C CA . ASN A 1 715 ? -31.364 -3.584 -11.723 1.00 84.25 715 ASN A CA 1
ATOM 5587 C C . ASN A 1 715 ? -32.397 -4.716 -11.578 1.00 84.25 715 ASN A C 1
ATOM 5589 O O . ASN A 1 715 ? -33.594 -4.445 -11.547 1.00 84.25 715 ASN A O 1
ATOM 5593 N N . ASN A 1 716 ? -31.956 -5.972 -11.489 1.00 89.44 716 ASN A N 1
ATOM 5594 C CA . ASN A 1 716 ? -32.797 -7.174 -11.487 1.00 89.44 716 ASN A CA 1
ATOM 5595 C C . ASN A 1 716 ? -33.028 -7.781 -10.089 1.00 89.44 716 ASN A C 1
ATOM 5597 O O . ASN A 1 716 ? -33.604 -8.862 -9.987 1.00 89.44 716 ASN A O 1
ATOM 5601 N N . LEU A 1 717 ? -32.597 -7.106 -9.021 1.00 94.06 717 LEU A N 1
ATOM 5602 C CA . LEU A 1 717 ? -32.841 -7.546 -7.647 1.00 94.06 717 LEU A CA 1
ATOM 5603 C C . LEU A 1 717 ? -34.336 -7.415 -7.280 1.00 94.06 717 LEU A C 1
ATOM 5605 O O . LEU A 1 717 ? -34.986 -6.444 -7.694 1.00 94.06 717 LEU A O 1
ATOM 5609 N N . PRO A 1 718 ? -34.893 -8.327 -6.452 1.00 95.88 718 PRO A N 1
ATOM 5610 C CA . PRO A 1 718 ? -36.294 -8.274 -6.007 1.00 95.88 718 PRO A CA 1
ATOM 5611 C C . PRO A 1 718 ? -36.583 -7.108 -5.041 1.00 95.88 718 PRO A C 1
ATOM 5613 O O . PRO A 1 718 ? -37.720 -6.899 -4.609 1.00 95.88 718 PRO A O 1
ATOM 5616 N N . TYR A 1 719 ? -35.559 -6.326 -4.715 1.00 97.31 719 TYR A N 1
ATOM 5617 C CA . TYR A 1 719 ? -35.603 -5.136 -3.884 1.00 97.31 719 TYR A CA 1
ATOM 5618 C C . TYR A 1 719 ? -34.802 -3.995 -4.527 1.00 97.31 719 TYR A C 1
ATOM 5620 O O . TYR A 1 719 ? -33.978 -4.198 -5.422 1.00 97.31 719 TYR A O 1
ATOM 5628 N N . THR A 1 720 ? -35.041 -2.779 -4.053 1.00 96.31 720 THR A N 1
ATOM 5629 C CA . THR A 1 720 ? -34.223 -1.593 -4.326 1.00 96.31 720 THR A CA 1
ATOM 5630 C C . THR A 1 720 ? -33.317 -1.339 -3.125 1.00 96.31 720 THR A C 1
ATOM 5632 O O . THR A 1 720 ? -33.772 -1.441 -1.992 1.00 96.31 720 THR A O 1
ATOM 5635 N N . ILE A 1 721 ? -32.048 -0.993 -3.341 1.00 97.31 721 ILE A N 1
ATOM 5636 C CA . ILE A 1 721 ? -31.151 -0.570 -2.254 1.00 97.31 721 ILE A CA 1
ATOM 5637 C C . ILE A 1 721 ? -31.317 0.941 -2.063 1.00 97.31 721 ILE A C 1
ATOM 5639 O O . ILE A 1 721 ? -31.014 1.713 -2.968 1.00 97.31 721 ILE A O 1
ATOM 5643 N N . LEU A 1 722 ? -31.819 1.354 -0.898 1.00 96.81 722 LEU A N 1
ATOM 5644 C CA . LEU A 1 722 ? -32.096 2.753 -0.555 1.00 96.81 722 LEU A CA 1
ATOM 5645 C C . LEU A 1 722 ? -30.903 3.472 0.077 1.00 96.81 722 LEU A C 1
ATOM 5647 O O . LEU A 1 722 ? -30.856 4.696 0.072 1.00 96.81 722 LEU A O 1
ATOM 5651 N N . ALA A 1 723 ? -29.976 2.727 0.671 1.00 97.12 723 ALA A N 1
ATOM 5652 C CA . ALA A 1 723 ? -28.727 3.227 1.233 1.00 97.12 723 ALA A CA 1
ATOM 5653 C C . ALA A 1 723 ? -27.777 2.051 1.438 1.00 97.12 723 ALA A C 1
ATOM 5655 O O . ALA A 1 723 ? -28.230 0.954 1.778 1.00 97.12 723 ALA A O 1
ATOM 5656 N N . SER A 1 724 ? -26.470 2.265 1.279 1.00 96.62 724 SER A N 1
ATOM 5657 C CA . SER A 1 724 ? -25.494 1.238 1.634 1.00 96.62 724 SER A CA 1
ATOM 5658 C C . SER A 1 724 ? -24.143 1.783 2.069 1.00 96.62 724 SER A C 1
ATOM 5660 O O . SER A 1 724 ? -23.751 2.879 1.682 1.00 96.62 724 SER A O 1
ATOM 5662 N N . LYS A 1 725 ? -23.419 0.986 2.858 1.00 97.69 725 LYS A N 1
ATOM 5663 C CA . LYS A 1 725 ? -22.020 1.233 3.201 1.00 97.69 725 LYS A CA 1
ATOM 5664 C C . LYS A 1 725 ? -21.245 -0.077 3.266 1.00 97.69 725 LYS A C 1
ATOM 5666 O O . LYS A 1 725 ? -21.698 -1.044 3.869 1.00 97.69 725 LYS A O 1
ATOM 5671 N N . THR A 1 726 ? -20.050 -0.087 2.681 1.00 94.12 726 THR A N 1
ATOM 5672 C CA . THR A 1 726 ? -19.080 -1.188 2.803 1.00 94.12 726 THR A CA 1
ATOM 5673 C C . THR A 1 726 ? -18.015 -0.898 3.858 1.00 94.12 726 THR A C 1
ATOM 5675 O O . THR A 1 726 ? -17.709 0.268 4.128 1.00 94.12 726 THR A O 1
ATOM 5678 N N . GLY A 1 727 ? -17.386 -1.947 4.383 1.00 88.12 727 GLY A N 1
ATOM 5679 C CA . GLY A 1 727 ? -16.212 -1.868 5.251 1.00 88.12 727 GLY A CA 1
ATOM 5680 C C . GLY A 1 727 ? -15.282 -3.057 5.029 1.00 88.12 727 GLY A C 1
ATOM 5681 O O . GLY A 1 727 ? -15.751 -4.157 4.751 1.00 88.12 727 GLY A O 1
ATOM 5682 N N . TYR A 1 728 ? -13.972 -2.833 5.098 1.00 80.56 728 TYR A N 1
ATOM 5683 C CA . TYR A 1 728 ? -12.986 -3.906 5.056 1.00 80.56 728 TYR A CA 1
ATOM 5684 C C . TYR A 1 728 ? -11.682 -3.501 5.746 1.00 80.56 728 TYR A C 1
ATOM 5686 O O . TYR A 1 728 ? -11.113 -2.458 5.440 1.00 80.56 728 TYR A O 1
ATOM 5694 N N . LEU A 1 729 ? -11.231 -4.377 6.631 1.00 69.81 729 LEU A N 1
ATOM 5695 C CA . LEU A 1 729 ? -9.882 -4.581 7.137 1.00 69.81 729 LEU A CA 1
ATOM 5696 C C . LEU A 1 729 ? -9.676 -6.103 7.145 1.00 69.81 729 LEU A C 1
ATOM 5698 O O . LEU A 1 729 ? -10.657 -6.857 7.169 1.00 69.81 729 LEU A O 1
ATOM 5702 N N . TYR A 1 730 ? -8.430 -6.576 7.157 1.00 61.75 730 TYR A N 1
ATOM 5703 C CA . TYR A 1 730 ? -8.177 -8.018 7.269 1.00 61.75 730 TYR A CA 1
ATOM 5704 C C . TYR A 1 730 ? -8.837 -8.592 8.533 1.00 61.75 730 TYR A C 1
ATOM 5706 O O . TYR A 1 730 ? -9.500 -9.625 8.480 1.00 61.75 730 TYR A O 1
ATOM 5714 N N . GLU A 1 731 ? -8.746 -7.858 9.641 1.00 79.06 731 GLU A N 1
ATOM 5715 C CA . GLU A 1 731 ? -9.304 -8.211 10.942 1.00 79.06 731 GLU A CA 1
ATOM 5716 C C . GLU A 1 731 ? -10.826 -8.057 11.015 1.00 79.06 731 GLU A C 1
ATOM 5718 O O . GLU A 1 731 ? -11.478 -8.814 11.731 1.00 79.06 731 GLU A O 1
ATOM 5723 N N . SER A 1 732 ? -11.433 -7.126 10.271 1.00 79.44 732 SER A N 1
ATOM 5724 C CA . SER A 1 732 ? -12.899 -6.986 10.264 1.00 79.44 732 SER A CA 1
ATOM 5725 C C . SER A 1 732 ? -13.588 -8.017 9.370 1.00 79.44 732 SER A C 1
ATOM 5727 O O . SER A 1 732 ? -14.796 -8.225 9.496 1.00 79.44 732 SER A O 1
ATOM 5729 N N . GLY A 1 733 ? -12.854 -8.596 8.412 1.00 79.94 733 GLY A N 1
ATOM 5730 C CA . GLY A 1 733 ? -13.446 -9.220 7.231 1.00 79.94 733 GLY A CA 1
ATOM 5731 C C . GLY A 1 733 ? -14.241 -8.204 6.406 1.00 79.94 733 GLY A C 1
ATOM 5732 O O . GLY A 1 733 ? -14.298 -7.012 6.724 1.00 79.94 733 GLY A O 1
ATOM 5733 N N . TYR A 1 734 ? -14.878 -8.649 5.325 1.00 85.25 734 TYR A N 1
ATOM 5734 C CA . TYR A 1 734 ? -15.731 -7.755 4.546 1.00 85.25 734 TYR A CA 1
ATOM 5735 C C . TYR A 1 734 ? -17.082 -7.533 5.235 1.00 85.25 734 TYR A C 1
ATOM 5737 O O . TYR A 1 734 ? -17.733 -8.478 5.686 1.00 85.25 734 TYR A O 1
ATOM 5745 N N . GLY A 1 735 ? -17.501 -6.273 5.305 1.00 92.62 735 GLY A N 1
ATOM 5746 C CA . GLY A 1 735 ? -18.779 -5.844 5.851 1.00 92.62 735 GLY A CA 1
ATOM 5747 C C . GLY A 1 735 ? -19.618 -5.085 4.828 1.00 92.62 735 GLY A C 1
ATOM 5748 O O . GLY A 1 735 ? -19.096 -4.318 4.012 1.00 92.62 735 GLY A O 1
ATOM 5749 N N . LEU A 1 736 ? -20.934 -5.278 4.899 1.00 97.75 736 LEU A N 1
ATOM 5750 C CA . LEU A 1 736 ? -21.918 -4.574 4.083 1.00 97.75 736 LEU A CA 1
ATOM 5751 C C . LEU A 1 736 ? -23.168 -4.267 4.915 1.00 97.75 736 LEU A C 1
ATOM 5753 O O . LEU A 1 736 ? -23.768 -5.161 5.505 1.00 97.75 736 LEU A O 1
ATOM 5757 N N . ALA A 1 737 ? -23.534 -2.991 4.973 1.00 98.50 737 ALA A N 1
ATOM 5758 C CA . ALA A 1 737 ? -24.780 -2.511 5.549 1.00 98.50 737 ALA A CA 1
ATOM 5759 C C . ALA A 1 737 ? -25.661 -1.966 4.423 1.00 98.50 737 ALA A C 1
ATOM 5761 O O . ALA A 1 737 ? -25.182 -1.196 3.588 1.00 98.50 737 ALA A O 1
ATOM 5762 N N . MET A 1 738 ? -26.930 -2.365 4.382 1.00 98.19 738 MET A N 1
ATOM 5763 C CA . MET A 1 738 ? -27.902 -1.925 3.382 1.00 98.19 738 MET A CA 1
ATOM 5764 C C . MET A 1 738 ? -29.262 -1.669 4.015 1.00 98.19 738 MET A C 1
ATOM 5766 O O . MET A 1 738 ? -29.705 -2.434 4.869 1.00 98.19 738 MET A O 1
ATOM 5770 N N . VAL A 1 739 ? -29.951 -0.638 3.531 1.00 98.19 739 VAL A N 1
ATOM 5771 C CA . VAL A 1 739 ? -31.410 -0.545 3.630 1.00 98.19 739 VAL A CA 1
ATOM 5772 C C . VAL A 1 739 ? -31.971 -0.983 2.288 1.00 98.19 739 VAL A C 1
ATOM 5774 O O . VAL A 1 739 ? -31.640 -0.386 1.263 1.00 98.19 739 VAL A O 1
ATOM 5777 N N . ILE A 1 740 ? -32.790 -2.028 2.280 1.00 97.94 740 ILE A N 1
ATOM 5778 C CA . ILE A 1 740 ? -33.451 -2.536 1.080 1.00 97.94 740 ILE A CA 1
ATOM 5779 C C . ILE A 1 740 ? -34.957 -2.318 1.177 1.00 97.94 740 ILE A C 1
ATOM 5781 O O . ILE A 1 740 ? -35.533 -2.433 2.252 1.00 97.94 740 ILE A O 1
ATOM 5785 N N . GLU A 1 741 ? -35.598 -2.036 0.052 1.00 97.62 741 GLU A N 1
ATOM 5786 C CA . GLU A 1 741 ? -37.048 -1.945 -0.084 1.00 97.62 741 GLU A CA 1
ATOM 5787 C C . GLU A 1 741 ? -37.528 -3.009 -1.058 1.00 97.62 741 GLU A C 1
ATOM 5789 O O . GLU A 1 741 ? -37.162 -3.004 -2.235 1.00 97.62 741 GLU A O 1
ATOM 5794 N N . ARG A 1 742 ? -38.338 -3.946 -0.573 1.00 97.56 742 ARG A N 1
ATOM 5795 C CA . ARG A 1 742 ? -38.887 -5.011 -1.402 1.00 97.56 742 ARG A CA 1
ATOM 5796 C C . ARG A 1 742 ? -39.846 -4.436 -2.443 1.00 97.56 742 ARG A C 1
ATOM 5798 O O . ARG A 1 742 ? -40.779 -3.713 -2.111 1.00 97.56 742 ARG A O 1
ATOM 5805 N N . ARG A 1 743 ? -39.663 -4.816 -3.711 1.00 96.06 743 ARG A N 1
ATOM 5806 C CA . ARG A 1 743 ? -40.434 -4.252 -4.835 1.00 96.06 743 ARG A CA 1
ATOM 5807 C C . ARG A 1 743 ? -41.909 -4.652 -4.843 1.00 96.06 743 ARG A C 1
ATOM 5809 O O . ARG A 1 743 ? -42.713 -3.945 -5.436 1.00 96.06 743 ARG A O 1
ATOM 5816 N N . THR A 1 744 ? -42.263 -5.785 -4.239 1.00 96.25 744 THR A N 1
ATOM 5817 C CA . THR A 1 744 ? -43.628 -6.327 -4.302 1.00 96.25 744 THR A CA 1
ATOM 5818 C C . THR A 1 744 ? -44.617 -5.597 -3.397 1.00 96.25 744 THR A C 1
ATOM 5820 O O . THR A 1 744 ? -45.796 -5.548 -3.726 1.00 96.25 744 THR A O 1
ATOM 5823 N N . ASP A 1 745 ? -44.167 -5.052 -2.264 1.00 95.94 745 ASP A N 1
ATOM 5824 C CA . ASP A 1 745 ? -45.045 -4.451 -1.248 1.00 95.94 745 ASP A CA 1
ATOM 5825 C C . ASP A 1 745 ? -44.444 -3.236 -0.519 1.00 95.94 745 ASP A C 1
ATOM 5827 O O . ASP A 1 745 ? -45.062 -2.707 0.404 1.00 95.94 745 ASP A O 1
ATOM 5831 N N . GLY A 1 746 ? -43.246 -2.790 -0.907 1.00 96.44 746 GLY A N 1
ATOM 5832 C CA . GLY A 1 746 ? -42.583 -1.624 -0.324 1.00 96.44 746 GLY A CA 1
ATOM 5833 C C . GLY A 1 746 ? -42.050 -1.837 1.094 1.00 96.44 746 GLY A C 1
ATOM 5834 O O . GLY A 1 746 ? -41.644 -0.873 1.741 1.00 96.44 746 GLY A O 1
ATOM 5835 N N . ARG A 1 747 ? -42.042 -3.070 1.622 1.00 97.56 747 ARG A N 1
ATOM 5836 C CA . ARG A 1 747 ? -41.500 -3.322 2.964 1.00 97.56 747 ARG A CA 1
ATOM 5837 C C . ARG A 1 747 ? -39.989 -3.143 2.980 1.00 97.56 747 ARG A C 1
ATOM 5839 O O . ARG A 1 747 ? -39.279 -3.652 2.110 1.00 97.56 747 ARG A O 1
ATOM 5846 N N . GLN A 1 748 ? -39.509 -2.423 3.989 1.00 98.19 748 GLN A N 1
ATOM 5847 C CA . GLN A 1 748 ? -38.102 -2.085 4.132 1.00 98.19 748 GLN A CA 1
ATOM 5848 C C . GLN A 1 748 ? -37.420 -2.975 5.167 1.00 98.19 748 GLN A C 1
ATOM 5850 O O . GLN A 1 748 ? -37.958 -3.249 6.244 1.00 98.19 748 GLN A O 1
ATOM 5855 N N . PHE A 1 749 ? -36.208 -3.402 4.834 1.00 98.38 749 PHE A N 1
ATOM 5856 C CA . PHE A 1 749 ? -35.370 -4.239 5.674 1.00 98.38 749 PHE A CA 1
ATOM 5857 C C . PHE A 1 749 ? -33.971 -3.649 5.769 1.00 98.38 749 PHE A C 1
ATOM 5859 O O . PHE A 1 749 ? -33.459 -3.060 4.818 1.00 98.38 749 PHE A O 1
ATOM 5866 N N . ILE A 1 750 ? -33.339 -3.838 6.918 1.00 98.62 750 ILE A N 1
ATOM 5867 C CA . ILE A 1 750 ? -31.948 -3.477 7.148 1.00 98.62 750 ILE A CA 1
ATOM 5868 C C . ILE A 1 750 ? -31.146 -4.763 7.218 1.00 98.62 750 ILE A C 1
ATOM 5870 O O . ILE A 1 750 ? -31.453 -5.638 8.027 1.00 98.62 750 ILE A O 1
ATOM 5874 N N . ILE A 1 751 ? -30.130 -4.855 6.367 1.00 98.56 751 ILE A N 1
ATOM 5875 C CA . ILE A 1 751 ? -29.218 -5.989 6.267 1.00 98.56 751 ILE A CA 1
ATOM 5876 C C . ILE A 1 751 ? -27.839 -5.502 6.688 1.00 98.56 751 ILE A C 1
ATOM 5878 O O . ILE A 1 751 ? -27.290 -4.601 6.057 1.00 98.56 751 ILE A O 1
ATOM 5882 N N . ILE A 1 752 ? -27.280 -6.079 7.747 1.00 98.62 752 ILE A N 1
ATOM 5883 C CA . ILE A 1 752 ? -25.926 -5.777 8.219 1.00 98.62 752 ILE A CA 1
ATOM 5884 C C . ILE A 1 752 ? -25.150 -7.081 8.255 1.00 98.62 752 ILE A C 1
ATOM 5886 O O . ILE A 1 752 ? -25.563 -8.023 8.923 1.00 98.62 752 ILE A O 1
ATOM 5890 N N . THR A 1 753 ? -24.014 -7.131 7.571 1.00 97.50 753 THR A N 1
ATOM 5891 C CA . THR A 1 753 ? -23.076 -8.254 7.613 1.00 97.50 753 THR A CA 1
ATOM 5892 C C . THR A 1 753 ? -21.714 -7.760 8.074 1.00 97.50 753 THR A C 1
ATOM 5894 O O . THR A 1 753 ? -21.225 -6.759 7.551 1.00 97.50 753 THR A O 1
ATOM 5897 N N . LEU A 1 754 ? -21.091 -8.470 9.012 1.00 95.00 754 LEU A N 1
ATOM 5898 C CA . LEU A 1 754 ? -19.749 -8.211 9.531 1.00 95.00 754 LEU A CA 1
ATOM 5899 C C . LEU A 1 754 ? -18.952 -9.523 9.524 1.00 95.00 754 LEU A C 1
ATOM 5901 O O . LEU A 1 754 ? -19.486 -10.574 9.884 1.00 95.00 754 LEU A O 1
ATOM 5905 N N . GLY A 1 755 ? -17.674 -9.475 9.148 1.00 87.31 755 GLY A N 1
ATOM 5906 C CA . GLY A 1 755 ? -16.830 -10.670 9.143 1.00 87.31 755 GLY A CA 1
ATOM 5907 C C . GLY A 1 755 ? -17.160 -11.650 8.020 1.00 87.31 755 GLY A C 1
ATOM 5908 O O . GLY A 1 755 ? -17.273 -12.846 8.277 1.00 87.31 755 GLY A O 1
ATOM 5909 N N . ASN A 1 756 ? -17.349 -11.176 6.783 1.00 84.94 756 ASN A N 1
ATOM 5910 C CA . ASN A 1 756 ? -17.294 -12.064 5.621 1.00 84.94 756 ASN A CA 1
ATOM 5911 C C . ASN A 1 756 ? -15.817 -12.421 5.328 1.00 84.94 756 ASN A C 1
ATOM 5913 O O . ASN A 1 756 ? -15.044 -11.512 5.006 1.00 84.94 756 ASN A O 1
ATOM 5917 N N . PRO A 1 757 ? -15.418 -13.705 5.425 1.00 75.50 757 PRO A N 1
ATOM 5918 C CA . PRO A 1 757 ? -14.028 -14.120 5.239 1.00 75.50 757 PRO A CA 1
ATOM 5919 C C . PRO A 1 757 ? -13.576 -14.138 3.772 1.00 75.50 757 PRO A C 1
ATOM 5921 O O . PRO A 1 757 ? -12.374 -14.146 3.514 1.00 75.50 757 PRO A O 1
ATOM 5924 N N . ASP A 1 758 ? -14.502 -14.149 2.807 1.00 68.12 758 ASP A N 1
ATOM 5925 C CA . ASP A 1 758 ? -14.177 -14.188 1.379 1.00 68.12 758 ASP A CA 1
ATOM 5926 C C . ASP A 1 758 ? -14.319 -12.799 0.744 1.00 68.12 758 ASP A C 1
ATOM 5928 O O . ASP A 1 758 ? -15.398 -12.380 0.311 1.00 68.12 758 ASP A O 1
ATOM 5932 N N . TYR A 1 759 ? -13.199 -12.078 0.657 1.00 63.53 759 TYR A N 1
ATOM 5933 C CA . TYR A 1 759 ? -13.164 -10.786 -0.023 1.00 63.53 759 TYR A CA 1
ATOM 5934 C C . TYR A 1 759 ? -13.357 -10.905 -1.546 1.00 63.53 759 TYR A C 1
ATOM 5936 O O . TYR A 1 759 ? -13.881 -9.980 -2.172 1.00 63.53 759 TYR A O 1
ATOM 5944 N N . ALA A 1 760 ? -12.948 -12.011 -2.176 1.00 49.84 760 ALA A N 1
ATOM 5945 C CA . ALA A 1 760 ? -13.045 -12.172 -3.628 1.00 49.84 760 ALA A CA 1
ATOM 5946 C C . ALA A 1 760 ? -14.514 -12.234 -4.075 1.00 49.84 760 ALA A C 1
ATOM 5948 O O . ALA A 1 760 ? -14.901 -11.533 -5.011 1.00 49.84 760 ALA A O 1
ATOM 5949 N N . SER A 1 761 ? -15.345 -12.961 -3.324 1.00 64.38 761 SER A N 1
ATOM 5950 C CA . SER A 1 761 ? -16.791 -13.098 -3.564 1.00 64.38 761 SER A CA 1
ATOM 5951 C C . SER A 1 761 ? -17.641 -12.249 -2.612 1.00 64.38 761 SER A C 1
ATOM 5953 O O . SER A 1 761 ? -18.792 -12.577 -2.320 1.00 64.38 761 SER A O 1
ATOM 5955 N N . ARG A 1 762 ? -17.088 -11.135 -2.125 1.00 79.62 762 ARG A N 1
ATOM 5956 C CA . ARG A 1 762 ? -17.614 -10.323 -1.012 1.00 79.62 762 ARG A CA 1
ATOM 5957 C C . ARG A 1 762 ? -19.085 -9.899 -1.075 1.00 79.62 762 ARG A C 1
ATOM 5959 O O . ARG A 1 762 ? -19.687 -9.688 -0.026 1.00 79.62 762 ARG A O 1
ATOM 5966 N N . TYR A 1 763 ? -19.668 -9.790 -2.269 1.00 84.69 763 TYR A N 1
ATOM 5967 C CA . TYR A 1 763 ? -21.071 -9.399 -2.461 1.00 84.69 763 TYR A CA 1
ATOM 5968 C C . TYR A 1 763 ? -22.048 -10.585 -2.490 1.00 84.69 763 TYR A C 1
ATOM 5970 O O . TYR A 1 763 ? -23.228 -10.389 -2.223 1.00 84.69 763 TYR A O 1
ATOM 5978 N N . SER A 1 764 ? -21.570 -11.807 -2.756 1.00 85.56 764 SER A N 1
ATOM 5979 C CA . SER A 1 764 ? -22.421 -12.993 -2.948 1.00 85.56 764 SER A CA 1
ATOM 5980 C C . SER A 1 764 ? -23.236 -13.330 -1.700 1.00 85.56 764 SER A C 1
ATOM 5982 O O . SER A 1 764 ? -24.451 -13.486 -1.764 1.00 85.56 764 SER A O 1
ATOM 5984 N N . GLU A 1 765 ? -22.582 -13.450 -0.544 1.00 91.75 765 GLU A N 1
ATOM 5985 C CA . GLU A 1 765 ? -23.264 -13.852 0.692 1.00 91.75 765 GLU A CA 1
ATOM 5986 C C . GLU A 1 765 ? -24.222 -12.776 1.235 1.00 91.75 765 GLU A C 1
ATOM 5988 O O . GLU A 1 765 ? -25.358 -13.124 1.571 1.00 91.75 765 GLU A O 1
ATOM 5993 N N . PRO A 1 766 ? -23.861 -11.474 1.253 1.00 94.50 766 PRO A N 1
ATOM 5994 C CA . PRO A 1 766 ? -24.820 -10.423 1.587 1.00 94.50 766 PRO A CA 1
ATOM 5995 C C . PRO A 1 766 ? -26.024 -10.351 0.637 1.00 94.50 766 PRO A C 1
ATOM 5997 O O . PRO A 1 766 ? -27.140 -10.118 1.097 1.00 94.50 766 PRO A O 1
ATOM 6000 N N . GLU A 1 767 ? -25.829 -10.574 -0.668 1.00 96.00 767 GLU A N 1
ATOM 6001 C CA . GLU A 1 767 ? -26.924 -10.617 -1.646 1.00 96.00 767 GLU A CA 1
ATOM 6002 C C . GLU A 1 767 ? -27.874 -11.790 -1.367 1.00 96.00 767 GLU A C 1
ATOM 6004 O O . GLU A 1 767 ? -29.090 -11.606 -1.314 1.00 96.00 767 GLU A O 1
ATOM 6009 N N . LYS A 1 768 ? -27.342 -12.994 -1.109 1.00 96.50 768 LYS A N 1
ATOM 6010 C CA . LYS A 1 768 ? -28.163 -14.156 -0.728 1.00 96.50 768 LYS A CA 1
ATOM 6011 C C . LYS A 1 768 ? -28.948 -13.905 0.559 1.00 96.50 768 LYS A C 1
ATOM 6013 O O . LYS A 1 768 ? -30.128 -14.243 0.610 1.00 96.50 768 LYS A O 1
ATOM 6018 N N . LEU A 1 769 ? -28.323 -13.295 1.569 1.00 97.31 769 LEU A N 1
ATOM 6019 C CA . LEU A 1 769 ? -28.989 -12.945 2.826 1.00 97.31 769 LEU A CA 1
ATOM 6020 C C . LEU A 1 769 ? -30.118 -11.928 2.599 1.00 97.31 769 LEU A C 1
ATOM 6022 O O . LEU A 1 769 ? -31.210 -12.092 3.139 1.00 97.31 769 LEU A O 1
ATOM 6026 N N . ALA A 1 770 ? -29.880 -10.900 1.782 1.00 97.62 770 ALA A N 1
ATOM 6027 C CA . ALA A 1 770 ? -30.881 -9.894 1.437 1.00 97.62 770 ALA A CA 1
ATOM 6028 C C . ALA A 1 770 ? -32.056 -10.492 0.639 1.00 97.62 770 ALA A C 1
ATOM 6030 O O . ALA A 1 770 ? -33.214 -10.215 0.952 1.00 97.62 770 ALA A O 1
ATOM 6031 N N . ASN A 1 771 ? -31.778 -11.368 -0.334 1.00 97.38 771 ASN A N 1
ATOM 6032 C CA . ASN A 1 771 ? -32.797 -12.122 -1.071 1.00 97.38 771 ASN A CA 1
ATOM 6033 C C . ASN A 1 771 ? -33.621 -13.021 -0.142 1.00 97.38 771 ASN A C 1
ATOM 6035 O O . ASN A 1 771 ? -34.847 -13.040 -0.224 1.00 97.38 771 ASN A O 1
ATOM 6039 N N . TRP A 1 772 ? -32.958 -13.736 0.767 1.00 97.56 772 TRP A N 1
ATOM 6040 C CA . TRP A 1 772 ? -33.622 -14.574 1.760 1.00 97.56 772 TRP A CA 1
ATOM 6041 C C . TRP A 1 772 ? -34.520 -13.754 2.689 1.00 97.56 772 TRP A C 1
ATOM 6043 O O . TRP A 1 772 ? -35.676 -14.126 2.889 1.00 97.56 772 TRP A O 1
ATOM 6053 N N . ALA A 1 773 ? -34.037 -12.620 3.203 1.00 96.50 773 ALA A N 1
ATOM 6054 C CA . ALA A 1 773 ? -34.827 -11.727 4.044 1.00 96.50 773 ALA A CA 1
ATOM 6055 C C . ALA A 1 773 ? -36.069 -11.209 3.302 1.00 96.50 773 ALA A C 1
ATOM 6057 O O . ALA A 1 773 ? -37.177 -11.295 3.827 1.00 96.50 773 ALA A O 1
ATOM 6058 N N . ALA A 1 774 ? -35.894 -10.754 2.056 1.00 95.19 774 ALA A N 1
ATOM 6059 C CA . ALA A 1 774 ? -36.981 -10.271 1.209 1.00 95.19 774 ALA A CA 1
ATOM 6060 C C . ALA A 1 774 ? -37.978 -11.370 0.800 1.00 95.19 774 ALA A C 1
ATOM 6062 O O . ALA A 1 774 ? -39.118 -11.052 0.475 1.00 95.19 774 ALA A O 1
ATOM 6063 N N . ALA A 1 775 ? -37.586 -12.645 0.791 1.00 95.00 775 ALA A N 1
ATOM 6064 C CA . ALA A 1 775 ? -38.488 -13.760 0.503 1.00 95.00 775 ALA A CA 1
ATOM 6065 C C . ALA A 1 775 ? -39.208 -14.287 1.756 1.00 95.00 775 ALA A C 1
ATOM 6067 O O . ALA A 1 775 ? -40.334 -14.767 1.658 1.00 95.00 775 ALA A O 1
ATOM 6068 N N . THR A 1 776 ? -38.556 -14.221 2.919 1.00 95.31 776 THR A N 1
ATOM 6069 C CA . THR A 1 776 ? -39.009 -14.892 4.149 1.00 95.31 776 THR A CA 1
ATOM 6070 C C . THR A 1 776 ? -39.963 -14.042 4.981 1.00 95.31 776 THR A C 1
ATOM 6072 O O . THR A 1 776 ? -40.913 -14.580 5.548 1.00 95.31 776 THR A O 1
ATOM 6075 N N . PHE A 1 777 ? -39.701 -12.737 5.091 1.00 93.31 777 PHE A N 1
ATOM 6076 C CA . PHE A 1 777 ? -40.404 -11.839 6.013 1.00 93.31 777 PHE A CA 1
ATOM 6077 C C . PHE A 1 777 ? -41.343 -10.899 5.298 1.00 93.31 777 PHE A C 1
ATOM 6079 O O . PHE A 1 777 ? -42.387 -10.553 5.889 1.00 93.31 777 PHE A O 1
#

Organism: NCBI:txid1619044

Foldseek 3Di:
DDDDDDDDDDDDPPDPDPDDQDDFDDDLQEQDAPLQFLQLVFDDLVRLLVQLLVLLALQNADWDQAPAGDTDRLSVLLSVLCVQLSTHSLLLLLQLCLPQNRSNDNDGDLQCQQCRRVPPPDPPDDCPPPVNNCCTGNNSNSNRVSNQLSVCVVCVVPDVLQFAAQDWDQAVNDTYHHNGNVSSNCCSVPSHSVSSSSSSVSCCVFFQADDFFQQWEDEPPGPWIFGDHSQATATEQDPQQCVLFADPVRYFYDHPVSNVSHHYDHHRYDHQQQWEDEPQWIFGHHPQETATAPHPVVCVVVPHDPVSYHYDYPVVNVNGHYDHHDYPQWDPQVWAWAAEPPPRWIWIDTRLEIATEPDVVQCCGGPVPHDHHHDHVVVNPSGHYPYHRAHDAQQWEAEPVPRWIFGQHPQATATAPAVQSCVQSVHDPVRYHYDHPVNNVSHHHDHHRDDSTDRPSPDDDDDDDDDDDDDDDDDDDDDDDDDDDDALEDADDADPADEGDDDPNLRAHAHDPVRKDKDADDDDDPFRKKWKWWDDPLDIDTHIIIQQAPKFQCFQLLLLLLLLLLVVLPQDQADWFFDACVAQPDPDDQDDPDDHGWIAGLVVLLLSCQFVLHRSSQRRSLVSRDVHFVVSQVVSVVVLVVVVQRHAHDDGRRSPDRSGMGGNVSSVVSNSSSCVDPSSLVSQLDAKDKDFIPDDDPPCGIDIGGGPQCVQVDDPQQWHWSGKGWGDDSHFATWIWTWIAGPPPRTIMIMITIRDNDPPCRNVRSSVVVNCSSVPD

=== Feature glossary ===
Reading guide. The protein is described through the following features:

Foldseek 3Di. A 3Di character summarizes, for each residue, the relative orientation of the Cα frame of its nearest spatial neighbor. Because it encodes fold topology rather than chemistry, 3Di alignments detect remote structural similarity that sequence alignment misses.

Contact-map, Ramachandran, and PAE plots. Plot images: a contact map (which residues are close in 3D, as an N×N binary image), a Ramachandran scatter (backbone torsion angles, revealing secondary-structure composition at a glance), and — for AlphaFold structures — a PAE heatmap (pairwise prediction confidence).

Radius of gyration, Cα contacts, bounding box. Radius of gyration (Rg) is the root-mean-square distance of Cα atoms from their centroid — a single number for overall size and compactness. A globular domain of N residues has Rg ≈ 2.2·N^0.38 Å; an extended or disordered chain has a much larger Rg. The Cα contact count is the number of residue pairs whose Cα atoms are within 8 Å and are more than four positions apart in sequence — a standard proxy for tertiary packing density. The bounding box is the smallest axis-aligned box enclosing all Cα atoms.

Secondary structure (8-state, DSSP). Eight-state secondary structure (DSSP): H is the canonical α-helix, G the tighter 3₁₀-helix, I the wider π-helix; E/B are β-structure, T and S are turns and bends, and '-' is everything else. DSSP derives these from the pattern of main-chain N–H···O=C hydrogen bonds, not from the sequence.

B-factor. B-factor (Debye–Waller factor) reflects atomic displacement in the crystal lattice. It is an experimental observable (units Å²), not a prediction; low values mean the atom is pinned down, high values mean it moves or is heterogeneous across the crystal.

pLDDT. pLDDT is the predicted lDDT-Cα score: AlphaFold's confidence that the local environment of each residue (all inter-atomic distances within 15 Å) is correctly placed. It is a per-residue number between 0 and 100, with higher meaning more reliable.

Nearest PDB structures. Nearest PDB neighbors are the top structural matches found by Foldseek when searching this structure against the entire Protein Data Bank. Each hit reports a TM-score (0 to 1; >0.5 almost always implies the same fold) and an E-value. These are *structural* homologs — they may share no detectable sequence similarity.

Solvent-accessible surface area. Accessible surface area quantifies burial. A residue with SASA near zero is packed into the hydrophobic core; one with SASA >100 Å² sits on the surface. Computed here via the Shrake–Rupley numerical algorithm with a 1.4 Å probe.

Rendered structure images. Structure images are PyMOL renders from six orthogonal camera directions. Cartoon representation draws helices as coils and strands as arrows; sticks shows the backbone as bonds; surface shows the solvent-excluded envelope. Rainbow coloring maps sequence position to hue (blue→red, N→C); chain coloring assigns a distinct color per polypeptide.

Backbone torsions (φ/ψ). φ (phi) and ψ (psi) are the two rotatable backbone dihedrals per residue: φ is the C(i-1)–N–Cα–C torsion, ψ is the N–Cα–C–N(i+1) torsion, both in degrees on (−180°, 180°]. α-helical residues cluster near (−60°, −45°); β-strand residues near (−120°, +130°). A Ramachandran plot is simply a scatter of (φ, ψ) for every residue.

Predicted aligned error. Predicted Aligned Error (PAE) is an AlphaFold confidence matrix: entry (i, j) is the expected error in the position of residue j, in ångströms, when the prediction is superimposed on the true structure at residue i. Low PAE within a block of residues means that block is internally rigid and well-predicted; high PAE between two blocks means their relative placement is uncertain even if each block individually is confident.

mmCIF coordinates. Structure coordinates are given as an mmCIF _atom_site loop: one row per atom with element, residue name, chain id, sequence number, and x/y/z position in Å. Only the four main-chain atoms per residue are included here; side chains are omitted to keep the record compact.

InterPro / GO / CATH / organism. Database cross-references. InterPro integrates a dozen domain/family signature databases into unified entries with residue-range hits. GO terms attach function/process/location labels with evidence codes. CATH codes position the fold in a four-level structural taxonomy. Organism is the NCBI-taxonomy species name.

Secondary structure (3-state, P-SEA). SS3 is a coarse helix/strand/coil call (letters a/b/c) made by the P-SEA algorithm from inter-Cα distances and dihedrals. It is less detailed than DSSP but needs only Cα positions.

Sequence. Sequence gives the chain of amino acids in standard one-letter code (A=alanine, C=cysteine, …, Y=tyrosine), read N→C. It is the only feature that is directly encoded by the gene; all structural features are derived from the folded form of this sequence.